Protein AF-0000000086998897 (afdb_homodimer)

Structure (mmCIF, N/CA/C/O backbone):
data_AF-0000000086998897-model_v1
#
loop_
_entity.id
_entity.type
_entity.pdbx_description
1 polymer 'Multiple inositol polyphosphate phosphatase 1'
#
loop_
_atom_site.group_PDB
_atom_site.id
_atom_site.type_symbol
_atom_site.label_atom_id
_atom_site.label_alt_id
_atom_site.label_comp_id
_atom_site.label_asym_id
_atom_site.label_entity_id
_atom_site.label_seq_id
_atom_site.pdbx_PDB_ins_code
_atom_site.Cartn_x
_atom_site.Cartn_y
_atom_site.Cartn_z
_atom_site.occupancy
_atom_site.B_iso_or_equiv
_atom_site.auth_seq_id
_atom_site.auth_comp_id
_atom_site.auth_asym_id
_atom_site.auth_atom_id
_atom_site.pdbx_PDB_model_num
ATOM 1 N N . MET A 1 1 ? -40.375 -80.5 -21.766 1 30.59 1 MET A N 1
ATOM 2 C CA . MET A 1 1 ? -39.188 -79.812 -21.234 1 30.59 1 MET A CA 1
ATOM 3 C C . MET A 1 1 ? -39.281 -78.312 -21.406 1 30.59 1 MET A C 1
ATOM 5 O O . MET A 1 1 ? -39 -77.812 -22.484 1 30.59 1 MET A O 1
ATOM 9 N N . LEU A 1 2 ? -40.375 -77.625 -20.844 1 34.38 2 LEU A N 1
ATOM 10 C CA . LEU A 1 2 ? -40.812 -76.25 -20.797 1 34.38 2 LEU A CA 1
ATOM 11 C C . LEU A 1 2 ? -39.75 -75.375 -20.172 1 34.38 2 LEU A C 1
ATOM 13 O O . LEU A 1 2 ? -39.312 -75.625 -19.047 1 34.38 2 LEU A O 1
ATOM 17 N N . LEU A 1 3 ? -38.875 -74.75 -21 1 34.03 3 LEU A N 1
ATOM 18 C CA . LEU A 1 3 ? -37.812 -73.75 -20.812 1 34.03 3 LEU A CA 1
ATOM 19 C C . LEU A 1 3 ? -38.375 -72.562 -20.047 1 34.03 3 LEU A C 1
ATOM 21 O O . LEU A 1 3 ? -39.25 -71.812 -20.547 1 34.03 3 LEU A O 1
ATOM 25 N N . SER A 1 4 ? -38.688 -72.688 -18.766 1 32.84 4 SER A N 1
ATOM 26 C CA . SER A 1 4 ? -39.062 -71.562 -17.906 1 32.84 4 SER A CA 1
ATOM 27 C C . SER A 1 4 ? -38 -70.438 -17.938 1 32.84 4 SER A C 1
ATOM 29 O O . SER A 1 4 ? -36.844 -70.688 -17.594 1 32.84 4 SER A O 1
ATOM 31 N N . ILE A 1 5 ? -38.125 -69.5 -18.859 1 32.62 5 ILE A N 1
ATOM 32 C CA . ILE A 1 5 ? -37.312 -68.25 -19 1 32.62 5 ILE A CA 1
ATOM 33 C C . ILE A 1 5 ? -37.438 -67.438 -17.719 1 32.62 5 ILE A C 1
ATOM 35 O O . ILE A 1 5 ? -38.5 -67 -17.344 1 32.62 5 ILE A O 1
ATOM 39 N N . PHE A 1 6 ? -36.625 -67.75 -16.703 1 34.12 6 PHE A N 1
ATOM 40 C CA . PHE A 1 6 ? -36.5 -66.938 -15.516 1 34.12 6 PHE A CA 1
ATOM 41 C C . PHE A 1 6 ? -36.094 -65.5 -15.906 1 34.12 6 PHE A C 1
ATOM 43 O O . PHE A 1 6 ? -35.062 -65.312 -16.531 1 34.12 6 PHE A O 1
ATOM 50 N N . TRP A 1 7 ? -37.156 -64.625 -16.094 1 32.88 7 TRP A N 1
ATOM 51 C CA . TRP A 1 7 ? -36.906 -63.219 -16.281 1 32.88 7 TRP A CA 1
ATOM 52 C C . TRP A 1 7 ? -36.156 -62.656 -15.094 1 32.88 7 TRP A C 1
ATOM 54 O O . TRP A 1 7 ? -36.625 -62.688 -13.961 1 32.88 7 TRP A O 1
ATOM 64 N N . ALA A 1 8 ? -34.812 -62.656 -15.07 1 35.97 8 ALA A N 1
ATOM 65 C CA . ALA A 1 8 ? -33.938 -61.906 -14.141 1 35.97 8 ALA A CA 1
ATOM 66 C C . ALA A 1 8 ? -34.25 -60.406 -14.164 1 35.97 8 ALA A C 1
ATOM 68 O O . ALA A 1 8 ? -34.031 -59.75 -15.172 1 35.97 8 ALA A O 1
ATOM 69 N N . THR A 1 9 ? -35.312 -60 -13.438 1 35.03 9 THR A N 1
ATOM 70 C CA . THR A 1 9 ? -35.531 -58.562 -13.211 1 35.03 9 THR A CA 1
ATOM 71 C C . THR A 1 9 ? -34.281 -57.938 -12.562 1 35.03 9 THR A C 1
ATOM 73 O O . THR A 1 9 ? -33.875 -58.344 -11.469 1 35.03 9 THR A O 1
ATOM 76 N N . ILE A 1 10 ? -33.344 -57.438 -13.359 1 35.97 10 ILE A N 1
ATOM 77 C CA . ILE A 1 10 ? -32.281 -56.594 -12.875 1 35.97 10 ILE A CA 1
ATOM 78 C C . ILE A 1 10 ? -32.844 -55.375 -12.172 1 35.97 10 ILE A C 1
ATOM 80 O O . ILE A 1 10 ? -33.531 -54.562 -12.789 1 35.97 10 ILE A O 1
ATOM 84 N N . VAL A 1 11 ? -33.25 -55.469 -10.891 1 39.34 11 VAL A N 1
ATOM 85 C CA . VAL A 1 11 ? -33.531 -54.281 -10.086 1 39.34 11 VAL A CA 1
ATOM 86 C C . VAL A 1 11 ? -32.312 -53.375 -10.078 1 39.34 11 VAL A C 1
ATOM 88 O O . VAL A 1 11 ? -31.25 -53.75 -9.57 1 39.34 11 VAL A O 1
ATOM 91 N N . GLY A 1 12 ? -32.219 -52.531 -11.07 1 33.28 12 GLY A N 1
ATOM 92 C CA . GLY A 1 12 ? -31.266 -51.438 -11.023 1 33.28 12 GLY A CA 1
ATOM 93 C C . GLY A 1 12 ? -31.328 -50.656 -9.742 1 33.28 12 GLY A C 1
ATOM 94 O O . GLY A 1 12 ? -32.375 -50.062 -9.422 1 33.28 12 GLY A O 1
ATOM 95 N N . CYS A 1 13 ? -30.641 -51.062 -8.688 1 34.81 13 CYS A N 1
ATOM 96 C CA . CYS A 1 13 ? -30.406 -50.188 -7.523 1 34.81 13 CYS A CA 1
ATOM 97 C C . CYS A 1 13 ? -29.969 -48.812 -7.949 1 34.81 13 CYS A C 1
ATOM 99 O O . CYS A 1 13 ? -28.875 -48.625 -8.477 1 34.81 13 CYS A O 1
ATOM 101 N N . MET A 1 14 ? -30.953 -47.969 -8.289 1 35.31 14 MET A N 1
ATOM 102 C CA . MET A 1 14 ? -30.609 -46.531 -8.32 1 35.31 14 MET A CA 1
ATOM 103 C C . MET A 1 14 ? -29.938 -46.125 -7.02 1 35.31 14 MET A C 1
ATOM 105 O O . MET A 1 14 ? -30.562 -46.125 -5.961 1 35.31 14 MET A O 1
ATOM 109 N N . VAL A 1 15 ? -28.734 -46.375 -6.777 1 32.41 15 VAL A N 1
ATOM 110 C CA . VAL A 1 15 ? -27.984 -45.656 -5.75 1 32.41 15 VAL A CA 1
ATOM 111 C C . VAL A 1 15 ? -28.281 -44.188 -5.848 1 32.41 15 VAL A C 1
ATOM 113 O O . VAL A 1 15 ? -27.922 -43.531 -6.836 1 32.41 15 VAL A O 1
ATOM 116 N N . ALA A 1 16 ? -29.328 -43.812 -5.203 1 37.34 16 ALA A N 1
ATOM 117 C CA . ALA A 1 16 ? -29.328 -42.375 -4.906 1 37.34 16 ALA A CA 1
ATOM 118 C C . ALA A 1 16 ? -28 -41.938 -4.309 1 37.34 16 ALA A C 1
ATOM 120 O O . ALA A 1 16 ? -27.656 -42.312 -3.188 1 37.34 16 ALA A O 1
ATOM 121 N N . VAL A 1 17 ? -27.047 -41.781 -5.16 1 36.12 17 VAL A N 1
ATOM 122 C CA . VAL A 1 17 ? -25.953 -40.969 -4.648 1 36.12 17 VAL A CA 1
ATOM 123 C C . VAL A 1 17 ? -26.531 -39.812 -3.836 1 36.12 17 VAL A C 1
ATOM 125 O O . VAL A 1 17 ? -27.156 -38.906 -4.387 1 36.12 17 VAL A O 1
ATOM 128 N N . THR A 1 18 ? -26.969 -40 -2.732 1 37.47 18 THR A N 1
ATOM 129 C CA . THR A 1 18 ? -27.156 -38.844 -1.868 1 37.47 18 THR A CA 1
ATOM 130 C C . THR A 1 18 ? -25.984 -37.875 -1.968 1 37.47 18 THR A C 1
ATOM 132 O O . THR A 1 18 ? -24.844 -38.25 -1.627 1 37.47 18 THR A O 1
ATOM 135 N N . ALA A 1 19 ? -25.953 -37.125 -3 1 41.31 19 ALA A N 1
ATOM 136 C CA . ALA A 1 19 ? -25.016 -36 -2.936 1 41.31 19 ALA A CA 1
ATOM 137 C C . ALA A 1 19 ? -24.812 -35.531 -1.494 1 41.31 19 ALA A C 1
ATOM 139 O O . ALA A 1 19 ? -25.75 -35.062 -0.852 1 41.31 19 ALA A O 1
ATOM 140 N N . GLU A 1 20 ? -24.234 -36.156 -0.609 1 45.25 20 GLU A N 1
ATOM 141 C CA . GLU A 1 20 ? -23.859 -35.594 0.692 1 45.25 20 GLU A CA 1
ATOM 142 C C . GLU A 1 20 ? -23.703 -34.094 0.63 1 45.25 20 GLU A C 1
ATOM 144 O O . GLU A 1 20 ? -22.938 -33.562 -0.184 1 45.25 20 GLU A O 1
ATOM 149 N N . ASP A 1 21 ? -24.75 -33.312 0.87 1 54.78 21 ASP A N 1
ATOM 150 C CA . ASP A 1 21 ? -24.922 -31.859 0.941 1 54.78 21 ASP A CA 1
ATOM 151 C C . ASP A 1 21 ? -23.688 -31.188 1.554 1 54.78 21 ASP A C 1
ATOM 153 O O . ASP A 1 21 ? -23.531 -31.188 2.775 1 54.78 21 ASP A O 1
ATOM 157 N N . SER A 1 22 ? -22.484 -31.172 0.906 1 76.31 22 SER A N 1
ATOM 158 C CA . SER A 1 22 ? -21.25 -30.609 1.409 1 76.31 22 SER A CA 1
ATOM 159 C C . SER A 1 22 ? -21.359 -29.094 1.569 1 76.31 22 SER A C 1
ATOM 161 O O . SER A 1 22 ? -21.984 -28.422 0.741 1 76.31 22 SER A O 1
ATOM 163 N N . CYS A 1 23 ? -21.281 -28.625 2.766 1 91.06 23 CYS A N 1
ATOM 164 C CA . CYS A 1 23 ? -21.281 -27.219 3.152 1 91.06 23 CYS A CA 1
ATOM 165 C C . CYS A 1 23 ? -19.875 -26.656 3.166 1 91.06 23 CYS A C 1
ATOM 167 O O . CYS A 1 23 ? -19.062 -27.031 4.004 1 91.06 23 CYS A O 1
ATOM 169 N N . TYR A 1 24 ? -19.672 -25.781 2.162 1 93.25 24 TYR A N 1
ATOM 170 C CA . TYR A 1 24 ? -18.344 -25.188 2.074 1 93.25 24 TYR A CA 1
ATOM 171 C C . TYR A 1 24 ? -18.016 -24.422 3.352 1 93.25 24 TYR A C 1
ATOM 173 O O . TYR A 1 24 ? -16.859 -24.406 3.781 1 93.25 24 TYR A O 1
ATOM 181 N N . ALA A 1 25 ? -18.969 -23.812 3.949 1 92.06 25 ALA A N 1
ATOM 182 C CA . ALA A 1 25 ? -18.797 -23.047 5.176 1 92.06 25 ALA A CA 1
ATOM 183 C C . ALA A 1 25 ? -18.172 -23.891 6.285 1 92.06 25 ALA A C 1
ATOM 185 O O . ALA A 1 25 ? -17.578 -23.359 7.215 1 92.06 25 ALA A O 1
ATOM 186 N N . HIS A 1 26 ? -18.312 -25.172 6.152 1 90.75 26 HIS A N 1
ATOM 187 C CA . HIS A 1 26 ? -17.828 -26.062 7.203 1 90.75 26 HIS A CA 1
ATOM 188 C C . HIS A 1 26 ? -16.609 -26.859 6.738 1 90.75 26 HIS A C 1
ATOM 190 O O . HIS A 1 26 ? -16.156 -27.781 7.422 1 90.75 26 HIS A O 1
ATOM 196 N N . GLU A 1 27 ? -16.219 -26.547 5.551 1 89.38 27 GLU A N 1
ATOM 197 C CA . GLU A 1 27 ? -15.031 -27.234 5.035 1 89.38 27 GLU A CA 1
ATOM 198 C C . GLU A 1 27 ? -13.766 -26.75 5.73 1 89.38 27 GLU A C 1
ATOM 200 O O . GLU A 1 27 ? -13.383 -25.578 5.594 1 89.38 27 GLU A O 1
ATOM 205 N N . HIS A 1 28 ? -13.078 -27.547 6.434 1 86.25 28 HIS A N 1
ATOM 206 C CA . HIS A 1 28 ? -11.922 -27.156 7.238 1 86.25 28 HIS A CA 1
ATOM 207 C C . HIS A 1 28 ? -10.648 -27.188 6.406 1 86.25 28 HIS A C 1
ATOM 209 O O . HIS A 1 28 ? -9.664 -26.531 6.754 1 86.25 28 HIS A O 1
ATOM 215 N N . HIS A 1 29 ? -10.641 -27.969 5.352 1 87.94 29 HIS A N 1
ATOM 216 C CA . HIS A 1 29 ? -9.484 -28.062 4.473 1 87.94 29 HIS A CA 1
ATOM 217 C C . HIS A 1 29 ? -9.883 -27.875 3.014 1 87.94 29 HIS A C 1
ATOM 219 O O . HIS A 1 29 ? -9.758 -28.797 2.203 1 87.94 29 HIS A O 1
ATOM 225 N N . PRO A 1 30 ? -10.25 -26.703 2.732 1 92.75 30 PRO A N 1
ATOM 226 C CA . PRO A 1 30 ? -10.695 -26.453 1.357 1 92.75 30 PRO A CA 1
ATOM 227 C C . PRO A 1 30 ? -9.555 -26.547 0.345 1 92.75 30 PRO A C 1
ATOM 229 O O . PRO A 1 30 ? -8.391 -26.391 0.708 1 92.75 30 PRO A O 1
ATOM 232 N N . TYR A 1 31 ? -9.906 -26.984 -0.875 1 95.06 31 TYR A N 1
ATOM 233 C CA . TYR A 1 31 ? -8.961 -26.938 -1.985 1 95.06 31 TYR A CA 1
ATOM 234 C C . TYR A 1 31 ? -8.531 -25.516 -2.283 1 95.06 31 TYR A C 1
ATOM 236 O O . TYR A 1 31 ? -9.367 -24.641 -2.547 1 95.06 31 TYR A O 1
ATOM 244 N N . VAL A 1 32 ? -7.207 -25.188 -2.258 1 95.5 32 VAL A N 1
ATOM 245 C CA . VAL A 1 32 ? -6.77 -23.797 -2.344 1 95.5 32 VAL A CA 1
ATOM 246 C C . VAL A 1 32 ? -5.762 -23.656 -3.48 1 95.5 32 VAL A C 1
ATOM 248 O O . VAL A 1 32 ? -5.086 -22.625 -3.586 1 95.5 32 VAL A O 1
ATOM 251 N N . LEU A 1 33 ? -5.547 -24.656 -4.289 1 97.5 33 LEU A N 1
ATOM 252 C CA . LEU A 1 33 ? -4.66 -24.531 -5.441 1 97.5 33 LEU A CA 1
ATOM 253 C C . LEU A 1 33 ? -5.344 -23.75 -6.566 1 97.5 33 LEU A C 1
ATOM 255 O O . LEU A 1 33 ? -6.051 -24.344 -7.387 1 97.5 33 LEU A O 1
ATOM 259 N N . PHE A 1 34 ? -5.094 -22.484 -6.566 1 98.44 34 PHE A N 1
ATOM 260 C CA . PHE A 1 34 ? -5.797 -21.516 -7.398 1 98.44 34 PHE A CA 1
ATOM 261 C C . PHE A 1 34 ? -4.875 -20.953 -8.477 1 98.44 34 PHE A C 1
ATOM 263 O O . PHE A 1 34 ? -4.883 -19.75 -8.742 1 98.44 34 PHE A O 1
ATOM 270 N N . SER A 1 35 ? -4.055 -21.859 -9.047 1 98.31 35 SER A N 1
ATOM 271 C CA . SER A 1 35 ? -3.084 -21.422 -10.039 1 98.31 35 SER A CA 1
ATOM 272 C C . SER A 1 35 ? -2.221 -20.281 -9.516 1 98.31 35 SER A C 1
ATOM 274 O O . SER A 1 35 ? -1.715 -20.344 -8.391 1 98.31 35 SER A O 1
ATOM 276 N N . THR A 1 36 ? -1.965 -19.219 -10.328 1 98.62 36 THR A N 1
ATOM 277 C CA . THR A 1 36 ? -1.034 -18.156 -9.938 1 98.62 36 THR A CA 1
ATOM 278 C C . THR A 1 36 ? -1.627 -17.297 -8.82 1 98.62 36 THR A C 1
ATOM 280 O O . THR A 1 36 ? -0.925 -16.484 -8.219 1 98.62 36 THR A O 1
ATOM 283 N N . TYR A 1 37 ? -2.896 -17.469 -8.469 1 98.44 37 TYR A N 1
ATOM 284 C CA . TYR A 1 37 ? -3.527 -16.672 -7.422 1 98.44 37 TYR A CA 1
ATOM 285 C C . TYR A 1 37 ? -3.605 -17.453 -6.113 1 98.44 37 TYR A C 1
ATOM 287 O O . TYR A 1 37 ? -4.344 -17.062 -5.199 1 98.44 37 TYR A O 1
ATOM 295 N N . THR A 1 38 ? -2.904 -18.562 -6.066 1 98.62 38 THR A N 1
ATOM 296 C CA . THR A 1 38 ? -2.801 -19.375 -4.852 1 98.62 38 THR A CA 1
ATOM 297 C C . THR A 1 38 ? -2.131 -18.578 -3.732 1 98.62 38 THR A C 1
ATOM 299 O O . THR A 1 38 ? -1.078 -17.969 -3.939 1 98.62 38 THR A O 1
ATOM 302 N N . PRO A 1 39 ? -2.734 -18.547 -2.551 1 97.88 39 PRO A N 1
ATOM 303 C CA . PRO A 1 39 ? -2.092 -17.859 -1.423 1 97.88 39 PRO A CA 1
ATOM 304 C C . PRO A 1 39 ? -0.802 -18.547 -0.978 1 97.88 39 PRO A C 1
ATOM 306 O O . PRO A 1 39 ? -0.785 -19.766 -0.768 1 97.88 39 PRO A O 1
ATOM 309 N N . TYR A 1 40 ? 0.178 -17.766 -0.778 1 97.81 40 TYR A N 1
ATOM 310 C CA . TYR A 1 40 ? 1.504 -18.281 -0.466 1 97.81 40 TYR A CA 1
ATOM 311 C C . TYR A 1 40 ? 1.489 -19.062 0.845 1 97.81 40 TYR A C 1
ATOM 313 O O . TYR A 1 40 ? 2.211 -20.047 0.996 1 97.81 40 TYR A O 1
ATOM 321 N N . GLU A 1 41 ? 0.663 -18.719 1.802 1 95 41 GLU A N 1
ATOM 322 C CA . GLU A 1 41 ? 0.601 -19.281 3.146 1 95 41 GLU A CA 1
ATOM 323 C C . GLU A 1 41 ? 0.314 -20.781 3.1 1 95 41 GLU A C 1
ATOM 325 O O . GLU A 1 41 ? 0.645 -21.5 4.035 1 95 41 GLU A O 1
ATOM 330 N N . PHE A 1 42 ? -0.214 -21.188 2.012 1 94.81 42 PHE A N 1
ATOM 331 C CA . PHE A 1 42 ? -0.674 -22.578 1.984 1 94.81 42 PHE A CA 1
ATOM 332 C C . PHE A 1 42 ? 0.305 -23.453 1.219 1 94.81 42 PHE A C 1
ATOM 334 O O . PHE A 1 42 ? 0.142 -24.672 1.169 1 94.81 42 PHE A O 1
ATOM 341 N N . VAL A 1 43 ? 1.326 -22.844 0.66 1 95.44 43 VAL A N 1
ATOM 342 C CA . VAL A 1 43 ? 2.139 -23.672 -0.218 1 95.44 43 VAL A CA 1
ATOM 343 C C . VAL A 1 43 ? 3.607 -23.578 0.187 1 95.44 43 VAL A C 1
ATOM 345 O O . VAL A 1 43 ? 4.449 -24.312 -0.325 1 95.44 43 VAL A O 1
ATOM 348 N N . HIS A 1 44 ? 3.98 -22.625 1.087 1 92.31 44 HIS A N 1
ATOM 349 C CA . HIS A 1 44 ? 5.383 -22.484 1.466 1 92.31 44 HIS A CA 1
ATOM 350 C C . HIS A 1 44 ? 5.793 -23.562 2.455 1 92.31 44 HIS A C 1
ATOM 352 O O . HIS A 1 44 ? 4.941 -24.25 3.021 1 92.31 44 HIS A O 1
ATOM 358 N N . GLU A 1 45 ? 7.094 -23.734 2.605 1 86.25 45 GLU A N 1
ATOM 359 C CA . GLU A 1 45 ? 7.648 -24.656 3.59 1 86.25 45 GLU A CA 1
ATOM 360 C C . GLU A 1 45 ? 7.316 -24.219 5.012 1 86.25 45 GLU A C 1
ATOM 362 O O . GLU A 1 45 ? 7.344 -23.016 5.316 1 86.25 45 GLU A O 1
ATOM 367 N N . ASN A 1 46 ? 7.027 -25.094 5.844 1 78.56 46 ASN A N 1
ATOM 368 C CA . ASN A 1 46 ? 6.621 -24.766 7.207 1 78.56 46 ASN A CA 1
ATOM 369 C C . ASN A 1 46 ? 7.828 -24.641 8.133 1 78.56 46 ASN A C 1
ATOM 371 O O . ASN A 1 46 ? 7.789 -23.891 9.117 1 78.56 46 ASN A O 1
ATOM 375 N N . SER A 1 47 ? 8.898 -25.328 7.773 1 81.81 47 SER A N 1
ATOM 376 C CA . SER A 1 47 ? 10.078 -25.25 8.617 1 81.81 47 SER A CA 1
ATOM 377 C C . SER A 1 47 ? 10.953 -24.047 8.227 1 81.81 47 SER A C 1
ATOM 379 O O . SER A 1 47 ? 11.039 -23.703 7.051 1 81.81 47 SER A O 1
ATOM 381 N N . HIS A 1 48 ? 11.453 -23.391 9.266 1 82 48 HIS A N 1
ATOM 382 C CA . HIS A 1 48 ? 12.406 -22.312 9.008 1 82 48 HIS A CA 1
ATOM 383 C C . HIS A 1 48 ? 13.703 -22.531 9.781 1 82 48 HIS A C 1
ATOM 385 O O . HIS A 1 48 ? 14.344 -21.562 10.203 1 82 48 HIS A O 1
ATOM 391 N N . ASP A 1 49 ? 14 -23.797 9.875 1 86.19 49 ASP A N 1
ATOM 392 C CA . ASP A 1 49 ? 15.227 -24.156 10.586 1 86.19 49 ASP A CA 1
ATOM 393 C C . ASP A 1 49 ? 16.469 -23.719 9.805 1 86.19 49 ASP A C 1
ATOM 395 O O . ASP A 1 49 ? 16.469 -23.734 8.57 1 86.19 49 ASP A O 1
ATOM 399 N N . PRO A 1 50 ? 17.406 -23.359 10.57 1 91.56 50 PRO A N 1
ATOM 400 C CA . PRO A 1 50 ? 18.656 -22.953 9.914 1 91.56 50 PRO A CA 1
ATOM 401 C C . PRO A 1 50 ? 19.266 -24.078 9.07 1 91.56 50 PRO A C 1
ATOM 403 O O . PRO A 1 50 ? 19.219 -25.25 9.461 1 91.56 50 PRO A O 1
ATOM 406 N N . VAL A 1 51 ? 19.719 -23.688 7.918 1 90.44 51 VAL A N 1
ATOM 407 C CA . VAL A 1 51 ? 20.438 -24.625 7.051 1 90.44 51 VAL A CA 1
ATOM 408 C C . VAL A 1 51 ? 21.875 -24.797 7.543 1 90.44 51 VAL A C 1
ATOM 410 O O . VAL A 1 51 ? 22.656 -23.844 7.547 1 90.44 51 VAL A O 1
ATOM 413 N N . ASN A 1 52 ? 22.172 -25.922 8.07 1 92.44 52 ASN A N 1
ATOM 414 C CA . ASN A 1 52 ? 23.5 -26.297 8.523 1 92.44 52 ASN A CA 1
ATOM 415 C C . ASN A 1 52 ? 24.016 -27.531 7.797 1 92.44 52 ASN A C 1
ATOM 417 O O . ASN A 1 52 ? 23.812 -28.656 8.258 1 92.44 52 ASN A O 1
ATOM 421 N N . ILE A 1 53 ? 24.719 -27.344 6.781 1 95.12 53 ILE A N 1
ATOM 422 C CA . ILE A 1 53 ? 25.297 -28.422 6 1 95.12 53 ILE A CA 1
ATOM 423 C C . ILE A 1 53 ? 26.734 -28.688 6.453 1 95.12 53 ILE A C 1
ATOM 425 O O . ILE A 1 53 ? 27.609 -27.812 6.316 1 95.12 53 ILE A O 1
ATOM 429 N N . PRO A 1 54 ? 26.938 -29.844 6.953 1 94.69 54 PRO A N 1
ATOM 430 C CA . PRO A 1 54 ? 28.281 -30.125 7.488 1 94.69 54 PRO A CA 1
ATOM 431 C C . PRO A 1 54 ? 29.391 -29.828 6.477 1 94.69 54 PRO A C 1
ATOM 433 O O . PRO A 1 54 ? 29.281 -30.203 5.309 1 94.69 54 PRO A O 1
ATOM 436 N N . HIS A 1 55 ? 30.406 -29.156 6.902 1 95.38 55 HIS A N 1
ATOM 437 C CA . HIS A 1 55 ? 31.641 -28.891 6.172 1 95.38 55 HIS A CA 1
ATOM 438 C C . HIS A 1 55 ? 31.375 -27.953 4.988 1 95.38 55 HIS A C 1
ATOM 440 O O . HIS A 1 55 ? 32.188 -27.906 4.055 1 95.38 55 HIS A O 1
ATOM 446 N N . CYS A 1 56 ? 30.25 -27.359 4.898 1 97.31 56 CYS A N 1
ATOM 447 C CA . CYS A 1 56 ? 29.953 -26.406 3.836 1 97.31 56 CYS A CA 1
ATOM 448 C C . CYS A 1 56 ? 29.547 -25.047 4.414 1 97.31 56 CYS A C 1
ATOM 450 O O . CYS A 1 56 ? 28.859 -25 5.441 1 97.31 56 CYS A O 1
ATOM 452 N N . GLN A 1 57 ? 29.938 -24 3.82 1 97.12 57 GLN A N 1
ATOM 453 C CA . GLN A 1 57 ? 29.562 -22.641 4.191 1 97.12 57 GLN A CA 1
ATOM 454 C C . GLN A 1 57 ? 28.906 -21.922 3.018 1 97.12 57 GLN A C 1
ATOM 456 O O . GLN A 1 57 ? 29.422 -21.953 1.897 1 97.12 57 GLN A O 1
ATOM 461 N N . PRO A 1 58 ? 27.781 -21.297 3.281 1 97.88 58 PRO A N 1
ATOM 462 C CA . PRO A 1 58 ? 27.172 -20.547 2.186 1 97.88 58 PRO A CA 1
ATOM 463 C C . PRO A 1 58 ? 27.969 -19.281 1.818 1 97.88 58 PRO A C 1
ATOM 465 O O . PRO A 1 58 ? 28.453 -18.578 2.703 1 97.88 58 PRO A O 1
ATOM 468 N N . LEU A 1 59 ? 28.094 -19.047 0.526 1 98.06 59 LEU A N 1
ATOM 469 C CA . LEU A 1 59 ? 28.859 -17.906 0.033 1 98.06 59 LEU A CA 1
ATOM 470 C C . LEU A 1 59 ? 27.922 -16.812 -0.51 1 98.06 59 LEU A C 1
ATOM 472 O O . LEU A 1 59 ? 28.234 -15.625 -0.42 1 98.06 59 LEU A O 1
ATOM 476 N N . GLN A 1 60 ? 26.828 -17.203 -1.146 1 98.75 60 GLN A N 1
ATOM 477 C CA . GLN A 1 60 ? 25.891 -16.234 -1.722 1 98.75 60 GLN A CA 1
ATOM 478 C C . GLN A 1 60 ? 24.469 -16.766 -1.69 1 98.75 60 GLN A C 1
ATOM 480 O O . GLN A 1 60 ? 24.234 -17.938 -1.974 1 98.75 60 GLN A O 1
ATOM 485 N N . PHE A 1 61 ? 23.625 -15.945 -1.295 1 98.75 61 PHE A N 1
ATOM 486 C CA . PHE A 1 61 ? 22.188 -16.141 -1.343 1 98.75 61 PHE A CA 1
ATOM 487 C C . PHE A 1 61 ? 21.562 -15.367 -2.5 1 98.75 61 PHE A C 1
ATOM 489 O O . PHE A 1 61 ? 21.484 -14.141 -2.453 1 98.75 61 PHE A O 1
ATOM 496 N N . TRP A 1 62 ? 21.125 -16.047 -3.562 1 98.88 62 TRP A N 1
ATOM 497 C CA . TRP A 1 62 ? 20.5 -15.453 -4.742 1 98.88 62 TRP A CA 1
ATOM 498 C C . TRP A 1 62 ? 19.016 -15.773 -4.785 1 98.88 62 TRP A C 1
ATOM 500 O O . TRP A 1 62 ? 18.625 -16.938 -4.801 1 98.88 62 TRP A O 1
ATOM 510 N N . ILE A 1 63 ? 18.172 -14.68 -4.836 1 98.88 63 ILE A N 1
ATOM 511 C CA . ILE A 1 63 ? 16.734 -14.953 -4.828 1 98.88 63 ILE A CA 1
ATOM 512 C C . ILE A 1 63 ? 16.047 -14.125 -5.918 1 98.88 63 ILE A C 1
ATOM 514 O O . ILE A 1 63 ? 16.391 -12.961 -6.137 1 98.88 63 ILE A O 1
ATOM 518 N N . ILE A 1 64 ? 15.141 -14.703 -6.656 1 98.94 64 ILE A N 1
ATOM 519 C CA . ILE A 1 64 ? 14.117 -14.016 -7.438 1 98.94 64 ILE A CA 1
ATOM 520 C C . ILE A 1 64 ? 12.742 -14.305 -6.84 1 98.94 64 ILE A C 1
ATOM 522 O O . ILE A 1 64 ? 12.375 -15.461 -6.625 1 98.94 64 ILE A O 1
ATOM 526 N N . SER A 1 65 ? 12.047 -13.266 -6.5 1 98.81 65 SER A N 1
ATOM 527 C CA . SER A 1 65 ? 10.727 -13.391 -5.883 1 98.81 65 SER A CA 1
ATOM 528 C C . SER A 1 65 ? 9.664 -12.68 -6.699 1 98.81 65 SER A C 1
ATOM 530 O O . SER A 1 65 ? 9.875 -11.555 -7.172 1 98.81 65 SER A O 1
ATOM 532 N N . ARG A 1 66 ? 8.562 -13.375 -6.898 1 98.81 66 ARG A N 1
ATOM 533 C CA . ARG A 1 66 ? 7.344 -12.727 -7.367 1 98.81 66 ARG A CA 1
ATOM 534 C C . ARG A 1 66 ? 6.797 -11.766 -6.316 1 98.81 66 ARG A C 1
ATOM 536 O O . ARG A 1 66 ? 7.051 -11.93 -5.125 1 98.81 66 ARG A O 1
ATOM 543 N N . HIS A 1 67 ? 6.113 -10.711 -6.773 1 98.88 67 HIS A N 1
ATOM 544 C CA . HIS A 1 67 ? 5.465 -9.82 -5.816 1 98.88 67 HIS A CA 1
ATOM 545 C C . HIS A 1 67 ? 4.465 -10.586 -4.949 1 98.88 67 HIS A C 1
ATOM 547 O O . HIS A 1 67 ? 3.994 -11.656 -5.332 1 98.88 67 HIS A O 1
ATOM 553 N N . GLY A 1 68 ? 4.164 -10.07 -3.777 1 98.81 68 GLY A N 1
ATOM 554 C CA . GLY A 1 68 ? 3.162 -10.625 -2.885 1 98.81 68 GLY A CA 1
ATOM 555 C C . GLY A 1 68 ? 1.749 -10.516 -3.426 1 98.81 68 GLY A C 1
ATOM 556 O O . GLY A 1 68 ? 1.548 -10.086 -4.562 1 98.81 68 GLY A O 1
ATOM 557 N N . THR A 1 69 ? 0.785 -10.891 -2.619 1 98.81 69 THR A N 1
ATOM 558 C CA . THR A 1 69 ? -0.626 -10.875 -2.988 1 98.81 69 THR A CA 1
ATOM 559 C C . THR A 1 69 ? -1.062 -9.477 -3.408 1 98.81 69 THR A C 1
ATOM 561 O O . THR A 1 69 ? -0.802 -8.5 -2.699 1 98.81 69 THR A O 1
ATOM 564 N N . ARG A 1 70 ? -1.638 -9.359 -4.566 1 98.62 70 ARG A N 1
ATOM 565 C CA . ARG A 1 70 ? -2.096 -8.07 -5.082 1 98.62 70 ARG A CA 1
ATOM 566 C C . ARG A 1 70 ? -3.615 -8.039 -5.207 1 98.62 70 ARG A C 1
ATOM 568 O O . ARG A 1 70 ? -4.27 -9.086 -5.141 1 98.62 70 ARG A O 1
ATOM 575 N N . TYR A 1 71 ? -4.176 -6.871 -5.363 1 98.19 71 TYR A N 1
ATOM 576 C CA . TYR A 1 71 ? -5.562 -6.723 -5.785 1 98.19 71 TYR A CA 1
ATOM 577 C C . TYR A 1 71 ? -5.73 -7.09 -7.254 1 98.19 71 TYR A C 1
ATOM 579 O O . TYR A 1 71 ? -4.746 -7.254 -7.977 1 98.19 71 TYR A O 1
ATOM 587 N N . ASN A 1 72 ? -6.988 -7.309 -7.66 1 98.06 72 ASN A N 1
ATOM 588 C CA . ASN A 1 72 ? -7.309 -7.625 -9.047 1 98.06 72 ASN A CA 1
ATOM 589 C C . ASN A 1 72 ? -7.035 -6.441 -9.969 1 98.06 72 ASN A C 1
ATOM 591 O O . ASN A 1 72 ? -6.805 -5.324 -9.5 1 98.06 72 ASN A O 1
ATOM 595 N N . LYS A 1 73 ? -6.867 -6.703 -11.266 1 98 73 LYS A N 1
ATOM 596 C CA . LYS A 1 73 ? -6.777 -5.625 -12.25 1 98 73 LYS A CA 1
ATOM 597 C C . LYS A 1 73 ? -8.086 -4.84 -12.32 1 98 73 LYS A C 1
ATOM 599 O O . LYS A 1 73 ? -9.102 -5.262 -11.773 1 98 73 LYS A O 1
ATOM 604 N N . GLN A 1 74 ? -8.117 -3.783 -12.984 1 97.19 74 GLN A N 1
ATOM 605 C CA . GLN A 1 74 ? -9.258 -2.869 -13.023 1 97.19 74 GLN A CA 1
ATOM 606 C C . GLN A 1 74 ? -10.523 -3.582 -13.5 1 97.19 74 GLN A C 1
ATOM 608 O O . GLN A 1 74 ? -11.562 -3.512 -12.844 1 97.19 74 GLN A O 1
ATOM 613 N N . SER A 1 75 ? -10.484 -4.25 -14.664 1 97.88 75 SER A N 1
ATOM 614 C CA . SER A 1 75 ? -11.648 -4.953 -15.188 1 97.88 75 SER A CA 1
ATOM 615 C C . SER A 1 75 ? -12.109 -6.051 -14.234 1 97.88 75 SER A C 1
ATOM 617 O O . SER A 1 75 ? -13.305 -6.324 -14.125 1 97.88 75 SER A O 1
ATOM 619 N N . GLY A 1 76 ? -11.133 -6.699 -13.555 1 97.81 76 GLY A N 1
ATOM 620 C CA . GLY A 1 76 ? -11.477 -7.707 -12.562 1 97.81 76 GLY A CA 1
ATOM 621 C C . GLY A 1 76 ? -12.25 -7.148 -11.383 1 97.81 76 GLY A C 1
ATOM 622 O O . GLY A 1 76 ? -13.164 -7.797 -10.875 1 97.81 76 GLY A O 1
ATOM 623 N N . ILE A 1 77 ? -11.867 -5.988 -10.945 1 97.19 77 ILE A N 1
ATOM 624 C CA . ILE A 1 77 ? -12.578 -5.324 -9.859 1 97.19 77 ILE A CA 1
ATOM 625 C C . ILE A 1 77 ? -14 -4.988 -10.289 1 97.19 77 ILE A C 1
ATOM 627 O O . ILE A 1 77 ? -14.953 -5.207 -9.539 1 97.19 77 ILE A O 1
ATOM 631 N N . GLU A 1 78 ? -14.164 -4.504 -11.484 1 97.06 78 GLU A N 1
ATOM 632 C CA . GLU A 1 78 ? -15.492 -4.223 -12.023 1 97.06 78 GLU A CA 1
ATOM 633 C C . GLU A 1 78 ? -16.344 -5.484 -12.07 1 97.06 78 GLU A C 1
ATOM 635 O O . GLU A 1 78 ? -17.531 -5.457 -11.719 1 97.06 78 GLU A O 1
ATOM 640 N N . ASP A 1 79 ? -15.727 -6.543 -12.539 1 97.81 79 ASP A N 1
ATOM 641 C CA . ASP A 1 79 ? -16.406 -7.836 -12.578 1 97.81 79 ASP A CA 1
ATOM 642 C C . ASP A 1 79 ? -16.875 -8.258 -11.188 1 97.81 79 ASP A C 1
ATOM 644 O O . ASP A 1 79 ? -17.984 -8.773 -11.023 1 97.81 79 ASP A O 1
ATOM 648 N N . MET A 1 80 ? -16.047 -8.086 -10.227 1 96.88 80 MET A N 1
ATOM 649 C CA . MET A 1 80 ? -16.422 -8.438 -8.859 1 96.88 80 MET A CA 1
ATOM 650 C C . MET A 1 80 ? -17.656 -7.66 -8.406 1 96.88 80 MET A C 1
ATOM 652 O O . MET A 1 80 ? -18.531 -8.219 -7.75 1 96.88 80 MET A O 1
ATOM 656 N N . TRP A 1 81 ? -17.719 -6.395 -8.727 1 96.5 81 TRP A N 1
ATOM 657 C CA . TRP A 1 81 ? -18.859 -5.566 -8.336 1 96.5 81 TRP A CA 1
ATOM 658 C C . TRP A 1 81 ? -20.125 -6.004 -9.062 1 96.5 81 TRP A C 1
ATOM 660 O O . TRP A 1 81 ? -21.219 -5.891 -8.523 1 96.5 81 TRP A O 1
ATOM 670 N N . SER A 1 82 ? -19.984 -6.535 -10.242 1 97.12 82 SER A N 1
ATOM 671 C CA . SER A 1 82 ? -21.141 -7.012 -11 1 97.12 82 SER A CA 1
ATOM 672 C C . SER A 1 82 ? -21.75 -8.25 -10.352 1 97.12 82 SER A C 1
ATOM 674 O O . SER A 1 82 ? -22.906 -8.586 -10.633 1 97.12 82 SER A O 1
ATOM 676 N N . LEU A 1 83 ? -21.047 -8.906 -9.508 1 97.62 83 LEU A N 1
ATOM 677 C CA . LEU A 1 83 ? -21.516 -10.133 -8.875 1 97.62 83 LEU A CA 1
ATOM 678 C C . LEU A 1 83 ? -22.609 -9.836 -7.859 1 97.62 83 LEU A C 1
ATOM 680 O O . LEU A 1 83 ? -23.312 -10.75 -7.41 1 97.62 83 LEU A O 1
ATOM 684 N N . LYS A 1 84 ? -22.766 -8.586 -7.41 1 95.75 84 LYS A N 1
ATOM 685 C CA . LYS A 1 84 ? -23.844 -8.234 -6.484 1 95.75 84 LYS A CA 1
ATOM 686 C C . LYS A 1 84 ? -25.203 -8.641 -7.039 1 95.75 84 LYS A C 1
ATOM 688 O O . LYS A 1 84 ? -26.016 -9.234 -6.332 1 95.75 84 LYS A O 1
ATOM 693 N N . ALA A 1 85 ? -25.391 -8.297 -8.32 1 97.44 85 ALA A N 1
ATOM 694 C CA . ALA A 1 85 ? -26.656 -8.664 -8.961 1 97.44 85 ALA A CA 1
ATOM 695 C C . ALA A 1 85 ? -26.797 -10.18 -9.07 1 97.44 85 ALA A C 1
ATOM 697 O O . ALA A 1 85 ? -27.891 -10.734 -8.914 1 97.44 85 ALA A O 1
ATOM 698 N N . VAL A 1 86 ? -25.688 -10.836 -9.383 1 98.19 86 VAL A N 1
ATOM 699 C CA . VAL A 1 86 ? -25.672 -12.289 -9.5 1 98.19 86 VAL A CA 1
ATOM 700 C C . VAL A 1 86 ? -25.984 -12.922 -8.148 1 98.19 86 VAL A C 1
ATOM 702 O O . VAL A 1 86 ? -26.75 -13.883 -8.07 1 98.19 86 VAL A O 1
ATOM 705 N N . ARG A 1 87 ? -25.328 -12.391 -7.094 1 97.75 87 ARG A N 1
ATOM 706 C CA . ARG A 1 87 ? -25.594 -12.828 -5.727 1 97.75 87 ARG A CA 1
ATOM 707 C C . ARG A 1 87 ? -27.094 -12.789 -5.422 1 97.75 87 ARG A C 1
ATOM 709 O O . ARG A 1 87 ? -27.656 -13.773 -4.938 1 97.75 87 ARG A O 1
ATOM 716 N N . ASP A 1 88 ? -27.781 -11.703 -5.727 1 97.62 88 ASP A N 1
ATOM 717 C CA . ASP A 1 88 ? -29.203 -11.531 -5.445 1 97.62 88 ASP A CA 1
ATOM 718 C C . ASP A 1 88 ? -30.047 -12.531 -6.234 1 97.62 88 ASP A C 1
ATOM 720 O O . ASP A 1 88 ? -31.016 -13.07 -5.715 1 97.62 88 ASP A O 1
ATOM 724 N N . LYS A 1 89 ? -29.672 -12.742 -7.445 1 98 89 LYS A N 1
ATOM 725 C CA . LYS A 1 89 ? -30.375 -13.719 -8.273 1 98 89 LYS A CA 1
ATOM 726 C C . LYS A 1 89 ? -30.234 -15.125 -7.684 1 98 89 LYS A C 1
ATOM 728 O O . LYS A 1 89 ? -31.203 -15.891 -7.672 1 98 89 LYS A O 1
ATOM 733 N N . ILE A 1 90 ? -29.062 -15.508 -7.23 1 98.44 90 ILE A N 1
ATOM 734 C CA . ILE A 1 90 ? -28.828 -16.812 -6.645 1 98.44 90 ILE A CA 1
ATOM 735 C C . ILE A 1 90 ? -29.672 -16.984 -5.383 1 98.44 90 ILE A C 1
ATOM 737 O O . ILE A 1 90 ? -30.281 -18.031 -5.164 1 98.44 90 ILE A O 1
ATOM 741 N N . ILE A 1 91 ? -29.688 -15.953 -4.551 1 97.88 91 ILE A N 1
ATOM 742 C CA . ILE A 1 91 ? -30.484 -15.984 -3.328 1 97.88 9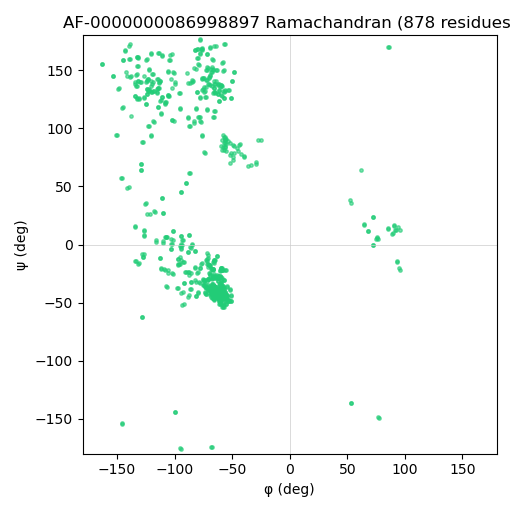1 ILE A CA 1
ATOM 743 C C . ILE A 1 91 ? -31.953 -16.203 -3.674 1 97.88 91 ILE A C 1
ATOM 745 O O . ILE A 1 91 ? -32.625 -17 -3.043 1 97.88 91 ILE A O 1
ATOM 749 N N . ASP A 1 92 ? -32.438 -15.492 -4.676 1 97.75 92 ASP A N 1
ATOM 750 C CA . ASP A 1 92 ? -33.812 -15.664 -5.141 1 97.75 92 ASP A CA 1
ATOM 751 C C . ASP A 1 92 ? -34.062 -17.094 -5.602 1 97.75 92 ASP A C 1
ATOM 753 O O . ASP A 1 92 ? -35.125 -17.672 -5.289 1 97.75 92 ASP A O 1
ATOM 757 N N . ASN A 1 93 ? -33.125 -17.625 -6.406 1 98 93 ASN A N 1
ATO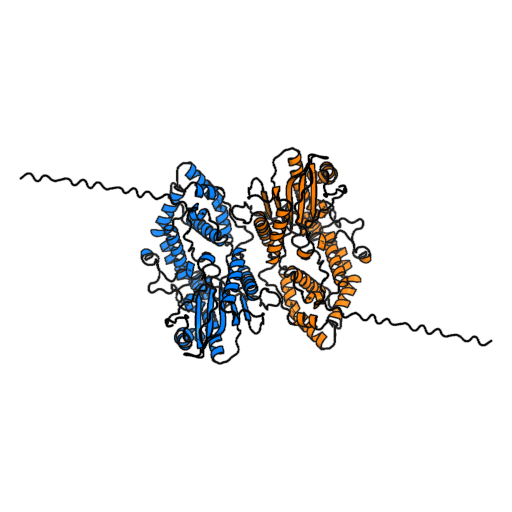M 758 C CA . ASN A 1 93 ? -33.25 -19 -6.859 1 98 93 ASN A CA 1
ATOM 759 C C . ASN A 1 93 ? -33.438 -19.969 -5.688 1 98 93 ASN A C 1
ATOM 761 O O . ASN A 1 93 ? -34.312 -20.828 -5.715 1 98 93 ASN A O 1
ATOM 765 N N . ILE A 1 94 ? -32.594 -19.828 -4.711 1 96.38 94 ILE A N 1
ATOM 766 C CA . ILE A 1 94 ? -32.594 -20.734 -3.564 1 96.38 94 ILE A CA 1
ATOM 767 C C . ILE A 1 94 ? -33.875 -20.594 -2.777 1 96.38 94 ILE A C 1
ATOM 769 O O . ILE A 1 94 ? -34.438 -21.578 -2.316 1 96.38 94 ILE A O 1
ATOM 773 N N . GLU A 1 95 ? -34.312 -19.422 -2.57 1 96 95 GLU A N 1
ATOM 774 C CA . GLU A 1 95 ? -35.562 -19.172 -1.875 1 96 95 GLU A CA 1
ATOM 775 C C . GLU A 1 95 ? -36.75 -19.812 -2.615 1 96 95 GLU A C 1
ATOM 777 O O . GLU A 1 95 ? -37.75 -20.156 -2.002 1 96 95 GLU A O 1
ATOM 782 N N . GLN A 1 96 ? -36.688 -19.984 -3.855 1 96.94 96 GLN A N 1
ATOM 783 C CA . GLN A 1 96 ? -37.719 -20.625 -4.676 1 96.94 96 GLN A CA 1
ATOM 784 C C . GLN A 1 96 ? -37.562 -22.141 -4.691 1 96.94 96 GLN A C 1
ATOM 786 O O . GLN A 1 96 ? -38.25 -22.828 -5.418 1 96.94 96 GLN A O 1
ATOM 791 N N . GLY A 1 97 ? -36.594 -22.609 -3.992 1 95 97 GLY A N 1
ATOM 792 C CA . GLY A 1 97 ? -36.469 -24.047 -3.818 1 95 97 GLY A CA 1
ATOM 793 C C . GLY A 1 97 ? -35.5 -24.672 -4.82 1 95 97 GLY A C 1
ATOM 794 O O . GLY A 1 97 ? -35.5 -25.891 -5.008 1 95 97 GLY A O 1
ATOM 795 N N . ARG A 1 98 ? -34.75 -23.734 -5.473 1 96.25 98 ARG A N 1
ATOM 796 C CA . ARG A 1 98 ? -33.75 -24.25 -6.426 1 96.25 98 ARG A CA 1
ATOM 797 C C . ARG A 1 98 ? -32.344 -24.156 -5.855 1 96.25 98 ARG A C 1
ATOM 799 O O . ARG A 1 98 ? -32.094 -23.375 -4.934 1 96.25 98 ARG A O 1
ATOM 806 N N . GLY A 1 99 ? -31.406 -24.953 -6.371 1 95.25 99 GLY A N 1
ATOM 807 C CA . GLY A 1 99 ? -30.031 -24.953 -5.91 1 95.25 99 GLY A CA 1
ATOM 808 C C . GLY A 1 99 ? -29.797 -25.859 -4.719 1 95.25 99 GLY A C 1
ATOM 809 O O . GLY A 1 99 ? -30.75 -26.391 -4.141 1 95.25 99 GLY A O 1
ATOM 810 N N . ILE A 1 100 ? -28.531 -26.094 -4.352 1 95.12 100 ILE A N 1
ATOM 811 C CA . ILE A 1 100 ? -28.266 -27.078 -3.318 1 95.12 100 ILE A CA 1
ATOM 812 C C . ILE A 1 100 ? -27.266 -26.531 -2.311 1 95.12 100 ILE A C 1
ATOM 814 O O . ILE A 1 100 ? -26.625 -27.281 -1.581 1 95.12 100 ILE A O 1
ATOM 818 N N . LEU A 1 101 ? -27.031 -25.172 -2.301 1 96.62 101 LEU A N 1
ATOM 819 C CA . LEU A 1 101 ? -26.188 -24.578 -1.273 1 96.62 101 LEU A CA 1
ATOM 820 C C . LEU A 1 101 ? -26.797 -24.781 0.114 1 96.62 101 LEU A C 1
ATOM 822 O O . LEU A 1 101 ? -28 -24.688 0.287 1 96.62 101 LEU A O 1
ATOM 826 N N . CYS A 1 102 ? -25.922 -25.125 1.069 1 96.06 102 CYS A N 1
ATOM 827 C CA . CYS A 1 102 ? -26.422 -25.25 2.432 1 96.06 102 CYS A CA 1
ATOM 828 C C . CYS A 1 102 ? -26.812 -23.891 3.004 1 96.06 102 CYS A C 1
ATOM 830 O O . CYS A 1 102 ? -26.469 -22.859 2.439 1 96.06 102 CYS A O 1
ATOM 832 N N . ALA A 1 103 ? -27.469 -23.875 4.137 1 96 103 ALA A N 1
ATOM 833 C CA . ALA A 1 103 ? -28.016 -22.656 4.742 1 96 103 ALA A CA 1
ATOM 834 C C . ALA A 1 103 ? -26.891 -21.703 5.121 1 96 103 ALA A C 1
ATOM 836 O O . ALA A 1 103 ? -27 -20.484 4.906 1 96 103 ALA A O 1
ATOM 837 N N . ASP A 1 104 ? -25.812 -22.25 5.641 1 96.19 104 ASP A N 1
ATOM 838 C CA . ASP A 1 104 ? -24.703 -21.406 6.078 1 96.19 104 ASP A CA 1
ATOM 839 C C . ASP A 1 104 ? -24.016 -20.734 4.891 1 96.19 104 ASP A C 1
ATOM 841 O O . ASP A 1 104 ? -23.594 -19.578 4.977 1 96.19 104 ASP A O 1
ATOM 845 N N . ASP A 1 105 ? -23.859 -21.453 3.799 1 97.06 105 ASP A N 1
ATOM 846 C CA . ASP A 1 105 ? -23.281 -20.859 2.592 1 97.06 105 ASP A CA 1
ATOM 847 C C . ASP A 1 105 ? -24.172 -19.734 2.049 1 97.06 105 ASP A C 1
ATOM 849 O O . ASP A 1 105 ? -23.656 -18.719 1.571 1 97.06 105 ASP A O 1
ATOM 853 N N . VAL A 1 106 ? -25.422 -19.969 2.104 1 97.25 106 VAL A N 1
ATOM 854 C CA . VAL A 1 106 ? -26.375 -18.969 1.636 1 97.25 106 VAL A CA 1
ATOM 855 C C . VAL A 1 106 ? -26.281 -17.719 2.512 1 97.25 106 VAL A C 1
ATOM 857 O O . VAL A 1 106 ? -26.297 -16.594 2.004 1 97.25 106 VAL A O 1
ATOM 860 N N . GLU A 1 107 ? -26.219 -17.906 3.82 1 95.44 107 GLU A N 1
ATOM 861 C CA . GLU A 1 107 ? -26.094 -16.781 4.73 1 95.44 107 GLU A CA 1
ATOM 862 C C . GLU A 1 107 ? -24.812 -15.984 4.453 1 95.44 107 GLU A C 1
ATOM 864 O O . GLU A 1 107 ? -24.812 -14.758 4.477 1 95.44 107 GLU A O 1
ATOM 869 N N . ASN A 1 108 ? -23.734 -16.734 4.191 1 94.75 108 ASN A N 1
ATOM 870 C CA . ASN A 1 108 ? -22.484 -16.078 3.836 1 94.75 108 ASN A CA 1
ATOM 871 C C . ASN A 1 108 ? -22.625 -15.258 2.557 1 94.75 108 ASN A C 1
ATOM 873 O O . ASN A 1 108 ? -22.078 -14.156 2.455 1 94.75 108 ASN A O 1
ATOM 877 N N . LEU A 1 109 ? -23.281 -15.805 1.607 1 96 109 LEU A N 1
ATOM 878 C CA . LEU A 1 109 ? -23.484 -15.125 0.334 1 96 109 LEU A CA 1
ATOM 879 C C . LEU A 1 109 ? -24.328 -13.867 0.522 1 96 109 LEU A C 1
ATOM 881 O O . LEU A 1 109 ? -24.062 -12.844 -0.108 1 96 109 LEU A O 1
ATOM 885 N N . LYS A 1 110 ? -25.328 -13.93 1.359 1 94.56 110 LYS A N 1
ATOM 886 C CA . LYS A 1 110 ? -26.188 -12.789 1.626 1 94.56 110 LYS A CA 1
ATOM 887 C C . LYS A 1 110 ? -25.406 -11.609 2.199 1 94.56 110 LYS A C 1
ATOM 889 O O . LYS A 1 110 ? -25.672 -10.453 1.867 1 94.56 110 LYS A O 1
ATOM 894 N N . LYS A 1 111 ? -24.406 -11.922 2.963 1 90.5 111 LYS A N 1
ATOM 895 C CA . LYS A 1 111 ? -23.641 -10.898 3.668 1 90.5 111 LYS A CA 1
ATOM 896 C C . LYS A 1 111 ? -22.5 -10.375 2.801 1 90.5 111 LYS A C 1
ATOM 898 O O . LYS A 1 111 ? -21.875 -9.375 3.137 1 90.5 111 LYS A O 1
ATOM 903 N N . TRP A 1 112 ? -22.312 -10.984 1.666 1 93.94 112 TRP A N 1
ATOM 904 C CA . TRP A 1 112 ? -21.109 -10.711 0.873 1 93.94 112 TRP A CA 1
ATOM 905 C C . TRP A 1 112 ? -21.219 -9.352 0.194 1 93.94 112 TRP A C 1
ATOM 907 O O . TRP A 1 112 ? -22.25 -9.008 -0.38 1 93.94 112 TRP A O 1
ATOM 917 N N . THR A 1 113 ? -20.109 -8.609 0.277 1 90.81 113 THR A N 1
ATOM 918 C CA . THR A 1 113 ? -19.828 -7.422 -0.522 1 90.81 113 THR A CA 1
ATOM 919 C C . THR A 1 113 ? -18.406 -7.473 -1.083 1 90.81 113 THR A C 1
ATOM 921 O O . THR A 1 113 ? -17.5 -8.008 -0.443 1 90.81 113 THR A O 1
ATOM 924 N N . PRO A 1 114 ? -18.234 -6.914 -2.312 1 92 114 PRO A N 1
ATOM 925 C CA . PRO A 1 114 ? -16.875 -6.965 -2.861 1 92 114 PRO A CA 1
ATOM 926 C C . PRO A 1 114 ? -15.836 -6.312 -1.945 1 92 114 PRO A C 1
ATOM 928 O O . PRO A 1 114 ? -16.078 -5.219 -1.427 1 92 114 PRO A O 1
ATOM 931 N N . GLN A 1 115 ? -14.812 -7 -1.742 1 85.62 115 GLN A N 1
ATOM 932 C CA . GLN A 1 115 ? -13.719 -6.488 -0.924 1 85.62 115 GLN A CA 1
ATOM 933 C C . GLN A 1 115 ? -12.648 -5.82 -1.787 1 85.62 115 GLN A C 1
ATOM 935 O O . GLN A 1 115 ? -11.461 -6.113 -1.65 1 85.62 115 GLN A O 1
ATOM 940 N N . ALA A 1 116 ? -13.016 -5.012 -2.729 1 88.75 116 ALA A N 1
ATOM 941 C CA . ALA A 1 116 ? -12.141 -4.344 -3.691 1 88.75 116 ALA A CA 1
ATOM 942 C C . ALA A 1 116 ? -12.625 -2.928 -3.979 1 88.75 116 ALA A C 1
ATOM 944 O O . ALA A 1 116 ? -13.812 -2.629 -3.828 1 88.75 116 ALA A O 1
ATOM 945 N N . ALA A 1 117 ? -11.688 -2.105 -4.238 1 93.31 117 ALA A N 1
ATOM 946 C CA . ALA A 1 117 ? -11.992 -0.729 -4.621 1 93.31 117 ALA A CA 1
ATOM 947 C C . ALA A 1 117 ? -11.312 -0.357 -5.934 1 93.31 117 ALA A C 1
ATOM 949 O O . ALA A 1 117 ? -10.188 -0.793 -6.199 1 93.31 117 ALA A O 1
ATOM 950 N N . SER A 1 118 ? -11.961 0.464 -6.758 1 94.25 118 SER A N 1
ATOM 951 C CA . SER A 1 118 ? -11.492 0.854 -8.086 1 94.25 118 SER A CA 1
ATOM 952 C C . SER A 1 118 ? -10.18 1.631 -7.992 1 94.25 118 SER A C 1
ATOM 954 O O . SER A 1 118 ? -9.5 1.831 -9 1 94.25 118 SER A O 1
ATOM 956 N N . THR A 1 119 ? -9.781 2.002 -6.836 1 94.94 119 THR A N 1
ATOM 957 C CA . THR A 1 119 ? -8.594 2.82 -6.621 1 94.94 119 THR A CA 1
ATOM 958 C C . THR A 1 119 ? -7.375 1.943 -6.355 1 94.94 119 THR A C 1
ATOM 960 O O . THR A 1 119 ? -6.266 2.451 -6.168 1 94.94 119 THR A O 1
ATOM 963 N N . LEU A 1 120 ? -7.527 0.622 -6.43 1 97.06 120 LEU A N 1
ATOM 964 C CA . LEU A 1 120 ? -6.449 -0.225 -5.93 1 97.06 120 LEU A CA 1
ATOM 965 C C . LEU A 1 120 ? -6.012 -1.229 -6.992 1 97.06 120 LEU A C 1
ATOM 967 O O . LEU A 1 120 ? -5.316 -2.199 -6.688 1 97.06 120 LEU A O 1
ATOM 971 N N . PRO A 1 121 ? -6.387 -1.16 -8.281 1 98 121 PRO A N 1
ATOM 972 C CA . PRO A 1 121 ? -6.059 -2.213 -9.25 1 98 121 PRO A CA 1
ATOM 973 C C . PRO A 1 121 ? -4.574 -2.57 -9.25 1 98 121 PRO A C 1
ATOM 975 O O . PRO A 1 121 ? -3.723 -1.683 -9.344 1 98 121 PRO A O 1
ATOM 978 N N . ASN A 1 122 ? -4.285 -3.84 -9.078 1 98.25 122 ASN A N 1
ATOM 979 C CA . ASN A 1 122 ? -2.975 -4.461 -9.219 1 98.25 122 ASN A CA 1
ATOM 980 C C . ASN A 1 122 ? -2.049 -4.09 -8.062 1 98.25 122 ASN A C 1
ATOM 982 O O . ASN A 1 122 ? -0.908 -4.551 -8.008 1 98.25 122 ASN A O 1
ATOM 986 N N . ASN A 1 123 ? -2.504 -3.268 -7.105 1 98.06 123 ASN A N 1
ATOM 987 C CA . ASN A 1 123 ? -1.658 -2.857 -5.992 1 98.06 123 ASN A CA 1
ATOM 988 C C . ASN A 1 123 ? -1.431 -4.004 -5.008 1 98.06 123 ASN A C 1
ATOM 990 O O . ASN A 1 123 ? -2.242 -4.926 -4.926 1 98.06 123 ASN A O 1
ATOM 994 N N . LEU A 1 124 ? -0.266 -3.939 -4.379 1 98.44 124 LEU A N 1
ATOM 995 C CA . LEU A 1 124 ? 0.018 -4.898 -3.318 1 98.44 124 LEU A CA 1
ATOM 996 C C . LEU A 1 124 ? -0.988 -4.766 -2.18 1 98.44 124 LEU A C 1
ATOM 998 O O . LEU A 1 124 ? -1.319 -3.652 -1.768 1 98.44 124 LEU A O 1
ATOM 1002 N N . THR A 1 125 ? -1.553 -5.848 -1.701 1 97.44 125 THR A N 1
ATOM 1003 C CA . THR A 1 125 ? -2.451 -5.844 -0.552 1 97.44 125 THR A CA 1
ATOM 1004 C C . THR A 1 125 ? -1.658 -5.852 0.753 1 97.44 125 THR A C 1
ATOM 1006 O O . THR A 1 125 ? -0.458 -6.133 0.755 1 97.44 125 THR A O 1
ATOM 1009 N N . PRO A 1 126 ? -2.348 -5.582 1.91 1 95 126 PRO A N 1
ATOM 1010 C CA . PRO A 1 126 ? -1.678 -5.785 3.197 1 95 126 PRO A CA 1
ATOM 1011 C C . PRO A 1 126 ? -1.169 -7.211 3.377 1 95 126 PRO A C 1
ATOM 1013 O O . PRO A 1 126 ? -0.077 -7.422 3.912 1 95 126 PRO A O 1
ATOM 1016 N N . GLN A 1 127 ? -1.939 -8.156 2.914 1 97.06 127 GLN A N 1
ATOM 1017 C CA . GLN A 1 127 ? -1.489 -9.547 2.967 1 97.06 127 GLN A CA 1
ATOM 1018 C C . GLN A 1 127 ? -0.232 -9.75 2.125 1 97.06 127 GLN A C 1
ATOM 1020 O O . GLN A 1 127 ? 0.672 -10.484 2.52 1 97.06 127 GLN A O 1
ATOM 1025 N N . GLY A 1 128 ? -0.222 -9.156 0.953 1 98.38 128 GLY A N 1
ATOM 1026 C CA . GLY A 1 128 ? 0.957 -9.25 0.106 1 98.38 128 GLY A CA 1
ATOM 1027 C C . GLY A 1 128 ? 2.217 -8.734 0.776 1 98.38 128 GLY A C 1
ATOM 1028 O O . GLY A 1 128 ? 3.291 -9.32 0.621 1 98.38 128 GLY A O 1
ATOM 1029 N N . TYR A 1 129 ? 2.111 -7.582 1.494 1 98 129 TYR A N 1
ATOM 1030 C CA . TYR A 1 129 ? 3.232 -7.047 2.262 1 98 129 TYR A CA 1
ATOM 1031 C C . TYR A 1 129 ? 3.709 -8.055 3.301 1 98 129 TYR A C 1
ATOM 1033 O O . TYR A 1 129 ? 4.91 -8.297 3.436 1 98 129 TYR A O 1
ATOM 1041 N N . LYS A 1 130 ? 2.77 -8.664 4 1 97.19 130 LYS A N 1
ATOM 1042 C CA . LYS A 1 130 ? 3.078 -9.656 5.031 1 97.19 130 LYS A CA 1
ATOM 1043 C C . LYS A 1 130 ? 3.748 -10.891 4.43 1 97.19 130 LYS A C 1
ATOM 1045 O O . LYS A 1 130 ? 4.672 -11.453 5.023 1 97.19 130 LYS A O 1
ATOM 1050 N N . ASP A 1 131 ? 3.236 -11.281 3.242 1 98.19 131 ASP A N 1
ATOM 1051 C CA . ASP A 1 131 ? 3.832 -12.422 2.555 1 98.19 131 ASP A CA 1
ATOM 1052 C C . ASP A 1 131 ? 5.34 -12.242 2.395 1 98.19 131 ASP A C 1
ATOM 1054 O O . ASP A 1 131 ? 6.117 -13.133 2.736 1 98.19 131 ASP A O 1
ATOM 1058 N N . ALA A 1 132 ? 5.707 -11.094 1.922 1 98.5 132 ALA A N 1
ATOM 1059 C CA . ALA A 1 132 ? 7.109 -10.812 1.625 1 98.5 132 ALA A CA 1
ATOM 1060 C C . ALA A 1 132 ? 7.914 -10.625 2.908 1 98.5 132 ALA A C 1
ATOM 1062 O O . ALA A 1 132 ? 9.047 -11.117 3.014 1 98.5 132 ALA A O 1
ATOM 1063 N N . TYR A 1 133 ? 7.375 -9.914 3.896 1 98.25 133 TYR A N 1
ATOM 1064 C CA . TYR A 1 133 ? 8.039 -9.633 5.164 1 98.25 133 TYR A CA 1
ATOM 1065 C C . TYR A 1 133 ? 8.383 -10.93 5.898 1 98.25 133 TYR A C 1
ATOM 1067 O O . TYR A 1 133 ? 9.523 -11.117 6.324 1 98.25 133 TYR A O 1
ATOM 1075 N N . TYR A 1 134 ? 7.434 -11.828 5.992 1 97.69 134 TYR A N 1
ATOM 1076 C CA . TYR A 1 134 ? 7.66 -13.055 6.746 1 97.69 134 TYR A CA 1
ATOM 1077 C C . TYR A 1 134 ? 8.484 -14.047 5.938 1 97.69 134 TYR A C 1
ATOM 1079 O O . TYR A 1 134 ? 9.258 -14.828 6.5 1 97.69 134 TYR A O 1
ATOM 1087 N N . LEU A 1 135 ? 8.289 -14.023 4.617 1 98.12 135 LEU A N 1
ATOM 1088 C CA . LEU A 1 135 ? 9.188 -14.797 3.771 1 98.12 135 LEU A CA 1
ATOM 1089 C C . LEU A 1 135 ? 10.641 -14.445 4.066 1 98.12 135 LEU A C 1
ATOM 1091 O O . LEU A 1 135 ? 11.477 -15.336 4.25 1 98.12 135 LEU A O 1
ATOM 1095 N N . ALA A 1 136 ? 10.945 -13.133 4.121 1 98.19 136 ALA A N 1
ATOM 1096 C CA . ALA A 1 136 ? 12.297 -12.648 4.391 1 98.19 136 ALA A CA 1
ATOM 1097 C C . ALA A 1 136 ? 12.789 -13.117 5.758 1 98.19 136 ALA A C 1
ATOM 1099 O O . ALA A 1 136 ? 13.93 -13.57 5.895 1 98.19 136 ALA A O 1
ATOM 1100 N N . LYS A 1 137 ? 11.938 -13.078 6.746 1 97.69 137 LYS A N 1
ATOM 1101 C CA . LYS A 1 137 ? 12.297 -13.5 8.102 1 97.69 137 LYS A CA 1
ATOM 1102 C C . LYS A 1 137 ? 12.641 -14.984 8.141 1 97.69 137 LYS A C 1
ATOM 1104 O O . LYS A 1 137 ? 13.586 -15.391 8.828 1 97.69 137 LYS A O 1
ATOM 1109 N N . ARG A 1 138 ? 11.891 -15.758 7.438 1 97.56 138 ARG A N 1
ATOM 1110 C CA . ARG A 1 138 ? 12.156 -17.188 7.422 1 97.56 138 ARG A CA 1
ATOM 1111 C C . ARG A 1 138 ? 13.477 -17.5 6.727 1 97.56 138 ARG A C 1
ATOM 1113 O O . ARG A 1 138 ? 14.258 -18.328 7.207 1 97.56 138 ARG A O 1
ATOM 1120 N N . TYR A 1 139 ? 13.766 -16.859 5.625 1 97.81 139 TYR A N 1
ATOM 1121 C CA . TYR A 1 139 ? 15.047 -17.078 4.965 1 97.81 139 TYR A CA 1
ATOM 1122 C C . TYR A 1 139 ? 16.203 -16.578 5.824 1 97.81 139 TYR A C 1
ATOM 1124 O O . TYR A 1 139 ? 17.281 -17.156 5.824 1 97.81 139 TYR A O 1
ATOM 1132 N N . LYS A 1 140 ? 16.016 -15.414 6.504 1 97.62 140 LYS A N 1
ATOM 1133 C CA . LYS A 1 140 ? 17.031 -14.922 7.43 1 97.62 140 LYS A CA 1
ATOM 1134 C C . LYS A 1 140 ? 17.344 -15.969 8.5 1 97.62 140 LYS A C 1
ATOM 1136 O O . LYS A 1 140 ? 18.5 -16.156 8.859 1 97.62 140 LYS A O 1
ATOM 1141 N N . SER A 1 141 ? 16.328 -16.594 8.961 1 96.44 141 SER A N 1
ATOM 1142 C CA . SER A 1 141 ? 16.5 -17.656 9.945 1 96.44 141 SER A CA 1
ATOM 1143 C C . SER A 1 141 ? 17.234 -18.844 9.344 1 96.44 141 SER A C 1
ATOM 1145 O O . SER A 1 141 ? 18.047 -19.5 10.016 1 96.44 141 SER A O 1
ATOM 1147 N N . ARG A 1 142 ? 17.031 -19.172 8.102 1 96.19 142 ARG A N 1
ATOM 1148 C CA . ARG A 1 142 ? 17.625 -20.312 7.414 1 96.19 142 ARG A CA 1
ATOM 1149 C C . ARG A 1 142 ? 19.094 -20.062 7.09 1 96.19 142 ARG A C 1
ATOM 1151 O O . ARG A 1 142 ? 19.906 -20.984 7.117 1 96.19 142 ARG A O 1
ATOM 1158 N N . PHE A 1 143 ? 19.344 -18.844 6.797 1 97 143 PHE A N 1
ATOM 1159 C CA . PHE A 1 143 ? 20.703 -18.5 6.395 1 97 143 PHE A CA 1
ATOM 1160 C C . PHE A 1 143 ? 21.219 -17.312 7.203 1 97 143 PHE A C 1
ATOM 1162 O O . PHE A 1 143 ? 21.594 -16.281 6.641 1 97 143 PHE A O 1
ATOM 1169 N N . PRO A 1 144 ? 21.375 -17.453 8.477 1 96.31 144 PRO A N 1
ATOM 1170 C CA . PRO A 1 144 ? 21.75 -16.312 9.328 1 96.31 144 PRO A CA 1
ATOM 1171 C C . PRO A 1 144 ? 23.156 -15.789 9.031 1 96.31 144 PRO A C 1
ATOM 1173 O O . PRO A 1 144 ? 23.406 -14.594 9.148 1 96.31 144 PRO A O 1
ATOM 1176 N N . THR A 1 145 ? 24.062 -16.594 8.578 1 95.88 145 THR A N 1
ATOM 1177 C CA . THR A 1 145 ? 25.438 -16.156 8.32 1 95.88 145 THR A CA 1
ATOM 1178 C C . THR A 1 145 ? 25.484 -15.203 7.133 1 95.88 145 THR A C 1
ATOM 1180 O O . THR A 1 145 ? 26.391 -14.383 7.035 1 95.88 145 THR A O 1
ATOM 1183 N N . LEU A 1 146 ? 24.547 -15.336 6.281 1 97.31 146 LEU A N 1
ATOM 1184 C CA . LEU A 1 146 ? 24.516 -14.484 5.098 1 97.31 146 LEU A CA 1
ATOM 1185 C C . LEU A 1 146 ? 23.578 -13.305 5.305 1 97.31 146 LEU A C 1
ATOM 1187 O O . LEU A 1 146 ? 23.891 -12.18 4.906 1 97.31 146 LEU A O 1
ATOM 1191 N N . LEU A 1 147 ? 22.422 -13.555 6.012 1 97.44 147 LEU A N 1
ATOM 1192 C CA . LEU A 1 147 ? 21.344 -12.578 5.961 1 97.44 147 LEU A CA 1
ATOM 1193 C C . LEU A 1 147 ? 21.203 -11.852 7.297 1 97.44 147 LEU A C 1
ATOM 1195 O O . LEU A 1 147 ? 20.625 -10.766 7.359 1 97.44 147 LEU A O 1
ATOM 1199 N N . ALA A 1 148 ? 21.703 -12.445 8.336 1 94.88 148 ALA A N 1
ATOM 1200 C CA . ALA A 1 148 ? 21.562 -11.812 9.648 1 94.88 148 ALA A CA 1
ATOM 1201 C C . ALA A 1 148 ? 22.703 -10.836 9.914 1 94.88 148 ALA A C 1
ATOM 1203 O O . ALA A 1 148 ? 23.484 -11.023 10.844 1 94.88 148 ALA A O 1
ATOM 1204 N N . GLN A 1 149 ? 22.812 -9.82 9.102 1 94.44 149 GLN A N 1
ATOM 1205 C CA . GLN A 1 149 ? 23.812 -8.75 9.211 1 94.44 149 GLN A CA 1
ATOM 1206 C C . GLN A 1 149 ? 23.219 -7.406 8.812 1 94.44 149 GLN A C 1
ATOM 1208 O O . GLN A 1 149 ? 22.109 -7.34 8.297 1 94.44 149 GLN A O 1
ATOM 1213 N N . GLN A 1 150 ? 23.953 -6.379 9.133 1 92.44 150 GLN A N 1
ATOM 1214 C CA . GLN A 1 150 ? 23.5 -5.051 8.734 1 92.44 150 GLN A CA 1
ATOM 1215 C C . GLN A 1 150 ? 23.641 -4.855 7.227 1 92.44 150 GLN A C 1
ATOM 1217 O O . GLN A 1 150 ? 24.531 -5.449 6.598 1 92.44 150 GLN A O 1
ATOM 1222 N N . TYR A 1 151 ? 22.828 -4.043 6.777 1 94.44 151 TYR A N 1
ATOM 1223 C CA . TYR A 1 151 ? 22.875 -3.783 5.344 1 94.44 151 TYR A CA 1
ATOM 1224 C C . TYR A 1 151 ? 24.188 -3.109 4.965 1 94.44 151 TYR A C 1
ATOM 1226 O O . TYR A 1 151 ? 24.672 -2.221 5.672 1 94.44 151 TYR A O 1
ATOM 1234 N N . ASP A 1 152 ? 24.75 -3.494 3.922 1 94.19 152 ASP A N 1
ATOM 1235 C CA . ASP A 1 152 ? 25.922 -2.949 3.238 1 94.19 152 ASP A CA 1
ATOM 1236 C C . ASP A 1 152 ? 25.781 -3.098 1.724 1 94.19 152 ASP A C 1
ATOM 1238 O O . ASP A 1 152 ? 25.656 -4.211 1.213 1 94.19 152 ASP A O 1
ATOM 1242 N N . PRO A 1 153 ? 25.75 -1.973 1.031 1 92.5 153 PRO A N 1
ATOM 1243 C CA . PRO A 1 153 ? 25.562 -2.061 -0.42 1 92.5 153 PRO A CA 1
ATOM 1244 C C . PRO A 1 153 ? 26.656 -2.881 -1.102 1 92.5 153 PRO A C 1
ATOM 1246 O O . PRO A 1 153 ? 26.484 -3.334 -2.236 1 92.5 153 PRO A O 1
ATOM 1249 N N . LYS A 1 154 ? 27.781 -3.055 -0.493 1 94.44 154 LYS A N 1
ATOM 1250 C CA . LYS A 1 154 ? 28.844 -3.9 -1.031 1 94.44 154 LYS A CA 1
ATOM 1251 C C . LYS A 1 154 ? 28.516 -5.379 -0.838 1 94.44 154 LYS A C 1
ATOM 1253 O O . LYS A 1 154 ? 29.094 -6.238 -1.511 1 94.44 154 LYS A O 1
ATOM 1258 N N . ARG A 1 155 ? 27.562 -5.672 0.032 1 96.81 155 ARG A N 1
ATOM 1259 C CA . ARG A 1 155 ? 27.266 -7.059 0.378 1 96.81 155 ARG A CA 1
ATOM 1260 C C . ARG A 1 155 ? 25.906 -7.473 -0.14 1 96.81 155 ARG A C 1
ATOM 1262 O O . ARG A 1 155 ? 25.594 -8.664 -0.239 1 96.81 155 ARG A O 1
ATOM 1269 N N . PHE A 1 156 ? 25.078 -6.484 -0.417 1 97.44 156 PHE A N 1
ATOM 1270 C CA . PHE A 1 156 ? 23.719 -6.812 -0.839 1 97.44 156 PHE A CA 1
ATOM 1271 C C . PHE A 1 156 ? 23.312 -5.98 -2.051 1 97.44 156 PHE A C 1
ATOM 1273 O O . PHE A 1 156 ? 23.641 -4.793 -2.129 1 97.44 156 PHE A O 1
ATOM 1280 N N . GLU A 1 157 ? 22.641 -6.609 -2.965 1 96.81 157 GLU A N 1
ATOM 1281 C CA . GLU A 1 157 ? 22.047 -5.98 -4.137 1 96.81 157 GLU A CA 1
ATOM 1282 C C . GLU A 1 157 ? 20.531 -6.203 -4.16 1 96.81 157 GLU A C 1
ATOM 1284 O O . GLU A 1 157 ? 20.062 -7.312 -3.91 1 96.81 157 GLU A O 1
ATOM 1289 N N . VAL A 1 158 ? 19.797 -5.129 -4.371 1 96.75 158 VAL A N 1
ATOM 1290 C CA . VAL A 1 158 ? 18.344 -5.195 -4.422 1 96.75 158 VAL A CA 1
ATOM 1291 C C . VAL A 1 158 ? 17.844 -4.57 -5.723 1 96.75 158 VAL A C 1
ATOM 1293 O O . VAL A 1 158 ? 18.188 -3.426 -6.039 1 96.75 158 VAL A O 1
ATOM 1296 N N . GLN A 1 159 ? 17.062 -5.27 -6.477 1 97.56 159 GLN A N 1
ATOM 1297 C CA . GLN A 1 159 ? 16.438 -4.738 -7.688 1 97.56 159 GLN A CA 1
ATOM 1298 C C . GLN A 1 159 ? 14.984 -5.184 -7.797 1 97.56 159 GLN A C 1
ATOM 1300 O O . GLN A 1 159 ? 14.633 -6.293 -7.387 1 97.56 159 GLN A O 1
ATOM 1305 N N . PHE A 1 160 ? 14.117 -4.352 -8.312 1 98.06 160 PHE A N 1
ATOM 1306 C CA . PHE A 1 160 ? 12.711 -4.652 -8.531 1 98.06 160 PHE A CA 1
ATOM 1307 C C . PHE A 1 160 ? 12.203 -3.982 -9.805 1 98.06 160 PHE A C 1
ATOM 1309 O O . PHE A 1 160 ? 12.82 -3.035 -10.305 1 98.06 160 PHE A O 1
ATOM 1316 N N . THR A 1 161 ? 11.117 -4.508 -10.352 1 98.25 161 THR A N 1
ATOM 1317 C CA . THR A 1 161 ? 10.578 -3.971 -11.594 1 98.25 161 THR A CA 1
ATOM 1318 C C . THR A 1 161 ? 9.805 -2.68 -11.336 1 98.25 161 THR A C 1
ATOM 1320 O O . THR A 1 161 ? 9.664 -2.256 -10.188 1 98.25 161 THR A O 1
ATOM 1323 N N . ASP A 1 162 ? 9.32 -2.051 -12.453 1 97.19 162 ASP A N 1
ATOM 1324 C CA . ASP A 1 162 ? 8.766 -0.703 -12.391 1 97.19 162 ASP A CA 1
ATOM 1325 C C . ASP A 1 162 ? 7.266 -0.741 -12.109 1 97.19 162 ASP A C 1
ATOM 1327 O O . ASP A 1 162 ? 6.477 -0.115 -12.82 1 97.19 162 ASP A O 1
ATOM 1331 N N . THR A 1 163 ? 6.875 -1.439 -11.039 1 97.81 163 THR A N 1
ATOM 1332 C CA . THR A 1 163 ? 5.488 -1.459 -10.586 1 97.81 163 THR A CA 1
ATOM 1333 C C . THR A 1 163 ? 5.414 -1.229 -9.078 1 97.81 163 THR A C 1
ATOM 1335 O O . THR A 1 163 ? 6.355 -1.553 -8.344 1 97.81 163 THR A O 1
ATOM 1338 N N . GLN A 1 164 ? 4.262 -0.678 -8.602 1 97.5 164 GLN A N 1
ATOM 1339 C CA . GLN A 1 164 ? 4.016 -0.422 -7.188 1 97.5 164 GLN A CA 1
ATOM 1340 C C . GLN A 1 164 ? 4.145 -1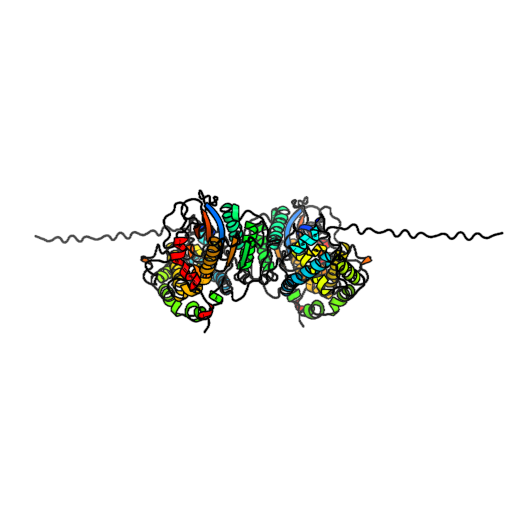.701 -6.363 1 97.5 164 GLN A C 1
ATOM 1342 O O . GLN A 1 164 ? 4.762 -1.699 -5.297 1 97.5 164 GLN A O 1
ATOM 1347 N N . ARG A 1 165 ? 3.562 -2.777 -6.855 1 98.44 165 ARG A N 1
ATOM 1348 C CA . ARG A 1 165 ? 3.473 -4.012 -6.082 1 98.44 165 ARG A CA 1
ATOM 1349 C C . ARG A 1 165 ? 4.844 -4.664 -5.934 1 98.44 165 ARG A C 1
ATOM 1351 O O . ARG A 1 165 ? 5.152 -5.238 -4.887 1 98.44 165 ARG A O 1
ATOM 1358 N N . THR A 1 166 ? 5.73 -4.637 -6.934 1 98.56 166 THR A N 1
ATOM 1359 C CA . THR A 1 166 ? 7.062 -5.207 -6.785 1 98.56 166 THR A CA 1
ATOM 1360 C C . THR A 1 166 ? 7.934 -4.332 -5.891 1 98.56 166 THR A C 1
ATOM 1362 O O . THR A 1 166 ? 8.742 -4.84 -5.109 1 98.56 166 THR A O 1
ATOM 1365 N N . THR A 1 167 ? 7.77 -3.053 -6.004 1 97.94 167 THR A N 1
ATOM 1366 C CA . THR A 1 167 ? 8.516 -2.121 -5.16 1 97.94 167 THR A CA 1
ATOM 1367 C C . THR A 1 167 ? 8.188 -2.352 -3.688 1 97.94 167 THR A C 1
ATOM 1369 O O . THR A 1 167 ? 9.094 -2.514 -2.867 1 97.94 167 THR A O 1
ATOM 1372 N N . LEU A 1 168 ? 6.938 -2.385 -3.361 1 98 168 LEU A N 1
ATOM 1373 C CA . LEU A 1 168 ? 6.551 -2.543 -1.963 1 98 168 LEU A CA 1
ATOM 1374 C C . LEU A 1 168 ? 6.859 -3.953 -1.47 1 98 168 LEU A C 1
ATOM 1376 O O . LEU A 1 168 ? 7.141 -4.156 -0.286 1 98 168 LEU A O 1
ATOM 1380 N N . THR A 1 169 ? 6.816 -4.941 -2.355 1 98.69 169 THR A N 1
ATOM 1381 C CA . THR A 1 169 ? 7.277 -6.277 -1.992 1 98.69 169 THR A CA 1
ATOM 1382 C C . THR A 1 169 ? 8.75 -6.258 -1.609 1 98.69 169 THR A C 1
ATOM 1384 O O . THR A 1 169 ? 9.148 -6.84 -0.596 1 98.69 169 THR A O 1
ATOM 1387 N N . ALA A 1 170 ? 9.555 -5.586 -2.424 1 98.44 170 ALA A N 1
ATOM 1388 C CA . ALA A 1 170 ? 10.977 -5.449 -2.123 1 98.44 170 ALA A CA 1
ATOM 1389 C C . ALA A 1 170 ? 11.188 -4.762 -0.776 1 98.44 170 ALA A C 1
ATOM 1391 O O . ALA A 1 170 ? 12 -5.215 0.039 1 98.44 170 ALA A O 1
ATOM 1392 N N . PHE A 1 171 ? 10.445 -3.66 -0.544 1 97.25 171 PHE A N 1
ATOM 1393 C CA . PHE A 1 171 ? 10.562 -2.928 0.711 1 97.25 171 PHE A CA 1
ATOM 1394 C C . PHE A 1 171 ? 10.211 -3.822 1.895 1 97.25 171 PHE A C 1
ATOM 1396 O O . PHE A 1 171 ? 10.914 -3.824 2.908 1 97.25 171 PHE A O 1
ATOM 1403 N N . ALA A 1 172 ? 9.141 -4.586 1.752 1 98.19 172 ALA A N 1
ATOM 1404 C CA . ALA A 1 172 ? 8.711 -5.488 2.816 1 98.19 172 ALA A CA 1
ATOM 1405 C C . ALA A 1 172 ? 9.773 -6.551 3.1 1 98.19 172 ALA A C 1
ATOM 1407 O O . ALA A 1 172 ? 10.062 -6.855 4.258 1 98.19 172 ALA A O 1
ATOM 1408 N N . PHE A 1 173 ? 10.305 -7.117 2.008 1 98.56 173 PHE A N 1
ATOM 1409 C CA . PHE A 1 173 ? 11.344 -8.133 2.146 1 98.56 173 PHE A CA 1
ATOM 1410 C C . PHE A 1 173 ? 12.562 -7.562 2.852 1 98.56 173 PHE A C 1
ATOM 1412 O O . PHE A 1 173 ? 13.109 -8.188 3.768 1 98.56 173 PHE A O 1
ATOM 1419 N N . ILE A 1 174 ? 13.008 -6.371 2.512 1 97.81 174 ILE A N 1
ATOM 1420 C CA . ILE A 1 174 ? 14.164 -5.699 3.1 1 97.81 174 ILE A CA 1
ATOM 1421 C C . ILE A 1 174 ? 13.898 -5.418 4.578 1 97.81 174 ILE A C 1
ATOM 1423 O O . ILE A 1 174 ? 14.773 -5.609 5.418 1 97.81 174 ILE A O 1
ATOM 1427 N N . ASP A 1 175 ? 12.711 -4.957 4.844 1 96.56 175 ASP A N 1
ATOM 1428 C CA . ASP A 1 175 ? 12.328 -4.742 6.238 1 96.56 175 ASP A CA 1
ATOM 1429 C C . ASP A 1 175 ? 12.43 -6.039 7.039 1 96.56 175 ASP A C 1
ATOM 1431 O O . ASP A 1 175 ? 12.867 -6.031 8.188 1 96.56 175 ASP A O 1
ATOM 1435 N N . GLY A 1 176 ? 12.008 -7.137 6.441 1 97.75 176 GLY A N 1
ATOM 1436 C CA . GLY A 1 176 ? 12.086 -8.43 7.102 1 97.75 176 GLY A CA 1
ATOM 1437 C C . GLY A 1 176 ? 13.508 -8.883 7.359 1 97.75 176 GLY A C 1
ATOM 1438 O O . GLY A 1 176 ? 13.789 -9.5 8.391 1 97.75 176 GLY A O 1
ATOM 1439 N N . VAL A 1 177 ? 14.391 -8.57 6.426 1 97.94 177 VAL A N 1
ATOM 1440 C CA . VAL A 1 177 ? 15.766 -9.031 6.539 1 97.94 177 VAL A CA 1
ATOM 1441 C C . VAL A 1 177 ? 16.547 -8.109 7.477 1 97.94 177 VAL A C 1
ATOM 1443 O O . VAL A 1 177 ? 17.234 -8.578 8.391 1 97.94 177 VAL A O 1
ATOM 1446 N N . PHE A 1 178 ? 16.391 -6.785 7.34 1 96.44 178 PHE A N 1
ATOM 1447 C CA . PHE A 1 178 ? 17.297 -5.859 8 1 96.44 178 PHE A CA 1
ATOM 1448 C C . PHE A 1 178 ? 16.578 -5.066 9.086 1 96.44 178 PHE A C 1
ATOM 1450 O O . PHE A 1 178 ? 17.203 -4.328 9.844 1 96.44 178 PHE A O 1
ATOM 1457 N N . GLY A 1 179 ? 15.258 -5.145 9.102 1 93.12 179 GLY A N 1
ATOM 1458 C CA . GLY A 1 179 ? 14.469 -4.449 10.102 1 93.12 179 GLY A CA 1
ATOM 1459 C C . GLY A 1 179 ? 14.008 -3.072 9.648 1 93.12 179 GLY A C 1
ATOM 1460 O O . GLY A 1 179 ? 13.117 -2.48 10.258 1 93.12 179 GLY A O 1
ATOM 1461 N N . SER A 1 180 ? 14.625 -2.535 8.539 1 90.25 180 SER A N 1
ATOM 1462 C CA . SER A 1 180 ? 14.273 -1.213 8.039 1 90.25 180 SER A CA 1
ATOM 1463 C C . SER A 1 180 ? 14.773 -1.017 6.609 1 90.25 180 SER A C 1
ATOM 1465 O O . SER A 1 180 ? 15.711 -1.688 6.176 1 90.25 180 SER A O 1
ATOM 1467 N N . THR A 1 181 ? 14.094 -0.131 5.934 1 90.62 181 THR A N 1
ATOM 1468 C CA . THR A 1 181 ? 14.562 0.226 4.598 1 90.62 181 THR A CA 1
ATOM 1469 C C . THR A 1 181 ? 15.453 1.46 4.648 1 90.62 181 THR A C 1
ATOM 1471 O O . THR A 1 181 ? 16 1.876 3.629 1 90.62 181 THR A O 1
ATOM 1474 N N . VAL A 1 182 ? 15.586 1.9 5.953 1 87.94 182 VAL A N 1
ATOM 1475 C CA . VAL A 1 182 ? 16.375 3.121 6.113 1 87.94 182 VAL A CA 1
ATOM 1476 C C . VAL A 1 182 ? 17.828 2.865 5.707 1 87.94 182 VAL A C 1
ATOM 1478 O O . VAL A 1 182 ? 18.422 1.864 6.109 1 87.94 182 VAL A O 1
ATOM 1481 N N . ASP A 1 183 ? 18.469 3.635 4.902 1 84.69 183 ASP A N 1
ATOM 1482 C CA . ASP A 1 183 ? 19.875 3.602 4.488 1 84.69 183 ASP A CA 1
ATOM 1483 C C . ASP A 1 183 ? 20.125 2.475 3.486 1 84.69 183 ASP A C 1
ATOM 1485 O O . ASP A 1 183 ? 21.266 2.033 3.316 1 84.69 183 ASP A O 1
ATOM 1489 N N . VAL A 1 184 ? 19.062 1.814 3.057 1 91.31 184 VAL A N 1
ATOM 1490 C CA . VAL A 1 184 ? 19.219 0.795 2.025 1 91.31 184 VAL A CA 1
ATOM 1491 C C . VAL A 1 184 ? 19.297 1.456 0.651 1 91.31 184 VAL A C 1
ATOM 1493 O O . VAL A 1 184 ? 18.469 2.326 0.333 1 91.31 184 VAL A O 1
ATOM 1496 N N . ASN A 1 185 ? 20.234 1.092 -0.101 1 90.12 185 ASN A N 1
ATOM 1497 C CA . ASN A 1 185 ? 20.438 1.655 -1.432 1 90.12 185 ASN A CA 1
ATOM 1498 C C . ASN A 1 185 ? 19.547 0.978 -2.471 1 90.12 185 ASN A C 1
ATOM 1500 O O . ASN A 1 185 ? 19.844 -0.13 -2.92 1 90.12 185 ASN A O 1
ATOM 1504 N N . PHE A 1 186 ? 18.547 1.725 -2.816 1 87.69 186 PHE A N 1
ATOM 1505 C CA . PHE A 1 186 ? 17.672 1.275 -3.895 1 87.69 186 PHE A CA 1
ATOM 1506 C C . PHE A 1 186 ? 18.016 1.976 -5.203 1 87.69 186 PHE A C 1
ATOM 1508 O O . PHE A 1 186 ? 18.516 3.104 -5.195 1 87.69 186 PHE A O 1
ATOM 1515 N N . SER A 1 187 ? 17.844 1.315 -6.277 1 88.56 187 SER A N 1
ATOM 1516 C CA . SER A 1 187 ? 17.922 1.958 -7.586 1 88.56 187 SER A CA 1
ATOM 1517 C C . SER A 1 187 ? 16.531 2.135 -8.195 1 88.56 187 SER A C 1
ATOM 1519 O O . SER A 1 187 ? 15.609 1.38 -7.883 1 88.56 187 SER A O 1
ATOM 1521 N N . GLN A 1 188 ? 16.391 3.223 -8.977 1 92.19 188 GLN A N 1
ATOM 1522 C CA . GLN A 1 188 ? 15.156 3.336 -9.742 1 92.19 188 GLN A CA 1
ATOM 1523 C C . GLN A 1 188 ? 14.992 2.154 -10.688 1 92.19 188 GLN A C 1
ATOM 1525 O O . GLN A 1 188 ? 15.961 1.697 -11.305 1 92.19 188 GLN A O 1
ATOM 1530 N N . PRO A 1 189 ? 13.828 1.656 -10.742 1 94.69 189 PRO A N 1
ATOM 1531 C CA . PRO A 1 189 ? 13.617 0.541 -11.664 1 94.69 189 PRO A CA 1
ATOM 1532 C C . PRO A 1 189 ? 13.742 0.959 -13.125 1 94.69 189 PRO A C 1
ATOM 1534 O O . PRO A 1 189 ? 13.484 2.117 -13.469 1 94.69 189 PRO A O 1
ATOM 1537 N N . VAL A 1 190 ? 14.102 0.07 -13.914 1 93.12 190 VAL A N 1
ATOM 1538 C CA . VAL A 1 190 ? 14.25 0.342 -15.344 1 93.12 190 VAL A CA 1
ATOM 1539 C C . VAL A 1 190 ? 13.062 -0.231 -16.109 1 93.12 190 VAL A C 1
ATOM 1541 O O . VAL A 1 190 ? 12.547 -1.293 -15.758 1 93.12 190 VAL A O 1
ATOM 1544 N N . SER A 1 191 ? 12.562 0.44 -17.141 1 90.19 191 SER A N 1
ATOM 1545 C CA . SER A 1 191 ? 11.484 0.012 -18.031 1 90.19 191 SER A CA 1
ATOM 1546 C C . SER A 1 191 ? 11.805 0.331 -19.484 1 90.19 191 SER A C 1
ATOM 1548 O O . SER A 1 191 ? 11.977 1.497 -19.844 1 90.19 191 SER A O 1
ATOM 1550 N N . ALA A 1 192 ? 12.07 -0.783 -20.344 1 91.69 192 ALA A N 1
ATOM 1551 C CA . ALA A 1 192 ? 11.836 -2.201 -20.094 1 91.69 192 ALA A CA 1
ATOM 1552 C C . ALA A 1 192 ? 13.055 -2.84 -19.422 1 91.69 192 ALA A C 1
ATOM 1554 O O . ALA A 1 192 ? 14.195 -2.457 -19.688 1 91.69 192 ALA A O 1
ATOM 1555 N N . ASP A 1 193 ? 12.891 -3.826 -18.578 1 96.62 193 ASP A N 1
ATOM 1556 C CA . ASP A 1 193 ? 13.922 -4.492 -17.781 1 96.62 193 ASP A CA 1
ATOM 1557 C C . ASP A 1 193 ? 14.328 -5.82 -18.422 1 96.62 193 ASP A C 1
ATOM 1559 O O . ASP A 1 193 ? 13.562 -6.785 -18.391 1 96.62 193 ASP A O 1
ATOM 1563 N N . PRO A 1 194 ? 15.43 -5.949 -19.016 1 96.94 194 PRO A N 1
ATOM 1564 C CA . PRO A 1 194 ? 15.805 -7.195 -19.688 1 96.94 194 PRO A CA 1
ATOM 1565 C C . PRO A 1 194 ? 16.109 -8.328 -18.703 1 96.94 194 PRO A C 1
ATOM 1567 O O . PRO A 1 194 ? 16.094 -9.5 -19.078 1 96.94 194 PRO A O 1
ATOM 1570 N N . LEU A 1 195 ? 16.375 -8.023 -17.484 1 98.06 195 LEU A N 1
ATOM 1571 C CA . LEU A 1 195 ? 16.75 -9.039 -16.5 1 98.06 195 LEU A CA 1
ATOM 1572 C C . LEU A 1 195 ? 15.516 -9.523 -15.742 1 98.06 195 LEU A C 1
ATOM 1574 O O . LEU A 1 195 ? 15.219 -10.719 -15.727 1 98.06 195 LEU A O 1
ATOM 1578 N N . LEU A 1 196 ? 14.703 -8.547 -15.164 1 98.44 196 LEU A N 1
ATOM 1579 C CA . LEU A 1 196 ? 13.656 -8.922 -14.227 1 98.44 196 LEU A CA 1
ATOM 1580 C C . LEU A 1 196 ? 12.312 -9.055 -14.938 1 98.44 196 LEU A C 1
ATOM 1582 O O . LEU A 1 196 ? 11.367 -9.617 -14.391 1 98.44 196 LEU A O 1
ATOM 1586 N N . LYS A 1 197 ? 12.234 -8.5 -16.125 1 98.19 197 LYS A N 1
ATOM 1587 C CA . LYS A 1 197 ? 10.961 -8.516 -16.859 1 98.19 197 LYS A CA 1
ATOM 1588 C C . LYS A 1 197 ? 11.188 -8.648 -18.359 1 98.19 197 LYS A C 1
ATOM 1590 O O . LYS A 1 197 ? 10.711 -7.82 -19.141 1 98.19 197 LYS A O 1
ATOM 1595 N N . PRO A 1 198 ? 11.859 -9.688 -18.75 1 98.12 198 PRO A N 1
ATOM 1596 C CA . PRO A 1 198 ? 12.102 -9.875 -20.188 1 98.12 198 PRO A CA 1
ATOM 1597 C C . PRO A 1 198 ? 10.812 -9.961 -21 1 98.12 198 PRO A C 1
ATOM 1599 O O . PRO A 1 198 ? 10.82 -9.695 -22.203 1 98.12 198 PRO A O 1
ATOM 1602 N N . SER A 1 199 ? 9.719 -10.312 -20.359 1 97.62 199 SER A N 1
ATOM 1603 C CA . SER A 1 199 ? 8.422 -10.414 -21.016 1 97.62 199 SER A CA 1
ATOM 1604 C C . SER A 1 199 ? 7.977 -9.07 -21.562 1 97.62 199 SER A C 1
ATOM 1606 O O . SER A 1 199 ? 7.176 -9.008 -22.516 1 97.62 199 SER A O 1
ATOM 1608 N N . ASP A 1 200 ? 8.406 -8.023 -20.969 1 96.5 200 ASP A N 1
ATOM 1609 C CA . ASP A 1 200 ? 8.086 -6.676 -21.438 1 96.5 200 ASP A CA 1
ATOM 1610 C C . ASP A 1 200 ? 9.188 -6.133 -22.344 1 96.5 200 ASP A C 1
ATOM 1612 O O . ASP A 1 200 ? 9.023 -5.086 -22.969 1 96.5 200 ASP A O 1
ATOM 1616 N N . TYR A 1 201 ? 10.297 -6.793 -22.344 1 96.94 201 TYR A N 1
ATOM 1617 C CA . TYR A 1 201 ? 11.477 -6.312 -23.047 1 96.94 201 TYR A CA 1
ATOM 1618 C C . TYR A 1 201 ? 11.539 -6.883 -24.469 1 96.94 201 TYR A C 1
ATOM 1620 O O . TYR A 1 201 ? 11.867 -6.172 -25.422 1 96.94 201 TYR A O 1
ATOM 1628 N N . CYS A 1 202 ? 11.211 -8.133 -24.625 1 97.19 202 CYS A N 1
ATOM 1629 C CA . CYS A 1 202 ? 11.375 -8.852 -25.875 1 97.19 202 CYS A CA 1
ATOM 1630 C C . CYS A 1 202 ? 10.148 -8.672 -26.766 1 97.19 202 CYS A C 1
ATOM 1632 O O . CYS A 1 202 ? 9.188 -9.445 -26.672 1 97.19 202 CYS A O 1
ATOM 1634 N N . THR A 1 203 ? 10.211 -7.855 -27.719 1 96.12 203 THR A N 1
ATOM 1635 C CA . THR A 1 203 ? 9.078 -7.516 -28.594 1 96.12 203 THR A CA 1
ATOM 1636 C C . THR A 1 203 ? 8.68 -8.711 -29.453 1 96.12 203 THR A C 1
ATOM 1638 O O . THR A 1 203 ? 7.5 -8.898 -29.75 1 96.12 203 THR A O 1
ATOM 1641 N N . LYS A 1 204 ? 9.648 -9.484 -29.859 1 96.38 204 LYS A N 1
ATOM 1642 C CA . LYS A 1 204 ? 9.359 -10.664 -30.656 1 96.38 204 LYS A CA 1
ATOM 1643 C C . LYS A 1 204 ? 8.492 -11.656 -29.891 1 96.38 204 LYS A C 1
ATOM 1645 O O . LYS A 1 204 ? 7.531 -12.203 -30.422 1 96.38 204 LYS A O 1
ATOM 1650 N N . TRP A 1 205 ? 8.805 -11.883 -28.719 1 97.5 205 TRP A N 1
ATOM 1651 C CA . TRP A 1 205 ? 8.039 -12.789 -27.875 1 97.5 205 TRP A CA 1
ATOM 1652 C C . TRP A 1 205 ? 6.621 -12.266 -27.672 1 97.5 205 TRP A C 1
ATOM 1654 O O . TRP A 1 205 ? 5.656 -13.031 -27.719 1 97.5 205 TRP A O 1
ATOM 1664 N N . ILE A 1 206 ? 6.492 -10.953 -27.438 1 97.69 206 ILE A N 1
ATOM 1665 C CA . ILE A 1 206 ? 5.191 -10.328 -27.234 1 97.69 206 ILE A CA 1
ATOM 1666 C C . ILE A 1 206 ? 4.309 -10.578 -28.453 1 97.69 206 ILE A C 1
ATOM 1668 O O . ILE A 1 206 ? 3.162 -11.008 -28.328 1 97.69 206 ILE A O 1
ATOM 1672 N N . GLN A 1 207 ? 4.898 -10.469 -29.578 1 96.69 207 GLN A N 1
ATOM 1673 C CA . GLN A 1 207 ? 4.137 -10.578 -30.812 1 96.69 207 GLN A CA 1
ATOM 1674 C C . GLN A 1 207 ? 3.857 -12.039 -31.156 1 96.69 207 GLN A C 1
ATOM 1676 O O . GLN A 1 207 ? 2.742 -12.391 -31.547 1 96.69 207 GLN A O 1
ATOM 1681 N N . GLU A 1 208 ? 4.848 -12.906 -30.969 1 96.88 208 GLU A N 1
ATOM 1682 C CA . GLU A 1 208 ? 4.773 -14.258 -31.516 1 96.88 208 GLU A CA 1
ATOM 1683 C C . GLU A 1 208 ? 4.168 -15.234 -30.5 1 96.88 208 GLU A C 1
ATOM 1685 O O . GLU A 1 208 ? 3.744 -16.328 -30.859 1 96.88 208 GLU A O 1
ATOM 1690 N N . VAL A 1 209 ? 4.121 -14.805 -29.266 1 98.06 209 VAL A N 1
ATOM 1691 C CA . VAL A 1 209 ? 3.631 -15.75 -28.266 1 98.06 209 VAL A CA 1
ATOM 1692 C C . VAL A 1 209 ? 2.527 -15.102 -27.438 1 98.06 209 VAL A C 1
ATOM 1694 O O . VAL A 1 209 ? 1.354 -15.461 -27.562 1 98.06 209 VAL A O 1
ATOM 1697 N N . ASP A 1 210 ? 2.855 -14.023 -26.703 1 97.62 210 ASP A N 1
ATOM 1698 C CA . ASP A 1 210 ? 1.932 -13.422 -25.734 1 97.62 210 ASP A CA 1
ATOM 1699 C C . ASP A 1 210 ? 0.669 -12.922 -26.438 1 97.62 210 ASP A C 1
ATOM 1701 O O . ASP A 1 210 ? -0.443 -13.141 -25.953 1 97.62 210 ASP A O 1
ATOM 1705 N N . ASP A 1 211 ? 0.859 -12.25 -27.547 1 97.12 211 ASP A N 1
ATOM 1706 C CA . ASP A 1 211 ? -0.276 -11.664 -28.266 1 97.12 211 ASP A CA 1
ATOM 1707 C C . ASP A 1 211 ? -0.784 -12.594 -29.359 1 97.12 211 ASP A C 1
ATOM 1709 O O . ASP A 1 211 ? -1.717 -12.258 -30.094 1 97.12 211 ASP A O 1
ATOM 1713 N N . ASN A 1 212 ? -0.134 -13.727 -29.516 1 97.25 212 ASN A N 1
ATOM 1714 C CA . ASN A 1 212 ? -0.54 -14.68 -30.547 1 97.25 212 ASN A CA 1
ATOM 1715 C C . ASN A 1 212 ? -1.72 -15.531 -30.078 1 97.25 212 ASN A C 1
ATOM 1717 O O . ASN A 1 212 ? -1.589 -16.328 -29.156 1 97.25 212 ASN A O 1
ATOM 1721 N N . PRO A 1 213 ? -2.836 -15.445 -30.734 1 97 213 PRO A N 1
ATOM 1722 C CA . PRO A 1 213 ? -4.008 -16.234 -30.328 1 97 213 PRO A CA 1
ATOM 1723 C C . PRO A 1 213 ? -3.756 -17.734 -30.375 1 97 213 PRO A C 1
ATOM 1725 O O . PRO A 1 213 ? -4.406 -18.484 -29.641 1 97 213 PRO A O 1
ATOM 1728 N N . ASP A 1 214 ? -2.82 -18.156 -31.141 1 96.81 214 ASP A N 1
ATOM 1729 C CA . ASP A 1 214 ? -2.514 -19.578 -31.25 1 96.81 214 ASP A CA 1
ATOM 1730 C C . ASP A 1 214 ? -1.966 -20.125 -29.938 1 96.81 214 ASP A C 1
ATOM 1732 O O . ASP A 1 214 ? -2.07 -21.328 -29.672 1 96.81 214 ASP A O 1
ATOM 1736 N N . SER A 1 215 ? -1.354 -19.25 -29.188 1 97.81 215 SER A N 1
ATOM 1737 C CA . SER A 1 215 ? -0.83 -19.672 -27.891 1 97.81 215 SER A CA 1
ATOM 1738 C C . SER A 1 215 ? -1.955 -20.062 -26.938 1 97.81 215 SER A C 1
ATOM 1740 O O . SER A 1 215 ? -1.721 -20.75 -25.938 1 97.81 215 SER A O 1
ATOM 1742 N N . MET A 1 216 ? -3.195 -19.734 -27.25 1 98.12 216 MET A N 1
ATOM 1743 C CA . MET A 1 216 ? -4.34 -19.984 -26.375 1 98.12 216 MET A CA 1
ATOM 1744 C C . MET A 1 216 ? -5.145 -21.188 -26.875 1 98.12 216 MET A C 1
ATOM 1746 O O . MET A 1 216 ? -6.121 -21.578 -26.234 1 98.12 216 MET A O 1
ATOM 1750 N N . LYS A 1 217 ? -4.738 -21.828 -27.953 1 98.19 217 LYS A N 1
ATOM 1751 C CA . LYS A 1 217 ? -5.531 -22.859 -28.625 1 98.19 217 LYS A CA 1
ATOM 1752 C C . LYS A 1 217 ? -5.887 -23.984 -27.672 1 98.19 217 LYS A C 1
ATOM 1754 O O . LYS A 1 217 ? -7.051 -24.391 -27.578 1 98.19 217 LYS A O 1
ATOM 1759 N N . GLU A 1 218 ? -4.863 -24.547 -26.953 1 98.44 218 GLU A N 1
ATOM 1760 C CA . GLU A 1 218 ? -5.105 -25.656 -26.031 1 98.44 218 GLU A CA 1
ATOM 1761 C C . GLU A 1 218 ? -6.008 -25.234 -24.875 1 98.44 218 GLU A C 1
ATOM 1763 O O . GLU A 1 218 ? -6.93 -25.953 -24.5 1 98.44 218 GLU A O 1
ATOM 1768 N N . ALA A 1 219 ? -5.758 -24.047 -24.328 1 98.69 219 ALA A N 1
ATOM 1769 C CA . ALA A 1 219 ? -6.559 -23.547 -23.219 1 98.69 219 ALA A CA 1
ATOM 1770 C C . ALA A 1 219 ? -8 -23.312 -23.641 1 98.69 219 ALA A C 1
ATOM 1772 O O . ALA A 1 219 ? -8.938 -23.625 -22.906 1 98.69 219 ALA A O 1
ATOM 1773 N N . ASN A 1 220 ? -8.188 -22.734 -24.844 1 98.69 220 ASN A N 1
ATOM 1774 C CA . ASN A 1 220 ? -9.523 -22.469 -25.359 1 98.69 220 ASN A CA 1
ATOM 1775 C C . ASN A 1 220 ? -10.266 -23.766 -25.688 1 98.69 220 ASN A C 1
ATOM 1777 O O . ASN A 1 220 ? -11.461 -23.891 -25.406 1 98.69 220 ASN A O 1
ATOM 1781 N N . ALA A 1 221 ? -9.547 -24.688 -26.297 1 98.81 221 ALA A N 1
ATOM 1782 C CA . ALA A 1 221 ? -10.164 -25.984 -26.578 1 98.81 221 ALA A CA 1
ATOM 1783 C C . ALA A 1 221 ? -10.633 -26.672 -25.297 1 98.81 221 ALA A C 1
ATOM 1785 O O . ALA A 1 221 ? -11.695 -27.297 -25.281 1 98.81 221 ALA A O 1
ATOM 1786 N N . PHE A 1 222 ? -9.852 -26.578 -24.281 1 98.88 222 PHE A N 1
ATOM 1787 C CA . PHE A 1 222 ? -10.234 -27.156 -22.984 1 98.88 222 PHE A CA 1
ATOM 1788 C C . PHE A 1 222 ? -11.438 -26.422 -22.406 1 98.88 222 PHE A C 1
ATOM 1790 O O . PHE A 1 222 ? -12.375 -27.047 -21.922 1 98.88 222 PHE A O 1
ATOM 1797 N N . ARG A 1 223 ? -11.422 -25.078 -22.422 1 98.81 223 ARG A N 1
ATOM 1798 C CA . ARG A 1 223 ? -12.531 -24.25 -21.969 1 98.81 223 ARG A CA 1
ATOM 1799 C C . ARG A 1 223 ? -13.836 -24.672 -22.641 1 98.81 223 ARG A C 1
ATOM 1801 O O . ARG A 1 223 ? -14.891 -24.703 -22 1 98.81 223 ARG A O 1
ATOM 1808 N N . ASP A 1 224 ? -13.758 -25.016 -23.906 1 98.5 224 ASP A N 1
ATOM 1809 C CA . ASP A 1 224 ? -14.938 -25.344 -24.703 1 98.5 224 ASP A CA 1
ATOM 1810 C C . ASP A 1 224 ? -15.195 -26.844 -24.703 1 98.5 224 ASP A C 1
ATOM 1812 O O . ASP A 1 224 ? -16.078 -27.344 -25.406 1 98.5 224 ASP A O 1
ATOM 1816 N N . GLY A 1 225 ? -14.477 -27.641 -23.922 1 98.62 225 GLY A N 1
ATOM 1817 C CA . GLY A 1 225 ? -14.539 -29.094 -23.906 1 98.62 225 GLY A CA 1
ATOM 1818 C C . GLY A 1 225 ? -15.469 -29.625 -22.844 1 98.62 225 GLY A C 1
ATOM 1819 O O . GLY A 1 225 ? -16.141 -28.859 -22.141 1 98.62 225 GLY A O 1
ATOM 1820 N N . PRO A 1 226 ? -15.492 -30.953 -22.703 1 98.5 226 PRO A N 1
ATOM 1821 C CA . PRO A 1 226 ? -16.5 -31.594 -21.844 1 98.5 226 PRO A CA 1
ATOM 1822 C C . PRO A 1 226 ? -16.25 -31.344 -20.359 1 98.5 226 PRO A C 1
ATOM 1824 O O . PRO A 1 226 ? -17.188 -31.25 -19.578 1 98.5 226 PRO A O 1
ATOM 1827 N N . GLU A 1 227 ? -14.969 -31.281 -19.938 1 98.62 227 GLU A N 1
ATOM 1828 C CA . GLU A 1 227 ? -14.664 -31.094 -18.516 1 98.62 227 GLU A CA 1
ATOM 1829 C C . GLU A 1 227 ? -15.227 -29.781 -18.016 1 98.62 227 GLU A C 1
ATOM 1831 O O . GLU A 1 227 ? -15.883 -29.734 -16.969 1 98.62 227 GLU A O 1
ATOM 1836 N N . VAL A 1 228 ? -14.992 -28.688 -18.797 1 98.88 228 VAL A N 1
ATOM 1837 C CA . VAL A 1 228 ? -15.453 -27.359 -18.375 1 98.88 228 VAL A CA 1
ATOM 1838 C C . VAL A 1 228 ? -16.969 -27.281 -18.531 1 98.88 228 VAL A C 1
ATOM 1840 O O . VAL A 1 228 ? -17.641 -26.641 -17.719 1 98.88 228 VAL A O 1
ATOM 1843 N N . ALA A 1 229 ? -17.5 -27.906 -19.562 1 98.75 229 ALA A N 1
ATOM 1844 C CA . ALA A 1 229 ? -18.953 -27.953 -19.719 1 98.75 229 ALA A CA 1
ATOM 1845 C C . ALA A 1 229 ? -19.594 -28.578 -18.484 1 98.75 229 ALA A C 1
ATOM 1847 O O . ALA A 1 229 ? -20.656 -28.109 -18.031 1 98.75 229 ALA A O 1
ATOM 1848 N N . GLU A 1 230 ? -18.984 -29.625 -18 1 98.62 230 GLU A N 1
ATOM 1849 C CA . GLU A 1 230 ? -19.5 -30.266 -16.797 1 98.62 230 GLU A CA 1
ATOM 1850 C C . GLU A 1 230 ? -19.438 -29.328 -15.602 1 98.62 230 GLU A C 1
ATOM 1852 O O . GLU A 1 230 ? -20.344 -29.328 -14.758 1 98.62 230 GLU A O 1
ATOM 1857 N N . VAL A 1 231 ? -18.359 -28.516 -15.492 1 98.88 231 VAL A N 1
ATOM 1858 C CA . VAL A 1 231 ? -18.25 -27.531 -14.422 1 98.88 231 VAL A CA 1
ATOM 1859 C C . VAL A 1 231 ? -19.391 -26.516 -14.523 1 98.88 231 VAL A C 1
ATOM 1861 O O . VAL A 1 231 ? -20.031 -26.203 -13.523 1 98.88 231 VAL A O 1
ATOM 1864 N N . ILE A 1 232 ? -19.594 -25.984 -15.766 1 98.88 232 ILE A N 1
ATOM 1865 C CA . ILE A 1 232 ? -20.656 -25 -15.992 1 98.88 232 ILE A CA 1
ATOM 1866 C C . ILE A 1 232 ? -22 -25.562 -15.539 1 98.88 232 ILE A C 1
ATOM 1868 O O . ILE A 1 232 ? -22.75 -24.906 -14.805 1 98.88 232 ILE A O 1
ATOM 1872 N N . THR A 1 233 ? -22.281 -26.812 -15.898 1 98.56 233 THR A N 1
ATOM 1873 C CA . THR A 1 233 ? -23.547 -27.469 -15.562 1 98.56 233 THR A CA 1
ATOM 1874 C C . THR A 1 233 ? -23.672 -27.656 -14.047 1 98.56 233 THR A C 1
ATOM 1876 O O . THR A 1 233 ? -24.719 -27.359 -13.461 1 98.56 233 THR A O 1
ATOM 1879 N N . SER A 1 234 ? -22.625 -28.156 -13.438 1 98 234 SER A N 1
ATOM 1880 C CA . SER A 1 234 ? -22.625 -28.422 -12 1 98 234 SER A CA 1
ATOM 1881 C C . SER A 1 234 ? -22.812 -27.141 -11.195 1 98 234 SER A C 1
ATOM 1883 O O . SER A 1 234 ? -23.594 -27.109 -10.25 1 98 234 SER A O 1
ATOM 1885 N N . VAL A 1 235 ? -22.094 -26.078 -11.594 1 98.69 235 VAL A N 1
ATOM 1886 C CA . VAL A 1 235 ? -22.172 -24.797 -10.898 1 98.69 235 VAL A CA 1
ATOM 1887 C C . VAL A 1 235 ? -23.562 -24.203 -11.078 1 98.69 235 VAL A C 1
ATOM 1889 O O . VAL A 1 235 ? -24.156 -23.688 -10.125 1 98.69 235 VAL A O 1
ATOM 1892 N N . SER A 1 236 ? -24.047 -24.281 -12.32 1 98.69 236 SER A N 1
ATOM 1893 C CA . SER A 1 236 ? -25.391 -23.766 -12.602 1 98.69 236 SER A CA 1
ATOM 1894 C C . SER A 1 236 ? -26.438 -24.438 -11.711 1 98.69 236 SER A C 1
ATOM 1896 O O . SER A 1 236 ? -27.266 -23.766 -11.109 1 98.69 236 SER A O 1
ATOM 1898 N N . LYS A 1 237 ? -26.375 -25.719 -11.602 1 97.62 237 LYS A N 1
ATOM 1899 C CA . LYS A 1 237 ? -27.328 -26.484 -10.789 1 97.62 237 LYS A CA 1
ATOM 1900 C C . LYS A 1 237 ? -27.172 -26.141 -9.305 1 97.62 237 LYS A C 1
ATOM 1902 O O . LYS A 1 237 ? -28.172 -25.938 -8.602 1 97.62 237 LYS A O 1
ATOM 1907 N N . ARG A 1 238 ? -25.953 -26.109 -8.852 1 97.56 238 ARG A N 1
ATOM 1908 C CA . ARG A 1 238 ? -25.656 -25.844 -7.449 1 97.56 238 ARG A CA 1
ATOM 1909 C C . ARG A 1 238 ? -26.234 -24.484 -7.027 1 97.56 238 ARG A C 1
ATOM 1911 O O . ARG A 1 238 ? -26.719 -24.328 -5.91 1 97.56 238 ARG A O 1
ATOM 1918 N N . LEU A 1 239 ? -26.203 -23.5 -7.965 1 98.31 239 LEU A N 1
ATOM 1919 C CA . LEU A 1 239 ? -26.609 -22.125 -7.656 1 98.31 239 LEU A CA 1
ATOM 1920 C C . LEU A 1 239 ? -28.062 -21.891 -8.008 1 98.31 239 LEU A C 1
ATOM 1922 O O . LEU A 1 239 ? -28.594 -20.797 -7.828 1 98.31 239 LEU A O 1
ATOM 1926 N N . GLY A 1 240 ? -28.703 -22.922 -8.602 1 98 240 GLY A N 1
ATOM 1927 C CA . GLY A 1 240 ? -30.156 -22.906 -8.797 1 98 240 GLY A CA 1
ATOM 1928 C C . GLY A 1 240 ? -30.562 -22.297 -10.117 1 98 240 GLY A C 1
ATOM 1929 O O . GLY A 1 240 ? -31.719 -21.875 -10.281 1 98 240 GLY A O 1
ATOM 1930 N N . PHE A 1 241 ? -29.672 -22.172 -11.008 1 98.06 241 PHE A N 1
ATOM 1931 C CA . PHE A 1 241 ? -30.047 -21.672 -12.328 1 98.06 241 PHE A CA 1
ATOM 1932 C C . PHE A 1 241 ? -30.781 -22.734 -13.125 1 98.06 241 PHE A C 1
ATOM 1934 O O . PHE A 1 241 ? -30.453 -23.922 -13.047 1 98.06 241 PHE A O 1
ATOM 1941 N N . SER A 1 242 ? -31.75 -22.312 -13.883 1 95.69 242 SER A N 1
ATOM 1942 C CA . SER A 1 242 ? -32.594 -23.234 -14.641 1 95.69 242 SER A CA 1
ATOM 1943 C C . SER A 1 242 ? -31.906 -23.688 -15.922 1 95.69 242 SER A C 1
ATOM 1945 O O . SER A 1 242 ? -32.281 -24.688 -16.531 1 95.69 242 SER A O 1
ATOM 1947 N N . SER A 1 243 ? -30.984 -22.859 -16.375 1 96.56 243 SER A N 1
ATOM 1948 C CA . SER A 1 243 ? -30.141 -23.188 -17.516 1 96.56 243 SER A CA 1
ATOM 1949 C C . SER A 1 243 ? -28.672 -22.891 -17.234 1 96.56 243 SER A C 1
ATOM 1951 O O . SER A 1 243 ? -28.344 -22.203 -16.281 1 96.56 243 SER A O 1
ATOM 1953 N N . ASP A 1 244 ? -27.906 -23.5 -18.031 1 96.81 244 ASP A N 1
ATOM 1954 C CA . ASP A 1 244 ? -26.469 -23.297 -17.875 1 96.81 244 ASP A CA 1
ATOM 1955 C C . ASP A 1 244 ? -26.094 -21.812 -18.016 1 96.81 244 ASP A C 1
ATOM 1957 O O . ASP A 1 244 ? -26.531 -21.156 -18.969 1 96.81 244 ASP A O 1
ATOM 1961 N N . ILE A 1 245 ? -25.375 -21.312 -17.047 1 98.19 245 ILE A N 1
ATOM 1962 C CA . ILE A 1 245 ? -24.828 -19.969 -17.156 1 98.19 245 ILE A CA 1
ATOM 1963 C C . ILE A 1 245 ? -23.625 -19.969 -18.094 1 98.19 245 ILE A C 1
ATOM 1965 O O . ILE A 1 245 ? -23.141 -21.031 -18.484 1 98.19 245 ILE A O 1
ATOM 1969 N N . ASP A 1 246 ? -23.188 -18.766 -18.484 1 97.56 246 ASP A N 1
ATOM 1970 C CA . ASP A 1 246 ? -22.047 -18.672 -19.391 1 97.56 246 ASP A CA 1
ATOM 1971 C C . ASP A 1 246 ? -20.734 -18.875 -18.656 1 97.56 246 ASP A C 1
ATOM 1973 O O . ASP A 1 246 ? -20.656 -18.625 -17.438 1 97.56 246 ASP A O 1
ATOM 1977 N N . TYR A 1 247 ? -19.703 -19.328 -19.406 1 98.44 247 TYR A N 1
ATOM 1978 C CA . TYR A 1 247 ? -18.391 -19.562 -18.828 1 98.44 247 TYR A CA 1
ATOM 1979 C C . TYR A 1 247 ? -17.844 -18.281 -18.203 1 98.44 247 TYR A C 1
ATOM 1981 O O . TYR A 1 247 ? -17.141 -18.344 -17.188 1 98.44 247 TYR A O 1
ATOM 1989 N N . ALA A 1 248 ? -18.078 -17.172 -18.828 1 98.31 248 ALA A N 1
ATOM 1990 C CA . ALA A 1 248 ? -17.578 -15.898 -18.328 1 98.31 248 ALA A CA 1
ATOM 1991 C C . ALA A 1 248 ? -18.016 -15.664 -16.891 1 98.31 248 ALA A C 1
ATOM 1993 O O . ALA A 1 248 ? -17.219 -15.203 -16.062 1 98.31 248 ALA A O 1
ATOM 1994 N N . LEU A 1 249 ? -19.266 -15.938 -16.625 1 98.69 249 LEU A N 1
ATOM 1995 C CA . LEU A 1 249 ? -19.766 -15.75 -15.266 1 98.69 249 LEU A CA 1
ATOM 1996 C C . LEU A 1 249 ? -19.109 -16.734 -14.305 1 98.69 249 LEU A C 1
ATOM 1998 O O . LEU A 1 249 ? -18.781 -16.375 -13.172 1 98.69 249 LEU A O 1
ATOM 2002 N N . VAL A 1 250 ? -18.938 -18.031 -14.695 1 98.81 250 VAL A N 1
ATOM 2003 C CA . VAL A 1 250 ? -18.219 -19.016 -13.898 1 98.81 250 VAL A CA 1
ATOM 2004 C C . VAL A 1 250 ? -16.812 -18.516 -13.578 1 98.81 250 VAL A C 1
ATOM 2006 O O . VAL A 1 250 ? -16.359 -18.609 -12.438 1 98.81 250 VAL A O 1
ATOM 2009 N N . ASP A 1 251 ? -16.203 -17.953 -14.578 1 98.69 251 ASP A N 1
ATOM 2010 C CA . ASP A 1 251 ? -14.828 -17.469 -14.43 1 98.69 251 ASP A CA 1
ATOM 2011 C C . ASP A 1 251 ? -14.773 -16.297 -13.453 1 98.69 251 ASP A C 1
ATOM 2013 O O . ASP A 1 251 ? -13.82 -16.172 -12.68 1 98.69 251 ASP A O 1
ATOM 2017 N N . ILE A 1 252 ? -15.719 -15.375 -13.508 1 98.69 252 ILE A N 1
ATOM 2018 C CA . ILE A 1 252 ? -15.766 -14.25 -12.586 1 98.69 252 ILE A CA 1
ATOM 2019 C C . ILE A 1 252 ? -15.914 -14.758 -11.156 1 98.69 252 ILE A C 1
ATOM 2021 O O . ILE A 1 252 ? -15.234 -14.281 -10.242 1 98.69 252 ILE A O 1
ATOM 2025 N N . MET A 1 253 ? -16.797 -15.75 -10.898 1 98.69 253 MET A N 1
ATOM 2026 C CA . MET A 1 253 ? -16.969 -16.328 -9.57 1 98.69 253 MET A CA 1
ATOM 2027 C C . MET A 1 253 ? -15.688 -17 -9.094 1 98.69 253 MET A C 1
ATOM 2029 O O . MET A 1 253 ? -15.281 -16.828 -7.941 1 98.69 253 MET A O 1
ATOM 2033 N N . TYR A 1 254 ? -15.078 -17.75 -10 1 98.69 254 TYR A N 1
ATOM 2034 C CA . TYR A 1 254 ? -13.828 -18.438 -9.695 1 98.69 254 TYR A CA 1
ATOM 2035 C C . TYR A 1 254 ? -12.734 -17.438 -9.344 1 98.69 254 TYR A C 1
ATOM 2037 O O . TYR A 1 254 ? -12.031 -17.594 -8.344 1 98.69 254 TYR A O 1
ATOM 2045 N N . THR A 1 255 ? -12.594 -16.391 -10.141 1 98.56 255 THR A N 1
ATOM 2046 C CA . THR A 1 255 ? -11.594 -15.352 -9.922 1 98.56 255 THR A CA 1
ATOM 2047 C C . THR A 1 255 ? -11.828 -14.641 -8.594 1 98.56 255 THR A C 1
ATOM 2049 O O . THR A 1 255 ? -10.891 -14.406 -7.832 1 98.56 255 THR A O 1
ATOM 2052 N N . THR A 1 256 ? -13.055 -14.32 -8.297 1 98.19 256 THR A N 1
ATOM 2053 C CA . THR A 1 256 ? -13.398 -13.664 -7.039 1 98.19 256 THR A CA 1
ATOM 2054 C C . THR A 1 256 ? -13.07 -14.57 -5.852 1 98.19 256 THR A C 1
ATOM 2056 O O . THR A 1 256 ? -12.484 -14.125 -4.867 1 98.19 256 THR A O 1
ATOM 2059 N N . CYS A 1 257 ? -13.422 -15.852 -5.988 1 97.94 257 CYS A N 1
ATOM 2060 C CA . CYS A 1 257 ? -13.109 -16.844 -4.957 1 97.94 257 CYS A CA 1
ATOM 2061 C C . CYS A 1 257 ? -11.617 -16.859 -4.656 1 97.94 257 CYS A C 1
ATOM 2063 O O . CYS A 1 257 ? -11.211 -16.719 -3.502 1 97.94 257 CYS A O 1
ATOM 2065 N N . ARG A 1 258 ? -10.812 -16.969 -5.645 1 97.88 258 ARG A N 1
ATOM 2066 C CA . ARG A 1 258 ? -9.375 -17.172 -5.461 1 97.88 258 ARG A CA 1
ATOM 2067 C C . ARG A 1 258 ? -8.719 -15.898 -4.926 1 97.88 258 ARG A C 1
ATOM 2069 O O . ARG A 1 258 ? -7.867 -15.969 -4.035 1 97.88 258 ARG A O 1
ATOM 2076 N N . PHE A 1 259 ? -9.109 -14.703 -5.387 1 98.12 259 PHE A N 1
ATOM 2077 C CA . PHE A 1 259 ? -8.547 -13.453 -4.898 1 98.12 259 PHE A CA 1
ATOM 2078 C C . PHE A 1 259 ? -8.93 -13.219 -3.443 1 98.12 259 PHE A C 1
ATOM 2080 O O . PHE A 1 259 ? -8.078 -12.891 -2.615 1 98.12 259 PHE A O 1
ATOM 2087 N N . GLU A 1 260 ? -10.172 -13.422 -3.156 1 96.94 260 GLU A N 1
ATOM 2088 C CA . GLU A 1 260 ? -10.617 -13.156 -1.79 1 96.94 260 GLU A CA 1
ATOM 2089 C C . GLU A 1 260 ? -9.969 -14.125 -0.803 1 96.94 260 GLU A C 1
ATOM 2091 O O . GLU A 1 260 ? -9.648 -13.742 0.327 1 96.94 260 GLU A O 1
ATOM 2096 N N . LYS A 1 261 ? -9.781 -15.375 -1.243 1 96.75 261 LYS A N 1
ATOM 2097 C CA . LYS A 1 261 ? -9.062 -16.328 -0.401 1 96.75 261 LYS A CA 1
ATOM 2098 C C . LYS A 1 261 ? -7.617 -15.891 -0.182 1 96.75 261 LYS A C 1
ATOM 2100 O O . LYS A 1 261 ? -7.066 -16.062 0.907 1 96.75 261 LYS A O 1
ATOM 2105 N N . ALA A 1 262 ? -7.02 -15.32 -1.2 1 97.69 262 ALA A N 1
ATOM 2106 C CA . ALA A 1 262 ? -5.629 -14.875 -1.107 1 97.69 262 ALA A CA 1
ATOM 2107 C C . ALA A 1 262 ? -5.516 -13.609 -0.26 1 97.69 262 ALA A C 1
ATOM 2109 O O . ALA A 1 262 ? -4.516 -13.406 0.429 1 97.69 262 ALA A O 1
ATOM 2110 N N . TRP A 1 263 ? -6.527 -12.711 -0.307 1 96.88 263 TRP A N 1
ATOM 2111 C CA . TRP A 1 263 ? -6.52 -11.453 0.441 1 96.88 263 TRP A CA 1
ATOM 2112 C C . TRP A 1 263 ? -6.664 -11.719 1.938 1 96.88 263 TRP A C 1
ATOM 2114 O O . TRP A 1 263 ? -6.047 -11.023 2.754 1 96.88 263 TRP A O 1
ATOM 2124 N N . HIS A 1 264 ? -7.523 -12.688 2.256 1 94.31 264 HIS A N 1
ATOM 2125 C CA . HIS A 1 264 ? -7.836 -13.062 3.631 1 94.31 264 HIS A CA 1
ATOM 2126 C C . HIS A 1 264 ? -7.648 -14.555 3.852 1 94.31 264 HIS A C 1
ATOM 2128 O O . HIS A 1 264 ? -8.617 -15.32 3.803 1 94.31 264 HIS A O 1
ATOM 2134 N N . VAL A 1 265 ? -6.484 -14.961 4.199 1 93.62 265 VAL A N 1
ATOM 2135 C CA . VAL A 1 265 ? -6.051 -16.344 4.137 1 93.62 265 VAL A CA 1
ATOM 2136 C C . VAL A 1 265 ? -6.844 -17.188 5.141 1 93.62 265 VAL A C 1
ATOM 2138 O O . VAL A 1 265 ? -7.062 -18.375 4.93 1 93.62 265 VAL A O 1
ATOM 2141 N N . TYR A 1 266 ? -7.426 -16.625 6.137 1 89.56 266 TYR A N 1
ATOM 2142 C CA . TYR A 1 266 ? -8.102 -17.406 7.168 1 89.56 266 TYR A CA 1
ATOM 2143 C C . TYR A 1 266 ? -9.617 -17.266 7.051 1 89.56 266 TYR A C 1
ATOM 2145 O O . TYR A 1 266 ? -10.359 -17.719 7.918 1 89.56 266 TYR A O 1
ATOM 2153 N N . SER A 1 267 ? -10.055 -16.609 6.016 1 89.06 267 SER A N 1
ATOM 2154 C CA . SER A 1 267 ? -11.484 -16.469 5.77 1 89.06 267 SER A CA 1
ATOM 2155 C C . SER A 1 267 ? -11.922 -17.25 4.543 1 89.06 267 SER A C 1
ATOM 2157 O O . SER A 1 267 ? -11.086 -17.719 3.766 1 89.06 267 SER A O 1
ATOM 2159 N N . ILE A 1 268 ? -13.211 -17.422 4.508 1 87.12 268 ILE A N 1
ATOM 2160 C CA . ILE A 1 268 ? -13.805 -18.141 3.391 1 87.12 268 ILE A CA 1
ATOM 2161 C C . ILE A 1 268 ? -14.5 -17.172 2.447 1 87.12 268 ILE A C 1
ATOM 2163 O O . ILE A 1 268 ? -15.242 -16.297 2.893 1 87.12 268 ILE A O 1
ATOM 2167 N N . SER A 1 269 ? -14.172 -17.25 1.207 1 93.75 269 SER A N 1
ATOM 2168 C CA . SER A 1 269 ? -14.969 -16.516 0.235 1 93.75 269 SER A CA 1
ATOM 2169 C C . SER A 1 269 ? -16.281 -17.234 -0.069 1 93.75 269 SER A C 1
ATOM 2171 O O . SER A 1 269 ? -16.281 -18.422 -0.42 1 93.75 269 SER A O 1
ATOM 2173 N N . PRO A 1 270 ? -17.406 -16.578 0.043 1 95.56 270 PRO A N 1
ATOM 2174 C CA . PRO A 1 270 ? -18.672 -17.234 -0.264 1 95.56 270 PRO A CA 1
ATOM 2175 C C . PRO A 1 270 ? -18.75 -17.75 -1.701 1 95.56 270 PRO A C 1
ATOM 2177 O O . PRO A 1 270 ? -19.5 -18.688 -1.99 1 95.56 270 PRO A O 1
ATOM 2180 N N . TRP A 1 271 ? -17.953 -17.188 -2.541 1 97.75 271 TRP A N 1
ATOM 2181 C CA . TRP A 1 271 ? -18.016 -17.562 -3.951 1 97.75 271 TRP A CA 1
ATOM 2182 C C . TRP A 1 271 ? -17.312 -18.891 -4.199 1 97.75 271 TRP A C 1
ATOM 2184 O O . TRP A 1 271 ? -17.531 -19.531 -5.238 1 97.75 271 TRP A O 1
ATOM 2194 N N . CYS A 1 272 ? -16.453 -19.281 -3.307 1 97.69 272 CYS A N 1
ATOM 2195 C CA . CYS A 1 272 ? -15.828 -20.594 -3.451 1 97.69 272 CYS A CA 1
ATOM 2196 C C . CYS A 1 272 ? -16.859 -21.703 -3.252 1 97.69 272 CYS A C 1
ATOM 2198 O O . CYS A 1 272 ? -16.641 -22.828 -3.699 1 97.69 272 CYS A O 1
ATOM 2200 N N . ALA A 1 273 ? -17.984 -21.406 -2.584 1 97.44 273 ALA A N 1
ATOM 2201 C CA . ALA A 1 273 ? -19.031 -22.391 -2.332 1 97.44 273 ALA A CA 1
ATOM 2202 C C . ALA A 1 273 ? -19.703 -22.812 -3.635 1 97.44 273 ALA A C 1
ATOM 2204 O O . ALA A 1 273 ? -20.391 -23.844 -3.676 1 97.44 273 ALA A O 1
ATOM 2205 N N . ALA A 1 274 ? -19.484 -22.062 -4.68 1 98.06 274 ALA A N 1
ATOM 2206 C CA . ALA A 1 274 ? -20.078 -22.375 -5.98 1 98.06 274 ALA A CA 1
ATOM 2207 C C . ALA A 1 274 ? -19.406 -23.609 -6.594 1 98.06 274 ALA A C 1
ATOM 2209 O O . ALA A 1 274 ? -19.938 -24.203 -7.535 1 98.06 274 ALA A O 1
ATOM 2210 N N . PHE A 1 275 ? -18.312 -24 -6.02 1 98.25 275 PHE A N 1
ATOM 2211 C CA . PHE A 1 275 ? -17.5 -25 -6.707 1 98.25 275 PHE A CA 1
ATOM 2212 C C . PHE A 1 275 ? -17.266 -26.219 -5.809 1 98.25 275 PHE A C 1
ATOM 2214 O O . PHE A 1 275 ? -17.047 -26.062 -4.605 1 98.25 275 PHE A O 1
ATOM 2221 N N . SER A 1 276 ? -17.297 -27.391 -6.371 1 96.5 276 SER A N 1
ATOM 2222 C CA . SER A 1 276 ? -16.734 -28.578 -5.727 1 96.5 276 SER A CA 1
ATOM 2223 C C . SER A 1 276 ? -15.219 -28.625 -5.914 1 96.5 276 SER A C 1
ATOM 2225 O O . SER A 1 276 ? -14.664 -27.891 -6.73 1 96.5 276 SER A O 1
ATOM 2227 N N . LYS A 1 277 ? -14.609 -29.484 -5.191 1 96.44 277 LYS A N 1
ATOM 2228 C CA . LYS A 1 277 ? -13.172 -29.688 -5.344 1 96.44 277 LYS A CA 1
ATOM 2229 C C . LYS A 1 277 ? -12.82 -30.078 -6.777 1 96.44 277 LYS A C 1
ATOM 2231 O O . LYS A 1 277 ? -11.836 -29.594 -7.34 1 96.44 277 LYS A O 1
ATOM 2236 N N . ASP A 1 278 ? -13.586 -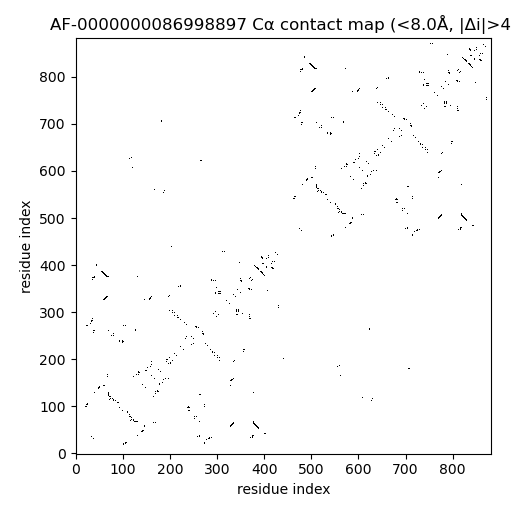30.938 -7.348 1 97.38 278 ASP A N 1
ATOM 2237 C CA . ASP A 1 278 ? -13.328 -31.406 -8.703 1 97.38 278 ASP A CA 1
ATOM 2238 C C . ASP A 1 278 ? -13.508 -30.266 -9.719 1 97.38 278 ASP A C 1
ATOM 2240 O O . ASP A 1 278 ? -12.758 -30.172 -10.695 1 97.38 278 ASP A O 1
ATOM 2244 N N . ASP A 1 279 ? -14.523 -29.391 -9.516 1 98.44 279 ASP A N 1
ATOM 2245 C CA . ASP A 1 279 ? -14.68 -28.219 -10.359 1 98.44 279 ASP A CA 1
ATOM 2246 C C . ASP A 1 279 ? -13.414 -27.375 -10.359 1 98.44 279 ASP A C 1
ATOM 2248 O O . ASP A 1 279 ? -12.945 -26.953 -11.414 1 98.44 279 ASP A O 1
ATOM 2252 N N . LEU A 1 280 ? -12.891 -27.156 -9.188 1 98.56 280 LEU A N 1
ATOM 2253 C CA . LEU A 1 280 ? -11.727 -26.297 -9.016 1 98.56 280 LEU A CA 1
ATOM 2254 C C . LEU A 1 280 ? -10.5 -26.891 -9.688 1 98.56 280 LEU A C 1
ATOM 2256 O O . LEU A 1 280 ? -9.68 -26.172 -10.258 1 98.56 280 LEU A O 1
ATOM 2260 N N . LYS A 1 281 ? -10.367 -28.188 -9.625 1 98.69 281 LYS A N 1
ATOM 2261 C CA . LYS A 1 281 ? -9.25 -28.844 -10.281 1 98.69 281 LYS A CA 1
ATOM 2262 C C . LYS A 1 281 ? -9.297 -28.641 -11.797 1 98.69 281 LYS A C 1
ATOM 2264 O O . LYS A 1 281 ? -8.266 -28.438 -12.438 1 98.69 281 LYS A O 1
ATOM 2269 N N . VAL A 1 282 ? -10.5 -28.719 -12.305 1 98.88 282 VAL A N 1
ATOM 2270 C CA . VAL A 1 282 ? -10.688 -28.516 -13.742 1 98.88 282 VAL A CA 1
ATOM 2271 C C . VAL A 1 282 ? -10.305 -27.078 -14.109 1 98.88 282 VAL A C 1
ATOM 2273 O O . VAL A 1 282 ? -9.586 -26.859 -15.094 1 98.88 282 VAL A O 1
ATOM 2276 N N . LEU A 1 283 ? -10.75 -26.125 -13.344 1 98.88 283 LEU A N 1
ATOM 2277 C CA . LEU A 1 283 ? -10.461 -24.719 -13.617 1 98.88 283 LEU A CA 1
ATOM 2278 C C . LEU A 1 283 ? -8.969 -24.422 -13.453 1 98.88 283 LEU A C 1
ATOM 2280 O O . LEU A 1 283 ? -8.398 -23.641 -14.203 1 98.88 283 LEU A O 1
ATOM 2284 N N . GLU A 1 284 ? -8.359 -25.016 -12.484 1 98.81 284 GLU A N 1
ATOM 2285 C CA . GLU A 1 284 ? -6.918 -24.906 -12.312 1 98.81 284 GLU A CA 1
ATOM 2286 C C . GLU A 1 284 ? -6.176 -25.391 -13.562 1 98.81 284 GLU A C 1
ATOM 2288 O O . GLU A 1 284 ? -5.234 -24.734 -14.016 1 98.81 284 GLU A O 1
ATOM 2293 N N . TYR A 1 285 ? -6.637 -26.531 -14.07 1 98.88 285 TYR A N 1
ATOM 2294 C CA . TYR A 1 285 ? -6 -27.109 -15.25 1 98.88 285 TYR A CA 1
ATOM 2295 C C . TYR A 1 285 ? -6.102 -26.172 -16.438 1 98.88 285 TYR A C 1
ATOM 2297 O O . TYR A 1 285 ? -5.145 -26.016 -17.203 1 98.88 285 TYR A O 1
ATOM 2305 N N . ARG A 1 286 ? -7.23 -25.516 -16.609 1 98.88 286 ARG A N 1
ATOM 2306 C CA . ARG A 1 286 ? -7.402 -24.547 -17.688 1 98.88 286 ARG A CA 1
ATOM 2307 C C . ARG A 1 286 ? -6.375 -23.438 -17.594 1 98.88 286 ARG A C 1
ATOM 2309 O O . ARG A 1 286 ? -5.801 -23.016 -18.609 1 98.88 286 ARG A O 1
ATOM 2316 N N . GLU A 1 287 ? -6.145 -22.953 -16.391 1 98.69 287 GLU A N 1
ATOM 2317 C CA . GLU A 1 287 ? -5.148 -21.922 -16.172 1 98.69 287 GLU A CA 1
ATOM 2318 C C . GLU A 1 287 ? -3.74 -22.422 -16.469 1 98.69 287 GLU A C 1
ATOM 2320 O O . GLU A 1 287 ? -2.92 -21.703 -17.031 1 98.69 287 GLU A O 1
ATOM 2325 N N . ASP A 1 288 ? -3.498 -23.625 -16.094 1 98.81 288 ASP A N 1
ATOM 2326 C CA . ASP A 1 288 ? -2.186 -24.219 -16.328 1 98.81 288 ASP A CA 1
ATOM 2327 C C . ASP A 1 288 ? -1.926 -24.375 -17.828 1 98.81 288 ASP A C 1
ATOM 2329 O O . ASP A 1 288 ? -0.795 -24.203 -18.281 1 98.81 288 ASP A O 1
ATOM 2333 N N . LEU A 1 289 ? -2.994 -24.734 -18.594 1 98.81 289 LEU A N 1
ATOM 2334 C CA . LEU A 1 289 ? -2.857 -24.828 -20.047 1 98.81 289 LEU A CA 1
ATOM 2335 C C . LEU A 1 289 ? -2.451 -23.5 -20.641 1 98.81 289 LEU A C 1
ATOM 2337 O O . LEU A 1 289 ? -1.551 -23.438 -21.484 1 98.81 289 LEU A O 1
ATOM 2341 N N . GLU A 1 290 ? -3.094 -22.469 -20.203 1 98.69 290 GLU A N 1
ATOM 2342 C CA . GLU A 1 290 ? -2.74 -21.141 -20.688 1 98.69 290 GLU A CA 1
ATOM 2343 C C . GLU A 1 290 ? -1.291 -20.797 -20.359 1 98.69 290 GLU A C 1
ATOM 2345 O O . GLU A 1 290 ? -0.536 -20.359 -21.219 1 98.69 290 GLU A O 1
ATOM 2350 N N . SER A 1 291 ? -0.952 -20.984 -19.125 1 98.62 291 SER A N 1
ATOM 2351 C CA . SER A 1 291 ? 0.402 -20.688 -18.656 1 98.62 291 SER A CA 1
ATOM 2352 C C . SER A 1 291 ? 1.435 -21.516 -19.422 1 98.62 291 SER A C 1
ATOM 2354 O O . SER A 1 291 ? 2.465 -20.984 -19.859 1 98.62 291 SER A O 1
ATOM 2356 N N . PHE A 1 292 ? 1.192 -22.828 -19.641 1 98.62 292 PHE A N 1
ATOM 2357 C CA . PHE A 1 292 ? 2.117 -23.766 -20.266 1 98.62 292 PHE A CA 1
ATOM 2358 C C . PHE A 1 292 ? 2.457 -23.328 -21.672 1 98.62 292 PHE A C 1
ATOM 2360 O O . PHE A 1 292 ? 3.621 -23.344 -22.078 1 98.62 292 PHE A O 1
ATOM 2367 N N . TYR A 1 293 ? 1.51 -22.891 -22.375 1 98.69 293 TYR A N 1
ATOM 2368 C CA . TYR A 1 293 ? 1.711 -22.594 -23.797 1 98.69 293 TYR A CA 1
ATOM 2369 C C . TYR A 1 293 ? 2.15 -21.156 -24 1 98.69 293 TYR A C 1
ATOM 2371 O O . TYR A 1 293 ? 2.816 -20.844 -24.984 1 98.69 293 TYR A O 1
ATOM 2379 N N . ILE A 1 294 ? 1.848 -20.281 -23.078 1 98.75 294 ILE A N 1
ATOM 2380 C CA . ILE A 1 294 ? 2.26 -18.891 -23.234 1 98.75 294 ILE A CA 1
ATOM 2381 C C . ILE A 1 294 ? 3.611 -18.688 -22.562 1 98.75 294 ILE A C 1
ATOM 2383 O O . ILE A 1 294 ? 4.441 -17.906 -23.047 1 98.75 294 ILE A O 1
ATOM 2387 N N . ARG A 1 295 ? 3.934 -19.375 -21.469 1 98.69 295 ARG A N 1
ATOM 2388 C CA . ARG A 1 295 ? 5.109 -19.062 -20.672 1 98.69 295 ARG A CA 1
ATOM 2389 C C . ARG A 1 295 ? 5.934 -20.312 -20.375 1 98.69 295 ARG A C 1
ATOM 2391 O O . ARG A 1 295 ? 7.07 -20.219 -19.906 1 98.69 295 ARG A O 1
ATOM 2398 N N . GLY A 1 296 ? 5.355 -21.453 -20.562 1 98.5 296 GLY A N 1
ATOM 2399 C CA . GLY A 1 296 ? 6.008 -22.719 -20.234 1 98.5 296 GLY A CA 1
ATOM 2400 C C . GLY A 1 296 ? 6.609 -23.406 -21.438 1 98.5 296 GLY A C 1
ATOM 2401 O O . GLY A 1 296 ? 7.168 -22.75 -22.328 1 98.5 296 GLY A O 1
ATOM 2402 N N . PHE A 1 297 ? 6.57 -24.734 -21.484 1 98.25 297 PHE A N 1
ATOM 2403 C CA . PHE A 1 297 ? 7.297 -25.562 -22.453 1 98.25 297 PHE A CA 1
ATOM 2404 C C . PHE A 1 297 ? 6.488 -25.734 -23.734 1 98.25 297 PHE A C 1
ATOM 2406 O O . PHE A 1 297 ? 6.965 -26.344 -24.688 1 98.25 297 PHE A O 1
ATOM 2413 N N . GLY A 1 298 ? 5.293 -25.188 -23.766 1 97.56 298 GLY A N 1
ATOM 2414 C CA . GLY A 1 298 ? 4.438 -25.297 -24.938 1 97.56 298 GLY A CA 1
ATOM 2415 C C . GLY A 1 298 ? 4.914 -24.453 -26.109 1 97.56 298 GLY A C 1
ATOM 2416 O O . GLY A 1 298 ? 4.434 -24.625 -27.234 1 97.56 298 GLY A O 1
ATOM 2417 N N . ASN A 1 299 ? 5.789 -23.562 -25.891 1 96.5 299 ASN A N 1
ATOM 2418 C CA . ASN A 1 299 ? 6.43 -22.734 -26.906 1 96.5 299 ASN A CA 1
ATOM 2419 C C . ASN A 1 299 ? 7.941 -22.656 -26.703 1 96.5 299 ASN A C 1
ATOM 2421 O O . ASN A 1 299 ? 8.406 -22.25 -25.625 1 96.5 299 ASN A O 1
ATOM 2425 N N . SER A 1 300 ? 8.695 -22.938 -27.688 1 94.06 300 SER A N 1
ATOM 2426 C CA . SER A 1 300 ? 10.141 -23.062 -27.562 1 94.06 300 SER A CA 1
ATOM 2427 C C . SER A 1 300 ? 10.797 -21.719 -27.297 1 94.06 300 SER A C 1
ATOM 2429 O O . SER A 1 300 ? 11.867 -21.656 -26.688 1 94.06 300 SER A O 1
ATOM 2431 N N . MET A 1 301 ? 10.18 -20.625 -27.688 1 95.81 301 MET A N 1
ATOM 2432 C CA . MET A 1 301 ? 10.734 -19.281 -27.484 1 95.81 301 MET A CA 1
ATOM 2433 C C . MET A 1 301 ? 10.836 -18.953 -26 1 95.81 301 MET A C 1
ATOM 2435 O O . MET A 1 301 ? 11.633 -18.094 -25.609 1 95.81 301 MET A O 1
ATOM 2439 N N . ASN A 1 302 ? 9.945 -19.562 -25.219 1 97.88 302 ASN A N 1
ATOM 2440 C CA . ASN A 1 302 ? 9.852 -19.234 -23.797 1 97.88 302 ASN A CA 1
ATOM 2441 C C . ASN A 1 302 ? 11.156 -19.516 -23.062 1 97.88 302 ASN A C 1
ATOM 2443 O O . ASN A 1 302 ? 11.555 -18.766 -22.172 1 97.88 302 ASN A O 1
ATOM 2447 N N . LYS A 1 303 ? 11.836 -20.594 -23.438 1 95.88 303 LYS A N 1
ATOM 2448 C CA . LYS A 1 303 ? 13.117 -20.938 -22.828 1 95.88 303 LYS A CA 1
ATOM 2449 C C . LYS A 1 303 ? 14.156 -19.844 -23.094 1 95.88 303 LYS A C 1
ATOM 2451 O O . LYS A 1 303 ? 14.953 -19.516 -22.219 1 95.88 303 LYS A O 1
ATOM 2456 N N . ASP A 1 304 ? 14.125 -19.312 -24.281 1 94.75 304 ASP A N 1
ATOM 2457 C CA . ASP A 1 304 ? 15.109 -18.328 -24.703 1 94.75 304 ASP A CA 1
ATOM 2458 C C . ASP A 1 304 ? 14.852 -16.984 -24.031 1 94.75 304 ASP A C 1
ATOM 2460 O O . ASP A 1 304 ? 15.789 -16.297 -23.625 1 94.75 304 ASP A O 1
ATOM 2464 N N . VAL A 1 305 ? 13.602 -16.625 -23.938 1 97.06 305 VAL A N 1
ATOM 2465 C CA . VAL A 1 305 ? 13.242 -15.328 -23.359 1 97.06 305 VAL A CA 1
ATOM 2466 C C . VAL A 1 305 ? 13.492 -15.352 -21.844 1 97.06 305 VAL A C 1
ATOM 2468 O O . VAL A 1 305 ? 13.82 -14.328 -21.25 1 97.06 305 VAL A O 1
ATOM 2471 N N . GLY A 1 306 ? 13.375 -16.5 -21.234 1 97.81 306 GLY A N 1
ATOM 2472 C CA . GLY A 1 306 ? 13.461 -16.641 -19.797 1 97.81 306 GLY A CA 1
ATOM 2473 C C . GLY A 1 306 ? 14.883 -16.828 -19.297 1 97.81 306 GLY A C 1
ATOM 2474 O O . GLY A 1 306 ? 15.109 -17.047 -18.109 1 97.81 306 GLY A O 1
ATOM 2475 N N . CYS A 1 307 ? 15.922 -16.688 -20.141 1 97.94 307 CYS A N 1
ATOM 2476 C CA . CYS A 1 307 ? 17.266 -17.156 -19.844 1 97.94 307 CYS A CA 1
ATOM 2477 C C . CYS A 1 307 ? 18.016 -16.156 -18.984 1 97.94 307 CYS A C 1
ATOM 2479 O O . CYS A 1 307 ? 19 -16.5 -18.328 1 97.94 307 CYS A O 1
ATOM 2481 N N . PRO A 1 308 ? 17.609 -14.789 -18.906 1 98.38 308 PRO A N 1
ATOM 2482 C CA . PRO A 1 308 ? 18.484 -13.805 -18.266 1 98.38 308 PRO A CA 1
ATOM 2483 C C . PRO A 1 308 ? 18.734 -14.094 -16.781 1 98.38 308 PRO A C 1
ATOM 2485 O O . PRO A 1 308 ? 19.859 -13.961 -16.297 1 98.38 308 PRO A O 1
ATOM 2488 N N . LEU A 1 309 ? 17.734 -14.453 -16.047 1 98.56 309 LEU A N 1
ATOM 2489 C CA . LEU A 1 309 ? 17.891 -14.711 -14.617 1 98.56 309 LEU A CA 1
ATOM 2490 C C . LEU A 1 309 ? 18.797 -15.922 -14.383 1 98.56 309 LEU A C 1
ATOM 2492 O O . LEU A 1 309 ? 19.609 -15.914 -13.469 1 98.56 309 LEU A O 1
ATOM 2496 N N . ALA A 1 310 ? 18.625 -16.969 -15.195 1 98.5 310 ALA A N 1
ATOM 2497 C CA . ALA A 1 310 ? 19.5 -18.125 -15.102 1 98.5 310 ALA A CA 1
ATOM 2498 C C . ALA A 1 310 ? 20.953 -17.734 -15.383 1 98.5 310 ALA A C 1
ATOM 2500 O O . ALA A 1 310 ? 21.859 -18.109 -14.625 1 98.5 310 ALA A O 1
ATOM 2501 N N . LYS A 1 311 ? 21.109 -17 -16.469 1 98.44 311 LYS A N 1
ATOM 2502 C CA . LYS A 1 311 ? 22.438 -16.5 -16.766 1 98.44 311 LYS A CA 1
ATOM 2503 C C . LYS A 1 311 ? 23.016 -15.719 -15.594 1 98.44 311 LYS A C 1
ATOM 2505 O O . LYS A 1 311 ? 24.203 -15.844 -15.281 1 98.44 311 LYS A O 1
ATOM 2510 N N . ASN A 1 312 ? 22.234 -14.898 -14.992 1 98.5 312 ASN A N 1
ATOM 2511 C CA . ASN A 1 312 ? 22.672 -14 -13.93 1 98.5 312 ASN A CA 1
ATOM 2512 C C . ASN A 1 312 ? 23.281 -14.773 -12.758 1 98.5 312 ASN A C 1
ATOM 2514 O O . ASN A 1 312 ? 24.406 -14.5 -12.352 1 98.5 312 ASN A O 1
ATOM 2518 N N . PHE A 1 313 ? 22.562 -15.805 -12.164 1 98.19 313 PHE A N 1
ATOM 2519 C CA . PHE A 1 313 ? 23.141 -16.484 -11.008 1 98.19 313 PHE A CA 1
ATOM 2520 C C . PHE A 1 313 ? 24.266 -17.406 -11.43 1 98.19 313 PHE A C 1
ATOM 2522 O O . PHE A 1 313 ? 25.219 -17.609 -10.68 1 98.19 313 PHE A O 1
ATOM 2529 N N . LEU A 1 314 ? 24.234 -18.031 -12.664 1 98.62 314 LEU A N 1
ATOM 2530 C CA . LEU A 1 314 ? 25.328 -18.875 -13.156 1 98.62 314 LEU A CA 1
ATOM 2531 C C . LEU A 1 314 ? 26.609 -18.062 -13.273 1 98.62 314 LEU A C 1
ATOM 2533 O O . LEU A 1 314 ? 27.672 -18.531 -12.867 1 98.62 314 LEU A O 1
ATOM 2537 N N . ASP A 1 315 ? 26.469 -16.875 -13.859 1 98.5 315 ASP A N 1
ATOM 2538 C CA . ASP A 1 315 ? 27.641 -16.016 -14.023 1 98.5 315 ASP A CA 1
ATOM 2539 C C . ASP A 1 315 ? 28.203 -15.609 -12.664 1 98.5 315 ASP A C 1
ATOM 2541 O O . ASP A 1 315 ? 29.422 -15.602 -12.477 1 98.5 315 ASP A O 1
ATOM 2545 N N . ARG A 1 316 ? 27.375 -15.234 -11.758 1 98.56 316 ARG A N 1
ATOM 2546 C CA . ARG A 1 316 ? 27.828 -14.812 -10.438 1 98.56 316 ARG A CA 1
ATOM 2547 C C . ARG A 1 316 ? 28.531 -15.953 -9.711 1 98.56 316 ARG A C 1
ATOM 2549 O O . ARG A 1 316 ? 29.562 -15.742 -9.07 1 98.56 316 ARG A O 1
ATOM 2556 N N . PHE A 1 317 ? 28 -17.156 -9.766 1 98.62 317 PHE A N 1
ATOM 2557 C CA . PHE A 1 317 ? 28.594 -18.312 -9.125 1 98.62 317 PHE A CA 1
ATOM 2558 C C . PHE A 1 317 ? 29.922 -18.672 -9.781 1 98.62 317 PHE A C 1
ATOM 2560 O O . PHE A 1 317 ? 30.875 -19.078 -9.094 1 98.62 317 PHE A O 1
ATOM 2567 N N . SER A 1 318 ? 29.953 -18.516 -11.102 1 98.25 318 SER A N 1
ATOM 2568 C CA . SER A 1 318 ? 31.219 -18.734 -11.797 1 98.25 318 SER A CA 1
ATOM 2569 C C . SER A 1 318 ? 32.281 -17.75 -11.305 1 98.25 318 SER A C 1
ATOM 2571 O O . SER A 1 318 ? 33.438 -18.125 -11.141 1 98.25 318 SER A O 1
ATOM 2573 N N . GLU A 1 319 ? 31.906 -16.531 -11.125 1 98.19 319 GLU A N 1
ATOM 2574 C CA . GLU A 1 319 ? 32.844 -15.531 -10.602 1 98.19 319 GLU A CA 1
ATOM 2575 C C . GLU A 1 319 ? 33.312 -15.898 -9.195 1 98.19 319 GLU A C 1
ATOM 2577 O O . GLU A 1 319 ? 34.5 -15.734 -8.867 1 98.19 319 GLU A O 1
ATOM 2582 N N . LEU A 1 320 ? 32.438 -16.375 -8.375 1 98.25 320 LEU A N 1
ATOM 2583 C CA . LEU A 1 320 ? 32.781 -16.812 -7.027 1 98.25 320 LEU A CA 1
ATOM 2584 C C . LEU A 1 320 ? 33.75 -17.984 -7.074 1 98.25 320 LEU A C 1
ATOM 2586 O O . LEU A 1 320 ? 34.688 -18.047 -6.281 1 98.25 320 LEU A O 1
ATOM 2590 N N . GLU A 1 321 ? 33.469 -18.906 -7.949 1 98.06 321 GLU A N 1
ATOM 2591 C CA . GLU A 1 321 ? 34.375 -20.031 -8.141 1 98.06 321 GLU A CA 1
ATOM 2592 C C . GLU A 1 321 ? 35.781 -19.562 -8.445 1 98.06 321 GLU A C 1
ATOM 2594 O O . GLU A 1 321 ? 36.75 -20.172 -8 1 98.06 321 GLU A O 1
ATOM 2599 N N . GLU A 1 322 ? 35.906 -18.516 -9.156 1 97.69 322 GLU A N 1
ATOM 2600 C CA . GLU A 1 322 ? 37.188 -17.969 -9.578 1 97.69 322 GLU A CA 1
ATOM 2601 C C . GLU A 1 322 ? 37.812 -17.109 -8.477 1 97.69 322 GLU A C 1
ATOM 2603 O O . GLU A 1 322 ? 38.906 -16.562 -8.648 1 97.69 322 GLU A O 1
ATOM 2608 N N . GLY A 1 323 ? 37.125 -16.922 -7.469 1 96.62 323 GLY A N 1
ATOM 2609 C CA . GLY A 1 323 ? 37.656 -16.172 -6.34 1 96.62 323 GLY A CA 1
ATOM 2610 C C . GLY A 1 323 ? 37.344 -14.68 -6.414 1 96.62 323 GLY A C 1
ATOM 2611 O O . GLY A 1 323 ? 37.906 -13.891 -5.652 1 96.62 323 GLY A O 1
ATOM 2612 N N . LYS A 1 324 ? 36.469 -14.336 -7.293 1 97.19 324 LYS A N 1
ATOM 2613 C CA . LYS A 1 324 ? 36.125 -12.922 -7.414 1 97.19 324 LYS A CA 1
ATOM 2614 C C . LYS A 1 324 ? 35.062 -12.539 -6.363 1 97.19 324 LYS A C 1
ATOM 2616 O O . LYS A 1 324 ? 34.25 -13.367 -5.957 1 97.19 324 LYS A O 1
ATOM 2621 N N . GLU A 1 325 ? 35.125 -11.297 -6.02 1 95.31 325 GLU A N 1
ATOM 2622 C CA . GLU A 1 325 ? 34.188 -10.812 -4.996 1 95.31 325 GLU A CA 1
ATOM 2623 C C . GLU A 1 325 ? 32.781 -10.672 -5.547 1 95.31 325 GLU A C 1
ATOM 2625 O O . GLU A 1 325 ? 32.594 -10.234 -6.684 1 95.31 325 GLU A O 1
ATOM 2630 N N . GLN A 1 326 ? 31.859 -11.188 -4.828 1 95.94 326 GLN A N 1
ATOM 2631 C CA . GLN A 1 326 ? 30.438 -11.055 -5.102 1 95.94 326 GLN A CA 1
ATOM 2632 C C . GLN A 1 326 ? 29.672 -10.648 -3.846 1 95.94 326 GLN A C 1
ATOM 2634 O O . GLN A 1 326 ? 30.172 -10.781 -2.73 1 95.94 326 GLN A O 1
ATOM 2639 N N . ARG A 1 327 ? 28.484 -10.117 -4.027 1 96.62 327 ARG A N 1
ATOM 2640 C CA . ARG A 1 327 ? 27.594 -9.789 -2.924 1 96.62 327 ARG A CA 1
ATOM 2641 C C . ARG A 1 327 ? 27.188 -11.047 -2.154 1 96.62 327 ARG A C 1
ATOM 2643 O O . ARG A 1 327 ? 27.109 -12.133 -2.729 1 96.62 327 ARG A O 1
ATOM 2650 N N . ASP A 1 328 ? 26.922 -10.906 -0.848 1 97.94 328 ASP A N 1
ATOM 2651 C CA . ASP A 1 328 ? 26.406 -12 -0.031 1 97.94 328 ASP A CA 1
ATOM 2652 C C . ASP A 1 328 ? 24.969 -12.352 -0.408 1 97.94 328 ASP A C 1
ATOM 2654 O O . ASP A 1 328 ? 24.578 -13.516 -0.369 1 97.94 328 ASP A O 1
ATOM 2658 N N . GLY A 1 329 ? 24.219 -11.297 -0.708 1 98.38 329 GLY A N 1
ATOM 2659 C CA . GLY A 1 329 ? 22.828 -11.461 -1.055 1 98.38 329 GLY A CA 1
ATOM 2660 C C . GLY A 1 329 ? 22.422 -10.688 -2.299 1 98.38 329 GLY A C 1
ATOM 2661 O O . GLY A 1 329 ? 22.719 -9.5 -2.418 1 98.38 329 GLY A O 1
ATOM 2662 N N . VAL A 1 330 ? 21.844 -11.383 -3.252 1 98.62 330 VAL A N 1
ATOM 2663 C CA . VAL A 1 330 ? 21.25 -10.805 -4.449 1 98.62 330 VAL A CA 1
ATOM 2664 C C . VAL A 1 330 ? 19.734 -10.977 -4.414 1 98.62 330 VAL A C 1
ATOM 2666 O O . VAL A 1 330 ? 19.234 -12.102 -4.504 1 98.62 330 VAL A O 1
ATOM 2669 N N . LEU A 1 331 ? 19.016 -9.875 -4.289 1 98.62 331 LEU A N 1
ATOM 2670 C CA . LEU A 1 331 ? 17.594 -9.898 -3.994 1 98.62 331 LEU A CA 1
ATOM 2671 C C . LEU A 1 331 ? 16.797 -9.25 -5.125 1 98.62 331 LEU A C 1
ATOM 2673 O O . LEU A 1 331 ? 16.781 -8.023 -5.254 1 98.62 331 LEU A O 1
ATOM 2677 N N . TYR A 1 332 ? 16.109 -10.047 -5.938 1 98.75 332 TYR A N 1
ATOM 2678 C CA . TYR A 1 332 ? 15.375 -9.578 -7.109 1 98.75 332 TYR A CA 1
ATOM 2679 C C . TYR A 1 332 ? 13.875 -9.797 -6.941 1 98.75 332 TYR A C 1
ATOM 2681 O O . TYR A 1 332 ? 13.445 -10.812 -6.395 1 98.75 332 TYR A O 1
ATOM 2689 N N . PHE A 1 333 ? 13.055 -8.859 -7.418 1 98.81 333 PHE A N 1
ATOM 2690 C CA . PHE A 1 333 ? 11.602 -8.922 -7.297 1 98.81 333 PHE A CA 1
ATOM 2691 C C . PHE A 1 333 ? 10.938 -8.648 -8.641 1 98.81 333 PHE A C 1
ATOM 2693 O O . PHE A 1 333 ? 11.195 -7.621 -9.273 1 98.81 333 PHE A O 1
ATOM 2700 N N . SER A 1 334 ? 10.109 -9.562 -9.031 1 98.69 334 SER A N 1
ATOM 2701 C CA . SER A 1 334 ? 9.547 -9.555 -10.375 1 98.69 334 SER A CA 1
ATOM 2702 C C . SER A 1 334 ? 8.117 -10.086 -10.367 1 98.69 334 SER A C 1
ATOM 2704 O O . SER A 1 334 ? 7.383 -9.906 -9.398 1 98.69 334 SER A O 1
ATOM 2706 N N . HIS A 1 335 ? 7.66 -10.633 -11.492 1 98.69 335 HIS A N 1
ATOM 2707 C CA . HIS A 1 335 ? 6.277 -11.039 -11.719 1 98.69 335 HIS A CA 1
ATOM 2708 C C . HIS A 1 335 ? 6.188 -12.523 -12.031 1 98.69 335 HIS A C 1
ATOM 2710 O O . HIS A 1 335 ? 7.199 -13.164 -12.328 1 98.69 335 HIS A O 1
ATOM 2716 N N . ASP A 1 336 ? 4.973 -13.039 -11.93 1 98.56 336 ASP A N 1
ATOM 2717 C CA . ASP A 1 336 ? 4.75 -14.461 -12.172 1 98.56 336 ASP A CA 1
ATOM 2718 C C . ASP A 1 336 ? 5.133 -14.844 -13.594 1 98.56 336 ASP A C 1
ATOM 2720 O O . ASP A 1 336 ? 5.77 -15.875 -13.82 1 98.56 336 ASP A O 1
ATOM 2724 N N . THR A 1 337 ? 4.812 -13.984 -14.586 1 98.56 337 THR A N 1
ATOM 2725 C CA . THR A 1 337 ? 5.129 -14.258 -15.984 1 98.56 337 THR A CA 1
ATOM 2726 C C . THR A 1 337 ? 6.625 -14.5 -16.156 1 98.56 337 THR A C 1
ATOM 2728 O O . THR A 1 337 ? 7.027 -15.477 -16.797 1 98.56 337 THR A O 1
ATOM 2731 N N . ASP A 1 338 ? 7.418 -13.672 -15.609 1 98.75 338 ASP A N 1
ATOM 2732 C CA . ASP A 1 338 ? 8.859 -13.727 -15.805 1 98.75 338 ASP A CA 1
ATOM 2733 C C . ASP A 1 338 ? 9.484 -14.867 -15.008 1 98.75 338 ASP A 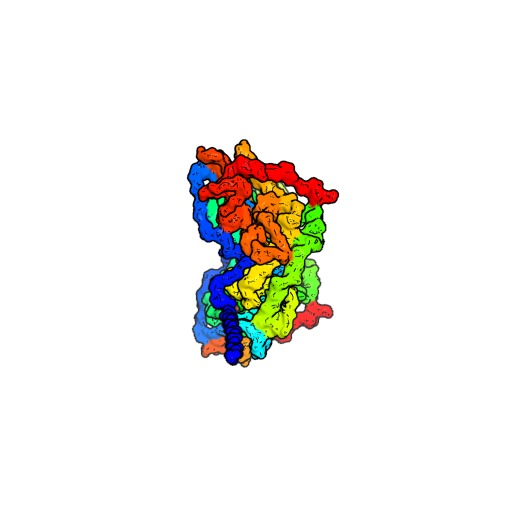C 1
ATOM 2735 O O . ASP A 1 338 ? 10.477 -15.461 -15.438 1 98.75 338 ASP A O 1
ATOM 2739 N N . LEU A 1 339 ? 8.891 -15.211 -13.914 1 98.88 339 LEU A N 1
ATOM 2740 C CA . LEU A 1 339 ? 9.336 -16.391 -13.172 1 98.88 339 LEU A CA 1
ATOM 2741 C C . LEU A 1 339 ? 9.047 -17.672 -13.961 1 98.88 339 LEU A C 1
ATOM 2743 O O . LEU A 1 339 ? 9.875 -18.578 -13.992 1 98.88 339 LEU A O 1
ATOM 2747 N N . GLN A 1 340 ? 7.871 -17.719 -14.555 1 98.88 340 GLN A N 1
ATOM 2748 C CA . GLN A 1 340 ? 7.523 -18.906 -15.352 1 98.88 340 GLN A CA 1
ATOM 2749 C C . GLN A 1 340 ? 8.477 -19.062 -16.531 1 98.88 340 GLN A C 1
ATOM 2751 O O . GLN A 1 340 ? 8.93 -20.172 -16.812 1 98.88 340 GLN A O 1
ATOM 2756 N N . LEU A 1 341 ? 8.781 -17.969 -17.219 1 98.81 341 LEU A N 1
ATOM 2757 C CA . LEU A 1 341 ? 9.75 -18 -18.312 1 98.81 341 LEU A CA 1
ATOM 2758 C C . LEU A 1 341 ? 11.117 -18.453 -17.812 1 98.81 341 LEU A C 1
ATOM 2760 O O . LEU A 1 341 ? 11.781 -19.266 -18.469 1 98.81 341 LEU A O 1
ATOM 2764 N N . PHE A 1 342 ? 11.516 -17.984 -16.688 1 98.81 342 PHE A N 1
ATOM 2765 C CA . PHE A 1 342 ? 12.758 -18.359 -16.031 1 98.81 342 PHE A CA 1
ATOM 2766 C C . PHE A 1 342 ? 12.766 -19.859 -15.727 1 98.81 342 PHE A C 1
ATOM 2768 O O . PHE A 1 342 ? 13.75 -20.547 -16.016 1 98.81 342 PHE A O 1
ATOM 2775 N N . PHE A 1 343 ? 11.656 -20.375 -15.148 1 98.81 343 PHE A N 1
ATOM 2776 C CA . PHE A 1 343 ? 11.531 -21.797 -14.852 1 98.81 343 PHE A CA 1
ATOM 2777 C C . PHE A 1 343 ? 11.672 -22.625 -16.125 1 98.81 343 PHE A C 1
ATOM 2779 O O . PHE A 1 343 ? 12.328 -23.672 -16.125 1 98.81 343 PHE A O 1
ATOM 2786 N N . THR A 1 344 ? 11.039 -22.125 -17.156 1 98.38 344 THR A N 1
ATOM 2787 C CA . THR A 1 344 ? 11.109 -22.828 -18.438 1 98.38 344 THR A CA 1
ATOM 2788 C C . THR A 1 344 ? 12.547 -22.891 -18.953 1 98.38 344 THR A C 1
ATOM 2790 O O . THR A 1 344 ? 12.969 -23.906 -19.5 1 98.38 344 THR A O 1
ATOM 2793 N N . SER A 1 345 ? 13.273 -21.828 -18.75 1 97.75 345 SER A N 1
ATOM 2794 C CA . SER A 1 345 ? 14.672 -21.781 -19.172 1 97.75 345 SER A CA 1
ATOM 2795 C C . SER A 1 345 ? 15.508 -22.812 -18.406 1 97.75 345 SER A C 1
ATOM 2797 O O . SER A 1 345 ? 16.5 -23.328 -18.922 1 97.75 345 SER A O 1
ATOM 2799 N N . LEU A 1 346 ? 15.125 -23.172 -17.172 1 97.62 346 LEU A N 1
ATOM 2800 C CA . LEU A 1 346 ? 15.875 -24.094 -16.312 1 97.62 346 LEU A CA 1
ATOM 2801 C C . LEU A 1 346 ? 15.312 -25.5 -16.406 1 97.62 346 LEU A C 1
ATOM 2803 O O . LEU A 1 346 ? 15.914 -26.453 -15.898 1 97.62 346 LEU A O 1
ATOM 2807 N N . GLY A 1 347 ? 14.148 -25.578 -17 1 96.88 347 GLY A N 1
ATOM 2808 C CA . GLY A 1 347 ? 13.508 -26.875 -17.094 1 96.88 347 GLY A CA 1
ATOM 2809 C C . GLY A 1 347 ? 12.703 -27.234 -15.867 1 96.88 347 GLY A C 1
ATOM 2810 O O . GLY A 1 347 ? 12.328 -28.406 -15.68 1 96.88 347 GLY A O 1
ATOM 2811 N N . VAL A 1 348 ? 12.445 -26.266 -15.016 1 97.94 348 VAL A N 1
ATOM 2812 C CA . VAL A 1 348 ? 11.664 -26.5 -13.805 1 97.94 348 VAL A CA 1
ATOM 2813 C C . VAL A 1 348 ? 10.195 -26.703 -14.164 1 97.94 348 VAL A C 1
ATOM 2815 O O . VAL A 1 348 ? 9.602 -25.875 -14.859 1 97.94 348 VAL A O 1
ATOM 2818 N N . GLY A 1 349 ? 9.609 -27.781 -13.711 1 97.19 349 GLY A N 1
ATOM 2819 C CA . GLY A 1 349 ? 8.195 -28.047 -13.945 1 97.19 349 GLY A CA 1
ATOM 2820 C C . GLY A 1 349 ? 7.941 -28.812 -15.234 1 97.19 349 GLY A C 1
ATOM 2821 O O . GLY A 1 349 ? 6.793 -28.984 -15.648 1 97.19 349 GLY A O 1
ATOM 2822 N N . LYS A 1 350 ? 8.969 -29.281 -15.844 1 96.5 350 LYS A N 1
ATOM 2823 C CA . LYS A 1 350 ? 8.82 -30.016 -17.094 1 96.5 350 LYS A CA 1
ATOM 2824 C C . LYS A 1 350 ? 8.297 -31.422 -16.859 1 96.5 350 LYS A C 1
ATOM 2826 O O . LYS A 1 350 ? 8.766 -32.125 -15.953 1 96.5 350 LYS A O 1
ATOM 2831 N N . ASP A 1 351 ? 7.352 -31.781 -17.625 1 95.06 351 ASP A N 1
ATOM 2832 C CA . ASP A 1 351 ? 6.785 -33.125 -17.594 1 95.06 351 ASP A CA 1
ATOM 2833 C C . ASP A 1 351 ? 7.285 -33.938 -18.781 1 95.06 351 ASP A C 1
ATOM 2835 O O . ASP A 1 351 ? 7.859 -33.406 -19.734 1 95.06 351 ASP A O 1
ATOM 2839 N N . GLU A 1 352 ? 7.102 -35.281 -18.641 1 94.56 352 GLU A N 1
ATOM 2840 C CA . GLU A 1 352 ? 7.418 -36.156 -19.766 1 94.56 352 GLU A CA 1
ATOM 2841 C C . GLU A 1 352 ? 6.453 -35.938 -20.922 1 94.56 352 GLU A C 1
ATOM 2843 O O . GLU A 1 352 ? 6.855 -36 -22.094 1 94.56 352 GLU A O 1
ATOM 2848 N N . VAL A 1 353 ? 5.242 -35.75 -20.516 1 96.38 353 VAL A N 1
ATOM 2849 C CA . VAL A 1 353 ? 4.188 -35.5 -21.5 1 96.38 353 VAL A CA 1
ATOM 2850 C C . VAL A 1 353 ? 3.637 -34.094 -21.297 1 96.38 353 VAL A C 1
ATOM 2852 O O . VAL A 1 353 ? 3.363 -33.656 -20.156 1 96.38 353 VAL A O 1
ATOM 2855 N N . ASN A 1 354 ? 3.496 -33.375 -22.438 1 97.12 354 ASN A N 1
ATOM 2856 C CA . ASN A 1 354 ? 2.936 -32.031 -22.344 1 97.12 354 ASN A CA 1
ATOM 2857 C C . ASN A 1 354 ? 1.449 -32.062 -22 1 97.12 354 ASN A C 1
ATOM 2859 O O . ASN A 1 354 ? 0.723 -32.969 -22.438 1 97.12 354 ASN A O 1
ATOM 2863 N N . ILE A 1 355 ? 1.06 -31.141 -21.234 1 98.44 355 ILE A N 1
ATOM 2864 C CA . ILE A 1 355 ? -0.37 -31.031 -20.969 1 98.44 355 ILE A CA 1
ATOM 2865 C C . ILE A 1 355 ? -1.092 -30.516 -22.203 1 98.44 355 ILE A C 1
ATOM 2867 O O . ILE A 1 355 ? -0.563 -29.688 -22.938 1 98.44 355 ILE A O 1
ATOM 2871 N N . THR A 1 356 ? -2.271 -31 -22.516 1 98.56 356 THR A N 1
ATOM 2872 C CA . THR A 1 356 ? -3.139 -30.609 -23.609 1 98.56 356 THR A CA 1
ATOM 2873 C C . THR A 1 356 ? -4.594 -30.547 -23.172 1 98.56 356 THR A C 1
ATOM 2875 O O . THR A 1 356 ? -4.918 -30.938 -22.031 1 98.56 356 THR A O 1
ATOM 2878 N N . HIS A 1 357 ? -5.414 -30.031 -24.109 1 98.62 357 HIS A N 1
ATOM 2879 C CA . HIS A 1 357 ? -6.832 -29.938 -23.797 1 98.62 357 HIS A CA 1
ATOM 2880 C C . HIS A 1 357 ? -7.465 -31.312 -23.641 1 98.62 357 HIS A C 1
ATOM 2882 O O . HIS A 1 357 ? -8.539 -31.453 -23.062 1 98.62 357 HIS A O 1
ATOM 2888 N N . SER A 1 358 ? -6.801 -32.438 -24.062 1 98.25 358 SER A N 1
ATOM 2889 C CA . SER A 1 358 ? -7.473 -33.719 -24.172 1 98.25 358 SER A CA 1
ATOM 2890 C C . SER A 1 358 ? -6.875 -34.75 -23.203 1 98.25 358 SER A C 1
ATOM 2892 O O . SER A 1 358 ? -7.258 -35.906 -23.219 1 98.25 358 SER A O 1
ATOM 2894 N N . ASN A 1 359 ? -5.914 -34.375 -22.359 1 98.19 359 ASN A N 1
ATOM 2895 C CA . ASN A 1 359 ? -5.312 -35.406 -21.516 1 98.19 359 ASN A CA 1
ATOM 2896 C C . ASN A 1 359 ? -5.434 -35.031 -20.031 1 98.19 359 ASN A C 1
ATOM 2898 O O . ASN A 1 359 ? -4.617 -35.469 -19.219 1 98.19 359 ASN A O 1
ATOM 2902 N N . TYR A 1 360 ? -6.43 -34.25 -19.672 1 98.38 360 TYR A N 1
ATOM 2903 C CA . TYR A 1 360 ? -6.691 -33.844 -18.297 1 98.38 360 TYR A CA 1
ATOM 2904 C C . TYR A 1 360 ? -6.715 -35.062 -17.375 1 98.38 360 TYR A C 1
ATOM 2906 O O . TYR A 1 360 ? -6.129 -35.031 -16.297 1 98.38 360 TYR A O 1
ATOM 2914 N N . ALA A 1 361 ? -7.328 -36.094 -17.75 1 97.69 361 ALA A N 1
ATOM 2915 C CA . ALA A 1 361 ? -7.566 -37.25 -16.922 1 97.69 361 ALA A CA 1
ATOM 2916 C C . ALA A 1 361 ? -6.254 -37.906 -16.5 1 97.69 361 ALA A C 1
ATOM 2918 O O . ALA A 1 361 ? -6.168 -38.5 -15.414 1 97.69 361 ALA A O 1
ATOM 2919 N N . SER A 1 362 ? -5.246 -37.75 -17.297 1 97.31 362 SER A N 1
ATOM 2920 C CA . SER A 1 362 ? -3.98 -38.438 -17.016 1 97.31 362 SER A CA 1
ATOM 2921 C C . SER A 1 362 ? -2.959 -37.469 -16.422 1 97.31 362 SER A C 1
ATOM 2923 O O . SER A 1 362 ? -1.807 -37.812 -16.188 1 97.31 362 SER A O 1
ATOM 2925 N N . MET A 1 363 ? -3.346 -36.219 -16.156 1 97.69 363 MET A N 1
ATOM 2926 C CA . MET A 1 363 ? -2.367 -35.188 -15.781 1 97.69 363 MET A CA 1
ATOM 2927 C C . MET A 1 363 ? -2.643 -34.656 -14.375 1 97.69 363 MET A C 1
ATOM 2929 O O . MET A 1 363 ? -2.355 -33.5 -14.07 1 97.69 363 MET A O 1
ATOM 2933 N N . ALA A 1 364 ? -3.211 -35.469 -13.531 1 95.44 364 ALA A N 1
ATOM 2934 C CA . ALA A 1 364 ? -3.512 -35.062 -12.164 1 95.44 364 ALA A CA 1
ATOM 2935 C C . ALA A 1 364 ? -2.234 -34.719 -11.398 1 95.44 364 ALA A C 1
ATOM 2937 O O . ALA A 1 364 ? -2.232 -33.844 -10.531 1 95.44 364 ALA A O 1
ATOM 2938 N N . ASP A 1 365 ? -1.111 -35.344 -11.758 1 95.81 365 ASP A N 1
ATOM 2939 C CA . ASP A 1 365 ? 0.146 -35.188 -11.039 1 95.81 365 ASP A CA 1
ATOM 2940 C C . ASP A 1 365 ? 1.155 -34.406 -11.875 1 95.81 365 ASP A C 1
ATOM 2942 O O . ASP A 1 365 ? 2.365 -34.562 -11.703 1 95.81 365 ASP A O 1
ATOM 2946 N N . ARG A 1 366 ? 0.618 -33.594 -12.719 1 97.69 366 ARG A N 1
ATOM 2947 C CA . ARG A 1 366 ? 1.484 -32.812 -13.586 1 97.69 366 ARG A CA 1
ATOM 2948 C C . ARG A 1 366 ? 2.449 -31.953 -12.766 1 97.69 366 ARG A C 1
ATOM 2950 O O . ARG A 1 366 ? 2.088 -31.453 -11.703 1 97.69 366 ARG A O 1
ATOM 2957 N N . HIS A 1 367 ? 3.633 -31.719 -13.328 1 97.25 367 HIS A N 1
ATOM 2958 C CA . HIS A 1 367 ? 4.637 -30.891 -12.672 1 97.25 367 HIS A CA 1
ATOM 2959 C C . HIS A 1 367 ? 4.414 -29.406 -12.977 1 97.25 367 HIS A C 1
ATOM 2961 O O . HIS A 1 367 ? 4.652 -28.547 -12.125 1 97.25 367 HIS A O 1
ATOM 2967 N N . TRP A 1 368 ? 4.008 -29.156 -14.266 1 98.38 368 TRP A N 1
ATOM 2968 C CA . TRP A 1 368 ? 3.668 -27.766 -14.578 1 98.38 368 TRP A CA 1
ATOM 2969 C C . TRP A 1 368 ? 2.332 -27.375 -13.953 1 98.38 368 TRP A C 1
ATOM 2971 O O . TRP A 1 368 ? 1.306 -27.344 -14.633 1 98.38 368 TRP A O 1
ATOM 2981 N N . ARG A 1 369 ? 2.348 -27.094 -12.727 1 98.44 369 ARG A N 1
ATOM 2982 C CA . ARG A 1 369 ? 1.204 -26.688 -11.922 1 98.44 369 ARG A CA 1
ATOM 2983 C C . ARG A 1 369 ? 1.452 -25.328 -11.266 1 98.44 369 ARG A C 1
ATOM 2985 O O . ARG A 1 369 ? 2.125 -25.25 -10.234 1 98.44 369 ARG A O 1
ATOM 2992 N N . THR A 1 370 ? 0.861 -24.266 -11.828 1 98.56 370 THR A N 1
ATOM 2993 C CA . THR A 1 370 ? 1.228 -22.906 -11.484 1 98.56 370 THR A CA 1
ATOM 2994 C C . THR A 1 370 ? 0.852 -22.594 -10.039 1 98.56 370 THR A C 1
ATOM 2996 O O . THR A 1 370 ? 1.437 -21.688 -9.414 1 98.56 370 THR A O 1
ATOM 2999 N N . SER A 1 371 ? -0.112 -23.344 -9.414 1 98.5 371 SER A N 1
ATOM 3000 C CA . SER A 1 371 ? -0.43 -23.188 -7.996 1 98.5 371 SER A CA 1
ATOM 3001 C C . SER A 1 371 ? 0.791 -23.453 -7.125 1 98.5 371 SER A C 1
ATOM 3003 O O . SER A 1 371 ? 0.912 -22.906 -6.031 1 98.5 371 SER A O 1
ATOM 3005 N N . LEU A 1 372 ? 1.649 -24.312 -7.609 1 97.94 372 LEU A N 1
ATOM 3006 C CA . LEU A 1 372 ? 2.814 -24.719 -6.836 1 97.94 372 LEU A CA 1
ATOM 3007 C C . LEU A 1 372 ? 4.086 -24.078 -7.379 1 97.94 372 LEU A C 1
ATOM 3009 O O . LEU A 1 372 ? 5.059 -23.891 -6.645 1 97.94 372 LEU A O 1
ATOM 3013 N N . LEU A 1 373 ? 4.062 -23.672 -8.633 1 98.5 373 LEU A N 1
ATOM 3014 C CA . LEU A 1 373 ? 5.242 -23.094 -9.266 1 98.5 373 LEU A CA 1
ATOM 3015 C C . LEU A 1 373 ? 5.297 -21.594 -9.031 1 98.5 373 LEU A C 1
ATOM 3017 O O . LEU A 1 373 ? 6.352 -21.047 -8.703 1 98.5 373 LEU A O 1
ATOM 3021 N N . THR A 1 374 ? 4.133 -20.953 -9.227 1 98.69 374 THR A N 1
ATOM 3022 C CA . THR A 1 374 ? 4.176 -19.5 -9.203 1 98.69 374 THR A CA 1
ATOM 3023 C C . THR A 1 374 ? 2.961 -18.922 -8.477 1 98.69 374 THR A C 1
ATOM 3025 O O . THR A 1 374 ? 2.277 -18.047 -9 1 98.69 374 THR A O 1
ATOM 3028 N N . PRO A 1 375 ? 2.641 -19.438 -7.246 1 98.75 375 PRO A N 1
ATOM 3029 C CA . PRO A 1 375 ? 1.657 -18.734 -6.418 1 98.75 375 PRO A CA 1
ATOM 3030 C C . PRO A 1 375 ? 2.053 -17.297 -6.141 1 98.75 375 PRO A C 1
ATOM 3032 O O . PRO A 1 375 ? 3.131 -16.844 -6.547 1 98.75 375 PRO A O 1
ATOM 3035 N N . PHE A 1 376 ? 1.177 -16.516 -5.523 1 98.75 376 PHE A N 1
ATOM 3036 C CA . PHE A 1 376 ? 1.626 -15.227 -4.992 1 98.75 376 PHE A CA 1
ATOM 3037 C C . PHE A 1 376 ? 2.879 -15.406 -4.145 1 98.75 376 PHE A C 1
ATOM 3039 O O . PHE A 1 376 ? 3.016 -16.391 -3.428 1 98.75 376 PHE A O 1
ATOM 3046 N N . ALA A 1 377 ? 3.816 -14.422 -4.285 1 98.69 377 ALA A N 1
ATOM 3047 C CA . ALA A 1 377 ? 5.047 -14.383 -3.502 1 98.69 377 ALA A CA 1
ATOM 3048 C C . ALA A 1 377 ? 5.938 -15.578 -3.814 1 98.69 377 ALA A C 1
ATOM 3050 O O . ALA A 1 377 ? 6.797 -15.945 -3.012 1 98.69 377 ALA A O 1
ATOM 3051 N N . SER A 1 378 ? 5.672 -16.234 -4.926 1 98.75 378 SER A N 1
ATOM 3052 C CA . SER A 1 378 ? 6.566 -17.297 -5.363 1 98.75 378 SER A CA 1
ATOM 3053 C C . SER A 1 378 ? 8.023 -16.844 -5.332 1 98.75 378 SER A C 1
ATOM 3055 O O . SER A 1 378 ? 8.312 -15.664 -5.527 1 98.75 378 SER A O 1
ATOM 3057 N N . ASN A 1 379 ? 8.898 -17.781 -5.074 1 98.75 379 ASN A N 1
ATOM 3058 C CA . ASN A 1 379 ? 10.32 -17.438 -5.02 1 98.75 379 ASN A CA 1
ATOM 3059 C C . ASN A 1 379 ? 11.195 -18.641 -5.367 1 98.75 379 ASN A C 1
ATOM 3061 O O . ASN A 1 379 ? 10.836 -19.781 -5.078 1 98.75 379 ASN A O 1
ATOM 3065 N N . PHE A 1 380 ? 12.211 -18.359 -5.977 1 98.81 380 PHE A N 1
ATOM 3066 C CA . PHE A 1 380 ? 13.273 -19.312 -6.316 1 98.81 380 PHE A CA 1
ATOM 3067 C C . PHE A 1 380 ? 14.617 -18.828 -5.766 1 98.81 380 PHE A C 1
ATOM 3069 O O . PHE A 1 380 ? 14.992 -17.672 -5.957 1 98.81 380 PHE A O 1
ATOM 3076 N N . VAL A 1 381 ? 15.328 -19.703 -5.059 1 98.69 381 VAL A N 1
ATOM 3077 C CA . VAL A 1 381 ? 16.594 -19.328 -4.445 1 98.69 381 VAL A CA 1
ATOM 3078 C C . VAL A 1 381 ? 17.688 -20.281 -4.922 1 98.69 381 VAL A C 1
ATOM 3080 O O . VAL A 1 381 ? 17.484 -21.5 -4.992 1 98.69 381 VAL A O 1
ATOM 3083 N N . ALA A 1 382 ? 18.766 -19.75 -5.289 1 98.81 382 ALA A N 1
ATOM 3084 C CA . ALA A 1 382 ? 20.016 -20.484 -5.492 1 98.81 382 ALA A CA 1
ATOM 3085 C C . ALA A 1 382 ? 21.078 -20.047 -4.48 1 98.81 382 ALA A C 1
ATOM 3087 O O . ALA A 1 382 ? 21.438 -18.859 -4.422 1 98.81 382 ALA A O 1
ATOM 3088 N N . THR A 1 383 ? 21.516 -20.969 -3.68 1 98.62 383 THR A N 1
ATOM 3089 C CA . THR A 1 383 ? 22.578 -20.656 -2.711 1 98.62 383 THR A CA 1
ATOM 3090 C C . THR A 1 383 ? 23.875 -21.375 -3.082 1 98.62 383 THR A C 1
ATOM 3092 O O . THR A 1 383 ? 23.875 -22.578 -3.297 1 98.62 383 THR A O 1
ATOM 3095 N N . PHE A 1 384 ? 24.891 -20.609 -3.162 1 98.75 384 PHE A N 1
ATOM 3096 C CA . PHE A 1 384 ? 26.203 -21.141 -3.516 1 98.75 384 PHE A CA 1
ATOM 3097 C C . PHE A 1 384 ? 27.031 -21.438 -2.264 1 98.75 384 PHE A C 1
ATOM 3099 O O . PHE A 1 384 ? 27.141 -20.594 -1.375 1 98.75 384 PHE A O 1
ATOM 3106 N N . PHE A 1 385 ? 27.609 -22.672 -2.188 1 98.38 385 PHE A N 1
ATOM 3107 C CA . PHE A 1 385 ? 28.344 -23.109 -1.01 1 98.38 385 PHE A CA 1
ATOM 3108 C C . PHE A 1 385 ? 29.797 -23.406 -1.364 1 98.38 385 PHE A C 1
ATOM 3110 O O . PHE A 1 385 ? 30.109 -23.797 -2.492 1 98.38 385 PHE A O 1
ATOM 3117 N N . LYS A 1 386 ? 30.625 -23.141 -0.415 1 98.31 386 LYS A N 1
ATOM 3118 C CA . LYS A 1 386 ? 31.984 -23.656 -0.409 1 98.31 386 LYS A CA 1
ATOM 3119 C C . LYS A 1 386 ? 32.125 -24.781 0.625 1 98.31 386 LYS A C 1
ATOM 3121 O O . LYS A 1 386 ? 31.781 -24.594 1.793 1 98.31 386 LYS A O 1
ATOM 3126 N N . CYS A 1 387 ? 32.656 -25.922 0.179 1 97.38 387 CYS A N 1
ATOM 3127 C CA . CYS A 1 387 ? 32.75 -27.094 1.046 1 97.38 387 CYS A CA 1
ATOM 3128 C C . CYS A 1 387 ? 34.188 -27.578 1.183 1 97.38 387 CYS A C 1
ATOM 3130 O O . CYS A 1 387 ? 35 -27.391 0.27 1 97.38 387 CYS A O 1
ATOM 3132 N N . ASP A 1 388 ? 34.406 -28.141 2.301 1 95.88 388 ASP A N 1
ATOM 3133 C CA . ASP A 1 388 ? 35.75 -28.656 2.572 1 95.88 388 ASP A CA 1
ATOM 3134 C C . ASP A 1 388 ? 35.844 -30.141 2.275 1 95.88 388 ASP A C 1
ATOM 3136 O O . ASP A 1 388 ? 36.938 -30.703 2.182 1 95.88 388 ASP A O 1
ATOM 3140 N N . GLU A 1 389 ? 34.719 -30.781 2.166 1 93 389 GLU A N 1
ATOM 3141 C CA . GLU A 1 389 ? 34.656 -32.188 1.789 1 93 389 GLU A CA 1
ATOM 3142 C C . GLU A 1 389 ? 33.844 -32.375 0.507 1 93 389 GLU A C 1
ATOM 3144 O O . GLU A 1 389 ? 32.844 -31.703 0.296 1 93 389 GLU A O 1
ATOM 3149 N N . GLY A 1 390 ? 34.344 -33.281 -0.302 1 91.06 390 GLY A N 1
ATOM 3150 C CA . GLY A 1 390 ? 33.688 -33.469 -1.589 1 91.06 390 GLY A CA 1
ATOM 3151 C C . GLY A 1 390 ? 34.031 -32.375 -2.592 1 91.06 390 GLY A C 1
ATOM 3152 O O . GLY A 1 390 ? 35.156 -31.891 -2.617 1 91.06 390 GLY A O 1
ATOM 3153 N N . GLU A 1 391 ? 33.031 -32.125 -3.436 1 95.25 391 GLU A N 1
ATOM 3154 C CA . GLU A 1 391 ? 33.281 -31.031 -4.375 1 95.25 391 GLU A CA 1
ATOM 3155 C C . GLU A 1 391 ? 33.312 -29.672 -3.652 1 95.25 391 GLU A C 1
ATOM 3157 O O . GLU A 1 391 ? 32.5 -29.406 -2.783 1 95.25 391 GLU A O 1
ATOM 3162 N N . LYS A 1 392 ? 34.219 -28.906 -4.012 1 97.94 392 LYS A N 1
ATOM 3163 C CA . LYS A 1 392 ? 34.531 -27.672 -3.301 1 97.94 392 LYS A CA 1
ATOM 3164 C C . LYS A 1 392 ? 33.344 -26.703 -3.361 1 97.94 392 LYS A C 1
ATOM 3166 O O . LYS A 1 392 ? 33.062 -26.016 -2.381 1 97.94 392 LYS A O 1
ATOM 3171 N N . PHE A 1 393 ? 32.812 -26.656 -4.52 1 98.5 393 PHE A N 1
ATOM 3172 C CA . PHE A 1 393 ? 31.688 -25.75 -4.699 1 98.5 393 PHE A CA 1
ATOM 3173 C C . PHE A 1 393 ? 30.406 -26.516 -5.02 1 98.5 393 PHE A C 1
ATOM 3175 O O . PHE A 1 393 ? 30.422 -27.438 -5.84 1 98.5 393 PHE A O 1
ATOM 3182 N N . ARG A 1 394 ? 29.375 -26.172 -4.316 1 98.25 394 ARG A N 1
ATOM 3183 C CA . ARG A 1 394 ? 28.078 -26.828 -4.473 1 98.25 394 ARG A CA 1
ATOM 3184 C C . ARG A 1 394 ? 26.938 -25.812 -4.41 1 98.25 394 ARG A C 1
ATOM 3186 O O . ARG A 1 394 ? 27.125 -24.688 -3.971 1 98.25 394 ARG A O 1
ATOM 3193 N N . VAL A 1 395 ? 25.797 -26.234 -4.957 1 98.5 395 VAL A N 1
ATOM 3194 C CA . VAL A 1 395 ? 24.656 -25.328 -5.012 1 98.5 395 VAL A CA 1
ATOM 3195 C C . VAL A 1 395 ? 23.406 -26.016 -4.445 1 98.5 395 VAL A C 1
ATOM 3197 O O . VAL A 1 395 ? 23.234 -27.234 -4.621 1 98.5 395 VAL A O 1
ATOM 3200 N N . GLN A 1 396 ? 22.641 -25.297 -3.711 1 98.19 396 GLN A N 1
ATOM 3201 C CA . GLN A 1 396 ? 21.312 -25.719 -3.289 1 98.19 396 GLN A CA 1
ATOM 3202 C C . GLN A 1 396 ? 20.234 -24.844 -3.906 1 98.19 396 GLN A C 1
ATOM 3204 O O . GLN A 1 396 ? 20.375 -23.625 -3.975 1 98.19 396 GLN A O 1
ATOM 3209 N N . PHE A 1 397 ? 19.203 -25.469 -4.406 1 98.06 397 PHE A N 1
ATOM 3210 C CA . PHE A 1 397 ? 18.078 -24.75 -4.988 1 98.06 397 PHE A CA 1
ATOM 3211 C C . PHE A 1 397 ? 16.812 -24.922 -4.145 1 98.06 397 PHE A C 1
ATOM 3213 O O . PHE A 1 397 ? 16.562 -26.031 -3.643 1 98.06 397 PHE A O 1
ATOM 3220 N N . ARG A 1 398 ? 16.062 -23.844 -4.016 1 97.44 398 ARG A N 1
ATOM 3221 C CA . ARG A 1 398 ? 14.789 -23.891 -3.303 1 97.44 398 ARG A CA 1
ATOM 3222 C C . ARG A 1 398 ? 13.68 -23.234 -4.109 1 97.44 398 ARG A C 1
ATOM 3224 O O . ARG A 1 398 ? 13.914 -22.219 -4.781 1 97.44 398 ARG A O 1
ATOM 3231 N N . LEU A 1 399 ? 12.555 -23.797 -4.07 1 98.06 399 LEU A N 1
ATOM 3232 C CA . LEU A 1 399 ? 11.305 -23.266 -4.602 1 98.06 399 LEU A CA 1
ATOM 3233 C C . LEU A 1 399 ? 10.227 -23.234 -3.523 1 98.06 399 LEU A C 1
ATOM 3235 O O . LEU A 1 399 ? 9.883 -24.266 -2.949 1 98.06 399 LEU A O 1
ATOM 3239 N N . GLN A 1 400 ? 9.672 -22 -3.227 1 97.88 400 GLN A N 1
ATOM 3240 C CA . GLN A 1 400 ? 8.766 -21.797 -2.104 1 97.88 400 GLN A CA 1
ATOM 3241 C C . GLN A 1 400 ? 9.375 -22.328 -0.804 1 97.88 400 GLN A C 1
ATOM 3243 O O . GLN A 1 400 ? 8.695 -23 -0.025 1 97.88 400 GLN A O 1
ATOM 3248 N N . GLU A 1 401 ? 10.68 -22.109 -0.716 1 97.31 401 GLU A N 1
ATOM 3249 C CA . GLU A 1 401 ? 11.438 -22.406 0.497 1 97.31 401 GLU A CA 1
ATOM 3250 C C . GLU A 1 401 ? 11.664 -23.906 0.655 1 97.31 401 GLU A C 1
ATOM 3252 O O . GLU A 1 401 ? 12.234 -24.344 1.657 1 97.31 401 GLU A O 1
ATOM 3257 N N . LYS A 1 402 ? 11.266 -24.672 -0.304 1 96.25 402 LYS A N 1
ATOM 3258 C CA . LYS A 1 402 ? 11.516 -26.109 -0.304 1 96.25 402 LYS A CA 1
ATOM 3259 C C . LYS A 1 402 ? 12.703 -26.469 -1.189 1 96.25 402 LYS A C 1
ATOM 3261 O O . LYS A 1 402 ? 12.852 -25.922 -2.287 1 96.25 402 LYS A O 1
ATOM 3266 N N . VAL A 1 403 ? 13.539 -27.375 -0.701 1 96 403 VAL A N 1
ATOM 3267 C CA . VAL A 1 403 ? 14.672 -27.812 -1.5 1 96 403 VAL A CA 1
ATOM 3268 C C . VAL A 1 403 ? 14.18 -28.562 -2.734 1 96 403 VAL A C 1
ATOM 3270 O O . VAL A 1 403 ? 13.281 -29.406 -2.641 1 96 403 VAL A O 1
ATOM 3273 N N . ILE A 1 404 ? 14.695 -28.203 -3.885 1 96.25 404 ILE A N 1
ATOM 3274 C CA . ILE A 1 404 ? 14.344 -28.906 -5.105 1 96.25 404 ILE A CA 1
ATOM 3275 C C . ILE A 1 404 ? 15.609 -29.406 -5.801 1 96.25 404 ILE A C 1
ATOM 3277 O O . ILE A 1 404 ? 16.703 -28.906 -5.543 1 96.25 404 ILE A O 1
ATOM 3281 N N . LYS A 1 405 ? 15.406 -30.375 -6.609 1 95.75 405 LYS A N 1
ATOM 3282 C CA . LYS A 1 405 ? 16.5 -30.938 -7.414 1 95.75 405 LYS A CA 1
ATOM 3283 C C . LYS A 1 405 ? 16.344 -30.562 -8.883 1 95.75 405 LYS A C 1
ATOM 3285 O O . LYS A 1 405 ? 15.312 -30.844 -9.5 1 95.75 405 LYS A O 1
ATOM 3290 N N . LEU A 1 406 ? 17.281 -29.906 -9.445 1 96.69 406 LEU A N 1
ATOM 3291 C CA . LEU A 1 406 ? 17.281 -29.641 -10.883 1 96.69 406 LEU A CA 1
ATOM 3292 C C . LEU A 1 406 ? 17.766 -30.859 -11.664 1 96.69 406 LEU A C 1
ATOM 3294 O O . LEU A 1 406 ? 18.422 -31.734 -11.094 1 96.69 406 LEU A O 1
ATOM 3298 N N . SER A 1 407 ? 17.391 -30.797 -12.914 1 93.19 407 SER A N 1
ATOM 3299 C CA . SER A 1 407 ? 17.75 -31.938 -13.758 1 93.19 407 SER A CA 1
ATOM 3300 C C . SER A 1 407 ? 19.266 -32.188 -13.75 1 93.19 407 SER A C 1
ATOM 3302 O O . SER A 1 407 ? 20.047 -31.234 -13.844 1 93.19 407 SER A O 1
ATOM 3304 N N . GLY A 1 408 ? 19.672 -33.438 -13.562 1 94.19 408 GLY A N 1
ATOM 3305 C CA . GLY A 1 408 ? 21.078 -33.812 -13.586 1 94.19 408 GLY A CA 1
ATOM 3306 C C . GLY A 1 408 ? 21.703 -33.875 -12.211 1 94.19 408 GLY A C 1
ATOM 3307 O O . GLY A 1 408 ? 22.766 -34.5 -12.023 1 94.19 408 GLY A O 1
ATOM 3308 N N . CYS A 1 409 ? 21.141 -33.219 -11.242 1 95.88 409 CYS A N 1
ATOM 3309 C CA . CYS A 1 409 ? 21.672 -33.219 -9.883 1 95.88 409 CYS A CA 1
ATOM 3310 C C . CYS A 1 409 ? 21.359 -34.531 -9.172 1 95.88 409 CYS A C 1
ATOM 3312 O O . CYS A 1 409 ? 20.297 -35.125 -9.375 1 95.88 409 CYS A O 1
ATOM 3314 N N . PRO A 1 410 ? 22.219 -35 -8.414 1 93 410 PRO A N 1
ATOM 3315 C CA . PRO A 1 410 ? 21.984 -36.25 -7.68 1 93 410 PRO A CA 1
ATOM 3316 C C . PRO A 1 410 ? 21.062 -36.062 -6.48 1 93 410 PRO A C 1
ATOM 3318 O O . PRO A 1 410 ? 20.766 -34.906 -6.094 1 93 410 PRO A O 1
ATOM 3321 N N . ASP A 1 411 ? 20.641 -37.219 -5.938 1 91.38 411 ASP A N 1
ATOM 3322 C CA . ASP A 1 411 ? 19.938 -37.156 -4.66 1 91.38 411 ASP A CA 1
ATOM 3323 C C . ASP A 1 411 ? 20.906 -36.969 -3.504 1 91.38 411 ASP A C 1
ATOM 3325 O O . ASP A 1 411 ? 21.734 -37.844 -3.213 1 91.38 411 ASP A O 1
ATOM 3329 N N . ASP A 1 412 ? 20.938 -35.875 -2.996 1 90.75 412 ASP A N 1
ATOM 3330 C CA . ASP A 1 412 ? 21.797 -35.5 -1.874 1 90.75 412 ASP A CA 1
ATOM 3331 C C . ASP A 1 412 ? 20.969 -35.188 -0.625 1 90.75 412 ASP A C 1
ATOM 3333 O O . ASP A 1 412 ? 19.891 -34.594 -0.709 1 90.75 412 ASP A O 1
ATOM 3337 N N . ALA A 1 413 ? 21.453 -35.625 0.525 1 91.06 413 ALA A N 1
ATOM 3338 C CA . ALA A 1 413 ? 20.719 -35.5 1.779 1 91.06 413 ALA A CA 1
ATOM 3339 C C . ALA A 1 413 ? 20.406 -34.031 2.102 1 91.06 413 ALA A C 1
ATOM 3341 O O . ALA A 1 413 ? 19.422 -33.75 2.768 1 91.06 413 ALA A O 1
ATOM 3342 N N . TRP A 1 414 ? 21.234 -33.219 1.652 1 93.31 414 TRP A N 1
ATOM 3343 C CA . TRP A 1 414 ? 21.047 -31.797 1.944 1 93.31 414 TRP A CA 1
ATOM 3344 C C . TRP A 1 414 ? 20.578 -31.047 0.707 1 93.31 414 TRP A C 1
ATOM 3346 O O . TRP A 1 414 ? 20.531 -29.812 0.701 1 93.31 414 TRP A O 1
ATOM 3356 N N . GLY A 1 415 ? 20.297 -31.781 -0.343 1 95.19 415 GLY A N 1
ATOM 3357 C CA . GLY A 1 415 ? 19.828 -31.172 -1.575 1 95.19 415 GLY A CA 1
ATOM 3358 C C . GLY A 1 415 ? 20.906 -30.422 -2.336 1 95.19 415 GLY A C 1
ATOM 3359 O O . GLY A 1 415 ? 20.625 -29.516 -3.107 1 95.19 415 GLY A O 1
ATOM 3360 N N . LEU A 1 416 ? 22.141 -30.797 -2.086 1 97 416 LEU A N 1
ATOM 3361 C CA . LEU A 1 416 ? 23.266 -30.141 -2.748 1 97 416 LEU A CA 1
ATOM 3362 C C . LEU A 1 416 ? 23.516 -30.75 -4.121 1 97 416 LEU A C 1
ATOM 3364 O O . LEU A 1 416 ? 23.375 -31.969 -4.297 1 97 416 LEU A O 1
ATOM 3368 N N . CYS A 1 417 ? 23.828 -29.922 -5.02 1 98 417 CYS A N 1
ATOM 3369 C CA . CYS A 1 417 ? 24.297 -30.312 -6.348 1 98 417 CYS A CA 1
ATOM 3370 C C . CYS A 1 417 ? 25.703 -29.812 -6.594 1 98 417 CYS A C 1
ATOM 3372 O O . CYS A 1 417 ? 26 -28.625 -6.363 1 98 417 CYS A O 1
ATOM 3374 N N . ASP A 1 418 ? 26.562 -30.688 -7.07 1 98 418 ASP A N 1
ATOM 3375 C CA . ASP A 1 418 ? 27.906 -30.266 -7.395 1 98 418 ASP A CA 1
ATOM 3376 C C . ASP A 1 418 ? 27.906 -29.156 -8.438 1 98 418 ASP A C 1
ATOM 3378 O O . ASP A 1 418 ? 27.156 -29.219 -9.422 1 98 418 ASP A O 1
ATOM 3382 N N . TRP A 1 419 ? 28.703 -28.172 -8.227 1 98.25 419 TRP A N 1
ATOM 3383 C CA . TRP A 1 419 ? 28.781 -27.047 -9.156 1 98.25 419 TRP A CA 1
ATOM 3384 C C . TRP A 1 419 ? 29.188 -27.516 -10.547 1 98.25 419 TRP A C 1
ATOM 3386 O O . TRP A 1 419 ? 28.703 -27 -11.555 1 98.25 419 TRP A O 1
ATOM 3396 N N . SER A 1 420 ? 30.078 -28.5 -10.609 1 97.75 420 SER A N 1
ATOM 3397 C CA . SER A 1 420 ? 30.516 -29.047 -11.891 1 97.75 420 SER A CA 1
ATOM 3398 C C . SER A 1 420 ? 29.344 -29.609 -12.68 1 97.75 420 SER A C 1
ATOM 3400 O O . SER A 1 420 ? 29.281 -29.484 -13.906 1 97.75 420 SER A O 1
ATOM 3402 N N . VAL A 1 421 ? 28.406 -30.219 -11.977 1 97.75 421 VAL A N 1
ATOM 3403 C CA . VAL A 1 421 ? 27.203 -30.766 -12.602 1 97.75 421 VAL A CA 1
ATOM 3404 C C . VAL A 1 421 ? 26.312 -29.641 -13.109 1 97.75 421 VAL A C 1
ATOM 3406 O O . VAL A 1 421 ? 25.812 -29.703 -14.227 1 97.75 421 VAL A O 1
ATOM 3409 N N . VAL A 1 422 ? 26.125 -28.609 -12.344 1 98.25 422 VAL A N 1
ATOM 3410 C CA . VAL A 1 422 ? 25.312 -27.469 -12.719 1 98.25 422 VAL A CA 1
ATOM 3411 C C . VAL A 1 422 ? 25.906 -26.797 -13.953 1 98.25 422 VAL A C 1
ATOM 3413 O O . VAL A 1 422 ? 25.172 -26.469 -14.898 1 98.25 422 VAL A O 1
ATOM 3416 N N . LYS A 1 423 ? 27.203 -26.625 -13.945 1 97.31 423 LYS A N 1
ATOM 3417 C CA . LYS A 1 423 ? 27.875 -26.016 -15.086 1 97.31 423 LYS A CA 1
ATOM 3418 C C . LYS A 1 423 ? 27.672 -26.844 -16.359 1 97.31 423 LYS A C 1
ATOM 3420 O O . LYS A 1 423 ? 27.438 -26.297 -17.438 1 97.31 423 LYS A O 1
ATOM 3425 N N . LYS A 1 424 ? 27.844 -28.094 -16.172 1 96.88 424 LYS A N 1
ATOM 3426 C CA . LYS A 1 424 ? 27.688 -28.984 -17.312 1 96.88 424 LYS A CA 1
ATOM 3427 C C . LYS A 1 424 ? 26.281 -28.906 -17.891 1 96.88 424 LYS A C 1
ATOM 3429 O O . LYS A 1 424 ? 26.109 -28.844 -19.109 1 96.88 424 LYS A O 1
ATOM 3434 N N . ASN A 1 425 ? 25.297 -28.922 -17.078 1 96.5 425 ASN A N 1
ATOM 3435 C CA . ASN A 1 425 ? 23.906 -29.016 -17.5 1 96.5 425 ASN A CA 1
ATOM 3436 C C . ASN A 1 425 ? 23.359 -27.656 -17.922 1 96.5 425 ASN A C 1
ATOM 3438 O O . ASN A 1 425 ? 22.484 -27.578 -18.781 1 96.5 425 ASN A O 1
ATOM 3442 N N . TYR A 1 426 ? 23.797 -26.562 -17.328 1 97.25 426 TYR A N 1
ATOM 3443 C CA . TYR A 1 426 ? 23.141 -25.266 -17.5 1 97.25 426 TYR A CA 1
ATOM 3444 C C . TYR A 1 426 ? 24.125 -24.203 -17.938 1 97.25 426 TYR A C 1
ATOM 3446 O O . TYR A 1 426 ? 23.734 -23.078 -18.266 1 97.25 426 TYR A O 1
ATOM 3454 N N . GLY A 1 427 ? 25.422 -24.484 -17.953 1 96.19 427 GLY A N 1
ATOM 3455 C CA . GLY A 1 427 ? 26.453 -23.516 -18.281 1 96.19 427 GLY A CA 1
ATOM 3456 C C . GLY A 1 427 ? 26.266 -22.891 -19.656 1 96.19 427 GLY A C 1
ATOM 3457 O O . GLY A 1 427 ? 26.641 -21.734 -19.875 1 96.19 427 GLY A O 1
ATOM 3458 N N . SER A 1 428 ? 25.688 -23.625 -20.578 1 95.56 428 SER A N 1
ATOM 3459 C CA . SER A 1 428 ? 25.484 -23.125 -21.938 1 95.56 428 SER A CA 1
ATOM 3460 C C . SER A 1 428 ? 24.562 -21.906 -21.953 1 95.56 428 SER A C 1
ATOM 3462 O O . SER A 1 428 ? 24.609 -21.109 -22.875 1 95.56 428 SER A O 1
ATOM 3464 N N . ILE A 1 429 ? 23.672 -21.781 -20.969 1 96.5 429 ILE A N 1
ATOM 3465 C CA . ILE A 1 429 ? 22.781 -20.641 -20.891 1 96.5 429 ILE A CA 1
ATOM 3466 C C . ILE A 1 429 ? 23.594 -19.344 -20.797 1 96.5 429 ILE A C 1
ATOM 3468 O O . ILE A 1 429 ? 23.266 -18.344 -21.438 1 96.5 429 ILE A O 1
ATOM 3472 N N . SER A 1 430 ? 24.641 -19.359 -20.016 1 95.25 430 SER A N 1
ATOM 3473 C CA . SER A 1 430 ? 25.5 -18.203 -19.859 1 95.25 430 SER A CA 1
ATOM 3474 C C . SER A 1 430 ? 26.109 -17.766 -21.188 1 95.25 430 SER A C 1
ATOM 3476 O O . SER A 1 430 ? 26.312 -16.562 -21.422 1 95.25 430 SER A O 1
ATOM 3478 N N . GLU A 1 431 ? 26.359 -18.672 -22 1 93.81 431 GLU A N 1
ATOM 3479 C CA . GLU A 1 431 ? 27.031 -18.391 -23.266 1 93.81 431 GLU A CA 1
ATOM 3480 C C . GLU A 1 431 ? 26.016 -17.969 -24.344 1 93.81 431 GLU A C 1
ATOM 3482 O O . GLU A 1 431 ? 26.312 -17.109 -25.172 1 93.81 431 GLU A O 1
ATOM 3487 N N . SER A 1 432 ? 24.922 -18.484 -24.25 1 93.88 432 SER A N 1
ATOM 3488 C CA . SER A 1 432 ? 24 -18.344 -25.375 1 93.88 432 SER A CA 1
ATOM 3489 C C . SER A 1 432 ? 22.938 -17.281 -25.094 1 93.88 432 SER A C 1
ATOM 3491 O O . SER A 1 432 ? 22.328 -16.75 -26.031 1 93.88 432 SER A O 1
ATOM 3493 N N . CYS A 1 433 ? 22.641 -17 -23.875 1 96.06 433 CYS A N 1
ATOM 3494 C CA . CYS A 1 433 ? 21.562 -16.078 -23.531 1 96.06 433 CYS A CA 1
ATOM 3495 C C . CYS A 1 433 ? 21.891 -14.664 -23.969 1 96.06 433 CYS A C 1
ATOM 3497 O O . CYS A 1 433 ? 22.781 -14.023 -23.422 1 96.06 433 CYS A O 1
ATOM 3499 N N . ASN A 1 434 ? 21.219 -14.188 -24.938 1 92.62 434 ASN A N 1
ATOM 3500 C CA . ASN A 1 434 ? 21.359 -12.836 -25.469 1 92.62 434 ASN A CA 1
ATOM 3501 C C . ASN A 1 434 ? 20.047 -12.328 -26.062 1 92.62 434 ASN A C 1
ATOM 3503 O O . ASN A 1 434 ? 19.797 -12.5 -27.25 1 92.62 434 ASN A O 1
ATOM 3507 N N . LEU A 1 435 ? 19.25 -11.625 -25.328 1 94 435 LEU A N 1
ATOM 3508 C CA . LEU A 1 435 ? 17.938 -11.172 -25.75 1 94 435 LEU A CA 1
ATOM 3509 C C . LEU A 1 435 ? 18.062 -10.141 -26.875 1 94 435 LEU A C 1
ATOM 3511 O O . LEU A 1 435 ? 17.188 -10.055 -27.75 1 94 435 LEU A O 1
ATOM 3515 N N . ASP A 1 436 ? 19.078 -9.344 -26.859 1 91.19 436 ASP A N 1
ATOM 3516 C CA . ASP A 1 436 ? 19.25 -8.266 -27.828 1 91.19 436 ASP A CA 1
ATOM 3517 C C . ASP A 1 436 ? 19.469 -8.82 -29.25 1 91.19 436 ASP A C 1
ATOM 3519 O O . ASP A 1 436 ? 19.156 -8.148 -30.234 1 91.19 436 ASP A O 1
ATOM 3523 N N . LYS A 1 437 ? 19.938 -9.961 -29.266 1 87.81 437 LYS A N 1
ATOM 3524 C CA . LYS A 1 437 ? 20.297 -10.531 -30.562 1 87.81 437 LYS A CA 1
ATOM 3525 C C . LYS A 1 437 ? 19.047 -10.922 -31.344 1 87.81 437 LYS A C 1
ATOM 3527 O O . LYS A 1 437 ? 19.016 -10.797 -32.562 1 87.81 437 LYS A O 1
ATOM 3532 N N . TRP A 1 438 ? 18.031 -11.289 -30.672 1 86.62 438 TRP A N 1
ATOM 3533 C CA . TRP A 1 438 ? 16.938 -11.859 -31.453 1 86.62 438 TRP A CA 1
ATOM 3534 C C . TRP A 1 438 ? 15.594 -11.281 -31.016 1 86.62 438 TRP A C 1
ATOM 3536 O O . TRP A 1 438 ? 14.57 -11.484 -31.672 1 86.62 438 TRP A O 1
ATOM 3546 N N . CYS A 1 439 ? 15.555 -10.617 -29.859 1 91.75 439 CYS A N 1
ATOM 3547 C CA . CYS A 1 439 ? 14.289 -10.125 -29.312 1 91.75 439 CYS A CA 1
ATOM 3548 C C . CYS A 1 439 ? 13.75 -8.969 -30.141 1 91.75 439 CYS A C 1
ATOM 3550 O O . CYS A 1 439 ? 12.57 -8.641 -30.047 1 91.75 439 CYS A O 1
ATOM 3552 N N . PHE A 1 440 ? 14.734 -8.422 -30.938 1 86 440 PHE A N 1
ATOM 3553 C CA . PHE A 1 440 ? 14.344 -7.254 -31.719 1 86 440 PHE A CA 1
ATOM 3554 C C . PHE A 1 440 ? 14.516 -7.52 -33.219 1 86 440 PHE A C 1
ATOM 3556 O O . PHE A 1 440 ? 15.328 -8.359 -33.594 1 86 440 PHE A O 1
ATOM 3563 N N . TRP A 1 441 ? 13.617 -7.117 -34.031 1 67.94 441 TRP A N 1
ATOM 3564 C CA . TRP A 1 441 ? 13.648 -7.328 -35.469 1 67.94 441 TRP A CA 1
ATOM 3565 C C . TRP A 1 441 ? 14.953 -6.797 -36.062 1 67.94 441 TRP A C 1
ATOM 3567 O O . TRP A 1 441 ? 15.555 -5.871 -35.531 1 67.94 441 TRP A O 1
ATOM 3577 N N . MET B 1 1 ? 45.938 72.938 35.719 1 31.16 1 MET B N 1
ATOM 3578 C CA . MET B 1 1 ? 44.781 72.062 35.906 1 31.16 1 MET B CA 1
ATOM 3579 C C . MET B 1 1 ? 44.594 71.125 34.688 1 31.16 1 MET B C 1
ATOM 3581 O O . MET B 1 1 ? 44.125 71.625 33.656 1 31.16 1 MET B O 1
ATOM 3585 N N . LEU B 1 2 ? 45.594 70.188 34.438 1 34.56 2 LEU B N 1
ATOM 3586 C CA . LEU B 1 2 ? 45.812 69.188 33.406 1 34.56 2 LEU B CA 1
ATOM 3587 C C . LEU B 1 2 ? 44.688 68.188 33.375 1 34.56 2 LEU B C 1
ATOM 3589 O O . LEU B 1 2 ? 44.438 67.5 34.375 1 34.56 2 LEU B O 1
ATOM 3593 N N . LEU B 1 3 ? 43.562 68.438 32.688 1 36.16 3 LEU B N 1
ATOM 3594 C CA . LEU B 1 3 ? 42.375 67.625 32.344 1 36.16 3 LEU B CA 1
ATOM 3595 C C . LEU B 1 3 ? 42.812 66.312 31.766 1 36.16 3 LEU B C 1
ATOM 3597 O O . LEU B 1 3 ? 43.406 66.25 30.672 1 36.16 3 LEU B O 1
ATOM 3601 N N . SER B 1 4 ? 43.344 65.375 32.562 1 34.25 4 SER B N 1
ATOM 3602 C CA . SER B 1 4 ? 43.656 64 32.156 1 34.25 4 SER B CA 1
ATOM 3603 C C . SER B 1 4 ? 42.406 63.344 31.594 1 34.25 4 SER B C 1
ATOM 3605 O O . SER B 1 4 ? 41.375 63.219 32.25 1 34.25 4 SER B O 1
ATOM 3607 N N . ILE B 1 5 ? 42.188 63.438 30.297 1 37.38 5 ILE B N 1
ATOM 3608 C CA . ILE B 1 5 ? 41.188 62.719 29.5 1 37.38 5 ILE B CA 1
ATOM 3609 C C . ILE B 1 5 ? 41.344 61.219 29.672 1 37.38 5 ILE B C 1
ATOM 3611 O O . ILE B 1 5 ? 42.375 60.656 29.344 1 37.38 5 ILE B O 1
ATOM 3615 N N . PHE B 1 6 ? 40.75 60.656 30.734 1 35.31 6 PHE B N 1
ATOM 3616 C CA . PHE B 1 6 ? 40.688 59.219 30.906 1 35.31 6 PHE B CA 1
ATOM 3617 C C . PHE B 1 6 ? 40 58.562 29.703 1 35.31 6 PHE B C 1
ATOM 3619 O O . PHE B 1 6 ? 38.844 58.906 29.375 1 35.31 6 PHE B O 1
ATOM 3626 N N . TRP B 1 7 ? 40.812 58.156 28.719 1 34.88 7 TRP B N 1
ATOM 3627 C CA . TRP B 1 7 ? 40.344 57.312 27.594 1 34.88 7 TRP B CA 1
ATOM 3628 C C . TRP B 1 7 ? 39.719 56 28.109 1 34.88 7 TRP B C 1
ATOM 3630 O O . TRP B 1 7 ? 40.406 55.188 28.734 1 34.88 7 TRP B O 1
ATOM 3640 N N . ALA B 1 8 ? 38.406 55.938 28.438 1 37.19 8 ALA B N 1
ATOM 3641 C CA . ALA B 1 8 ? 37.656 54.719 28.688 1 37.19 8 ALA B CA 1
ATOM 3642 C C . ALA B 1 8 ? 37.75 53.781 27.484 1 37.19 8 ALA B C 1
ATOM 3644 O O . ALA B 1 8 ? 37.219 54.094 26.406 1 37.19 8 ALA B O 1
ATOM 3645 N N . THR B 1 9 ? 38.812 52.969 27.359 1 36.31 9 THR B N 1
ATOM 3646 C CA . THR B 1 9 ? 38.844 51.875 26.406 1 36.31 9 THR B CA 1
ATOM 3647 C C . THR B 1 9 ? 37.656 50.906 26.625 1 36.31 9 THR B C 1
ATOM 3649 O O . THR B 1 9 ? 37.531 50.344 27.703 1 36.31 9 THR B O 1
ATOM 3652 N N . ILE B 1 10 ? 36.562 51.156 25.984 1 38.25 10 ILE B N 1
ATOM 3653 C CA . ILE B 1 10 ? 35.469 50.188 25.906 1 38.25 10 ILE B CA 1
ATOM 3654 C C . ILE B 1 10 ? 36 48.906 25.25 1 38.25 10 ILE B C 1
ATOM 3656 O O . ILE B 1 10 ? 36.375 48.906 24.078 1 38.25 10 ILE B O 1
ATOM 3660 N N . VAL B 1 11 ? 36.688 48 25.984 1 40.38 11 VAL B N 1
ATOM 3661 C CA . VAL B 1 11 ? 36.938 46.656 25.5 1 40.38 11 VAL B CA 1
ATOM 3662 C C . VAL B 1 11 ? 35.594 45.969 25.141 1 40.38 11 VAL B C 1
ATOM 3664 O O . VAL B 1 11 ? 34.781 45.75 26.016 1 40.38 11 VAL B O 1
ATOM 3667 N N . GLY B 1 12 ? 35.188 46.188 23.953 1 33.78 12 GLY B N 1
ATOM 3668 C CA . GLY B 1 12 ? 34.094 45.375 23.422 1 33.78 12 GLY B CA 1
ATOM 3669 C C . GLY B 1 12 ? 34.344 43.875 23.578 1 33.78 12 GLY B C 1
ATOM 3670 O O . GLY B 1 12 ? 35.312 43.344 23.062 1 33.78 12 GLY B O 1
ATOM 3671 N N . CYS B 1 13 ? 33.969 43.281 24.719 1 36.03 13 CYS B N 1
ATOM 3672 C CA . CYS B 1 13 ? 33.906 41.844 24.844 1 36.03 13 CYS B CA 1
ATOM 3673 C C . CYS B 1 13 ? 33.156 41.219 23.656 1 36.03 13 CYS B C 1
ATOM 3675 O O . CYS B 1 13 ? 31.953 41.406 23.516 1 36.03 13 CYS B O 1
ATOM 3677 N N . MET B 1 14 ? 33.906 41 22.594 1 38.03 14 MET B N 1
ATOM 3678 C CA . MET B 1 14 ? 33.375 40.062 21.609 1 38.03 14 MET B CA 1
ATOM 3679 C C . MET B 1 14 ? 32.969 38.75 22.266 1 38.03 14 MET B C 1
ATOM 3681 O O . MET B 1 14 ? 33.844 38 22.766 1 38.03 14 MET B O 1
ATOM 3685 N N . VAL B 1 15 ? 31.922 38.625 22.922 1 33.44 15 VAL B N 1
ATOM 3686 C CA . VAL B 1 15 ? 31.359 37.312 23.219 1 33.44 15 VAL B CA 1
ATOM 3687 C C . VAL B 1 15 ? 31.422 36.438 21.969 1 33.44 15 VAL B C 1
ATOM 3689 O O . VAL B 1 15 ? 30.766 36.719 20.969 1 33.44 15 VAL B O 1
ATOM 3692 N N . ALA B 1 16 ? 32.531 35.844 21.859 1 43.03 16 ALA B N 1
ATOM 3693 C CA . ALA B 1 16 ? 32.469 34.688 20.969 1 43.03 16 ALA B CA 1
ATOM 3694 C C . ALA B 1 16 ? 31.297 33.781 21.312 1 43.03 16 ALA B C 1
ATOM 3696 O O . ALA B 1 16 ? 31.312 33.094 22.328 1 43.03 16 ALA B O 1
ATOM 3697 N N . VAL B 1 17 ? 30.125 34.219 20.938 1 37 17 VAL B N 1
ATOM 3698 C CA . VAL B 1 17 ? 29.109 33.188 20.891 1 37 17 VAL B CA 1
ATOM 3699 C C . VAL B 1 17 ? 29.703 31.906 20.328 1 37 17 VAL B C 1
ATOM 3701 O O . VAL B 1 17 ? 30.031 31.828 19.141 1 37 17 VAL B O 1
ATOM 3704 N N . THR B 1 18 ? 30.406 31.188 20.953 1 38.28 18 THR B N 1
ATOM 3705 C CA . THR B 1 18 ? 30.703 29.828 20.516 1 38.28 18 THR B CA 1
ATOM 3706 C C . THR B 1 18 ? 29.438 29.125 20.047 1 38.28 18 THR B C 1
ATOM 3708 O O . THR B 1 18 ? 28.5 28.938 20.812 1 38.28 18 THR B O 1
ATOM 3711 N N . ALA B 1 19 ? 29.047 29.406 18.844 1 41.56 19 ALA B N 1
ATOM 3712 C CA . ALA B 1 19 ? 28.047 28.516 18.266 1 41.56 19 ALA B CA 1
ATOM 3713 C C . ALA B 1 19 ? 28.172 27.109 18.828 1 41.56 19 ALA B C 1
ATOM 3715 O O . ALA B 1 19 ? 29.172 26.422 18.609 1 41.56 19 ALA B O 1
ATOM 3716 N N . GLU B 1 20 ? 27.891 26.766 19.953 1 45.53 20 GLU B N 1
ATOM 3717 C CA . GLU B 1 20 ? 27.828 25.375 20.406 1 45.53 20 GLU B CA 1
ATOM 3718 C C . GLU B 1 20 ? 27.484 24.438 19.266 1 45.53 20 GLU B C 1
ATOM 3720 O O . GLU B 1 20 ? 26.453 24.609 18.594 1 45.53 20 GLU B O 1
ATOM 3725 N N . ASP B 1 21 ? 28.422 23.891 18.516 1 54.81 21 ASP B N 1
ATOM 3726 C CA . ASP B 1 21 ? 28.422 22.906 17.438 1 54.81 21 ASP B CA 1
ATOM 3727 C C . ASP B 1 21 ? 27.328 21.859 17.656 1 54.81 21 ASP B C 1
ATOM 3729 O O . ASP B 1 21 ? 27.516 20.922 18.438 1 54.81 21 ASP B O 1
ATOM 3733 N N . SER B 1 22 ? 26 22.203 17.547 1 76.5 22 SER B N 1
ATOM 3734 C CA . SER B 1 22 ? 24.875 21.281 17.766 1 76.5 22 SER B CA 1
ATOM 3735 C C . SER B 1 22 ? 24.844 20.172 16.719 1 76.5 22 SER B C 1
ATOM 3737 O O . SER B 1 22 ? 25.125 20.422 15.539 1 76.5 22 SER B O 1
ATOM 3739 N N . CYS B 1 23 ? 25.047 18.969 17.125 1 91.19 23 CYS B N 1
ATOM 3740 C CA . CYS B 1 23 ? 24.984 17.766 16.312 1 91.19 23 CYS B CA 1
ATOM 3741 C C . CYS B 1 23 ? 23.578 17.203 16.266 1 91.19 23 CYS B C 1
ATOM 3743 O O . CYS B 1 23 ? 23.062 16.719 17.281 1 91.19 23 CYS B O 1
ATOM 3745 N N . TYR B 1 24 ? 23 17.359 15.062 1 93.44 24 TYR B N 1
ATOM 3746 C CA . TYR B 1 24 ? 21.641 16.859 14.914 1 93.44 24 TYR B CA 1
ATOM 3747 C C . TYR B 1 24 ? 21.562 15.367 15.219 1 93.44 24 TYR B C 1
ATOM 3749 O O . TYR B 1 24 ? 20.578 14.891 15.773 1 93.44 24 TYR B O 1
ATOM 3757 N N . ALA B 1 25 ? 22.562 14.641 14.875 1 92 25 ALA B N 1
ATOM 3758 C CA . ALA B 1 25 ? 22.641 13.203 15.094 1 92 25 ALA B CA 1
ATOM 3759 C C . ALA B 1 25 ? 22.453 12.852 16.562 1 92 25 ALA B C 1
ATOM 3761 O O . ALA B 1 25 ? 22.062 11.734 16.906 1 92 25 ALA B O 1
ATOM 3762 N N . HIS B 1 26 ? 22.703 13.812 17.406 1 90.81 26 HIS B N 1
ATOM 3763 C CA . HIS B 1 26 ? 22.625 13.555 18.844 1 90.81 26 HIS B CA 1
ATOM 3764 C C . HIS B 1 26 ? 21.422 14.258 19.469 1 90.81 26 HIS B C 1
ATOM 3766 O O . HIS B 1 26 ? 21.297 14.305 20.688 1 90.81 26 HIS B O 1
ATOM 3772 N N . GLU B 1 27 ? 20.703 14.898 18.625 1 89.56 27 GLU B N 1
ATOM 3773 C CA . GLU B 1 27 ? 19.516 15.578 19.141 1 89.56 27 GLU B CA 1
ATOM 3774 C C . GLU B 1 27 ? 18.438 14.578 19.531 1 89.56 27 GLU B C 1
ATOM 3776 O O . GLU B 1 27 ? 17.906 13.867 18.688 1 89.56 27 GLU B O 1
ATOM 3781 N N . HIS B 1 28 ? 18.094 14.484 20.734 1 86.31 28 HIS B N 1
ATOM 3782 C CA . HIS B 1 28 ? 17.156 13.484 21.25 1 86.31 28 HIS B CA 1
ATOM 3783 C C . HIS B 1 28 ? 15.711 13.961 21.109 1 86.31 28 HIS B C 1
ATOM 3785 O O . HIS B 1 28 ? 14.789 13.141 21.078 1 86.31 28 HIS B O 1
ATOM 3791 N N . HIS B 1 29 ? 15.508 15.266 21.047 1 88.06 29 HIS B N 1
ATOM 3792 C CA . HIS B 1 29 ? 14.18 15.828 20.891 1 88.06 29 HIS B CA 1
ATOM 3793 C C . HIS B 1 29 ? 14.141 16.844 19.75 1 88.06 29 HIS B C 1
ATOM 3795 O O . HIS B 1 29 ? 13.922 18.031 19.984 1 88.06 29 HIS B O 1
ATOM 3801 N N . PRO B 1 30 ? 14.281 16.328 18.594 1 92.75 30 PRO B N 1
ATOM 3802 C CA . PRO B 1 30 ? 14.305 17.25 17.453 1 92.75 30 PRO B CA 1
ATOM 3803 C C . PRO B 1 30 ? 12.953 17.922 17.219 1 92.75 30 PRO B C 1
ATOM 3805 O O . PRO B 1 30 ? 11.914 17.406 17.641 1 92.75 30 PRO B O 1
ATOM 3808 N N . TYR B 1 31 ? 13.008 19.172 16.703 1 95.12 31 TYR B N 1
ATOM 3809 C CA . TYR B 1 31 ? 11.797 19.844 16.25 1 95.12 31 TYR B CA 1
ATOM 3810 C C . TYR B 1 31 ? 11.133 19.078 15.109 1 95.12 31 TYR B C 1
ATOM 3812 O O . TYR B 1 31 ? 11.758 18.812 14.078 1 95.12 31 TYR B O 1
ATOM 3820 N N . VAL B 1 32 ? 9.844 18.688 15.242 1 95.56 32 VAL B N 1
ATOM 3821 C CA . VAL B 1 32 ? 9.227 17.781 14.273 1 95.56 32 VAL B CA 1
ATOM 3822 C C . VAL B 1 32 ? 7.941 18.406 13.742 1 95.56 32 VAL B C 1
ATOM 3824 O O . VAL B 1 32 ? 7.145 17.734 13.078 1 95.56 32 VAL B O 1
ATOM 3827 N N . LEU B 1 33 ? 7.637 19.641 14.062 1 97.5 33 LEU B N 1
ATOM 3828 C CA . LEU B 1 33 ? 6.461 20.297 13.5 1 97.5 33 LEU B CA 1
ATOM 3829 C C . LEU B 1 33 ? 6.711 20.719 12.062 1 97.5 33 LEU B C 1
ATOM 3831 O O . LEU B 1 33 ? 7.23 21.812 11.812 1 97.5 33 LEU B O 1
ATOM 3835 N N . PHE B 1 34 ? 6.32 19.859 11.172 1 98.44 34 PHE B N 1
ATOM 3836 C CA . PHE B 1 34 ? 6.648 19.938 9.758 1 98.44 34 PHE B CA 1
ATOM 3837 C C . PHE B 1 34 ? 5.41 20.266 8.93 1 98.44 34 PHE B C 1
ATOM 3839 O O . PHE B 1 34 ? 5.199 19.688 7.863 1 98.44 34 PHE B O 1
ATOM 3846 N N . SER B 1 35 ? 4.586 21.172 9.484 1 98.31 35 SER B N 1
ATOM 3847 C CA . SER B 1 35 ? 3.332 21.5 8.82 1 98.31 35 SER B CA 1
ATOM 3848 C C . SER B 1 35 ? 2.514 20.25 8.516 1 98.31 35 SER B C 1
ATOM 3850 O O . SER B 1 35 ? 2.344 19.391 9.375 1 98.31 35 SER B O 1
ATOM 3852 N N . THR B 1 36 ? 1.915 20.125 7.285 1 98.62 36 THR B N 1
ATOM 3853 C CA . THR B 1 36 ? 1.001 19.031 6.984 1 98.62 36 THR B CA 1
ATOM 3854 C C . THR B 1 36 ? 1.761 17.719 6.855 1 98.62 36 THR B C 1
ATOM 3856 O O . THR B 1 36 ? 1.152 16.641 6.801 1 98.62 36 THR B O 1
ATOM 3859 N N . TYR B 1 37 ? 3.094 17.719 6.871 1 98.44 37 TYR B N 1
ATOM 3860 C CA . TYR B 1 37 ? 3.877 16.5 6.738 1 98.44 37 TYR B CA 1
ATOM 3861 C C . TYR B 1 37 ? 4.402 16.031 8.094 1 98.44 37 TYR B C 1
ATOM 3863 O O . TYR B 1 37 ? 5.312 15.211 8.164 1 98.44 37 TYR B O 1
ATOM 3871 N N . THR B 1 38 ? 3.883 16.641 9.148 1 98.62 38 THR B N 1
ATOM 3872 C CA . THR B 1 38 ? 4.207 16.25 10.516 1 98.62 38 THR B CA 1
ATOM 3873 C C . THR B 1 38 ? 3.77 14.812 10.781 1 98.62 38 THR B C 1
ATOM 3875 O O . THR B 1 38 ? 2.635 14.438 10.477 1 98.62 38 THR B O 1
ATOM 3878 N N . PRO B 1 39 ? 4.652 13.984 11.312 1 97.88 39 PRO B N 1
ATOM 3879 C CA . PRO B 1 39 ? 4.258 12.617 11.664 1 97.88 39 PRO B CA 1
ATOM 3880 C C . PRO B 1 39 ? 3.23 12.57 12.789 1 97.88 39 PRO B C 1
ATOM 3882 O O . PRO B 1 39 ? 3.424 13.203 13.836 1 97.88 39 PRO B O 1
ATOM 3885 N N . TYR B 1 40 ? 2.252 11.781 12.594 1 97.75 40 TYR B N 1
ATOM 3886 C CA . TYR B 1 40 ? 1.136 11.719 13.531 1 97.75 40 TYR B CA 1
ATOM 3887 C C . TYR B 1 40 ? 1.599 11.25 14.898 1 97.75 40 TYR B C 1
ATOM 3889 O O . TYR B 1 40 ? 1.07 11.688 15.922 1 97.75 40 TYR B O 1
ATOM 3897 N N . GLU B 1 41 ? 2.602 10.422 15 1 95 41 GLU B N 1
ATOM 3898 C CA . GLU B 1 41 ? 3.094 9.797 16.219 1 95 41 GLU B CA 1
ATOM 3899 C C . GLU B 1 41 ? 3.539 10.844 17.234 1 95 41 GLU B C 1
ATOM 3901 O O . GLU B 1 41 ? 3.561 10.578 18.438 1 95 41 GLU B O 1
ATOM 3906 N N . PHE B 1 42 ? 3.805 12 16.75 1 94.75 42 PHE B N 1
ATOM 3907 C CA . PHE B 1 42 ? 4.406 12.977 17.641 1 94.75 42 PHE B CA 1
ATOM 3908 C C . PHE B 1 42 ? 3.371 14 18.094 1 94.75 42 PHE B C 1
ATOM 3910 O O . PHE B 1 42 ? 3.664 14.852 18.938 1 94.75 42 PHE B O 1
ATOM 3917 N N . VAL B 1 43 ? 2.172 13.883 17.562 1 95.5 43 VAL B N 1
ATOM 3918 C CA . VAL B 1 43 ? 1.261 14.977 17.875 1 95.5 43 VAL B CA 1
ATOM 3919 C C . VAL B 1 43 ? -0.043 14.422 18.438 1 95.5 43 VAL B C 1
ATOM 3921 O O . VAL B 1 43 ? -0.891 15.18 18.922 1 95.5 43 VAL B O 1
ATOM 3924 N N . HIS B 1 44 ? -0.279 13.086 18.375 1 92.31 44 HIS B N 1
ATOM 3925 C CA . HIS B 1 44 ? -1.533 12.539 18.875 1 92.31 44 HIS B CA 1
ATOM 3926 C C . HIS B 1 44 ? -1.524 12.453 20.406 1 92.31 44 HIS B C 1
ATOM 3928 O O . HIS B 1 44 ? -0.47 12.586 21.031 1 92.31 44 HIS B O 1
ATOM 3934 N N . GLU B 1 45 ? -2.697 12.273 20.969 1 86.38 45 GLU B N 1
ATOM 3935 C CA . GLU B 1 45 ? -2.848 12.07 22.406 1 86.38 45 GLU B CA 1
ATOM 3936 C C . GLU B 1 45 ? -2.205 10.758 22.844 1 86.38 45 GLU B C 1
ATOM 3938 O O . GLU B 1 45 ? -2.297 9.75 22.141 1 86.38 45 GLU B O 1
ATOM 3943 N N . ASN B 1 46 ? -1.603 10.75 23.922 1 78.69 46 ASN B N 1
ATOM 3944 C CA . ASN B 1 46 ? -0.887 9.578 24.391 1 78.69 46 ASN B CA 1
ATOM 3945 C C . ASN B 1 46 ? -1.8 8.648 25.203 1 78.69 46 ASN B C 1
ATOM 3947 O O . ASN B 1 46 ? -1.576 7.441 25.25 1 78.69 46 ASN B O 1
ATOM 3951 N N . SER B 1 47 ? -2.848 9.234 25.75 1 82.44 47 SER B N 1
ATOM 3952 C CA . SER B 1 47 ? -3.764 8.398 26.516 1 82.44 47 SER B CA 1
ATOM 3953 C C . SER B 1 47 ? -4.84 7.793 25.625 1 82.44 47 SER B C 1
ATOM 3955 O O . SER B 1 47 ? -5.293 8.43 24.672 1 82.44 47 SER B O 1
ATOM 3957 N N . HIS B 1 48 ? -5.125 6.527 25.891 1 82.38 48 HIS B N 1
ATOM 3958 C CA . HIS B 1 48 ? -6.234 5.891 25.203 1 82.38 48 HIS B CA 1
ATOM 3959 C C . HIS B 1 48 ? -7.234 5.289 26.188 1 82.38 48 HIS B C 1
ATOM 3961 O O . HIS B 1 48 ? -7.852 4.262 25.906 1 82.38 48 HIS B O 1
ATOM 3967 N N . ASP B 1 49 ? -7.348 6.023 27.266 1 86.94 49 ASP B N 1
ATOM 3968 C CA . ASP B 1 49 ? -8.281 5.574 28.297 1 86.94 49 ASP B CA 1
ATOM 3969 C C . ASP B 1 49 ? -9.727 5.711 27.828 1 86.94 49 ASP B C 1
ATOM 3971 O O . ASP B 1 49 ? -10.062 6.648 27.109 1 86.94 49 ASP B O 1
ATOM 3975 N N . PRO B 1 50 ? -10.469 4.801 28.281 1 91.88 50 PRO B N 1
ATOM 3976 C CA . PRO B 1 50 ? -11.891 4.875 27.906 1 91.88 50 PRO B CA 1
ATOM 3977 C C . PRO B 1 50 ? -12.555 6.16 28.406 1 91.88 50 PRO B C 1
ATOM 3979 O O . PRO B 1 50 ? -12.266 6.633 29.5 1 91.88 50 PRO B O 1
ATOM 3982 N N . VAL B 1 51 ? -13.352 6.707 27.547 1 90.75 51 VAL B N 1
ATOM 3983 C CA . VAL B 1 51 ? -14.141 7.879 27.906 1 90.75 51 VAL B CA 1
ATOM 3984 C C . VAL B 1 51 ? -15.359 7.453 28.719 1 90.75 51 VAL B C 1
ATOM 3986 O O . VAL B 1 51 ? -16.234 6.734 28.219 1 90.75 51 VAL B O 1
ATOM 3989 N N . ASN B 1 52 ? -15.359 7.766 29.969 1 92.56 52 ASN B N 1
ATOM 3990 C CA . ASN B 1 52 ? -16.469 7.504 30.891 1 92.56 52 ASN B CA 1
ATOM 3991 C C . ASN B 1 52 ? -17 8.797 31.516 1 92.56 52 ASN B C 1
ATOM 3993 O O . ASN B 1 52 ? -16.531 9.211 32.562 1 92.56 52 ASN B O 1
ATOM 3997 N N . ILE B 1 53 ? -17.969 9.328 30.938 1 95.19 53 ILE B N 1
ATOM 3998 C CA . ILE B 1 53 ? -18.594 10.547 31.422 1 95.19 53 ILE B CA 1
ATOM 3999 C C . ILE B 1 53 ? -19.812 10.195 32.281 1 95.19 53 ILE B C 1
ATOM 4001 O O . ILE B 1 53 ? -20.781 9.617 31.781 1 95.19 53 ILE B O 1
ATOM 4005 N N . PRO B 1 54 ? -19.719 10.57 33.5 1 94.75 54 PRO B N 1
ATOM 4006 C CA . PRO B 1 54 ? -20.812 10.18 34.406 1 94.75 54 PRO B CA 1
ATOM 4007 C C . PRO B 1 54 ? -22.188 10.602 33.875 1 94.75 54 PRO B C 1
ATOM 4009 O O . PRO B 1 54 ? -22.359 11.734 33.406 1 94.75 54 PRO B O 1
ATOM 4012 N N . HIS B 1 55 ? -23.125 9.727 33.906 1 95.44 55 HIS B N 1
ATOM 4013 C CA . HIS B 1 55 ? -24.531 9.938 33.594 1 95.44 55 HIS B CA 1
ATOM 4014 C C . HIS B 1 55 ? -24.734 10.242 32.094 1 95.44 55 HIS B C 1
ATOM 4016 O O . HIS B 1 55 ? -25.75 10.797 31.703 1 95.44 55 HIS B O 1
ATOM 4022 N N . CYS B 1 56 ? -23.766 10.062 31.297 1 97.38 56 CYS B N 1
ATOM 4023 C CA . CYS B 1 56 ? -23.875 10.266 29.859 1 97.38 56 CYS B CA 1
ATOM 4024 C C . CYS B 1 56 ? -23.5 9.008 29.094 1 97.38 56 CYS B C 1
ATOM 4026 O O . CYS B 1 56 ? -22.578 8.289 29.484 1 97.38 56 CYS B O 1
ATOM 4028 N N . GLN B 1 57 ? -24.172 8.727 28.047 1 97.19 57 GLN B N 1
ATOM 4029 C CA . GLN B 1 57 ? -23.891 7.609 27.156 1 97.19 57 GLN B CA 1
ATOM 4030 C C . GLN B 1 57 ? -23.656 8.094 25.719 1 97.19 57 GLN B C 1
ATOM 4032 O O . GLN B 1 57 ? -24.453 8.891 25.203 1 97.19 57 GLN B O 1
ATOM 4037 N N . PRO B 1 58 ? -22.609 7.629 25.109 1 97.94 58 PRO B N 1
ATOM 4038 C CA . PRO B 1 58 ? -22.406 8.031 23.719 1 97.94 58 PRO B CA 1
ATOM 4039 C C . PRO B 1 58 ? -23.422 7.387 22.766 1 97.94 58 PRO B C 1
ATOM 4041 O O . PRO B 1 58 ? -23.734 6.203 22.906 1 97.94 58 PRO B O 1
ATOM 4044 N N . LEU B 1 59 ? -23.906 8.172 21.844 1 98.06 59 LEU B N 1
ATOM 4045 C CA . LEU B 1 59 ? -24.906 7.699 20.891 1 98.06 59 LEU B CA 1
ATOM 4046 C C . LEU B 1 59 ? -24.312 7.516 19.5 1 98.06 59 LEU B C 1
ATOM 4048 O O . LEU B 1 59 ? -24.719 6.633 18.75 1 98.06 59 LEU B O 1
ATOM 4052 N N . GLN B 1 60 ? -23.375 8.367 19.094 1 98.75 60 GLN B N 1
ATOM 4053 C CA . GLN B 1 60 ? -22.766 8.281 17.781 1 98.75 60 GLN B CA 1
ATOM 4054 C C . GLN B 1 60 ? -21.328 8.789 17.812 1 98.75 60 GLN B C 1
ATOM 4056 O O . GLN B 1 60 ? -21.031 9.797 18.453 1 98.75 60 GLN B O 1
ATOM 4061 N N . PHE B 1 61 ? -20.516 8.055 17.219 1 98.81 61 PHE B N 1
ATOM 4062 C CA . PHE B 1 61 ? -19.125 8.398 16.953 1 98.81 61 PHE B CA 1
ATOM 4063 C C . PHE B 1 61 ? -18.953 8.828 15.5 1 98.81 61 PHE B C 1
ATOM 4065 O O . PHE B 1 61 ? -19.016 8.008 14.586 1 98.81 61 PHE B O 1
ATOM 4072 N N . TRP B 1 62 ? -18.75 10.141 15.25 1 98.88 62 TRP B N 1
ATOM 4073 C CA . TRP B 1 62 ? -18.547 10.711 13.922 1 98.88 62 TRP B CA 1
ATOM 4074 C C . TRP B 1 62 ? -17.094 11.141 13.727 1 98.88 62 TRP B C 1
ATOM 4076 O O . TRP B 1 62 ? -16.578 11.969 14.484 1 98.88 62 TRP B O 1
ATOM 4086 N N . ILE B 1 63 ? -16.422 10.562 12.656 1 98.88 63 ILE B N 1
ATOM 4087 C CA . ILE B 1 63 ? -15.016 10.914 12.477 1 98.88 63 ILE B CA 1
ATOM 4088 C C . ILE B 1 63 ? -14.758 11.273 11.016 1 98.88 63 ILE B C 1
ATOM 4090 O O . ILE B 1 63 ? -15.297 10.633 10.109 1 98.88 63 ILE B O 1
ATOM 4094 N N . ILE B 1 64 ? -14.023 12.312 10.75 1 98.94 64 ILE B N 1
ATOM 4095 C CA . ILE B 1 64 ? -13.336 12.57 9.492 1 98.94 64 ILE B CA 1
ATOM 4096 C C . ILE B 1 64 ? -11.828 12.484 9.703 1 98.94 64 ILE B C 1
ATOM 4098 O O . ILE B 1 64 ? -11.273 13.125 10.594 1 98.94 64 ILE B O 1
ATOM 4102 N N . SER B 1 65 ? -11.195 11.641 8.938 1 98.81 65 SER B N 1
ATOM 4103 C CA . SER B 1 65 ? -9.758 11.422 9.055 1 98.81 65 SER B CA 1
ATOM 4104 C C . SER B 1 65 ? -9.039 11.703 7.734 1 98.81 65 SER B C 1
ATOM 4106 O O . SER B 1 65 ? -9.516 11.297 6.672 1 98.81 65 SER B O 1
ATOM 4108 N N . ARG B 1 66 ? -7.961 12.438 7.844 1 98.81 66 ARG B N 1
ATOM 4109 C CA . ARG B 1 66 ? -7 12.516 6.75 1 98.81 66 ARG B CA 1
ATOM 4110 C C . ARG B 1 66 ? -6.312 11.172 6.523 1 98.81 66 ARG B C 1
ATOM 4112 O O . ARG B 1 66 ? -6.211 10.359 7.445 1 98.81 66 ARG B O 1
ATOM 4119 N N . HIS B 1 67 ? -5.914 10.914 5.27 1 98.88 67 HIS B N 1
ATOM 4120 C CA . HIS B 1 67 ? -5.145 9.703 5.012 1 98.88 67 HIS B CA 1
ATOM 4121 C C . HIS B 1 67 ? -3.865 9.672 5.844 1 98.88 67 HIS B C 1
ATOM 4123 O O . HIS B 1 67 ? -3.387 10.719 6.285 1 98.88 67 HIS B O 1
ATOM 4129 N N . GLY B 1 68 ? -3.318 8.5 6.09 1 98.81 68 GLY B N 1
ATOM 4130 C CA . GLY B 1 68 ? -2.053 8.328 6.785 1 98.81 68 GLY B CA 1
ATOM 4131 C C . GLY B 1 68 ? -0.863 8.828 5.988 1 98.81 68 GLY B C 1
ATOM 4132 O O . GLY B 1 68 ? -1.029 9.43 4.926 1 98.81 68 GLY B O 1
ATOM 4133 N N . THR B 1 69 ? 0.323 8.594 6.5 1 98.81 69 THR B N 1
ATOM 4134 C CA . THR B 1 69 ? 1.569 9.039 5.887 1 98.81 69 THR B CA 1
ATOM 4135 C C . THR B 1 69 ? 1.697 8.492 4.465 1 98.81 69 THR B C 1
ATOM 4137 O O . THR B 1 69 ? 1.525 7.297 4.238 1 98.81 69 THR B O 1
ATOM 4140 N N . ARG B 1 70 ? 1.912 9.352 3.518 1 98.62 70 ARG B N 1
ATOM 4141 C CA . ARG B 1 70 ? 2.053 8.961 2.119 1 98.62 70 ARG B CA 1
ATOM 4142 C C . ARG B 1 70 ? 3.469 9.219 1.616 1 98.62 70 ARG B C 1
ATOM 4144 O O . ARG B 1 70 ? 4.242 9.93 2.258 1 98.62 70 ARG B O 1
ATOM 4151 N N . TYR B 1 71 ? 3.818 8.641 0.491 1 98.19 71 TYR B N 1
ATOM 4152 C CA . TYR B 1 71 ? 5.016 9.023 -0.246 1 98.19 71 TYR B CA 1
ATOM 4153 C C . TYR B 1 71 ? 4.832 10.383 -0.914 1 98.19 71 TYR B C 1
ATOM 4155 O O . TYR B 1 71 ? 3.721 10.914 -0.962 1 98.19 71 TYR B O 1
ATOM 4163 N N . ASN B 1 72 ? 5.949 10.977 -1.334 1 98.06 72 ASN B N 1
ATOM 4164 C CA . ASN B 1 72 ? 5.926 12.258 -2.025 1 98.06 72 ASN B CA 1
ATOM 4165 C C . ASN B 1 72 ? 5.273 12.141 -3.4 1 98.06 72 ASN B C 1
ATOM 4167 O O . ASN B 1 72 ? 5.039 11.039 -3.889 1 98.06 72 ASN B O 1
ATOM 4171 N N . LYS B 1 73 ? 4.812 13.258 -3.955 1 98.06 73 LYS B N 1
ATOM 4172 C CA . LYS B 1 73 ? 4.328 13.273 -5.332 1 98.06 73 LYS B CA 1
ATOM 4173 C C . LYS B 1 73 ? 5.461 12.992 -6.316 1 98.06 73 LYS B C 1
ATOM 4175 O O . LYS B 1 73 ? 6.633 12.984 -5.938 1 98.06 73 LYS B O 1
ATOM 4180 N N . GLN B 1 74 ? 5.184 12.805 -7.523 1 97.31 74 GLN B N 1
ATOM 4181 C CA . GLN B 1 74 ? 6.145 12.383 -8.539 1 97.31 74 GLN B CA 1
ATOM 4182 C C . GLN B 1 74 ? 7.312 13.359 -8.625 1 97.31 74 GLN B C 1
ATOM 4184 O O . GLN B 1 74 ? 8.477 12.953 -8.562 1 97.31 74 GLN B O 1
ATOM 4189 N N . SER B 1 75 ? 7.047 14.672 -8.812 1 97.94 75 SER B N 1
ATOM 4190 C CA . SER B 1 75 ? 8.102 15.672 -8.914 1 97.94 75 SER B CA 1
ATOM 4191 C C . SER B 1 75 ? 8.938 15.734 -7.637 1 97.94 75 SER B C 1
ATOM 4193 O O . SER B 1 75 ? 10.141 15.984 -7.691 1 97.94 75 SER B O 1
ATOM 4195 N N . GLY B 1 76 ? 8.266 15.516 -6.473 1 97.88 76 GLY B N 1
ATOM 4196 C CA . GLY B 1 76 ? 8.984 15.477 -5.211 1 97.88 76 GLY B CA 1
ATOM 4197 C C . GLY B 1 76 ? 9.977 14.328 -5.125 1 97.88 76 GLY B C 1
ATOM 4198 O O . GLY B 1 76 ? 11.07 14.484 -4.57 1 97.88 76 GLY B O 1
ATOM 4199 N N . ILE B 1 77 ? 9.586 13.203 -5.633 1 97.31 77 ILE B N 1
ATOM 4200 C CA . ILE B 1 77 ? 10.469 12.047 -5.664 1 97.31 77 ILE B CA 1
ATOM 4201 C C . ILE B 1 77 ? 11.672 12.336 -6.559 1 97.31 77 ILE B C 1
ATOM 4203 O O . ILE B 1 77 ? 12.812 12.031 -6.191 1 97.31 77 ILE B O 1
ATOM 4207 N N . GLU B 1 78 ? 11.453 12.93 -7.684 1 97.19 78 GLU B N 1
ATOM 4208 C CA . GLU B 1 78 ? 12.539 13.32 -8.578 1 97.19 78 GLU B CA 1
ATOM 4209 C C . GLU B 1 78 ? 13.5 14.289 -7.883 1 97.19 78 GLU B C 1
ATOM 4211 O O . GLU B 1 78 ? 14.719 14.156 -8.008 1 97.19 78 GLU B O 1
ATOM 4216 N N . ASP B 1 79 ? 12.914 15.25 -7.207 1 97.88 79 ASP B N 1
ATOM 4217 C CA . ASP B 1 79 ? 13.703 16.203 -6.445 1 97.88 79 ASP B CA 1
ATOM 4218 C C . ASP B 1 79 ? 14.578 15.5 -5.414 1 97.88 79 ASP B C 1
ATOM 4220 O O . ASP B 1 79 ? 15.742 15.852 -5.227 1 97.88 79 ASP B O 1
ATOM 4224 N N . MET B 1 80 ? 14.047 14.562 -4.742 1 97 80 MET B N 1
ATOM 4225 C CA . MET B 1 80 ? 14.805 13.812 -3.746 1 97 80 MET B CA 1
ATOM 4226 C C . MET B 1 80 ? 16.016 13.125 -4.383 1 97 80 MET B C 1
ATOM 4228 O O . MET B 1 80 ? 17.094 13.109 -3.807 1 97 80 MET B O 1
ATOM 4232 N N . TRP B 1 81 ? 15.828 12.555 -5.539 1 96.62 81 TRP B N 1
ATOM 4233 C CA . TRP B 1 81 ? 16.922 11.867 -6.23 1 96.62 81 TRP B CA 1
ATOM 4234 C C . TRP B 1 81 ? 17.984 12.859 -6.688 1 96.62 81 TRP B C 1
ATOM 4236 O O . TRP B 1 81 ? 19.172 12.523 -6.738 1 96.62 81 TRP B O 1
ATOM 4246 N N . SER B 1 82 ? 17.609 14.07 -6.965 1 97.19 82 SER B N 1
ATOM 4247 C CA . SER B 1 82 ? 18.547 15.094 -7.379 1 97.19 82 SER B CA 1
ATOM 4248 C C . SER B 1 82 ? 19.469 15.492 -6.227 1 97.19 82 SER B C 1
ATOM 4250 O O . SER B 1 82 ? 20.531 16.078 -6.445 1 97.19 82 SER B O 1
ATOM 4252 N N . LEU B 1 83 ? 19.094 15.195 -5.027 1 97.62 83 LEU B N 1
ATOM 4253 C CA . LEU B 1 83 ? 19.859 15.586 -3.848 1 97.62 83 LEU B CA 1
ATOM 4254 C C . LEU B 1 83 ? 21.156 14.773 -3.746 1 97.62 83 LEU B C 1
ATOM 4256 O O . LEU B 1 83 ? 22.047 15.125 -2.975 1 97.62 83 LEU B O 1
ATOM 4260 N N . LYS B 1 84 ? 21.281 13.648 -4.457 1 95.81 84 LYS B N 1
ATOM 4261 C CA . LYS B 1 84 ? 22.516 12.867 -4.441 1 95.81 84 LYS B CA 1
ATOM 4262 C C . LYS B 1 84 ? 23.719 13.727 -4.836 1 95.81 84 LYS B C 1
ATOM 4264 O O . LYS B 1 84 ? 24.75 13.688 -4.176 1 95.81 84 LYS B O 1
ATOM 4269 N N . ALA B 1 85 ? 23.516 14.484 -5.926 1 97.5 85 ALA B N 1
ATOM 4270 C CA . ALA B 1 85 ? 24.594 15.367 -6.371 1 97.5 85 ALA B CA 1
ATOM 4271 C C . ALA B 1 85 ? 24.859 16.453 -5.34 1 97.5 85 ALA B C 1
ATOM 4273 O O . ALA B 1 85 ? 26.016 16.828 -5.129 1 97.5 85 ALA B O 1
ATOM 4274 N N . VAL B 1 86 ? 23.812 16.953 -4.742 1 98.25 86 VAL B N 1
ATOM 4275 C CA . VAL B 1 86 ? 23.938 18 -3.721 1 98.25 86 VAL B CA 1
ATOM 4276 C C . VAL B 1 86 ? 24.688 17.438 -2.508 1 98.25 86 VAL B C 1
ATOM 4278 O O . VAL B 1 86 ? 25.547 18.109 -1.942 1 98.25 86 VAL B O 1
ATOM 4281 N N . ARG B 1 87 ? 24.281 16.219 -2.1 1 97.75 87 ARG B N 1
ATOM 4282 C CA . ARG B 1 87 ? 24.953 15.516 -1.015 1 97.75 87 ARG B CA 1
ATOM 4283 C C . ARG B 1 87 ? 26.469 15.461 -1.256 1 97.75 87 ARG B C 1
ATOM 4285 O O . ARG B 1 87 ? 27.25 15.812 -0.377 1 97.75 87 ARG B O 1
ATOM 4292 N N . ASP B 1 88 ? 26.906 15.078 -2.428 1 97.69 88 ASP B N 1
ATOM 4293 C CA . ASP B 1 88 ? 28.312 14.938 -2.766 1 97.69 88 ASP B CA 1
ATOM 4294 C C . ASP B 1 88 ? 29.031 16.281 -2.723 1 97.69 88 ASP B C 1
ATOM 4296 O O . ASP B 1 88 ? 30.172 16.375 -2.262 1 97.69 88 ASP B O 1
ATOM 4300 N N . LYS B 1 89 ? 28.375 17.281 -3.197 1 98.06 89 LYS B N 1
ATOM 4301 C CA . LYS B 1 89 ? 28.938 18.625 -3.152 1 98.06 89 LYS B CA 1
ATOM 4302 C C . LYS B 1 89 ? 29.141 19.094 -1.713 1 98.06 89 LYS B C 1
ATOM 4304 O O . LYS B 1 89 ? 30.156 19.703 -1.395 1 98.06 89 LYS B O 1
ATOM 4309 N N . ILE B 1 90 ? 28.188 18.844 -0.847 1 98.44 90 ILE B N 1
ATOM 4310 C CA . ILE B 1 90 ? 28.281 19.219 0.557 1 98.44 90 ILE B CA 1
ATOM 4311 C C . ILE B 1 90 ? 29.453 18.5 1.218 1 98.44 90 ILE B C 1
ATOM 4313 O O . ILE B 1 90 ? 30.219 19.109 1.978 1 98.44 90 ILE B O 1
ATOM 4317 N N . ILE B 1 91 ? 29.562 17.219 0.955 1 97.88 91 ILE B N 1
ATOM 4318 C CA . ILE B 1 91 ? 30.656 16.422 1.508 1 97.88 91 ILE B CA 1
ATOM 4319 C C . ILE B 1 91 ? 32 17.016 1.061 1 97.88 91 ILE B C 1
ATOM 4321 O O . ILE B 1 91 ? 32.938 17.156 1.867 1 97.88 91 ILE B O 1
ATOM 4325 N N . ASP B 1 92 ? 32.094 17.359 -0.196 1 97.81 92 ASP B N 1
ATOM 4326 C CA . ASP B 1 92 ? 33.312 18 -0.724 1 97.81 92 ASP B CA 1
ATOM 4327 C C . ASP B 1 92 ? 33.594 19.312 0 1 97.81 92 ASP B C 1
ATOM 4329 O O . ASP B 1 92 ? 34.75 19.594 0.342 1 97.81 92 ASP B O 1
ATOM 4333 N N . ASN B 1 93 ? 32.562 20.125 0.153 1 98 93 ASN B N 1
ATOM 4334 C CA . ASN B 1 93 ? 32.719 21.391 0.877 1 98 93 ASN B CA 1
ATOM 4335 C C . ASN B 1 93 ? 33.312 21.156 2.262 1 98 93 ASN B C 1
ATOM 4337 O O . ASN B 1 93 ? 34.25 21.859 2.656 1 98 93 ASN B O 1
ATOM 4341 N N . ILE B 1 94 ? 32.781 20.234 2.969 1 96.38 94 ILE B N 1
ATOM 4342 C CA . ILE B 1 94 ? 33.188 19.969 4.344 1 96.38 94 ILE B CA 1
ATOM 4343 C C . ILE B 1 94 ? 34.625 19.453 4.371 1 96.38 94 ILE B C 1
ATOM 4345 O O . ILE B 1 94 ? 35.406 19.828 5.242 1 96.38 94 ILE B O 1
ATOM 4349 N N . GLU B 1 95 ? 34.938 18.609 3.51 1 96 95 GLU B N 1
ATOM 4350 C CA . GLU B 1 95 ? 36.312 18.094 3.408 1 96 95 GLU B CA 1
ATOM 4351 C C . GLU B 1 95 ? 37.312 19.203 3.117 1 96 95 GLU B C 1
ATOM 4353 O O . GLU B 1 95 ? 38.469 19.109 3.486 1 96 95 GLU B O 1
ATOM 4358 N N . GLN B 1 96 ? 36.938 20.234 2.518 1 96.94 96 GLN B N 1
ATOM 4359 C CA . GLN B 1 96 ? 37.75 21.391 2.211 1 96.94 96 GLN B CA 1
ATOM 4360 C C . GLN B 1 96 ? 37.812 22.375 3.377 1 96.94 96 GLN B C 1
ATOM 4362 O O . GLN B 1 96 ? 38.375 23.469 3.266 1 96.94 96 GLN B O 1
ATOM 4367 N N . GLY B 1 97 ? 37.156 22.047 4.414 1 94.94 97 GLY B N 1
ATOM 4368 C CA . GLY B 1 97 ? 37.219 22.828 5.637 1 94.94 97 GLY B CA 1
ATOM 4369 C C . GLY B 1 97 ? 36.125 23.859 5.754 1 94.94 97 GLY B C 1
ATOM 4370 O O . GLY B 1 97 ? 36.219 24.781 6.559 1 94.94 97 GLY B O 1
ATOM 4371 N N . ARG B 1 98 ? 35.094 23.641 4.852 1 96.38 98 ARG B N 1
ATOM 4372 C CA . ARG B 1 98 ? 33.969 24.547 4.918 1 96.38 98 ARG B CA 1
ATOM 4373 C C . ARG B 1 98 ? 32.781 23.891 5.578 1 96.38 98 ARG B C 1
ATOM 4375 O O . ARG B 1 98 ? 32.688 22.656 5.633 1 96.38 98 ARG B O 1
ATOM 4382 N N . GLY B 1 99 ? 31.828 24.672 6.109 1 95.12 99 GLY B N 1
ATOM 4383 C CA . GLY B 1 99 ? 30.641 24.156 6.762 1 95.12 99 GLY B CA 1
ATOM 4384 C C . GLY B 1 99 ? 30.844 23.828 8.227 1 95.12 99 GLY B C 1
ATOM 4385 O O . GLY B 1 99 ? 31.984 23.859 8.719 1 95.12 99 GLY B O 1
ATOM 4386 N N . ILE B 1 100 ? 29.766 23.547 8.961 1 95.12 100 ILE B N 1
ATOM 4387 C CA . ILE B 1 100 ? 29.906 23.406 10.406 1 95.12 100 ILE B CA 1
ATOM 4388 C C . ILE B 1 100 ? 29.156 22.156 10.867 1 95.12 100 ILE B C 1
ATOM 4390 O O . ILE B 1 100 ? 28.828 22.031 12.055 1 95.12 100 ILE B O 1
ATOM 4394 N N . LEU B 1 101 ? 28.766 21.234 9.922 1 96.62 101 LEU B N 1
ATOM 4395 C CA . LEU B 1 101 ? 28.156 19.969 10.328 1 96.62 101 LEU B CA 1
ATOM 4396 C C . LEU B 1 101 ? 29.125 19.141 11.172 1 96.62 101 LEU B C 1
ATOM 4398 O O . LEU B 1 101 ? 30.328 19.109 10.883 1 96.62 101 LEU B O 1
ATOM 4402 N N . CYS B 1 102 ? 28.594 18.531 12.234 1 96.06 102 CYS B N 1
ATOM 4403 C CA . CYS B 1 102 ? 29.453 17.672 13.031 1 96.06 102 CYS B CA 1
ATOM 4404 C C . CYS B 1 102 ? 29.828 16.406 12.258 1 96.06 102 CYS B C 1
ATOM 4406 O O . CYS B 1 102 ? 29.219 16.109 11.227 1 96.06 102 CYS B O 1
ATOM 4408 N N . ALA B 1 103 ? 30.766 15.641 12.766 1 95.94 103 ALA B N 1
ATOM 4409 C CA . ALA B 1 103 ? 31.297 14.469 12.086 1 95.94 103 ALA B CA 1
ATOM 4410 C C . ALA B 1 103 ? 30.203 13.406 11.898 1 95.94 103 ALA B C 1
ATOM 4412 O O . ALA B 1 103 ? 30.109 12.789 10.836 1 95.94 103 ALA B O 1
ATOM 4413 N N . ASP B 1 104 ? 29.375 13.234 12.906 1 96.12 104 ASP B N 1
ATOM 4414 C CA . ASP B 1 104 ? 28.328 12.219 12.844 1 96.12 104 ASP B CA 1
ATOM 4415 C C . ASP B 1 104 ? 27.281 12.578 11.797 1 96.12 104 ASP B C 1
ATOM 4417 O O . ASP B 1 104 ? 26.766 11.703 11.094 1 96.12 104 ASP B O 1
ATOM 4421 N N . ASP B 1 105 ? 26.922 13.844 11.711 1 97.06 105 ASP B N 1
ATOM 4422 C CA . ASP B 1 105 ? 25.984 14.289 10.688 1 97.06 105 ASP B CA 1
ATOM 4423 C C . ASP B 1 105 ? 26.547 14.07 9.289 1 97.06 105 ASP B C 1
ATOM 4425 O O . ASP B 1 105 ? 25.812 13.695 8.375 1 97.06 105 ASP B O 1
ATOM 4429 N N . VAL B 1 106 ? 27.781 14.336 9.148 1 97.25 106 VAL B N 1
ATOM 4430 C CA . VAL B 1 106 ? 28.438 14.156 7.863 1 97.25 106 VAL B CA 1
ATOM 4431 C C . VAL B 1 106 ? 28.438 12.672 7.492 1 97.25 106 VAL B C 1
ATOM 4433 O O . VAL B 1 106 ? 28.188 12.312 6.34 1 97.25 106 VAL B O 1
ATOM 4436 N N . GLU B 1 107 ? 28.75 11.812 8.453 1 95.44 107 GLU B N 1
ATOM 4437 C CA . GLU B 1 107 ? 28.734 10.375 8.195 1 95.44 107 GLU B CA 1
ATOM 4438 C C . GLU B 1 107 ? 27.344 9.898 7.781 1 95.44 107 GLU B C 1
ATOM 4440 O O . GLU B 1 107 ? 27.219 9.078 6.871 1 95.44 107 GLU B O 1
ATOM 4445 N N . ASN B 1 108 ? 26.344 10.453 8.461 1 94.75 108 ASN B N 1
ATOM 4446 C CA . ASN B 1 108 ? 24.969 10.125 8.086 1 94.75 108 ASN B CA 1
ATOM 4447 C C . ASN B 1 108 ? 24.656 10.562 6.656 1 94.75 108 ASN B C 1
ATOM 4449 O O . ASN B 1 108 ? 23.984 9.844 5.918 1 94.75 108 ASN B O 1
ATOM 4453 N N . LEU B 1 109 ? 25.094 11.711 6.32 1 96.06 109 LEU B N 1
ATOM 4454 C CA . LEU B 1 109 ? 24.859 12.242 4.98 1 96.06 109 LEU B CA 1
ATOM 4455 C C . LEU B 1 109 ? 25.562 11.391 3.932 1 96.06 109 LEU B C 1
ATOM 4457 O O . LEU B 1 109 ? 25.031 11.156 2.852 1 96.06 109 LEU B O 1
ATOM 4461 N N . LYS B 1 110 ? 26.75 10.93 4.223 1 94.62 110 LYS B N 1
ATOM 4462 C CA . LYS B 1 110 ? 27.531 10.102 3.299 1 94.62 110 LYS B CA 1
ATOM 4463 C C . LYS B 1 110 ? 26.781 8.805 2.98 1 94.62 110 LYS B C 1
ATOM 4465 O O . LYS B 1 110 ? 26.812 8.328 1.844 1 94.62 110 LYS B O 1
ATOM 4470 N N . LYS B 1 111 ? 26.078 8.312 3.932 1 90.5 111 LYS B N 1
ATOM 4471 C CA . LYS B 1 111 ? 25.422 7.023 3.803 1 90.5 111 LYS B CA 1
ATOM 4472 C C . LYS B 1 111 ? 24.031 7.18 3.189 1 90.5 111 LYS B C 1
ATOM 4474 O O . LYS B 1 111 ? 23.406 6.191 2.811 1 90.5 111 LYS B O 1
ATOM 4479 N N . TRP B 1 112 ? 23.609 8.398 3.014 1 94.06 112 TRP B N 1
ATOM 4480 C CA . TRP B 1 112 ? 22.234 8.656 2.641 1 94.06 112 TRP B CA 1
ATOM 4481 C C . TRP B 1 112 ? 21.984 8.273 1.185 1 94.06 112 TRP B C 1
ATOM 4483 O O . TRP B 1 112 ? 22.781 8.609 0.304 1 94.06 112 TRP B O 1
ATOM 4493 N N . THR B 1 113 ? 20.859 7.594 0.972 1 91 113 THR B N 1
ATOM 4494 C CA . THR B 1 113 ? 20.234 7.371 -0.327 1 91 113 THR B CA 1
ATOM 4495 C C . THR B 1 113 ? 18.734 7.66 -0.265 1 91 113 THR B C 1
ATOM 4497 O O . THR B 1 113 ? 18.109 7.453 0.77 1 91 113 THR B O 1
ATOM 4500 N N . PRO B 1 114 ? 18.172 8.172 -1.396 1 92.19 114 PRO B N 1
ATOM 4501 C CA . PRO B 1 114 ? 16.75 8.469 -1.341 1 92.19 114 PRO B CA 1
ATOM 4502 C C . PRO B 1 114 ? 15.906 7.25 -0.981 1 92.19 114 PRO B C 1
ATOM 4504 O O . PRO B 1 114 ? 16.109 6.164 -1.531 1 92.19 114 PRO B O 1
ATOM 4507 N N . GLN B 1 115 ? 15.062 7.434 -0.084 1 86 115 GLN B N 1
ATOM 4508 C CA . GLN B 1 115 ? 14.148 6.375 0.334 1 86 115 GLN B CA 1
ATOM 4509 C C . GLN B 1 115 ? 12.82 6.465 -0.412 1 86 115 GLN B C 1
ATOM 4511 O O . GLN B 1 115 ? 11.758 6.441 0.204 1 86 115 GLN B O 1
ATOM 4516 N N . ALA B 1 116 ? 12.844 6.664 -1.694 1 89.19 116 ALA B N 1
ATOM 4517 C CA . ALA B 1 116 ? 11.672 6.867 -2.545 1 89.19 116 ALA B CA 1
ATOM 4518 C C . ALA B 1 116 ? 11.844 6.156 -3.885 1 89.19 116 ALA B C 1
ATOM 4520 O O . ALA B 1 116 ? 12.961 5.969 -4.363 1 89.19 116 ALA B O 1
ATOM 4521 N N . ALA B 1 117 ? 10.742 5.68 -4.348 1 93.62 117 ALA B N 1
ATOM 4522 C CA . ALA B 1 117 ? 10.719 5.039 -5.66 1 93.62 117 ALA B CA 1
ATOM 4523 C C . ALA B 1 117 ? 9.688 5.691 -6.574 1 93.62 117 ALA B C 1
ATOM 4525 O O . ALA B 1 117 ? 8.594 6.043 -6.125 1 93.62 117 ALA B O 1
ATOM 4526 N N . SER B 1 118 ? 10 5.836 -7.855 1 94.69 118 SER B N 1
ATOM 4527 C CA . SER B 1 118 ? 9.156 6.508 -8.844 1 94.69 118 SER B CA 1
ATOM 4528 C C . SER B 1 118 ? 7.836 5.766 -9.031 1 94.69 118 SER B C 1
ATOM 4530 O O . SER B 1 118 ? 6.902 6.297 -9.633 1 94.69 118 SER B O 1
ATOM 4532 N N . THR B 1 119 ? 7.723 4.609 -8.492 1 95.44 119 THR B N 1
ATOM 4533 C CA . THR B 1 119 ? 6.543 3.764 -8.656 1 95.44 119 THR B CA 1
ATOM 4534 C C . THR B 1 119 ? 5.547 3.996 -7.531 1 95.44 119 THR B C 1
ATOM 4536 O O . THR B 1 119 ? 4.477 3.381 -7.504 1 95.44 119 THR B O 1
ATOM 4539 N N . LEU B 1 120 ? 5.828 4.945 -6.633 1 97.25 120 LEU B N 1
ATOM 4540 C CA . LEU B 1 120 ? 5.02 4.996 -5.418 1 97.25 120 LEU B CA 1
ATOM 4541 C C . LEU B 1 120 ? 4.441 6.391 -5.207 1 97.25 120 LEU B C 1
ATOM 4543 O O . LEU B 1 120 ? 3.971 6.711 -4.113 1 97.25 120 LEU B O 1
ATOM 4547 N N . PRO B 1 121 ? 4.449 7.348 -6.148 1 98.06 121 PRO B N 1
ATOM 4548 C CA . PRO B 1 121 ? 4 8.719 -5.871 1 98.06 121 PRO B CA 1
ATOM 4549 C C . PRO B 1 121 ? 2.623 8.758 -5.211 1 98.06 121 PRO B C 1
ATOM 4551 O O . PRO B 1 121 ? 1.677 8.141 -5.707 1 98.06 121 PRO B O 1
ATOM 4554 N N . ASN B 1 122 ? 2.549 9.43 -4.078 1 98.25 122 ASN B N 1
ATOM 4555 C CA . ASN B 1 122 ? 1.332 9.773 -3.35 1 98.25 122 ASN B CA 1
ATOM 4556 C C . ASN B 1 122 ? 0.71 8.555 -2.682 1 98.25 122 ASN B C 1
ATOM 4558 O O . ASN B 1 122 ? -0.318 8.664 -2.012 1 98.25 122 ASN B O 1
ATOM 4562 N N . ASN B 1 123 ? 1.309 7.363 -2.824 1 98.12 123 ASN B N 1
ATOM 4563 C CA . ASN B 1 123 ? 0.752 6.156 -2.223 1 98.12 123 ASN B CA 1
ATOM 4564 C C . ASN B 1 123 ? 0.942 6.145 -0.708 1 98.12 123 ASN B C 1
ATOM 4566 O O . ASN B 1 123 ? 1.853 6.793 -0.189 1 98.12 123 ASN B O 1
ATOM 4570 N N . LEU B 1 124 ? -0.003 5.488 -0.056 1 98.44 124 LEU B N 1
ATOM 4571 C CA . LEU B 1 124 ? 0.128 5.289 1.383 1 98.44 124 LEU B CA 1
ATOM 4572 C C . LEU B 1 124 ? 1.376 4.477 1.708 1 98.44 124 LEU B C 1
ATOM 4574 O O . LEU B 1 124 ? 1.663 3.48 1.041 1 98.44 124 LEU B O 1
ATOM 4578 N N . THR B 1 125 ? 2.178 4.898 2.662 1 97.5 125 THR B N 1
ATOM 4579 C CA . THR B 1 125 ? 3.34 4.148 3.119 1 97.5 125 THR B CA 1
ATOM 4580 C C . THR B 1 125 ? 2.932 3.08 4.129 1 97.5 125 THR B C 1
ATOM 4582 O O . THR B 1 125 ? 1.819 3.115 4.664 1 97.5 125 THR B O 1
ATOM 4585 N N . PRO B 1 126 ? 3.869 2.121 4.445 1 95.06 126 PRO B N 1
ATOM 4586 C CA . PRO B 1 126 ? 3.596 1.212 5.562 1 95.06 126 PRO B CA 1
ATOM 4587 C C . PRO B 1 126 ? 3.336 1.948 6.875 1 95.06 126 PRO B C 1
ATOM 4589 O O . PRO B 1 126 ? 2.459 1.552 7.645 1 95.06 126 PRO B O 1
ATOM 4592 N N . GLN B 1 127 ? 4.066 3.012 7.094 1 97.06 127 GLN B N 1
ATOM 4593 C CA . GLN B 1 127 ? 3.82 3.824 8.281 1 97.06 127 GLN B CA 1
ATOM 4594 C C . GLN B 1 127 ? 2.42 4.43 8.25 1 97.06 127 GLN B C 1
ATOM 4596 O O . GLN B 1 127 ? 1.752 4.504 9.289 1 97.06 127 GLN B O 1
ATOM 4601 N N . GLY B 1 128 ? 2.021 4.91 7.102 1 98.38 128 GLY B N 1
ATOM 4602 C CA . GLY B 1 128 ? 0.682 5.461 6.973 1 98.38 128 GLY B CA 1
ATOM 4603 C C . GLY B 1 128 ? -0.407 4.469 7.332 1 98.38 128 GLY B C 1
ATOM 4604 O O . GLY B 1 128 ? -1.404 4.832 7.957 1 98.38 128 GLY B O 1
ATOM 4605 N N . TYR B 1 129 ? -0.263 3.189 6.871 1 97.94 129 TYR B N 1
ATOM 4606 C CA . TYR B 1 129 ? -1.196 2.131 7.242 1 97.94 129 TYR B CA 1
ATOM 4607 C C . TYR B 1 129 ? -1.246 1.953 8.758 1 97.94 129 TYR B C 1
ATOM 4609 O O . TYR B 1 129 ? -2.328 1.858 9.336 1 97.94 129 TYR B O 1
ATOM 4617 N N . LYS B 1 130 ? -0.079 1.949 9.391 1 97.25 130 LYS B N 1
ATOM 4618 C CA . LYS B 1 130 ? 0.026 1.786 10.836 1 97.25 130 LYS B CA 1
ATOM 4619 C C . LYS B 1 130 ? -0.621 2.957 11.57 1 97.25 130 LYS B C 1
ATOM 4621 O O . LYS B 1 130 ? -1.272 2.768 12.602 1 97.25 130 LYS B O 1
ATOM 4626 N N . ASP B 1 131 ? -0.403 4.172 11.008 1 98.19 131 ASP B N 1
ATOM 4627 C CA . ASP B 1 131 ? -1.015 5.355 11.602 1 98.19 131 ASP B CA 1
ATOM 4628 C C . ASP B 1 131 ? -2.52 5.168 11.773 1 98.19 131 ASP B C 1
ATOM 4630 O O . ASP B 1 131 ? -3.059 5.398 12.859 1 98.19 131 ASP B O 1
ATOM 4634 N N . ALA B 1 132 ? -3.139 4.723 10.734 1 98.5 132 ALA B N 1
ATOM 4635 C CA . ALA B 1 132 ? -4.594 4.586 10.719 1 98.5 132 ALA B CA 1
ATOM 4636 C C . ALA B 1 132 ? -5.043 3.408 11.578 1 98.5 132 ALA B C 1
ATOM 4638 O O . ALA B 1 132 ? -6.031 3.508 12.312 1 98.5 132 ALA B O 1
ATOM 4639 N N . TYR B 1 133 ? -4.359 2.266 11.5 1 98.25 133 TYR B N 1
ATOM 4640 C CA . TYR B 1 133 ? -4.688 1.053 12.234 1 98.25 133 TYR B CA 1
ATOM 4641 C C . TYR B 1 133 ? -4.656 1.305 13.742 1 98.25 133 TYR B C 1
ATOM 4643 O O . TYR B 1 133 ? -5.605 0.969 14.453 1 98.25 133 TYR B O 1
ATOM 4651 N N . TYR B 1 134 ? -3.611 1.943 14.211 1 97.69 134 TYR B N 1
ATOM 4652 C CA . TYR B 1 134 ? -3.475 2.15 15.648 1 97.69 134 TYR B CA 1
ATOM 4653 C C . TYR B 1 134 ? -4.352 3.305 16.125 1 97.69 134 TYR B C 1
ATOM 4655 O O . TYR B 1 134 ? -4.836 3.301 17.25 1 97.69 134 TYR B O 1
ATOM 4663 N N . LEU B 1 135 ? -4.523 4.301 15.242 1 98.12 135 LEU B N 1
ATOM 4664 C CA . LEU B 1 135 ? -5.52 5.324 15.555 1 98.12 135 LEU B CA 1
ATOM 4665 C C . LEU B 1 135 ? -6.871 4.695 15.859 1 98.12 135 LEU B C 1
ATOM 4667 O O . LEU B 1 135 ? -7.508 5.039 16.859 1 98.12 135 LEU B O 1
ATOM 4671 N N . ALA B 1 136 ? -7.312 3.762 14.992 1 98.25 136 ALA B N 1
ATOM 46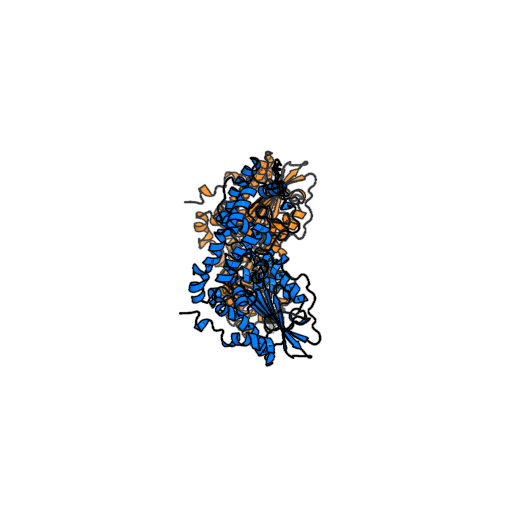72 C CA . ALA B 1 136 ? -8.586 3.072 15.156 1 98.25 136 ALA B CA 1
ATOM 4673 C C . ALA B 1 136 ? -8.625 2.299 16.469 1 98.25 136 ALA B C 1
ATOM 4675 O O . ALA B 1 136 ? -9.625 2.346 17.203 1 98.25 136 ALA B O 1
ATOM 4676 N N . LYS B 1 137 ? -7.555 1.641 16.812 1 97.69 137 LYS B N 1
ATOM 4677 C CA . LYS B 1 137 ? -7.484 0.86 18.047 1 97.69 137 LYS B CA 1
ATOM 4678 C C . LYS B 1 137 ? -7.617 1.756 19.281 1 97.69 137 LYS B C 1
ATOM 4680 O O . LYS B 1 137 ? -8.281 1.391 20.25 1 97.69 137 LYS B O 1
ATOM 4685 N N . ARG B 1 138 ? -6.992 2.881 19.234 1 97.62 138 ARG B N 1
ATOM 4686 C CA . ARG B 1 138 ? -7.066 3.795 20.359 1 97.62 138 ARG B CA 1
ATOM 4687 C C . ARG B 1 138 ? -8.477 4.355 20.531 1 97.62 138 ARG B C 1
ATOM 4689 O O . ARG B 1 138 ? -8.992 4.434 21.641 1 97.62 138 ARG B O 1
ATOM 4696 N N . TYR B 1 139 ? -9.125 4.707 19.453 1 97.88 139 TYR B N 1
ATOM 4697 C CA . TYR B 1 139 ? -10.492 5.188 19.562 1 97.88 139 TYR B CA 1
ATOM 4698 C C . TYR B 1 139 ? -11.43 4.074 20.016 1 97.88 139 TYR B C 1
ATOM 4700 O O . TYR B 1 139 ? -12.391 4.324 20.75 1 97.88 139 TYR B O 1
ATOM 4708 N N . LYS B 1 140 ? -11.227 2.84 19.516 1 97.69 140 LYS B N 1
ATOM 4709 C CA . LYS B 1 140 ? -12.008 1.702 19.984 1 97.69 140 LYS B CA 1
ATOM 4710 C C . LYS B 1 140 ? -11.891 1.543 21.5 1 97.69 140 LYS B C 1
ATOM 4712 O O . LYS B 1 140 ? -12.883 1.26 22.172 1 97.69 140 LYS B O 1
ATOM 4717 N N . SER B 1 141 ? -10.719 1.729 21.969 1 96.44 141 SER B N 1
ATOM 4718 C CA . SER B 1 141 ? -10.492 1.665 23.406 1 96.44 141 SER B CA 1
ATOM 4719 C C . SER B 1 141 ? -11.195 2.805 24.141 1 96.44 141 SER B C 1
ATOM 4721 O O . SER B 1 141 ? -11.703 2.621 25.25 1 96.44 141 SER B O 1
ATOM 4723 N N . ARG B 1 142 ? -11.305 3.967 23.562 1 96.19 142 ARG B N 1
ATOM 4724 C CA . ARG B 1 142 ? -11.914 5.152 24.156 1 96.19 142 ARG B CA 1
ATOM 4725 C C . ARG B 1 142 ? -13.43 5.047 24.172 1 96.19 142 ARG B C 1
ATOM 4727 O O . ARG B 1 142 ? -14.086 5.527 25.094 1 96.19 142 ARG B O 1
ATOM 4734 N N . PHE B 1 143 ? -13.898 4.438 23.156 1 97.06 143 PHE B N 1
ATOM 4735 C CA . PHE B 1 143 ? -15.344 4.34 23 1 97.06 143 PHE B CA 1
ATOM 4736 C C . PHE B 1 143 ? -15.766 2.898 22.75 1 97.06 143 PHE B C 1
ATOM 4738 O O . PHE B 1 143 ? -16.406 2.602 21.75 1 97.06 143 PHE B O 1
ATOM 4745 N N . PRO B 1 144 ? -15.562 2.012 23.688 1 96.44 144 PRO B N 1
ATOM 4746 C CA . PRO B 1 144 ? -15.836 0.592 23.453 1 96.44 144 PRO B CA 1
ATOM 4747 C C . PRO B 1 144 ? -17.328 0.302 23.266 1 96.44 144 PRO B C 1
ATOM 4749 O O . PRO B 1 144 ? -17.688 -0.605 22.5 1 96.44 144 PRO B O 1
ATOM 4752 N N . THR B 1 145 ? -18.203 1.055 23.828 1 96.06 145 THR B N 1
ATOM 4753 C CA . THR B 1 145 ? -19.641 0.801 23.719 1 96.06 145 THR B CA 1
ATOM 4754 C C . THR B 1 145 ? -20.125 1.059 22.297 1 96.06 145 THR B C 1
ATOM 4756 O O . THR B 1 145 ? -21.125 0.484 21.859 1 96.06 145 THR B O 1
ATOM 4759 N N . LEU B 1 146 ? -19.438 1.89 21.625 1 97.44 146 LEU B N 1
ATOM 4760 C CA . LEU B 1 146 ? -19.844 2.219 20.25 1 97.44 146 LEU B CA 1
ATOM 4761 C C . LEU B 1 146 ? -19.031 1.41 19.25 1 97.44 146 LEU B C 1
ATOM 4763 O O . LEU B 1 146 ? -19.578 0.927 18.25 1 97.44 146 LEU B O 1
ATOM 4767 N N . LEU B 1 147 ? -17.719 1.194 19.547 1 97.5 147 LEU B N 1
ATOM 4768 C CA . LEU B 1 147 ? -16.812 0.724 18.5 1 97.5 147 LEU B CA 1
ATOM 4769 C C . LEU B 1 147 ? -16.422 -0.732 18.719 1 97.5 147 LEU B C 1
ATOM 4771 O O . LEU B 1 147 ? -15.992 -1.418 17.797 1 97.5 147 LEU B O 1
ATOM 4775 N N . ALA B 1 148 ? -16.547 -1.182 19.938 1 94.94 148 ALA B N 1
ATOM 4776 C CA . ALA B 1 148 ? -16.141 -2.555 20.234 1 94.94 148 ALA B CA 1
ATOM 4777 C C . ALA B 1 148 ? -17.281 -3.531 19.969 1 94.94 148 ALA B C 1
ATOM 4779 O O . ALA B 1 148 ? -17.781 -4.191 20.875 1 94.94 148 ALA B O 1
ATOM 4780 N N . GLN B 1 149 ? -17.719 -3.605 18.75 1 94.44 149 GLN B N 1
ATOM 4781 C CA . GLN B 1 149 ? -18.781 -4.5 18.281 1 94.44 149 GLN B CA 1
ATOM 4782 C C . GLN B 1 149 ? -18.484 -5.012 16.875 1 94.44 149 GLN B C 1
ATOM 4784 O O . GLN B 1 149 ? -17.578 -4.523 16.203 1 94.44 149 GLN B O 1
ATOM 4789 N N . GLN B 1 150 ? -19.234 -6.012 16.5 1 92.5 150 GLN B N 1
ATOM 4790 C CA . GLN B 1 150 ? -19.094 -6.523 15.141 1 92.5 150 GLN B CA 1
ATOM 4791 C C . GLN B 1 150 ? -19.656 -5.543 14.117 1 92.5 150 GLN B C 1
ATOM 4793 O O . GLN B 1 150 ? -20.578 -4.797 14.414 1 92.5 150 GLN B O 1
ATOM 4798 N N . TYR B 1 151 ? -19.094 -5.629 13.008 1 94.38 151 TYR B N 1
ATOM 4799 C CA . TYR B 1 151 ? -19.562 -4.734 11.961 1 94.38 151 TYR B CA 1
ATOM 4800 C C . TYR B 1 151 ? -21 -5.051 11.578 1 94.38 151 TYR B C 1
ATOM 4802 O O . TYR B 1 151 ? -21.375 -6.223 11.477 1 94.38 151 TYR B O 1
ATOM 4810 N N . ASP B 1 152 ? -21.766 -4.094 11.391 1 94.25 152 ASP B N 1
ATOM 4811 C CA . ASP B 1 152 ? -23.141 -4.082 10.883 1 94.25 152 ASP B CA 1
ATOM 4812 C C . ASP B 1 152 ? -23.391 -2.838 10.039 1 94.25 152 ASP B C 1
ATOM 4814 O O . ASP B 1 152 ? -23.266 -1.713 10.531 1 94.25 152 ASP B O 1
ATOM 4818 N N . PRO B 1 153 ? -23.703 -3.053 8.773 1 92.5 153 PRO B N 1
ATOM 4819 C CA . PRO B 1 153 ? -23.906 -1.888 7.906 1 92.5 153 PRO B CA 1
ATOM 4820 C C . PRO B 1 153 ? -25.031 -0.975 8.398 1 92.5 153 PRO B C 1
ATOM 4822 O O . PRO B 1 153 ? -25.094 0.191 8.008 1 92.5 153 PRO B O 1
ATOM 4825 N N . LYS B 1 154 ? -25.906 -1.448 9.211 1 94.5 154 LYS B N 1
ATOM 4826 C CA . LYS B 1 154 ? -26.953 -0.625 9.805 1 94.5 154 LYS B CA 1
ATOM 4827 C C . LYS B 1 154 ? -26.406 0.234 10.938 1 94.5 154 LYS B C 1
ATOM 4829 O O . LYS B 1 154 ? -27.016 1.228 11.328 1 94.5 154 LYS B O 1
ATOM 4834 N N . ARG B 1 155 ? -25.234 -0.116 11.422 1 96.88 155 ARG B N 1
ATOM 4835 C CA . ARG B 1 155 ? -24.672 0.566 12.594 1 96.88 155 ARG B CA 1
ATOM 4836 C C . ARG B 1 155 ? -23.453 1.39 12.211 1 96.88 155 ARG B C 1
ATOM 4838 O O . ARG B 1 155 ? -23.031 2.279 12.961 1 96.88 155 ARG B O 1
ATOM 4845 N N . PHE B 1 156 ? -22.859 1.052 11.086 1 97.44 156 PHE B N 1
ATOM 4846 C CA . PHE B 1 156 ? -21.641 1.744 10.703 1 97.44 156 PHE B CA 1
ATOM 4847 C C . PHE B 1 156 ? -21.672 2.154 9.242 1 97.44 156 PHE B C 1
ATOM 4849 O O . PHE B 1 156 ? -22.156 1.395 8.391 1 97.44 156 PHE B O 1
ATOM 4856 N N . GLU B 1 157 ? -21.219 3.328 8.969 1 96.81 157 GLU B N 1
ATOM 4857 C CA . GLU B 1 157 ? -21.031 3.869 7.625 1 96.81 157 GLU B CA 1
ATOM 4858 C C . GLU B 1 157 ? -19.562 4.219 7.367 1 96.81 157 GLU B C 1
ATOM 4860 O O . GLU B 1 157 ? -18.906 4.816 8.219 1 96.81 157 GLU B O 1
ATOM 4865 N N . VAL B 1 158 ? -19.062 3.773 6.242 1 96.62 158 VAL B N 1
ATOM 4866 C CA . VAL B 1 158 ? -17.672 4.039 5.867 1 96.62 158 VAL B CA 1
ATOM 4867 C C . VAL B 1 158 ? -17.625 4.668 4.477 1 96.62 158 VAL B C 1
ATOM 4869 O O . VAL B 1 158 ? -18.188 4.121 3.523 1 96.62 158 VAL B O 1
ATOM 4872 N N . GLN B 1 159 ? -16.984 5.781 4.34 1 97.38 159 GLN B N 1
ATOM 4873 C CA . GLN B 1 159 ? -16.781 6.414 3.041 1 97.38 159 GLN B CA 1
ATOM 4874 C C . GLN B 1 159 ? -15.367 6.969 2.912 1 97.38 159 GLN B C 1
ATOM 4876 O O . GLN B 1 159 ? -14.781 7.434 3.896 1 97.38 159 GLN B O 1
ATOM 4881 N N . PHE B 1 160 ? -14.781 6.914 1.746 1 97.94 160 PHE B N 1
ATOM 4882 C CA . PHE B 1 160 ? -13.461 7.445 1.453 1 97.94 160 PHE B CA 1
ATOM 4883 C C . PHE B 1 160 ? -13.406 8.016 0.041 1 97.94 160 PHE B C 1
ATOM 4885 O O . PHE B 1 160 ? -14.242 7.691 -0.799 1 97.94 160 PHE B O 1
ATOM 4892 N N . THR B 1 161 ? -12.438 8.898 -0.195 1 98.12 161 THR B N 1
ATOM 4893 C CA . THR B 1 161 ? -12.32 9.547 -1.5 1 98.12 161 THR B CA 1
ATOM 4894 C C . THR B 1 161 ? -11.68 8.602 -2.512 1 98.12 161 THR B C 1
ATOM 4896 O O . THR B 1 161 ? -11.289 7.48 -2.166 1 98.12 161 THR B O 1
ATOM 4899 N N . ASP B 1 162 ? -11.594 9.086 -3.799 1 97 162 ASP B N 1
ATOM 4900 C CA . ASP B 1 162 ? -11.211 8.227 -4.914 1 97 162 ASP B CA 1
ATOM 4901 C C . ASP B 1 162 ? -9.695 8.227 -5.121 1 97 162 ASP B C 1
ATOM 4903 O O . ASP B 1 162 ? -9.219 8.445 -6.234 1 97 162 ASP B O 1
ATOM 4907 N N . THR B 1 163 ? -8.945 7.949 -4.059 1 97.56 163 THR B N 1
ATOM 4908 C CA . THR B 1 163 ? -7.496 7.793 -4.141 1 97.56 163 THR B CA 1
ATOM 4909 C C . THR B 1 163 ? -7.047 6.523 -3.418 1 97.56 163 THR B C 1
ATOM 4911 O O . THR B 1 163 ? -7.707 6.07 -2.48 1 97.56 163 THR B O 1
ATOM 4914 N N . GLN B 1 164 ? -5.887 5.973 -3.854 1 97.38 164 GLN B N 1
ATOM 4915 C CA . GLN B 1 164 ? -5.301 4.777 -3.254 1 97.38 164 GLN B CA 1
ATOM 4916 C C . GLN B 1 164 ? -5.047 4.98 -1.764 1 97.38 164 GLN B C 1
ATOM 4918 O O . GLN B 1 164 ? -5.352 4.105 -0.951 1 97.38 164 GLN B O 1
ATOM 4923 N N . ARG B 1 165 ? -4.488 6.125 -1.404 1 98.38 165 ARG B N 1
ATOM 4924 C CA . ARG B 1 165 ? -4.043 6.359 -0.035 1 98.38 165 ARG B CA 1
ATOM 4925 C C . ARG B 1 165 ? -5.23 6.5 0.912 1 98.38 165 ARG B C 1
ATOM 4927 O O . ARG B 1 165 ? -5.172 6.051 2.059 1 98.38 165 ARG B O 1
ATOM 4934 N N . THR B 1 166 ? -6.344 7.117 0.521 1 98.44 166 THR B N 1
ATOM 4935 C CA . THR B 1 166 ? -7.508 7.215 1.396 1 98.44 166 THR B CA 1
ATOM 4936 C C . THR B 1 166 ? -8.211 5.863 1.519 1 98.44 166 THR B C 1
ATOM 4938 O O . THR B 1 166 ? -8.711 5.512 2.588 1 98.44 166 THR B O 1
ATOM 4941 N N . THR B 1 167 ? -8.25 5.133 0.448 1 97.81 167 THR B N 1
ATOM 4942 C CA . THR B 1 167 ? -8.844 3.803 0.464 1 97.81 167 THR B CA 1
ATOM 4943 C C . THR B 1 167 ? -8.117 2.893 1.448 1 97.81 167 THR B C 1
ATOM 4945 O O . THR B 1 167 ? -8.742 2.273 2.311 1 97.81 167 THR B O 1
ATOM 4948 N N . LEU B 1 168 ? -6.828 2.83 1.334 1 97.94 168 LEU B N 1
ATOM 4949 C CA . LEU B 1 168 ? -6.066 1.937 2.197 1 97.94 168 LEU B CA 1
ATOM 4950 C C . LEU B 1 168 ? -6.051 2.449 3.635 1 97.94 168 LEU B C 1
ATOM 4952 O O . LEU B 1 168 ? -5.98 1.661 4.578 1 97.94 168 LEU B O 1
ATOM 4956 N N . THR B 1 169 ? -6.129 3.762 3.828 1 98.69 169 THR B N 1
ATOM 4957 C CA . THR B 1 169 ? -6.305 4.305 5.172 1 98.69 169 THR B CA 1
ATOM 4958 C C . THR B 1 169 ? -7.613 3.822 5.785 1 98.69 169 THR B C 1
ATOM 4960 O O . THR B 1 169 ? -7.645 3.395 6.941 1 98.69 169 THR B O 1
ATOM 4963 N N . ALA B 1 170 ? -8.68 3.889 5 1 98.44 170 ALA B N 1
ATOM 4964 C CA . ALA B 1 170 ? -9.977 3.4 5.465 1 98.44 170 ALA B CA 1
ATOM 4965 C C . ALA B 1 170 ? -9.906 1.919 5.828 1 98.44 170 ALA B C 1
ATOM 4967 O O . ALA B 1 170 ? -10.398 1.507 6.879 1 98.44 170 ALA B O 1
ATOM 4968 N N . PHE B 1 171 ? -9.273 1.113 4.941 1 97.12 171 PHE B N 1
ATOM 4969 C CA . PHE B 1 171 ? -9.148 -0.318 5.191 1 97.12 171 PHE B CA 1
ATOM 4970 C C . PHE B 1 171 ? -8.375 -0.578 6.48 1 97.12 171 PHE B C 1
ATOM 4972 O O . PHE B 1 171 ? -8.773 -1.422 7.285 1 97.12 171 PHE B O 1
ATOM 4979 N N . ALA B 1 172 ? -7.297 0.165 6.68 1 98.12 172 ALA B N 1
ATOM 4980 C CA . ALA B 1 172 ? -6.488 0.011 7.887 1 98.12 172 ALA B CA 1
ATOM 4981 C C . ALA B 1 172 ? -7.293 0.362 9.133 1 98.12 172 ALA B C 1
ATOM 4983 O O . ALA B 1 172 ? -7.219 -0.339 10.148 1 98.12 172 ALA B O 1
ATOM 4984 N N . PHE B 1 173 ? -8.023 1.486 9.039 1 98.56 173 PHE B N 1
ATOM 4985 C CA . PHE B 1 173 ? -8.852 1.917 10.164 1 98.56 173 PHE B CA 1
ATOM 4986 C C . PHE B 1 173 ? -9.898 0.867 10.492 1 98.56 173 PHE B C 1
ATOM 4988 O O . PHE B 1 173 ? -10.094 0.522 11.664 1 98.56 173 PHE B O 1
ATOM 4995 N N . ILE B 1 174 ? -10.562 0.285 9.523 1 97.75 174 ILE B N 1
ATOM 4996 C CA . ILE B 1 174 ? -11.594 -0.735 9.688 1 97.75 174 ILE B CA 1
ATOM 4997 C C . ILE B 1 174 ? -10.977 -1.99 10.305 1 97.75 174 ILE B C 1
ATOM 4999 O O . ILE B 1 174 ? -11.57 -2.602 11.195 1 97.75 174 ILE B O 1
ATOM 5003 N N . ASP B 1 175 ? -9.828 -2.344 9.805 1 96.5 175 ASP B N 1
ATOM 5004 C CA . ASP B 1 175 ? -9.117 -3.477 10.391 1 96.5 175 ASP B CA 1
ATOM 5005 C C . ASP B 1 175 ? -8.836 -3.24 11.875 1 96.5 175 ASP B C 1
ATOM 5007 O O . ASP B 1 175 ? -8.945 -4.16 12.688 1 96.5 175 ASP B O 1
ATOM 5011 N N . GLY B 1 176 ? -8.461 -2.023 12.219 1 97.75 176 GLY B N 1
ATOM 5012 C CA . GLY B 1 176 ? -8.195 -1.682 13.609 1 97.75 176 GLY B CA 1
ATOM 5013 C C . GLY B 1 176 ? -9.43 -1.751 14.484 1 97.75 176 GLY B C 1
ATOM 5014 O O . GLY B 1 176 ? -9.344 -2.158 15.648 1 97.75 176 GLY B O 1
ATOM 5015 N N . VAL B 1 177 ? -10.555 -1.372 13.914 1 97.94 177 VAL B N 1
ATOM 5016 C CA . VAL B 1 177 ? -11.789 -1.324 14.695 1 97.94 177 VAL B CA 1
ATOM 5017 C C . VAL B 1 177 ? -12.398 -2.723 14.789 1 97.94 177 VAL B C 1
ATOM 5019 O O . VAL B 1 177 ? -12.75 -3.18 15.883 1 97.94 177 VAL B O 1
ATOM 5022 N N . PHE B 1 178 ? -12.445 -3.461 13.672 1 96.38 178 PHE B N 1
ATOM 5023 C CA . PHE B 1 178 ? -13.258 -4.676 13.633 1 96.38 178 PHE B CA 1
ATOM 5024 C C . PHE B 1 178 ? -12.375 -5.91 13.508 1 96.38 178 PHE B C 1
ATOM 5026 O O . PHE B 1 178 ? -12.859 -7.039 13.594 1 96.38 178 PHE B O 1
ATOM 5033 N N . GLY B 1 179 ? -11.094 -5.711 13.219 1 93.12 179 GLY B N 1
ATOM 5034 C CA . GLY B 1 179 ? -10.156 -6.82 13.094 1 93.12 179 GLY B CA 1
ATOM 5035 C C . GLY B 1 179 ? -10.016 -7.324 11.672 1 93.12 179 GLY B C 1
ATOM 5036 O O . GLY B 1 179 ? -9.07 -8.055 11.359 1 93.12 179 GLY B O 1
ATOM 5037 N N . SER B 1 180 ? -10.969 -6.922 10.766 1 90.38 180 SER B N 1
ATOM 5038 C CA . SER B 1 180 ? -10.938 -7.363 9.375 1 90.38 180 SER B CA 1
ATOM 5039 C C . SER B 1 180 ? -11.82 -6.488 8.492 1 90.38 180 SER B C 1
ATOM 5041 O O . SER B 1 180 ? -12.75 -5.844 8.992 1 90.38 180 SER B O 1
ATOM 5043 N N . THR B 1 181 ? -11.469 -6.473 7.242 1 90.62 181 THR B N 1
ATOM 5044 C CA . THR B 1 181 ? -12.32 -5.766 6.293 1 90.62 181 THR B CA 1
ATOM 5045 C C . THR B 1 181 ? -13.32 -6.719 5.652 1 90.62 181 THR B C 1
ATOM 5047 O O . THR B 1 181 ? -14.188 -6.293 4.879 1 90.62 181 THR B O 1
ATOM 5050 N N . VAL B 1 182 ? -13.148 -7.996 6.133 1 88.25 182 VAL B N 1
ATOM 5051 C CA . VAL B 1 182 ? -14.016 -9.008 5.531 1 88.25 182 VAL B CA 1
ATOM 5052 C C . VAL B 1 182 ? -15.469 -8.719 5.871 1 88.25 182 VAL B C 1
ATOM 5054 O O . VAL B 1 182 ? -15.805 -8.438 7.027 1 88.25 182 VAL B O 1
ATOM 5057 N N . ASP B 1 183 ? -16.422 -8.703 4.977 1 84.94 183 ASP B N 1
ATOM 5058 C CA . ASP B 1 183 ? -17.859 -8.555 5.129 1 84.94 183 ASP B CA 1
ATOM 5059 C C . ASP B 1 183 ? -18.234 -7.102 5.426 1 84.94 183 ASP B C 1
ATOM 5061 O O . ASP B 1 183 ? -19.312 -6.824 5.941 1 84.94 183 ASP B O 1
ATOM 5065 N N . VAL B 1 184 ? -17.234 -6.211 5.379 1 91.44 184 VAL B N 1
ATOM 5066 C CA . VAL B 1 184 ? -17.531 -4.793 5.551 1 91.44 184 VAL B CA 1
ATOM 5067 C C . VAL B 1 184 ? -18.047 -4.211 4.238 1 91.44 184 VAL B C 1
ATOM 5069 O O . VAL B 1 184 ? -17.469 -4.449 3.176 1 91.44 184 VAL B O 1
ATOM 5072 N N . ASN B 1 185 ? -19.109 -3.518 4.316 1 90.19 185 ASN B N 1
ATOM 5073 C CA . ASN B 1 185 ? -19.734 -2.924 3.137 1 90.19 185 ASN B CA 1
ATOM 5074 C C . ASN B 1 185 ? -19.078 -1.602 2.76 1 90.19 185 ASN B C 1
ATOM 5076 O O . ASN B 1 185 ? -19.328 -0.576 3.398 1 90.19 185 ASN B O 1
ATOM 5080 N N . PHE B 1 186 ? -18.328 -1.712 1.703 1 87.31 186 PHE B N 1
ATOM 5081 C CA . PHE B 1 186 ? -17.734 -0.51 1.141 1 87.31 186 PHE B CA 1
ATOM 5082 C C . PHE B 1 186 ? -18.5 -0.043 -0.089 1 87.31 186 PHE B C 1
ATOM 5084 O O . PHE B 1 186 ? -19.125 -0.85 -0.782 1 87.31 186 PHE B O 1
ATOM 5091 N N . SER B 1 187 ? -18.531 1.205 -0.307 1 88.12 187 SER B N 1
ATOM 5092 C CA . SER B 1 187 ? -19.016 1.746 -1.567 1 88.12 187 SER B CA 1
ATOM 5093 C C . SER B 1 187 ? -17.875 2.254 -2.439 1 88.12 187 SER B C 1
ATOM 5095 O O . SER B 1 187 ? -16.812 2.615 -1.932 1 88.12 187 SER B O 1
ATOM 5097 N N . GLN B 1 188 ? -18.094 2.152 -3.752 1 91.56 188 GLN B N 1
ATOM 5098 C CA . GLN B 1 188 ? -17.109 2.793 -4.629 1 91.56 188 GLN B CA 1
ATOM 5099 C C . GLN B 1 188 ? -17.047 4.297 -4.367 1 91.56 188 GLN B C 1
ATOM 5101 O O . GLN B 1 188 ? -18.078 4.941 -4.156 1 91.56 188 GLN B O 1
ATOM 5106 N N . PRO B 1 189 ? -15.867 4.785 -4.301 1 93.94 189 PRO B N 1
ATOM 5107 C CA . PRO B 1 189 ? -15.758 6.227 -4.078 1 93.94 189 PRO B CA 1
ATOM 5108 C C . PRO B 1 189 ? -16.25 7.047 -5.27 1 93.94 189 PRO B C 1
ATOM 5110 O O . PRO B 1 189 ? -16.219 6.57 -6.406 1 93.94 189 PRO B O 1
ATOM 5113 N N . VAL B 1 190 ? -16.703 8.156 -5 1 92.38 190 VAL B N 1
ATOM 5114 C CA . VAL B 1 190 ? -17.172 9.055 -6.047 1 92.38 190 VAL B CA 1
ATOM 5115 C C . VAL B 1 190 ? -16.125 10.125 -6.312 1 92.38 190 VAL B C 1
ATOM 5117 O O . VAL B 1 190 ? -15.484 10.625 -5.379 1 92.38 190 VAL B O 1
ATOM 5120 N N . SER B 1 191 ? -15.914 10.32 -7.598 1 90.19 191 SER B N 1
ATOM 5121 C CA . SER B 1 191 ? -14.992 11.391 -7.969 1 90.19 191 SER B CA 1
ATOM 5122 C C . SER B 1 191 ? -15.703 12.734 -8.031 1 90.19 191 SER B C 1
ATOM 5124 O O . SER B 1 191 ? -16.812 12.828 -8.555 1 90.19 191 SER B O 1
ATOM 5126 N N . ALA B 1 192 ? -15.023 13.727 -7.547 1 90.44 192 ALA B N 1
ATOM 5127 C CA . ALA B 1 192 ? -15.648 15 -7.227 1 90.44 192 ALA B CA 1
ATOM 5128 C C . ALA B 1 192 ? -16.719 14.836 -6.148 1 90.44 192 ALA B C 1
ATOM 5130 O O . ALA B 1 192 ? -17.906 15.016 -6.41 1 90.44 192 ALA B O 1
ATOM 5131 N N . ASP B 1 193 ? -16.25 14.453 -5.047 1 95.94 193 ASP B N 1
ATOM 5132 C CA . ASP B 1 193 ? -17.078 14.156 -3.881 1 95.94 193 ASP B CA 1
ATOM 5133 C C . ASP B 1 193 ? -17.5 15.438 -3.16 1 95.94 193 ASP B C 1
ATOM 5135 O O . ASP B 1 193 ? -16.656 16.109 -2.549 1 95.94 193 ASP B O 1
ATOM 5139 N N . PRO B 1 194 ? -18.688 15.82 -3.191 1 96.69 194 PRO B N 1
ATOM 5140 C CA . PRO B 1 194 ? -19.094 17.078 -2.566 1 96.69 194 PRO B CA 1
ATOM 5141 C C . PRO B 1 194 ? -18.984 17.047 -1.043 1 96.69 194 PRO B C 1
ATOM 5143 O O . PRO B 1 194 ? -18.922 18.094 -0.398 1 96.69 194 PRO B O 1
ATOM 5146 N N . LEU B 1 195 ? -18.969 15.891 -0.471 1 97.94 195 LEU B N 1
ATOM 5147 C CA . LEU B 1 195 ? -18.906 15.766 0.981 1 97.94 195 LEU B CA 1
ATOM 5148 C C . LEU B 1 195 ? -17.469 15.664 1.469 1 97.94 195 LEU B C 1
ATOM 5150 O O . LEU B 1 195 ? -17.031 16.453 2.301 1 97.94 195 LEU B O 1
ATOM 5154 N N . LEU B 1 196 ? -16.656 14.711 0.859 1 98.38 196 LEU B N 1
ATOM 5155 C CA . LEU B 1 196 ? -15.352 14.375 1.421 1 98.38 196 LEU B CA 1
ATOM 5156 C C . LEU B 1 196 ? -14.242 15.156 0.723 1 98.38 196 LEU B C 1
ATOM 5158 O O . LEU B 1 196 ? -13.117 15.234 1.225 1 98.38 196 LEU B O 1
ATOM 5162 N N . LYS B 1 197 ? -14.555 15.703 -0.424 1 98.06 197 LYS B N 1
ATOM 5163 C CA . LYS B 1 197 ? -13.531 16.422 -1.188 1 98.06 197 LYS B CA 1
ATOM 5164 C C . LYS B 1 197 ? -14.133 17.594 -1.946 1 98.06 197 LYS B C 1
ATOM 5166 O O . LYS B 1 197 ? -13.992 17.688 -3.168 1 98.06 197 LYS B O 1
ATOM 5171 N N . PRO B 1 198 ? -14.766 18.484 -1.239 1 98 198 PRO B N 1
ATOM 5172 C CA . PRO B 1 198 ? -15.352 19.641 -1.908 1 98 198 PRO B CA 1
ATOM 5173 C C . PRO B 1 198 ? -14.32 20.469 -2.684 1 98 198 PRO B C 1
ATOM 5175 O O . PRO B 1 198 ? -14.68 21.188 -3.615 1 98 198 PRO B O 1
ATOM 5178 N N . SER B 1 199 ? -13.062 20.359 -2.326 1 97.44 199 SER B N 1
ATOM 5179 C CA . SER B 1 199 ? -11.992 21.078 -2.998 1 97.44 199 SER B CA 1
ATOM 5180 C C . SER B 1 199 ? -11.875 20.656 -4.461 1 97.44 199 SER B C 1
ATOM 5182 O O . SER B 1 199 ? -11.375 21.422 -5.289 1 97.44 199 SER B O 1
ATOM 5184 N N . ASP B 1 200 ? -12.25 19.469 -4.766 1 96.38 200 ASP B N 1
ATOM 5185 C CA . ASP B 1 200 ? -12.234 18.969 -6.141 1 96.38 200 ASP B CA 1
ATOM 5186 C C . ASP B 1 200 ? -13.602 19.141 -6.801 1 96.38 200 ASP B C 1
ATOM 5188 O O . ASP B 1 200 ? -13.742 18.938 -8.008 1 96.38 200 ASP B O 1
ATOM 5192 N N . TYR B 1 201 ? -14.57 19.469 -6.016 1 96.81 201 TYR B N 1
ATOM 5193 C CA . TYR B 1 201 ? -15.953 19.531 -6.488 1 96.81 201 TYR B CA 1
ATOM 5194 C C . TYR B 1 201 ? -16.312 20.953 -6.906 1 96.81 201 TYR B C 1
ATOM 5196 O O . TYR B 1 201 ? -16.984 21.156 -7.926 1 96.81 201 TYR B O 1
ATOM 5204 N N . CYS B 1 202 ? -15.906 21.922 -6.16 1 97.06 202 CYS B N 1
ATOM 5205 C CA . CYS B 1 202 ? -16.312 23.312 -6.348 1 97.06 202 CYS B CA 1
ATOM 5206 C C . CYS B 1 202 ? -15.398 24.016 -7.352 1 97.06 202 CYS B C 1
ATOM 5208 O O . CYS B 1 202 ? -14.367 24.578 -6.98 1 97.06 202 CYS B O 1
ATOM 5210 N N . THR B 1 203 ? -15.82 24.188 -8.523 1 96 203 THR B N 1
ATOM 5211 C CA . THR B 1 203 ? -15.023 24.75 -9.602 1 96 203 THR B CA 1
ATOM 5212 C C . THR B 1 203 ? -14.719 26.219 -9.344 1 96 203 THR B C 1
ATOM 5214 O O . THR B 1 203 ? -13.648 26.719 -9.703 1 96 203 THR B O 1
ATOM 5217 N N . LYS B 1 204 ? -15.648 26.922 -8.766 1 96.38 204 LYS B N 1
ATOM 5218 C CA . LYS B 1 204 ? -15.438 28.328 -8.445 1 96.38 204 LYS B CA 1
ATOM 5219 C C . LYS B 1 204 ? -14.281 28.5 -7.465 1 96.38 204 LYS B C 1
ATOM 5221 O O . LYS B 1 204 ? -13.438 29.391 -7.648 1 96.38 204 LYS B O 1
ATOM 5226 N N . TRP B 1 205 ? -14.242 27.734 -6.504 1 97.38 205 TRP B N 1
ATOM 5227 C CA . TRP B 1 205 ? -13.164 27.797 -5.52 1 97.38 205 TRP B CA 1
ATOM 5228 C C . TRP B 1 205 ? -11.82 27.469 -6.164 1 97.38 205 TRP B C 1
ATOM 5230 O O . TRP B 1 205 ? -10.812 28.125 -5.883 1 97.38 205 TRP B O 1
ATOM 5240 N N . ILE B 1 206 ? -11.805 26.438 -7.016 1 97.62 206 ILE B N 1
ATOM 5241 C CA . ILE B 1 206 ? -10.586 26.047 -7.711 1 97.62 206 ILE B CA 1
ATOM 5242 C C . ILE B 1 206 ? -10.039 27.234 -8.508 1 97.62 206 ILE B C 1
ATOM 5244 O O . ILE B 1 206 ? -8.852 27.562 -8.414 1 97.62 206 ILE B O 1
ATOM 5248 N N . GLN B 1 207 ? -10.898 27.922 -9.109 1 96.75 207 GLN B N 1
ATOM 5249 C CA . GLN B 1 207 ? -10.492 29.016 -9.992 1 96.75 207 GLN B CA 1
ATOM 5250 C C . GLN B 1 207 ? -10.133 30.266 -9.195 1 96.75 207 GLN B C 1
ATOM 5252 O O . GLN B 1 207 ? -9.133 30.922 -9.469 1 96.75 207 GLN B O 1
ATOM 5257 N N . GLU B 1 208 ? -10.922 30.562 -8.164 1 96.88 208 GLU B N 1
ATOM 5258 C CA . GLU B 1 208 ? -10.828 31.875 -7.512 1 96.88 208 GLU B CA 1
ATOM 5259 C C . GLU B 1 208 ? -9.859 31.828 -6.328 1 96.88 208 GLU B C 1
ATOM 5261 O O . GLU B 1 208 ? -9.414 32.875 -5.848 1 96.88 208 GLU B O 1
ATOM 5266 N N . VAL B 1 209 ? -9.539 30.625 -5.902 1 98.06 209 VAL B N 1
ATOM 5267 C CA . VAL B 1 209 ? -8.695 30.562 -4.719 1 98.06 209 VAL B CA 1
ATOM 5268 C C . VAL B 1 209 ? -7.496 29.656 -4.992 1 98.06 209 VAL B C 1
ATOM 5270 O O . VAL B 1 209 ? -6.363 30.125 -5.105 1 98.06 209 VAL B O 1
ATOM 5273 N N . ASP B 1 210 ? -7.746 28.359 -5.266 1 97.62 210 ASP B N 1
ATOM 5274 C CA . ASP B 1 210 ? -6.684 27.359 -5.375 1 97.62 210 ASP B CA 1
ATOM 5275 C C . ASP B 1 210 ? -5.727 27.703 -6.512 1 97.62 210 ASP B C 1
ATOM 5277 O O . ASP B 1 210 ? -4.504 27.625 -6.348 1 97.62 210 ASP B O 1
ATOM 5281 N N . ASP B 1 211 ? -6.285 28.078 -7.637 1 97.12 211 ASP B N 1
ATOM 5282 C CA . ASP B 1 211 ? -5.461 28.359 -8.812 1 97.12 211 ASP B CA 1
ATOM 5283 C C . ASP B 1 211 ? -5.156 29.859 -8.922 1 97.12 211 ASP B C 1
ATOM 5285 O O . ASP B 1 211 ? -4.504 30.281 -9.875 1 97.12 211 ASP B O 1
ATOM 5289 N N . ASN B 1 212 ? -5.672 30.625 -8.008 1 97.25 212 ASN B N 1
ATOM 5290 C CA . ASN B 1 212 ? -5.441 32.062 -8.031 1 97.25 212 ASN B CA 1
ATOM 5291 C C . ASN B 1 212 ? -4.086 32.438 -7.426 1 97.25 212 ASN B C 1
ATOM 5293 O O . ASN B 1 212 ? -3.869 32.25 -6.227 1 97.25 212 ASN B O 1
ATOM 5297 N N . PRO B 1 213 ? -3.201 33 -8.188 1 97 213 PRO B N 1
ATOM 5298 C CA . PRO B 1 213 ? -1.879 33.344 -7.668 1 97 213 PRO B CA 1
ATOM 5299 C C . PRO B 1 213 ? -1.944 34.344 -6.508 1 97 213 PRO B C 1
ATOM 5301 O O . PRO B 1 213 ? -1.038 34.375 -5.672 1 97 213 PRO B O 1
ATOM 5304 N N . ASP B 1 214 ? -2.996 35.062 -6.418 1 96.81 214 ASP B N 1
ATOM 5305 C CA . ASP B 1 214 ? -3.146 36.062 -5.348 1 96.81 214 ASP B CA 1
ATOM 5306 C C . ASP B 1 214 ? -3.25 35.375 -3.986 1 96.81 214 ASP B C 1
ATOM 5308 O O . ASP B 1 214 ? -2.924 35.969 -2.957 1 96.81 214 ASP B O 1
ATOM 5312 N N . SER B 1 215 ? -3.744 34.156 -4.012 1 97.81 215 SER B N 1
ATOM 5313 C CA . SER B 1 215 ? -3.844 33.406 -2.766 1 97.81 215 SER B CA 1
ATOM 5314 C C . SER B 1 215 ? -2.465 33.094 -2.193 1 97.81 215 SER B C 1
ATOM 5316 O O . SER B 1 215 ? -2.336 32.781 -1.011 1 97.81 215 SER B O 1
ATOM 5318 N N . MET B 1 216 ? -1.406 33.25 -2.967 1 98.12 216 MET B N 1
ATOM 5319 C CA . MET B 1 216 ? -0.048 32.906 -2.553 1 98.12 216 MET B CA 1
ATOM 5320 C C . MET B 1 216 ? 0.735 34.156 -2.174 1 98.12 216 MET B C 1
ATOM 5322 O O . MET B 1 216 ? 1.889 34.062 -1.749 1 98.12 216 MET B O 1
ATOM 5326 N N . LYS B 1 217 ? 0.147 35.344 -2.234 1 98.19 217 LYS B N 1
ATOM 5327 C CA . LYS B 1 217 ? 0.85 36.594 -2.096 1 98.19 217 LYS B CA 1
ATOM 5328 C C . LYS B 1 217 ? 1.586 36.688 -0.761 1 98.19 217 LYS B C 1
ATOM 5330 O O . LYS B 1 217 ? 2.771 37.031 -0.719 1 98.19 217 LYS B O 1
ATOM 5335 N N . GLU B 1 218 ? 0.869 36.406 0.374 1 98.44 218 GLU B N 1
ATOM 5336 C CA . GLU B 1 218 ? 1.484 36.469 1.695 1 98.44 218 GLU B CA 1
ATOM 5337 C C . GLU B 1 218 ? 2.602 35.438 1.838 1 98.44 218 GLU B C 1
ATOM 5339 O O . GLU B 1 218 ? 3.674 35.75 2.365 1 98.44 218 GLU B O 1
ATOM 5344 N N . ALA B 1 219 ? 2.371 34.219 1.349 1 98.69 219 ALA B N 1
ATOM 5345 C CA . ALA B 1 219 ? 3.375 33.156 1.437 1 98.69 219 ALA B CA 1
ATOM 5346 C C . ALA B 1 219 ? 4.609 33.5 0.607 1 98.69 219 ALA B C 1
ATOM 5348 O O . ALA B 1 219 ? 5.738 33.281 1.043 1 98.69 219 ALA B O 1
ATOM 5349 N N . ASN B 1 220 ? 4.391 34.062 -0.59 1 98.69 220 ASN B N 1
ATOM 5350 C CA . ASN B 1 220 ? 5.5 34.438 -1.459 1 98.69 220 ASN B CA 1
ATOM 5351 C C . ASN B 1 220 ? 6.281 35.625 -0.883 1 98.69 220 ASN B C 1
ATOM 5353 O O . ASN B 1 220 ? 7.512 35.656 -0.947 1 98.69 220 ASN B O 1
ATOM 5357 N N . ALA B 1 221 ? 5.539 36.562 -0.373 1 98.81 221 ALA B N 1
ATOM 5358 C CA . ALA B 1 221 ? 6.211 37.719 0.247 1 98.81 221 ALA B CA 1
ATOM 5359 C C . ALA B 1 221 ? 7.09 37.281 1.411 1 98.81 221 ALA B C 1
ATOM 5361 O O . ALA B 1 221 ? 8.188 37.812 1.609 1 98.81 221 ALA B O 1
ATOM 5362 N N . PHE B 1 222 ? 6.602 36.344 2.186 1 98.88 222 PHE B N 1
ATOM 5363 C CA . PHE B 1 222 ? 7.391 35.812 3.291 1 98.88 222 PHE B CA 1
ATOM 5364 C C . PHE B 1 222 ? 8.609 35.062 2.775 1 98.88 222 PHE B C 1
ATOM 5366 O O . PHE B 1 222 ? 9.711 35.219 3.295 1 98.88 222 PHE B O 1
ATOM 5373 N N . ARG B 1 223 ? 8.414 34.188 1.775 1 98.81 223 ARG B N 1
ATOM 5374 C CA . ARG B 1 223 ? 9.5 33.438 1.14 1 98.81 223 ARG B CA 1
ATOM 5375 C C . ARG B 1 223 ? 10.617 34.375 0.692 1 98.81 223 ARG B C 1
ATOM 5377 O O . ARG B 1 223 ? 11.797 34.062 0.822 1 98.81 223 ARG B O 1
ATOM 5384 N N . ASP B 1 224 ? 10.25 35.562 0.191 1 98.5 224 ASP B N 1
ATOM 5385 C CA . ASP B 1 224 ? 11.203 36.5 -0.352 1 98.5 224 ASP B CA 1
ATOM 5386 C C . ASP B 1 224 ? 11.633 37.531 0.709 1 98.5 224 ASP B C 1
ATOM 5388 O O . ASP B 1 224 ? 12.344 38.469 0.407 1 98.5 224 ASP B O 1
ATOM 5392 N N . GLY B 1 225 ? 11.242 37.375 1.955 1 98.62 225 GLY B N 1
ATOM 5393 C CA . GLY B 1 225 ? 11.484 38.312 3.037 1 98.62 225 GLY B CA 1
ATOM 5394 C C . GLY B 1 225 ? 12.727 37.969 3.846 1 98.62 225 GLY B C 1
ATOM 5395 O O . GLY B 1 225 ? 13.461 37.031 3.516 1 98.62 225 GLY B O 1
ATOM 5396 N N . PRO B 1 226 ? 12.945 38.75 4.906 1 98.5 226 PRO B N 1
ATOM 5397 C CA . PRO B 1 226 ? 14.211 38.656 5.645 1 98.5 226 PRO B CA 1
ATOM 5398 C C . PRO B 1 226 ? 14.336 37.344 6.438 1 98.5 226 PRO B C 1
ATOM 5400 O O . PRO B 1 226 ? 15.445 36.812 6.582 1 98.5 226 PRO B O 1
ATOM 5403 N N . GLU B 1 227 ? 13.227 36.844 6.977 1 98.62 227 GLU B N 1
ATOM 5404 C CA . GLU B 1 227 ? 13.297 35.625 7.781 1 98.62 227 GLU B CA 1
ATOM 5405 C C . GLU B 1 227 ? 13.805 34.438 6.953 1 98.62 227 GLU B C 1
ATOM 5407 O O . GLU B 1 227 ? 14.703 33.719 7.383 1 98.62 227 GLU B O 1
ATOM 5412 N N . VAL B 1 228 ? 13.25 34.281 5.723 1 98.88 228 VAL B N 1
ATOM 5413 C CA . VAL B 1 228 ? 13.641 33.156 4.867 1 98.88 228 VAL B CA 1
ATOM 5414 C C . VAL B 1 228 ? 15.039 33.406 4.305 1 98.88 228 VAL B C 1
ATOM 5416 O O . VAL B 1 228 ? 15.82 32.469 4.137 1 98.88 228 VAL B O 1
ATOM 5419 N N . ALA B 1 229 ? 15.328 34.656 4.004 1 98.75 229 ALA B N 1
ATOM 5420 C CA . ALA B 1 229 ? 16.688 35 3.568 1 98.75 229 ALA B CA 1
ATOM 5421 C C . ALA B 1 229 ? 17.719 34.562 4.605 1 98.75 229 ALA B C 1
ATOM 5423 O O . ALA B 1 229 ? 18.781 34.062 4.254 1 98.75 229 ALA B O 1
ATOM 5424 N N . GLU B 1 230 ? 17.391 34.812 5.844 1 98.62 230 GLU B N 1
ATOM 5425 C CA . GLU B 1 230 ? 18.281 34.406 6.918 1 98.62 230 GLU B CA 1
ATOM 5426 C C . GLU B 1 230 ? 18.438 32.875 6.957 1 98.62 230 GLU B C 1
ATOM 5428 O O . GLU B 1 230 ? 19.516 32.375 7.23 1 98.62 230 GLU B O 1
ATOM 5433 N N . VAL B 1 231 ? 17.328 32.125 6.707 1 98.88 231 VAL B N 1
ATOM 5434 C CA . VAL B 1 231 ? 17.391 30.672 6.648 1 98.88 231 VAL B CA 1
ATOM 5435 C C . VAL B 1 231 ? 18.328 30.234 5.527 1 98.88 231 VAL B C 1
ATOM 5437 O O . VAL B 1 231 ? 19.172 29.359 5.727 1 98.88 231 VAL B O 1
ATOM 5440 N N . ILE B 1 232 ? 18.125 30.844 4.316 1 98.88 232 ILE B N 1
ATOM 5441 C CA . ILE B 1 232 ? 18.953 30.5 3.162 1 98.88 232 ILE B CA 1
ATOM 5442 C C . ILE B 1 232 ? 20.422 30.703 3.504 1 98.88 232 ILE B C 1
ATOM 5444 O O . ILE B 1 232 ? 21.25 29.828 3.256 1 98.88 232 ILE B O 1
ATOM 5448 N N . THR B 1 233 ? 20.766 31.828 4.145 1 98.56 233 THR B N 1
ATOM 5449 C CA . THR B 1 233 ? 22.141 32.156 4.5 1 98.56 233 THR B CA 1
ATOM 5450 C C . THR B 1 233 ? 22.688 31.172 5.527 1 98.56 233 THR B C 1
ATOM 5452 O O . THR B 1 233 ? 23.797 30.672 5.379 1 98.56 233 THR B O 1
ATOM 5455 N N . SER B 1 234 ? 21.906 30.906 6.551 1 98 234 SER B N 1
ATOM 5456 C CA . SER B 1 234 ? 22.328 30.016 7.625 1 98 234 SER B CA 1
ATOM 5457 C C . SER B 1 234 ? 22.562 28.609 7.105 1 98 234 SER B C 1
ATOM 5459 O O . SER B 1 234 ? 23.562 27.969 7.449 1 98 234 SER B O 1
ATOM 5461 N N . VAL B 1 235 ? 21.656 28.109 6.262 1 98.69 235 VAL B N 1
ATOM 5462 C CA . VAL B 1 235 ? 21.766 26.766 5.707 1 98.69 235 VAL B CA 1
ATOM 5463 C C . VAL B 1 235 ? 22.969 26.688 4.773 1 98.69 235 VAL B C 1
ATOM 5465 O O . VAL B 1 235 ? 23.719 25.703 4.805 1 98.69 235 VAL B O 1
ATOM 5468 N N . SER B 1 236 ? 23.109 27.734 3.949 1 98.69 236 SER B N 1
ATOM 5469 C CA . SER B 1 236 ? 24.25 27.766 3.039 1 98.69 236 SER B CA 1
ATOM 5470 C C . SER B 1 236 ? 25.562 27.688 3.797 1 98.69 236 SER B C 1
ATOM 5472 O O . SER B 1 236 ? 26.438 26.891 3.439 1 98.69 236 SER B O 1
ATOM 5474 N N . LYS B 1 237 ? 25.703 28.422 4.852 1 97.62 237 LYS B N 1
ATOM 5475 C CA . LYS B 1 237 ? 26.906 28.438 5.664 1 97.62 237 LYS B CA 1
ATOM 5476 C C . LYS B 1 237 ? 27.125 27.094 6.352 1 97.62 237 LYS B C 1
ATOM 5478 O O . LYS B 1 237 ? 28.234 26.562 6.367 1 97.62 237 LYS B O 1
ATOM 5483 N N . ARG B 1 238 ? 26.078 26.578 6.93 1 97.56 238 ARG B N 1
ATOM 5484 C CA . ARG B 1 238 ? 26.141 25.312 7.656 1 97.56 238 ARG B CA 1
ATOM 5485 C C . ARG B 1 238 ? 26.641 24.188 6.75 1 97.56 238 ARG B C 1
ATOM 5487 O O . ARG B 1 238 ? 27.391 23.312 7.184 1 97.56 238 ARG B O 1
ATOM 5494 N N . LEU B 1 239 ? 26.234 24.234 5.438 1 98.38 239 LEU B N 1
ATOM 5495 C CA . LEU B 1 239 ? 26.547 23.156 4.5 1 98.38 239 LEU B CA 1
ATOM 5496 C C . LEU B 1 239 ? 27.812 23.469 3.719 1 98.38 239 LEU B C 1
ATOM 5498 O O . LEU B 1 239 ? 28.219 22.672 2.863 1 98.38 239 LEU B O 1
ATOM 5502 N N . GLY B 1 240 ? 28.391 24.656 3.951 1 98 240 GLY B N 1
ATOM 5503 C CA . GLY B 1 240 ? 29.719 24.969 3.436 1 98 240 GLY B CA 1
ATOM 5504 C C . GLY B 1 240 ? 29.688 25.609 2.062 1 98 240 GLY B C 1
ATOM 5505 O O . GLY B 1 240 ? 30.688 25.625 1.351 1 98 240 GLY B O 1
ATOM 5506 N N . PHE B 1 241 ? 28.578 26.094 1.676 1 98.06 241 PHE B N 1
ATOM 5507 C CA . PHE B 1 241 ? 28.516 26.797 0.399 1 98.06 241 PHE B CA 1
ATOM 5508 C C . PHE B 1 241 ? 29.141 28.188 0.515 1 98.06 241 PHE B C 1
ATOM 5510 O O . PHE B 1 241 ? 28.984 28.859 1.534 1 98.06 241 PHE B O 1
ATOM 5517 N N . SER B 1 242 ? 29.812 28.594 -0.519 1 95.69 242 SER B N 1
ATOM 5518 C CA . SER B 1 242 ? 30.516 29.875 -0.514 1 95.69 242 SER B CA 1
ATOM 5519 C C . SER B 1 242 ? 29.562 31.031 -0.779 1 95.69 242 SER B C 1
ATOM 5521 O O . SER B 1 242 ? 29.891 32.188 -0.504 1 95.69 242 SER B O 1
ATOM 5523 N N . SER B 1 243 ? 28.453 30.703 -1.426 1 96.62 243 SER B N 1
ATOM 5524 C CA . SER B 1 243 ? 27.391 31.672 -1.666 1 96.62 243 SER B CA 1
ATOM 5525 C C . SER B 1 243 ? 26.031 31.078 -1.312 1 96.62 243 SER B C 1
ATOM 5527 O O . SER B 1 243 ? 25.891 29.859 -1.168 1 96.62 243 SER B O 1
ATOM 5529 N N . ASP B 1 244 ? 25.141 31.969 -1.14 1 96.88 244 ASP B N 1
ATOM 5530 C CA . ASP B 1 244 ? 23.781 31.531 -0.804 1 96.88 244 ASP B CA 1
ATOM 5531 C C . ASP B 1 244 ? 23.219 30.625 -1.9 1 96.88 244 ASP B C 1
ATOM 5533 O O . ASP B 1 244 ? 23.281 30.969 -3.084 1 96.88 244 ASP B O 1
ATOM 5537 N N . ILE B 1 245 ? 22.734 29.484 -1.49 1 98.19 245 ILE B N 1
ATOM 5538 C CA . ILE B 1 245 ? 22.016 28.625 -2.418 1 98.19 245 ILE B CA 1
ATOM 5539 C C . ILE B 1 245 ? 20.609 29.172 -2.662 1 98.19 245 ILE B C 1
ATOM 5541 O O . ILE B 1 245 ? 20.172 30.094 -1.967 1 98.19 245 ILE B O 1
ATOM 5545 N N . ASP B 1 246 ? 19.938 28.609 -3.688 1 97.56 246 ASP B N 1
ATOM 5546 C CA . ASP B 1 246 ? 18.594 29.094 -4 1 97.56 246 ASP B CA 1
ATOM 5547 C C . ASP B 1 246 ? 17.562 28.5 -3.049 1 97.56 246 ASP B C 1
ATOM 5549 O O . ASP B 1 246 ? 17.781 27.422 -2.477 1 97.56 246 ASP B O 1
ATOM 5553 N N . TYR B 1 247 ? 16.422 29.234 -2.896 1 98.44 247 TYR B N 1
ATOM 5554 C CA . TYR B 1 247 ? 15.344 28.781 -2.023 1 98.44 247 TYR B CA 1
ATOM 5555 C C . TYR B 1 247 ? 14.836 27.406 -2.441 1 98.44 247 TYR B C 1
ATOM 5557 O O . TYR B 1 247 ? 14.461 26.594 -1.594 1 98.44 247 TYR B O 1
ATOM 5565 N N . ALA B 1 248 ? 14.758 27.188 -3.727 1 98.31 248 ALA B N 1
ATOM 5566 C CA . ALA B 1 248 ? 14.258 25.906 -4.238 1 98.31 248 ALA B CA 1
ATOM 5567 C C . ALA B 1 248 ? 15.039 24.734 -3.646 1 98.31 248 ALA B C 1
ATOM 5569 O O . ALA B 1 248 ? 14.453 23.719 -3.275 1 98.31 248 ALA B O 1
ATOM 5570 N N . LEU B 1 249 ? 16.328 24.875 -3.615 1 98.69 249 LEU B N 1
ATOM 5571 C CA . LEU B 1 249 ? 17.156 23.812 -3.061 1 98.69 249 LEU B CA 1
ATOM 5572 C C . LEU B 1 249 ? 16.922 23.656 -1.564 1 98.69 249 LEU B C 1
ATOM 5574 O O . LEU B 1 249 ? 16.859 22.531 -1.053 1 98.69 249 LEU B O 1
ATOM 5578 N N . VAL B 1 250 ? 16.797 24.766 -0.796 1 98.81 250 VAL B N 1
ATOM 5579 C CA . VAL B 1 250 ? 16.453 24.719 0.622 1 98.81 250 VAL B CA 1
ATOM 5580 C C . VAL B 1 250 ? 15.141 23.984 0.816 1 98.81 250 VAL B C 1
ATOM 5582 O O . VAL B 1 250 ? 15.031 23.141 1.709 1 98.81 250 VAL B O 1
ATOM 5585 N N . ASP B 1 251 ? 14.211 24.281 -0.036 1 98.62 251 ASP B N 1
ATOM 5586 C CA . ASP B 1 251 ? 12.891 23.672 0.05 1 98.62 251 ASP B CA 1
ATOM 5587 C C . ASP B 1 251 ? 12.953 22.172 -0.217 1 98.62 251 ASP B C 1
ATOM 5589 O O . ASP B 1 251 ? 12.227 21.391 0.409 1 98.62 251 ASP B O 1
ATOM 5593 N N . ILE B 1 252 ? 13.734 21.734 -1.189 1 98.69 252 ILE B N 1
ATOM 5594 C CA . ILE B 1 252 ? 13.883 20.312 -1.481 1 98.69 252 ILE B CA 1
ATOM 5595 C C . ILE B 1 252 ? 14.477 19.594 -0.271 1 98.69 252 ILE B C 1
ATOM 5597 O O . ILE B 1 252 ? 14.023 18.516 0.107 1 98.69 252 ILE B O 1
ATOM 5601 N N . MET B 1 253 ? 15.5 20.172 0.388 1 98.75 253 MET B N 1
ATOM 5602 C CA . MET B 1 253 ? 16.094 19.578 1.581 1 98.75 253 MET B CA 1
ATOM 5603 C C . MET B 1 253 ? 15.086 19.5 2.717 1 98.75 253 MET B C 1
ATOM 5605 O O . MET B 1 253 ? 14.984 18.469 3.398 1 98.75 253 MET B O 1
ATOM 5609 N N . TYR B 1 254 ? 14.352 20.578 2.883 1 98.69 254 TYR B N 1
ATOM 5610 C CA . TYR B 1 254 ? 13.328 20.641 3.918 1 98.69 254 TYR B CA 1
ATOM 5611 C C . TYR B 1 254 ? 12.25 19.594 3.678 1 98.69 254 TYR B C 1
ATOM 5613 O O . TYR B 1 254 ? 11.875 18.859 4.598 1 98.69 254 TYR B O 1
ATOM 5621 N N . THR B 1 255 ? 11.781 19.484 2.447 1 98.56 255 THR B N 1
ATOM 5622 C CA . THR B 1 255 ? 10.758 18.516 2.066 1 98.56 255 THR B CA 1
ATOM 5623 C C . THR B 1 255 ? 11.258 17.078 2.285 1 98.56 255 THR B C 1
ATOM 5625 O O . THR B 1 255 ? 10.531 16.25 2.82 1 98.56 255 THR B O 1
ATOM 5628 N N . THR B 1 256 ? 12.469 16.812 1.898 1 98.25 256 THR B N 1
ATOM 5629 C CA . THR B 1 256 ? 13.047 15.5 2.086 1 98.25 256 THR B CA 1
ATOM 5630 C C . THR B 1 256 ? 13.164 15.164 3.57 1 98.25 256 THR B C 1
ATOM 5632 O O . THR B 1 256 ? 12.82 14.055 3.992 1 98.25 256 THR B O 1
ATOM 5635 N N . CYS B 1 257 ? 13.617 16.141 4.352 1 98 257 CYS B N 1
ATOM 5636 C CA . CYS B 1 257 ? 13.719 15.977 5.797 1 98 257 CYS B CA 1
ATOM 5637 C C . CYS B 1 257 ? 12.375 15.578 6.398 1 98 257 CYS B C 1
ATOM 5639 O O . CYS B 1 257 ? 12.281 14.578 7.105 1 98 257 CYS B O 1
ATOM 5641 N N . ARG B 1 258 ? 11.359 16.281 6.094 1 97.94 258 ARG B N 1
ATOM 5642 C CA . ARG B 1 258 ? 10.062 16.094 6.738 1 97.94 258 ARG B CA 1
ATOM 5643 C C . ARG B 1 258 ? 9.414 14.789 6.293 1 97.94 258 ARG B C 1
ATOM 5645 O O . ARG B 1 258 ? 8.844 14.062 7.109 1 97.94 258 ARG B O 1
ATOM 5652 N N . PHE B 1 259 ? 9.516 14.391 5.012 1 98.12 259 PHE B N 1
ATOM 5653 C CA . PHE B 1 259 ? 8.953 13.133 4.523 1 98.12 259 PHE B CA 1
ATOM 5654 C C . PHE B 1 259 ? 9.688 11.945 5.129 1 98.12 259 PHE B C 1
ATOM 5656 O O . PHE B 1 259 ? 9.055 11.008 5.617 1 98.12 259 PHE B O 1
ATOM 5663 N N . GLU B 1 260 ? 10.984 12.023 5.117 1 96.94 260 GLU B N 1
ATOM 5664 C CA . GLU B 1 260 ? 11.742 10.891 5.637 1 96.94 260 GLU B CA 1
ATOM 5665 C C . GLU B 1 260 ? 11.508 10.703 7.133 1 96.94 260 GLU B C 1
ATOM 5667 O O . GLU B 1 260 ? 11.461 9.57 7.621 1 96.94 260 GLU B O 1
ATOM 5672 N N . LYS B 1 261 ? 11.359 11.828 7.855 1 96.75 261 LYS B N 1
ATOM 5673 C CA . LYS B 1 261 ? 11.016 11.734 9.273 1 96.75 261 LYS B CA 1
ATOM 5674 C C . LYS B 1 261 ? 9.641 11.094 9.461 1 96.75 261 LYS B C 1
ATOM 5676 O O . LYS B 1 261 ? 9.43 10.328 10.398 1 96.75 261 LYS B O 1
ATOM 5681 N N . ALA B 1 262 ? 8.727 11.398 8.57 1 97.69 262 ALA B N 1
ATOM 5682 C CA . ALA B 1 262 ? 7.367 10.867 8.664 1 97.69 262 ALA B CA 1
ATOM 5683 C C . ALA B 1 262 ? 7.332 9.391 8.266 1 97.69 262 ALA B C 1
ATOM 5685 O O . ALA B 1 262 ? 6.535 8.617 8.805 1 97.69 262 ALA B O 1
ATOM 5686 N N . TRP B 1 263 ? 8.172 8.977 7.293 1 96.88 263 TRP B N 1
ATOM 5687 C CA . TRP B 1 263 ? 8.203 7.594 6.816 1 96.88 263 TRP B CA 1
ATOM 5688 C C . TRP B 1 263 ? 8.773 6.664 7.879 1 96.88 263 TRP B C 1
ATOM 5690 O O . TRP B 1 263 ? 8.328 5.527 8.023 1 96.88 263 TRP B O 1
ATOM 5700 N N . HIS B 1 264 ? 9.797 7.176 8.578 1 94.38 264 HIS B N 1
ATOM 5701 C CA . HIS B 1 264 ? 10.508 6.43 9.609 1 94.38 264 HIS B CA 1
ATOM 5702 C C . HIS B 1 264 ? 10.578 7.227 10.914 1 94.38 264 HIS B C 1
ATOM 5704 O O . HIS B 1 264 ? 11.586 7.883 11.195 1 94.38 264 HIS B O 1
ATOM 5710 N N . VAL B 1 265 ? 9.609 7.086 11.742 1 93.69 265 VAL B N 1
ATOM 5711 C CA . VAL B 1 265 ? 9.352 7.988 12.852 1 93.69 265 VAL B CA 1
ATOM 5712 C C . VAL B 1 265 ? 10.484 7.891 13.875 1 93.69 265 VAL B C 1
ATOM 5714 O O . VAL B 1 265 ? 10.789 8.867 14.57 1 93.69 265 VAL B O 1
ATOM 5717 N N . TYR B 1 266 ? 11.242 6.852 13.906 1 89.56 266 TYR B N 1
ATOM 5718 C CA . TYR B 1 266 ? 12.266 6.688 14.938 1 89.56 266 TYR B CA 1
ATOM 5719 C C . TYR B 1 266 ? 13.664 6.871 14.352 1 89.56 266 TYR B C 1
ATOM 5721 O O . TYR B 1 266 ? 14.664 6.641 15.031 1 89.56 266 TYR B O 1
ATOM 5729 N N . SER B 1 267 ? 13.719 7.258 13.117 1 89 267 SER B N 1
ATOM 5730 C CA . SER B 1 267 ? 15 7.523 12.469 1 89 267 SER B CA 1
ATOM 5731 C C . SER B 1 267 ? 15.188 9.008 12.195 1 89 267 SER B C 1
ATOM 5733 O O . SER B 1 267 ? 14.234 9.789 12.289 1 89 267 SER B O 1
ATOM 5735 N N . ILE B 1 268 ? 16.438 9.312 11.961 1 87.19 268 ILE B N 1
ATOM 5736 C CA . ILE B 1 268 ? 16.781 10.695 11.672 1 87.19 268 ILE B CA 1
ATOM 5737 C C . ILE B 1 268 ? 17.078 10.852 10.18 1 87.19 268 ILE B C 1
ATOM 5739 O O . ILE B 1 268 ? 17.828 10.055 9.609 1 87.19 268 ILE B O 1
ATOM 5743 N N . SER B 1 269 ? 16.453 11.781 9.57 1 93.75 269 SER B N 1
ATOM 5744 C CA . SER B 1 269 ? 16.859 12.125 8.211 1 93.75 269 SER B CA 1
ATOM 5745 C C . SER B 1 269 ? 18.125 12.992 8.219 1 93.75 269 SER B C 1
ATOM 5747 O O . SER B 1 269 ? 18.172 14.031 8.891 1 93.75 269 SER B O 1
ATOM 5749 N N . PRO B 1 270 ? 19.156 12.625 7.516 1 95.62 270 PRO B N 1
ATOM 5750 C CA . PRO B 1 270 ? 20.359 13.445 7.484 1 95.62 270 PRO B CA 1
ATOM 5751 C C . PRO B 1 270 ? 20.109 14.859 6.969 1 95.62 270 PRO B C 1
ATOM 5753 O O . PRO B 1 270 ? 20.844 15.789 7.301 1 95.62 270 PRO B O 1
ATOM 5756 N N . TRP B 1 271 ? 19.047 15.016 6.242 1 97.75 271 TRP B N 1
ATOM 5757 C CA . TRP B 1 271 ? 18.781 16.312 5.641 1 97.75 271 TRP B CA 1
ATOM 5758 C C . TRP B 1 271 ? 18.203 17.297 6.668 1 97.75 271 TRP B C 1
ATOM 5760 O O . TRP B 1 271 ? 18.203 18.5 6.453 1 97.75 271 TRP B O 1
ATOM 5770 N N . CYS B 1 272 ? 17.672 16.766 7.727 1 97.69 272 CYS B N 1
ATOM 5771 C CA . CYS B 1 272 ? 17.188 17.656 8.789 1 97.69 272 CYS B CA 1
ATOM 5772 C C . CYS B 1 272 ? 18.359 18.359 9.469 1 97.69 272 CYS B C 1
ATOM 5774 O O . CYS B 1 272 ? 18.172 19.406 10.102 1 97.69 272 CYS B O 1
ATOM 5776 N N . ALA B 1 273 ? 19.578 17.812 9.359 1 97.44 273 ALA B N 1
ATOM 5777 C CA . ALA B 1 273 ? 20.766 18.406 9.961 1 97.44 273 ALA B CA 1
ATOM 5778 C C . ALA B 1 273 ? 21.109 19.75 9.312 1 97.44 273 ALA B C 1
ATOM 5780 O O . ALA B 1 273 ? 21.891 20.531 9.867 1 97.44 273 ALA B O 1
ATOM 5781 N N . ALA B 1 274 ? 20.531 20 8.156 1 98.12 274 ALA B N 1
ATOM 5782 C CA . ALA B 1 274 ? 20.781 21.25 7.449 1 98.12 274 ALA B CA 1
ATOM 5783 C C . ALA B 1 274 ? 20.125 22.422 8.172 1 98.12 274 ALA B C 1
ATOM 5785 O O . ALA B 1 274 ? 20.453 23.578 7.902 1 98.12 274 ALA B O 1
ATOM 5786 N N . PHE B 1 275 ? 19.281 22.109 9.117 1 98.25 275 PHE B N 1
ATOM 5787 C CA . PHE B 1 275 ? 18.453 23.172 9.664 1 98.25 275 PHE B CA 1
ATOM 5788 C C . PHE B 1 275 ? 18.594 23.266 11.172 1 98.25 275 PHE B C 1
ATOM 5790 O O . PHE B 1 275 ? 18.703 22.25 11.859 1 98.25 275 PHE B O 1
ATOM 5797 N N . SER B 1 276 ? 18.641 24.453 11.703 1 96.56 276 SER B N 1
ATOM 5798 C CA . SER B 1 276 ? 18.406 24.672 13.125 1 96.56 276 SER B CA 1
ATOM 5799 C C . SER B 1 276 ? 16.922 24.672 13.461 1 96.56 276 SER B C 1
ATOM 5801 O O . SER B 1 276 ? 16.078 24.719 12.562 1 96.56 276 SER B O 1
ATOM 5803 N N . LYS B 1 277 ? 16.641 24.625 14.703 1 96.44 277 LYS B N 1
ATOM 5804 C CA . LYS B 1 277 ? 15.25 24.688 15.148 1 96.44 277 LYS B CA 1
ATOM 5805 C C . LYS B 1 277 ? 14.578 25.969 14.664 1 96.44 277 LYS B C 1
ATOM 5807 O O . LYS B 1 277 ? 13.422 25.938 14.219 1 96.44 277 LYS B O 1
ATOM 5812 N N . ASP B 1 278 ? 15.266 27.047 14.742 1 97.38 278 ASP B N 1
ATOM 5813 C CA . ASP B 1 278 ? 14.711 28.328 14.328 1 97.38 278 ASP B CA 1
ATOM 5814 C C . ASP B 1 278 ? 14.461 28.359 12.82 1 97.38 278 ASP B C 1
ATOM 5816 O O . ASP B 1 278 ? 13.477 28.938 12.359 1 97.38 278 ASP B O 1
ATOM 5820 N N . ASP B 1 279 ? 15.383 27.766 12.023 1 98.44 279 ASP B N 1
ATOM 5821 C CA . ASP B 1 279 ? 15.156 27.656 10.586 1 98.44 279 ASP B CA 1
ATOM 5822 C C . ASP B 1 279 ? 13.844 26.938 10.289 1 98.44 279 ASP B C 1
ATOM 5824 O O . ASP B 1 279 ? 13.055 27.391 9.453 1 98.44 279 ASP B O 1
ATOM 5828 N N . LEU B 1 280 ? 13.641 25.844 10.984 1 98.5 280 LEU B N 1
ATOM 5829 C CA . LEU B 1 280 ? 12.469 25.016 10.758 1 98.5 280 LEU B CA 1
ATOM 5830 C C . LEU B 1 280 ? 11.188 25.75 11.125 1 98.5 280 LEU B C 1
ATOM 5832 O O . LEU B 1 280 ? 10.164 25.609 10.453 1 98.5 280 LEU B O 1
ATOM 5836 N N . LYS B 1 281 ? 11.234 26.531 12.164 1 98.69 281 LYS B N 1
ATOM 5837 C CA . LYS B 1 281 ? 10.07 27.328 12.555 1 98.69 281 LYS B CA 1
ATOM 5838 C C . LYS B 1 281 ? 9.688 28.328 11.461 1 98.69 281 LYS B C 1
ATOM 5840 O O . LYS B 1 281 ? 8.508 28.547 11.195 1 98.69 281 LYS B O 1
ATOM 5845 N N . VAL B 1 282 ? 10.703 28.906 10.891 1 98.88 282 VAL B N 1
ATOM 5846 C CA . VAL B 1 282 ? 10.469 29.859 9.82 1 98.88 282 VAL B CA 1
ATOM 5847 C C . VAL B 1 282 ? 9.836 29.156 8.617 1 98.88 282 VAL B C 1
ATOM 5849 O O . VAL B 1 282 ? 8.859 29.641 8.047 1 98.88 282 VAL B O 1
ATOM 5852 N N . LEU B 1 283 ? 10.344 28 8.25 1 98.88 283 LEU B N 1
ATOM 5853 C CA . LEU B 1 283 ? 9.82 27.25 7.113 1 98.88 283 LEU B CA 1
ATOM 5854 C C . LEU B 1 283 ? 8.406 26.75 7.398 1 98.88 283 LEU B C 1
ATOM 5856 O O . LEU B 1 283 ? 7.559 26.734 6.504 1 98.88 283 LEU B O 1
ATOM 5860 N N . GLU B 1 284 ? 8.164 26.344 8.586 1 98.81 284 GLU B N 1
ATOM 5861 C CA . GLU B 1 284 ? 6.816 25.953 8.992 1 98.81 284 GLU B CA 1
ATOM 5862 C C . GLU B 1 284 ? 5.832 27.109 8.789 1 98.81 284 GLU B C 1
ATOM 5864 O O . GLU B 1 284 ? 4.727 26.906 8.281 1 98.81 284 GLU B O 1
ATOM 5869 N N . TYR B 1 285 ? 6.273 28.297 9.219 1 98.88 285 TYR B N 1
ATOM 5870 C CA . TYR B 1 285 ? 5.418 29.469 9.102 1 98.88 285 TYR B CA 1
ATOM 5871 C C . TYR B 1 285 ? 5.078 29.75 7.648 1 98.88 285 TYR B C 1
ATOM 5873 O O . TYR B 1 285 ? 3.939 30.109 7.324 1 98.88 285 TYR B O 1
ATOM 5881 N N . ARG B 1 286 ? 6.023 29.594 6.75 1 98.88 286 ARG B N 1
ATOM 5882 C CA . ARG B 1 286 ? 5.777 29.797 5.328 1 98.88 286 ARG B CA 1
ATOM 5883 C C . ARG B 1 286 ? 4.68 28.859 4.824 1 98.88 286 ARG B C 1
ATOM 5885 O O . ARG B 1 286 ? 3.809 29.281 4.059 1 98.88 286 ARG B O 1
ATOM 5892 N N . GLU B 1 287 ? 4.727 27.641 5.27 1 98.69 287 GLU B N 1
ATOM 5893 C CA . GLU B 1 287 ? 3.703 26.656 4.898 1 98.69 287 GLU B CA 1
ATOM 5894 C C . GLU B 1 287 ? 2.344 27.047 5.473 1 98.69 287 GLU B C 1
ATOM 5896 O O . GLU B 1 287 ? 1.316 26.891 4.809 1 98.69 287 GLU B O 1
ATOM 5901 N N . ASP B 1 288 ? 2.365 27.516 6.668 1 98.81 288 ASP B N 1
ATOM 5902 C CA . ASP B 1 288 ? 1.118 27.906 7.309 1 98.81 288 ASP B CA 1
ATOM 5903 C C . ASP B 1 288 ? 0.488 29.109 6.59 1 98.81 288 ASP B C 1
ATOM 5905 O O . ASP B 1 288 ? -0.737 29.188 6.484 1 98.81 288 ASP B O 1
ATOM 5909 N N . LEU B 1 289 ? 1.348 30.031 6.098 1 98.81 289 LEU B N 1
ATOM 5910 C CA . LEU B 1 289 ? 0.84 31.156 5.332 1 98.81 289 LEU B CA 1
ATOM 5911 C C . LEU B 1 289 ? 0.125 30.688 4.07 1 98.81 289 LEU B C 1
ATOM 5913 O O . LEU B 1 289 ? -0.968 31.156 3.754 1 98.81 289 LEU B O 1
ATOM 5917 N N . GLU B 1 290 ? 0.733 29.766 3.406 1 98.69 290 GLU B N 1
ATOM 5918 C CA . GLU B 1 290 ? 0.102 29.203 2.211 1 98.69 290 GLU B CA 1
ATOM 5919 C C . GLU B 1 290 ? -1.236 28.562 2.545 1 98.69 290 GLU B C 1
ATOM 5921 O O . GLU B 1 290 ? -2.246 28.828 1.892 1 98.69 290 GLU B O 1
ATOM 5926 N N . SER B 1 291 ? -1.208 27.719 3.521 1 98.62 291 SER B N 1
ATOM 5927 C CA . SER B 1 291 ? -2.414 27.031 3.949 1 98.62 291 SER B CA 1
ATOM 5928 C C . SER B 1 291 ? -3.504 28 4.371 1 98.62 291 SER B C 1
ATOM 5930 O O . SER B 1 291 ? -4.668 27.844 3.994 1 98.62 291 SER B O 1
ATOM 5932 N N . PHE B 1 292 ? -3.158 29.047 5.164 1 98.62 292 PHE B N 1
ATOM 5933 C CA . PHE B 1 292 ? -4.094 30.016 5.73 1 98.62 292 PHE B CA 1
ATOM 5934 C C . PHE B 1 292 ? -4.852 30.734 4.629 1 98.62 292 PHE B C 1
ATOM 5936 O O . PHE B 1 292 ? -6.07 30.922 4.719 1 98.62 292 PHE B O 1
ATOM 5943 N N . TYR B 1 293 ? -4.199 31.078 3.625 1 98.69 293 TYR B N 1
ATOM 5944 C CA . TYR B 1 293 ? -4.805 31.938 2.604 1 98.69 293 TYR B CA 1
ATOM 5945 C C . TYR B 1 293 ? -5.461 31.094 1.517 1 98.69 293 TYR B C 1
ATOM 5947 O O . TYR B 1 293 ? -6.398 31.531 0.855 1 98.69 293 TYR B O 1
ATOM 5955 N N . ILE B 1 294 ? -5.039 29.891 1.34 1 98.75 294 ILE B N 1
ATOM 5956 C CA . ILE B 1 294 ? -5.648 29.031 0.324 1 98.75 294 ILE B CA 1
ATOM 5957 C C . ILE B 1 294 ? -6.785 28.219 0.943 1 98.75 294 ILE B C 1
ATOM 5959 O O . ILE B 1 294 ? -7.805 27.984 0.295 1 98.75 294 ILE B O 1
ATOM 5963 N N . ARG B 1 295 ? -6.703 27.828 2.211 1 98.69 295 ARG B N 1
ATOM 5964 C CA . ARG B 1 295 ? -7.652 26.875 2.777 1 98.69 295 ARG B CA 1
ATOM 5965 C C . ARG B 1 295 ? -8.203 27.375 4.109 1 98.69 295 ARG B C 1
ATOM 5967 O O . ARG B 1 295 ? -9.18 26.828 4.629 1 98.69 295 ARG B O 1
ATOM 5974 N N . GLY B 1 296 ? -7.559 28.328 4.703 1 98.5 296 GLY B N 1
ATOM 5975 C CA . GLY B 1 296 ? -7.941 28.828 6.016 1 98.5 296 GLY B CA 1
ATOM 5976 C C . GLY B 1 296 ? -8.75 30.109 5.957 1 98.5 296 GLY B C 1
ATOM 5977 O O . GLY B 1 296 ? -9.594 30.266 5.074 1 98.5 296 GLY B O 1
ATOM 5978 N N . PHE B 1 297 ? -8.562 31.016 6.914 1 98.25 297 PHE B N 1
ATOM 5979 C CA . PHE B 1 297 ? -9.406 32.188 7.133 1 98.25 297 PHE B CA 1
ATOM 5980 C C . PHE B 1 297 ? -8.961 33.344 6.266 1 98.25 297 PHE B C 1
ATOM 5982 O O . PHE B 1 297 ? -9.602 34.406 6.25 1 98.25 297 PHE B O 1
ATOM 5989 N N . GLY B 1 298 ? -7.891 33.156 5.52 1 97.56 298 GLY B N 1
ATOM 5990 C CA . GLY B 1 298 ? -7.379 34.219 4.66 1 97.56 298 GLY B CA 1
ATOM 5991 C C . GLY B 1 298 ? -8.25 34.469 3.443 1 97.56 298 GLY B C 1
ATOM 5992 O O . GLY B 1 298 ? -8.078 35.469 2.752 1 97.56 298 GLY B O 1
ATOM 5993 N N . ASN B 1 299 ? -9.133 33.625 3.135 1 96.56 299 ASN B N 1
ATOM 5994 C CA . ASN B 1 299 ? -10.125 33.75 2.07 1 96.56 299 ASN B CA 1
ATOM 5995 C C . ASN B 1 299 ? -11.523 33.344 2.545 1 96.56 299 ASN B C 1
ATOM 5997 O O . ASN B 1 299 ? -11.727 32.25 3.023 1 96.56 299 ASN B O 1
ATOM 6001 N N . SER B 1 300 ? -12.477 34.188 2.342 1 94.12 300 SER B N 1
ATOM 6002 C CA . SER B 1 300 ? -13.805 34 2.9 1 94.12 300 SER B CA 1
ATOM 6003 C C . SER B 1 300 ? -14.531 32.844 2.234 1 94.12 300 SER B C 1
ATOM 6005 O O . SER B 1 300 ? -15.398 32.219 2.846 1 94.12 300 SER B O 1
ATOM 6007 N N . MET B 1 301 ? -14.18 32.5 1.012 1 95.81 301 MET B N 1
ATOM 6008 C CA . MET B 1 301 ? -14.828 31.406 0.292 1 95.81 301 MET B CA 1
ATOM 6009 C C . MET B 1 301 ? -14.562 30.062 0.979 1 95.81 301 MET B C 1
ATOM 6011 O O . MET B 1 301 ? -15.32 29.109 0.797 1 95.81 301 MET B O 1
ATOM 6015 N N . ASN B 1 302 ? -13.43 29.984 1.671 1 97.88 302 ASN B N 1
ATOM 6016 C CA . ASN B 1 302 ? -13 28.719 2.27 1 97.88 302 ASN B CA 1
ATOM 6017 C C . ASN B 1 302 ? -14.016 28.203 3.277 1 97.88 302 ASN B C 1
ATOM 6019 O O . ASN B 1 302 ? -14.258 27 3.361 1 97.88 302 ASN B O 1
ATOM 6023 N N . LYS B 1 303 ? -14.625 29.109 4.035 1 95.94 303 LYS B N 1
ATOM 6024 C CA . LYS B 1 303 ? -15.648 28.719 5.004 1 95.94 303 LYS B CA 1
ATOM 6025 C C . LYS B 1 303 ? -16.844 28.078 4.309 1 95.94 303 LYS B C 1
ATOM 6027 O O . LYS B 1 303 ? -17.422 27.109 4.812 1 95.94 303 LYS B O 1
ATOM 6032 N N . ASP B 1 304 ? -17.203 28.609 3.178 1 94.81 304 ASP B N 1
ATOM 6033 C CA . ASP B 1 304 ? -18.375 28.156 2.447 1 94.81 304 ASP B CA 1
ATOM 6034 C C . ASP B 1 304 ? -18.109 26.797 1.78 1 94.81 304 ASP B C 1
ATOM 6036 O O . ASP B 1 304 ? -18.984 25.922 1.774 1 94.81 304 ASP B O 1
ATOM 6040 N N . VAL B 1 305 ? -16.953 26.656 1.231 1 97 305 VAL B N 1
ATOM 6041 C CA . VAL B 1 305 ? -16.609 25.422 0.527 1 97 305 VAL B CA 1
ATOM 6042 C C . VAL B 1 305 ? -16.438 24.281 1.529 1 97 305 VAL B C 1
ATOM 6044 O O . VAL B 1 305 ? -16.719 23.125 1.216 1 97 305 VAL B O 1
ATOM 6047 N N . GLY B 1 306 ? -16.016 24.594 2.734 1 97.81 306 GLY B N 1
ATOM 6048 C CA . GLY B 1 306 ? -15.695 23.594 3.738 1 97.81 306 GLY B CA 1
ATOM 6049 C C . GLY B 1 306 ? -16.906 23.172 4.566 1 97.81 306 GLY B C 1
ATOM 6050 O O . GLY B 1 306 ? -16.766 22.391 5.512 1 97.81 306 GLY B O 1
ATOM 6051 N N . CYS B 1 307 ? -18.125 23.578 4.23 1 97.94 307 CYS B N 1
ATOM 6052 C CA . CYS B 1 307 ? -19.281 23.5 5.121 1 97.94 307 CYS B CA 1
ATOM 6053 C C . CYS B 1 307 ? -19.891 22.109 5.098 1 97.94 307 CYS B C 1
ATOM 6055 O O . CYS B 1 307 ? -20.609 21.719 6.027 1 97.94 307 CYS B O 1
ATOM 6057 N N . PRO B 1 308 ? -19.641 21.203 4.031 1 98.31 308 PRO B N 1
ATOM 6058 C CA . PRO B 1 308 ? -20.438 19.969 3.914 1 98.31 308 PRO B CA 1
ATOM 6059 C C . PRO B 1 308 ? -20.234 19.031 5.094 1 98.31 308 PRO B C 1
ATOM 6061 O O . PRO B 1 308 ? -21.203 18.438 5.598 1 98.31 308 PRO B O 1
ATOM 6064 N N . LEU B 1 309 ? -19.047 18.828 5.539 1 98.5 309 LEU B N 1
ATOM 6065 C CA . LEU B 1 309 ? -18.781 17.922 6.645 1 98.5 309 LEU B CA 1
ATOM 6066 C C . LEU B 1 309 ? -19.438 18.422 7.93 1 98.5 309 LEU B C 1
ATOM 6068 O O . LEU B 1 309 ? -19.969 17.625 8.703 1 98.5 309 LEU B O 1
ATOM 6072 N N . ALA B 1 310 ? -19.359 19.734 8.18 1 98.5 310 ALA B N 1
ATOM 6073 C CA . ALA B 1 310 ? -20.016 20.312 9.344 1 98.5 310 ALA B CA 1
ATOM 6074 C C . ALA B 1 310 ? -21.531 20.094 9.273 1 98.5 310 ALA B C 1
ATOM 6076 O O . ALA B 1 310 ? -22.141 19.656 10.25 1 98.5 310 ALA B O 1
ATOM 6077 N N . LYS B 1 311 ? -22.047 20.391 8.094 1 98.38 311 LYS B N 1
ATOM 6078 C CA . LYS B 1 311 ? -23.484 20.125 7.902 1 98.38 311 LYS B CA 1
ATOM 6079 C C . LYS B 1 311 ? -23.812 18.672 8.188 1 98.38 311 LYS B C 1
ATOM 6081 O O . LYS B 1 311 ? -24.844 18.375 8.781 1 98.38 311 LYS B O 1
ATOM 6086 N N . ASN B 1 312 ? -23 17.781 7.734 1 98.5 312 ASN B N 1
ATOM 6087 C CA . ASN B 1 312 ? -23.25 16.344 7.832 1 98.5 312 ASN B CA 1
ATOM 6088 C C . ASN B 1 312 ? -23.422 15.898 9.281 1 98.5 312 ASN B C 1
ATOM 6090 O O . ASN B 1 312 ? -24.422 15.273 9.633 1 98.5 312 ASN B O 1
ATOM 6094 N N . PHE B 1 313 ? -22.438 16.219 10.219 1 98.12 313 PHE B N 1
ATOM 6095 C CA . PHE B 1 313 ? -22.594 15.727 11.586 1 98.12 313 PHE B CA 1
ATOM 6096 C C . PHE B 1 313 ? -23.672 16.516 12.328 1 98.12 313 PHE B C 1
ATOM 6098 O O . PHE B 1 313 ? -24.359 15.969 13.188 1 98.12 313 PHE B O 1
ATOM 6105 N N . LEU B 1 314 ? -23.891 17.844 12.016 1 98.62 314 LEU B N 1
ATOM 6106 C CA . LEU B 1 314 ? -24.969 18.609 12.633 1 98.62 314 LEU B CA 1
ATOM 6107 C C . LEU B 1 314 ? -26.328 18.016 12.305 1 98.62 314 LEU B C 1
ATOM 6109 O O . LEU B 1 314 ? -27.188 17.875 13.18 1 98.62 314 LEU B O 1
ATOM 6113 N N . ASP B 1 315 ? -26.5 17.688 11.023 1 98.5 315 ASP B N 1
ATOM 6114 C CA . ASP B 1 315 ? -27.766 17.109 10.594 1 98.5 315 ASP B CA 1
ATOM 6115 C C . ASP B 1 315 ? -28 15.758 11.273 1 98.5 315 ASP B C 1
ATOM 6117 O O . ASP B 1 315 ? -29.109 15.461 11.711 1 98.5 315 ASP B O 1
ATOM 6121 N N . ARG B 1 316 ? -27.016 14.945 11.32 1 98.56 316 ARG B N 1
ATOM 6122 C CA . ARG B 1 316 ? -27.141 13.625 11.938 1 98.56 316 ARG B CA 1
ATOM 6123 C C . ARG B 1 316 ? -27.484 13.742 13.422 1 98.56 316 ARG B C 1
ATOM 6125 O O . ARG B 1 316 ? -28.328 13.008 13.93 1 98.56 316 ARG B O 1
ATOM 6132 N N . PHE B 1 317 ? -26.828 14.641 14.156 1 98.62 317 PHE B N 1
ATOM 6133 C CA . PHE B 1 317 ? -27.094 14.844 15.57 1 98.62 317 PHE B CA 1
ATOM 6134 C C . PHE B 1 317 ? -28.484 15.398 15.797 1 98.62 317 PHE B C 1
ATOM 6136 O O . PHE B 1 317 ? -29.156 15.047 16.766 1 98.62 317 PHE B O 1
ATOM 6143 N N . SER B 1 318 ? -28.891 16.281 14.883 1 98.25 318 SER B N 1
ATOM 6144 C CA . SER B 1 318 ? -30.25 16.781 14.953 1 98.25 318 SER B CA 1
ATOM 6145 C C . SER B 1 318 ? -31.266 15.641 14.812 1 98.25 318 SER B C 1
ATOM 6147 O O . SER B 1 318 ? -32.281 15.617 15.5 1 98.25 318 SER B O 1
ATOM 6149 N N . GLU B 1 319 ? -31.016 14.75 13.898 1 98.19 319 GLU B N 1
ATOM 6150 C CA . GLU B 1 319 ? -31.875 13.586 13.727 1 98.19 319 GLU B CA 1
ATOM 6151 C C . GLU B 1 319 ? -31.906 12.719 14.977 1 98.19 319 GLU B C 1
ATOM 6153 O O . GLU B 1 319 ? -32.969 12.227 15.375 1 98.19 319 GLU B O 1
ATOM 6158 N N . LEU B 1 320 ? -30.797 12.539 15.609 1 98.25 320 LEU B N 1
ATOM 6159 C CA . LEU B 1 320 ? -30.719 11.773 16.844 1 98.25 320 LEU B CA 1
ATOM 6160 C C . LEU B 1 320 ? -31.516 12.453 17.953 1 98.25 320 LEU B C 1
ATOM 6162 O O . LEU B 1 320 ? -32.188 11.781 18.734 1 98.25 320 LEU B O 1
ATOM 6166 N N . GLU B 1 321 ? -31.359 13.734 18.031 1 98.06 321 GLU B N 1
ATOM 6167 C CA . GLU B 1 321 ? -32.125 14.5 19 1 98.06 321 GLU B CA 1
ATOM 6168 C C . GLU B 1 321 ? -33.625 14.242 18.844 1 98.06 321 GLU B C 1
ATOM 6170 O O . GLU B 1 321 ? -34.375 14.188 19.828 1 98.06 321 GLU B O 1
ATOM 6175 N N . GLU B 1 322 ? -34.062 14.07 17.641 1 97.69 322 GLU B N 1
ATOM 6176 C CA . GLU B 1 322 ? -35.469 13.867 17.328 1 97.69 322 GLU B CA 1
ATOM 6177 C C . GLU B 1 322 ? -35.875 12.406 17.531 1 97.69 322 GLU B C 1
ATOM 6179 O O . GLU B 1 322 ? -37.031 12.039 17.312 1 97.69 322 GLU B O 1
ATOM 6184 N N . GLY B 1 323 ? -34.969 11.617 17.812 1 96.62 323 GLY B N 1
ATOM 6185 C CA . GLY B 1 323 ? -35.281 10.219 18.078 1 96.62 323 GLY B CA 1
ATOM 6186 C C . GLY B 1 323 ? -35.188 9.344 16.844 1 96.62 323 GLY B C 1
ATOM 6187 O O . GLY B 1 323 ? -35.625 8.188 16.859 1 96.62 323 GLY B O 1
ATOM 6188 N N . LYS B 1 324 ? -34.625 9.875 15.812 1 97.19 324 LYS B N 1
ATOM 6189 C CA . LYS B 1 324 ? -34.469 9.094 14.586 1 97.19 324 LYS B CA 1
ATOM 6190 C C . LYS B 1 324 ? -33.25 8.188 14.664 1 97.19 324 LYS B C 1
ATOM 6192 O O . LYS B 1 324 ? -32.25 8.523 15.312 1 97.19 324 LYS B O 1
ATOM 6197 N N . GLU B 1 325 ? -33.375 7.117 13.953 1 95.25 325 GLU B N 1
ATOM 6198 C CA . GLU B 1 325 ? -32.281 6.148 13.969 1 95.25 325 GLU B CA 1
ATOM 6199 C C . GLU B 1 325 ? -31.078 6.645 13.148 1 95.25 325 GLU B C 1
ATOM 6201 O O . GLU B 1 325 ? -31.266 7.23 12.078 1 95.25 325 GLU B O 1
ATOM 6206 N N . GLN B 1 326 ? -29.938 6.559 13.734 1 95.88 326 GLN B N 1
ATOM 6207 C CA . GLN B 1 326 ? -28.672 6.855 13.086 1 95.88 326 GLN B CA 1
ATOM 6208 C C . GLN B 1 326 ? -27.656 5.746 13.336 1 95.88 326 GLN B C 1
ATOM 6210 O O . GLN B 1 326 ? -27.828 4.934 14.25 1 95.88 326 GLN B O 1
ATOM 6215 N N . ARG B 1 327 ? -26.625 5.695 12.523 1 96.5 327 ARG B N 1
ATOM 6216 C CA . ARG B 1 327 ? -25.516 4.766 12.711 1 96.5 327 ARG B CA 1
ATOM 6217 C C . ARG B 1 327 ? -24.766 5.062 14.008 1 96.5 327 ARG B C 1
ATOM 6219 O O . ARG B 1 327 ? -24.703 6.211 14.453 1 96.5 327 ARG B O 1
ATOM 6226 N N . ASP B 1 328 ? -24.188 4.027 14.609 1 97.94 328 ASP B N 1
ATOM 6227 C CA . ASP B 1 328 ? -23.344 4.195 15.789 1 97.94 328 ASP B CA 1
ATOM 6228 C C . ASP B 1 328 ? -22.016 4.887 15.43 1 97.94 328 ASP B C 1
ATOM 6230 O O . ASP B 1 328 ? -21.5 5.672 16.219 1 97.94 328 ASP B O 1
ATOM 6234 N N . GLY B 1 329 ? -21.516 4.508 14.266 1 98.38 329 GLY B N 1
ATOM 6235 C CA . GLY B 1 329 ? -20.25 5.051 13.797 1 98.38 329 GLY B CA 1
ATOM 6236 C C . GLY B 1 329 ? -20.297 5.527 12.359 1 98.38 329 GLY B C 1
ATOM 6237 O O . GLY B 1 329 ? -20.766 4.801 11.477 1 98.38 329 GLY B O 1
ATOM 6238 N N . VAL B 1 330 ? -19.922 6.766 12.141 1 98.62 330 VAL B N 1
ATOM 6239 C CA . VAL B 1 330 ? -19.75 7.355 10.812 1 98.62 330 VAL B CA 1
ATOM 6240 C C . VAL B 1 330 ? -18.266 7.629 10.562 1 98.62 330 VAL B C 1
ATOM 6242 O O . VAL B 1 330 ? -17.672 8.5 11.203 1 98.62 330 VAL B O 1
ATOM 6245 N N . LEU B 1 331 ? -17.688 6.906 9.625 1 98.62 331 LEU B N 1
ATOM 6246 C CA . LEU B 1 331 ? -16.25 6.879 9.43 1 98.62 331 LEU B CA 1
ATOM 6247 C C . LEU B 1 331 ? -15.867 7.398 8.047 1 98.62 331 LEU B C 1
ATOM 6249 O O . LEU B 1 331 ? -16.031 6.691 7.051 1 98.62 331 LEU B O 1
ATOM 6253 N N . TYR B 1 332 ? -15.328 8.617 7.965 1 98.75 332 TYR B N 1
ATOM 6254 C CA . TYR B 1 332 ? -15 9.273 6.707 1 98.75 332 TYR B CA 1
ATOM 6255 C C . TYR B 1 332 ? -13.5 9.477 6.57 1 98.75 332 TYR B C 1
ATOM 6257 O O . TYR B 1 332 ? -12.812 9.789 7.547 1 98.75 332 TYR B O 1
ATOM 6265 N N . PHE B 1 333 ? -12.953 9.32 5.359 1 98.81 333 PHE B N 1
ATOM 6266 C CA . PHE B 1 333 ? -11.531 9.445 5.09 1 98.81 333 PHE B CA 1
ATOM 6267 C C . PHE B 1 333 ? -11.289 10.359 3.891 1 98.81 333 PHE B C 1
ATOM 6269 O O . PHE B 1 333 ? -11.828 10.125 2.807 1 98.81 333 PHE B O 1
ATOM 6276 N N . SER B 1 334 ? -10.484 11.352 4.117 1 98.69 334 SER B N 1
ATOM 6277 C CA . SER B 1 334 ? -10.297 12.414 3.141 1 98.69 334 SER B CA 1
ATOM 6278 C C . SER B 1 334 ? -8.867 12.938 3.154 1 98.69 334 SER B C 1
ATOM 6280 O O . SER B 1 334 ? -7.926 12.18 3.406 1 98.69 334 SER B O 1
ATOM 6282 N N . HIS B 1 335 ? -8.672 14.188 2.762 1 98.62 335 HIS B N 1
ATOM 6283 C CA . HIS B 1 335 ? -7.359 14.797 2.557 1 98.62 335 HIS B CA 1
ATOM 6284 C C . HIS B 1 335 ? -7.172 16.016 3.451 1 98.62 335 HIS B C 1
ATOM 6286 O O . HIS B 1 335 ? -8.141 16.531 4.016 1 98.62 335 HIS B O 1
ATOM 6292 N N . ASP B 1 336 ? -5.918 16.438 3.574 1 98.5 336 ASP B N 1
ATOM 6293 C CA . ASP B 1 336 ? -5.594 17.562 4.43 1 98.5 336 ASP B CA 1
ATOM 6294 C C . ASP B 1 336 ? -6.293 18.844 3.949 1 98.5 336 ASP B C 1
ATOM 6296 O O . ASP B 1 336 ? -6.832 19.594 4.754 1 98.5 336 ASP B O 1
ATOM 6300 N N . THR B 1 337 ? -6.363 19.047 2.625 1 98.5 337 THR B N 1
ATOM 6301 C CA . THR B 1 337 ? -7.004 20.234 2.059 1 98.5 337 THR B CA 1
ATOM 6302 C C . THR B 1 337 ? -8.453 20.344 2.531 1 98.5 337 THR B C 1
ATOM 6304 O O . THR B 1 337 ? -8.883 21.406 2.98 1 98.5 337 THR B O 1
ATOM 6307 N N . ASP B 1 338 ? -9.164 19.297 2.469 1 98.69 338 ASP B N 1
ATOM 6308 C CA . ASP B 1 338 ? -10.594 19.281 2.771 1 98.69 338 ASP B CA 1
ATOM 6309 C C . ASP B 1 338 ? -10.828 19.359 4.277 1 98.69 338 ASP B C 1
ATOM 6311 O O . ASP B 1 338 ? -11.82 19.953 4.723 1 98.69 338 ASP B O 1
ATOM 6315 N N . LEU B 1 339 ? -9.922 18.844 5.035 1 98.88 339 LEU B N 1
ATOM 6316 C CA . LEU B 1 339 ? -10.008 19.016 6.484 1 98.88 339 LEU B CA 1
ATOM 6317 C C . LEU B 1 339 ? -9.789 20.469 6.879 1 98.88 339 LEU B C 1
ATOM 6319 O O . LEU B 1 339 ? -10.477 20.984 7.762 1 98.88 339 LEU B O 1
ATOM 6323 N N . GLN B 1 340 ? -8.812 21.094 6.25 1 98.88 340 GLN B N 1
ATOM 6324 C CA . GLN B 1 340 ? -8.555 22.5 6.555 1 98.88 340 GLN B CA 1
ATOM 6325 C C . GLN B 1 340 ? -9.758 23.375 6.211 1 98.88 340 GLN B C 1
ATOM 6327 O O . GLN B 1 340 ? -10.133 24.266 6.984 1 98.88 340 GLN B O 1
ATOM 6332 N N . LEU B 1 341 ? -10.375 23.125 5.047 1 98.81 341 LEU B N 1
ATOM 6333 C CA . LEU B 1 341 ? -11.586 23.844 4.668 1 98.81 341 LEU B CA 1
ATOM 6334 C C . LEU B 1 341 ? -12.703 23.594 5.68 1 98.81 341 LEU B C 1
ATOM 6336 O O . LEU B 1 341 ? -13.414 24.531 6.062 1 98.81 341 LEU B O 1
ATOM 6340 N N . PHE B 1 342 ? -12.844 22.391 6.117 1 98.81 342 PHE B N 1
ATOM 6341 C CA . PHE B 1 342 ? -13.805 22.016 7.141 1 98.81 342 PHE B CA 1
ATOM 6342 C C . PHE B 1 342 ? -13.547 22.75 8.438 1 98.81 342 PHE B C 1
ATOM 6344 O O . PHE B 1 342 ? -14.469 23.297 9.047 1 98.81 342 PHE B O 1
ATOM 6351 N N . PHE B 1 343 ? -12.258 22.797 8.875 1 98.81 343 PHE B N 1
ATOM 6352 C CA . PHE B 1 343 ? -11.883 23.531 10.086 1 98.81 343 PHE B CA 1
ATOM 6353 C C . PHE B 1 343 ? -12.25 25 9.969 1 98.81 343 PHE B C 1
ATOM 6355 O O . PHE B 1 343 ? -12.75 25.594 10.922 1 98.81 343 PHE B O 1
ATOM 6362 N N . THR B 1 344 ? -12 25.531 8.797 1 98.38 344 THR B N 1
ATOM 6363 C CA . THR B 1 344 ? -12.32 26.938 8.555 1 98.38 344 THR B CA 1
ATOM 6364 C C . THR B 1 344 ? -13.82 27.172 8.672 1 98.38 344 THR B C 1
ATOM 6366 O O . THR B 1 344 ? -14.25 28.188 9.219 1 98.38 344 THR B O 1
ATOM 6369 N N . SER B 1 345 ? -14.586 26.234 8.203 1 97.75 345 SER B N 1
ATOM 6370 C CA . SER B 1 345 ? -16.031 26.344 8.289 1 97.75 345 SER B CA 1
ATOM 6371 C C . SER B 1 345 ? -16.5 26.344 9.742 1 97.75 345 SER B C 1
ATOM 6373 O O . SER B 1 345 ? -17.516 26.953 10.078 1 97.75 345 SER B O 1
ATOM 6375 N N . LEU B 1 346 ? -15.766 25.703 10.664 1 97.56 346 LEU B N 1
ATOM 6376 C CA . LEU B 1 346 ? -16.141 25.562 12.062 1 97.56 346 LEU B CA 1
ATOM 6377 C C . LEU B 1 346 ? -15.453 26.625 12.914 1 97.56 346 LEU B C 1
ATOM 6379 O O . LEU B 1 346 ? -15.781 26.797 14.094 1 97.56 346 LEU B O 1
ATOM 6383 N N . GLY B 1 347 ? -14.5 27.25 12.297 1 96.88 347 GLY B N 1
ATOM 6384 C CA . GLY B 1 347 ? -13.75 28.266 13.039 1 96.88 347 GLY B CA 1
ATOM 6385 C C . GLY B 1 347 ? -12.609 27.688 13.852 1 96.88 347 GLY B C 1
ATOM 6386 O O . GLY B 1 347 ? -12.07 28.344 14.734 1 96.88 347 GLY B O 1
ATOM 6387 N N . VAL B 1 348 ? -12.25 26.438 13.57 1 97.88 348 VAL B N 1
ATOM 6388 C CA . VAL B 1 348 ? -11.148 25.797 14.281 1 97.88 348 VAL B CA 1
ATOM 6389 C C . VAL B 1 348 ? -9.82 26.375 13.812 1 97.88 348 VAL B C 1
ATOM 6391 O O . VAL B 1 348 ? -9.539 26.422 12.609 1 97.88 348 VAL B O 1
ATOM 6394 N N . GLY B 1 349 ? -9.008 26.828 14.742 1 97.12 349 GLY B N 1
ATOM 6395 C CA . GLY B 1 349 ? -7.688 27.344 14.43 1 97.12 349 GLY B CA 1
ATOM 6396 C C . GLY B 1 349 ? -7.691 28.844 14.141 1 97.12 349 GLY B C 1
ATOM 6397 O O . GLY B 1 349 ? -6.688 29.391 13.688 1 97.12 349 GLY B O 1
ATOM 6398 N N . LYS B 1 350 ? -8.773 29.469 14.391 1 96.38 350 LYS B N 1
ATOM 6399 C CA . LYS B 1 350 ? -8.875 30.906 14.125 1 96.38 350 LYS B CA 1
ATOM 6400 C C . LYS B 1 350 ? -8.141 31.719 15.188 1 96.38 350 LYS B C 1
ATOM 6402 O O . LYS B 1 350 ? -8.281 31.453 16.375 1 96.38 350 LYS B O 1
ATOM 6407 N N . ASP B 1 351 ? -7.395 32.625 14.719 1 94.88 351 ASP B N 1
ATOM 6408 C CA . ASP B 1 351 ? -6.688 33.562 15.586 1 94.88 351 ASP B CA 1
ATOM 6409 C C . ASP B 1 351 ? -7.383 34.906 15.617 1 94.88 351 ASP B C 1
ATOM 6411 O O . ASP B 1 351 ? -8.258 35.188 14.797 1 94.88 351 ASP B O 1
ATOM 6415 N N . GLU B 1 352 ? -6.996 35.719 16.656 1 94.5 352 GLU B N 1
ATOM 6416 C CA . GLU B 1 352 ? -7.496 37.062 16.719 1 94.5 352 GLU B CA 1
ATOM 6417 C C . GLU B 1 352 ? -6.918 37.906 15.586 1 94.5 352 GLU B C 1
ATOM 6419 O O . GLU B 1 352 ? -7.609 38.781 15.023 1 94.5 352 GLU B O 1
ATOM 6424 N N . VAL B 1 353 ? -5.676 37.656 15.359 1 96.38 353 VAL B N 1
ATOM 6425 C CA . VAL B 1 353 ? -4.969 38.344 14.289 1 96.38 353 VAL B CA 1
ATOM 6426 C C . VAL B 1 353 ? -4.562 37.344 13.211 1 96.38 353 VAL B C 1
ATOM 6428 O O . VAL B 1 353 ? -4.055 36.25 13.516 1 96.38 353 VAL B O 1
ATOM 6431 N N . ASN B 1 354 ? -4.812 37.75 11.961 1 97.06 354 ASN B N 1
ATOM 6432 C CA . ASN B 1 354 ? -4.418 36.875 10.859 1 97.06 354 ASN B CA 1
ATOM 6433 C C . ASN B 1 354 ? -2.9 36.812 10.703 1 97.06 354 ASN B C 1
ATOM 6435 O O . ASN B 1 354 ? -2.217 37.844 10.898 1 97.06 354 ASN B O 1
ATOM 6439 N N . ILE B 1 355 ? -2.443 35.688 10.352 1 98.44 355 ILE B N 1
ATOM 6440 C CA . ILE B 1 355 ? -1.019 35.594 10.055 1 98.44 355 ILE B CA 1
ATOM 6441 C C . ILE B 1 355 ? -0.727 36.281 8.719 1 98.44 355 ILE B C 1
ATOM 6443 O O . ILE B 1 355 ? -1.532 36.219 7.789 1 98.44 355 ILE B O 1
ATOM 6447 N N . THR B 1 356 ? 0.381 36.969 8.594 1 98.56 356 THR B N 1
ATOM 6448 C CA . THR B 1 356 ? 0.862 37.656 7.391 1 98.56 356 THR B CA 1
ATOM 6449 C C . THR B 1 356 ? 2.369 37.469 7.234 1 98.56 356 THR B C 1
ATOM 6451 O O . THR B 1 356 ? 3.027 36.906 8.125 1 98.56 356 THR B O 1
ATOM 6454 N N . HIS B 1 357 ? 2.834 37.906 6.047 1 98.62 357 HIS B N 1
ATOM 6455 C CA . HIS B 1 357 ? 4.266 37.781 5.789 1 98.62 357 HIS B CA 1
ATOM 6456 C C . HIS B 1 357 ? 5.078 38.656 6.738 1 98.62 357 HIS B C 1
ATOM 6458 O O . HIS B 1 357 ? 6.277 38.438 6.914 1 98.62 357 HIS B O 1
ATOM 6464 N N . SER B 1 358 ? 4.469 39.625 7.5 1 98.25 358 SER B N 1
ATOM 6465 C CA . SER B 1 358 ? 5.234 40.625 8.219 1 98.25 358 SER B CA 1
ATOM 6466 C C . SER B 1 358 ? 5.055 40.5 9.727 1 98.25 358 SER B C 1
ATOM 6468 O O . SER B 1 358 ? 5.551 41.344 10.492 1 98.25 358 SER B O 1
ATOM 6470 N N . ASN B 1 359 ? 4.316 39.531 10.219 1 98.19 359 ASN B N 1
ATOM 6471 C CA . ASN B 1 359 ? 4.098 39.469 11.664 1 98.19 359 ASN B CA 1
ATOM 6472 C C . ASN B 1 359 ? 4.57 38.156 12.266 1 98.19 359 ASN B C 1
ATOM 6474 O O . ASN B 1 359 ? 4.062 37.719 13.305 1 98.19 359 ASN B O 1
ATOM 6478 N N . TYR B 1 360 ? 5.543 37.5 11.633 1 98.31 360 TYR B N 1
ATOM 6479 C CA . TYR B 1 360 ? 6.113 36.25 12.102 1 98.31 360 TYR B CA 1
ATOM 6480 C C . TYR B 1 360 ? 6.535 36.344 13.562 1 98.31 360 TYR B C 1
ATOM 6482 O O . TYR B 1 360 ? 6.27 35.438 14.359 1 98.31 360 TYR B O 1
ATOM 6490 N N . ALA B 1 361 ? 7.129 37.375 13.938 1 97.75 361 ALA B N 1
ATOM 6491 C CA . ALA B 1 361 ? 7.727 37.562 15.258 1 97.75 361 ALA B CA 1
ATOM 6492 C C . ALA B 1 361 ? 6.664 37.5 16.344 1 97.75 361 ALA B C 1
ATOM 6494 O O . ALA B 1 361 ? 6.945 37.094 17.469 1 97.75 361 ALA B O 1
ATOM 6495 N N . SER B 1 362 ? 5.461 37.875 16.016 1 97.31 362 SER B N 1
ATOM 6496 C CA . SER B 1 362 ? 4.41 37.938 17.016 1 97.31 362 SER B CA 1
ATOM 6497 C C . SER B 1 362 ? 3.473 36.719 16.922 1 97.31 362 SER B C 1
ATOM 6499 O O . SER B 1 362 ? 2.473 36.656 17.641 1 97.31 362 SER B O 1
ATOM 6501 N N . MET B 1 363 ? 3.766 35.781 16.062 1 97.62 363 MET B N 1
ATOM 6502 C CA . MET B 1 363 ? 2.809 34.688 15.789 1 97.62 363 MET B CA 1
ATOM 6503 C C . MET B 1 363 ? 3.385 33.344 16.188 1 97.62 363 MET B C 1
ATOM 6505 O O . MET B 1 363 ? 3.047 32.312 15.578 1 97.62 363 MET B O 1
ATOM 6509 N N . ALA B 1 364 ? 4.25 33.312 17.141 1 95.38 364 ALA B N 1
ATOM 6510 C CA . ALA B 1 364 ? 4.855 32.062 17.594 1 95.38 364 ALA B CA 1
ATOM 6511 C C . ALA B 1 364 ? 3.799 31.094 18.156 1 95.38 364 ALA B C 1
ATOM 6513 O O . ALA B 1 364 ? 3.92 29.875 18.031 1 95.38 364 ALA B O 1
ATOM 6514 N N . ASP B 1 365 ? 2.709 31.656 18.703 1 95.75 365 ASP B N 1
ATOM 6515 C CA . ASP B 1 365 ? 1.681 30.844 19.359 1 95.75 365 ASP B CA 1
ATOM 6516 C C . ASP B 1 365 ? 0.395 30.828 18.531 1 95.75 365 ASP B C 1
ATOM 6518 O O . ASP B 1 365 ? -0.696 30.656 19.078 1 95.75 365 ASP B O 1
ATOM 6522 N N . ARG B 1 366 ? 0.579 31 17.281 1 97.69 366 ARG B N 1
ATOM 6523 C CA . ARG B 1 366 ? -0.58 31.031 16.391 1 97.69 366 ARG B CA 1
ATOM 6524 C C . ARG B 1 366 ? -1.387 29.734 16.516 1 97.69 366 ARG B C 1
ATOM 6526 O O . ARG B 1 366 ? -0.818 28.656 16.688 1 97.69 366 ARG B O 1
ATOM 6533 N N . HIS B 1 367 ? -2.705 29.844 16.297 1 97.25 367 HIS B N 1
ATOM 6534 C CA . HIS B 1 367 ? -3.59 28.688 16.344 1 97.25 367 HIS B CA 1
ATOM 6535 C C . HIS B 1 367 ? -3.639 27.984 15 1 97.25 367 HIS B C 1
ATOM 6537 O O . HIS B 1 367 ? -3.736 26.75 14.945 1 97.25 367 HIS B O 1
ATOM 6543 N N . TRP B 1 368 ? -3.623 28.828 13.922 1 98.38 368 TRP B N 1
ATOM 6544 C CA . TRP B 1 368 ? -3.555 28.188 12.609 1 98.38 368 TRP B CA 1
ATOM 6545 C C . TRP B 1 368 ? -2.158 27.641 12.336 1 98.38 368 TRP B C 1
ATOM 6547 O O . TRP B 1 368 ? -1.367 28.25 11.625 1 98.38 368 TRP B O 1
ATOM 6557 N N . ARG B 1 369 ? -1.88 26.547 12.867 1 98.44 369 ARG B N 1
ATOM 6558 C CA . ARG B 1 369 ? -0.621 25.812 12.75 1 98.44 369 ARG B CA 1
ATOM 6559 C C . ARG B 1 369 ? -0.85 24.406 12.195 1 98.44 369 ARG B C 1
ATOM 6561 O O . ARG B 1 369 ? -1.224 23.5 12.938 1 98.44 369 ARG B O 1
ATOM 6568 N N . THR B 1 370 ? -0.564 24.203 10.914 1 98.56 370 THR B N 1
ATOM 6569 C CA . THR B 1 370 ? -0.991 23.016 10.195 1 98.56 370 THR B CA 1
ATOM 6570 C C . THR B 1 370 ? -0.282 21.766 10.734 1 98.56 370 THR B C 1
ATOM 6572 O O . THR B 1 370 ? -0.783 20.656 10.602 1 98.56 370 THR B O 1
ATOM 6575 N N . SER B 1 371 ? 0.904 21.922 11.422 1 98.5 371 SER B N 1
ATOM 6576 C CA . SER B 1 371 ? 1.567 20.797 12.078 1 98.5 371 SER B CA 1
ATOM 6577 C C . SER B 1 371 ? 0.667 20.172 13.133 1 98.5 371 SER B C 1
ATOM 6579 O O . SER B 1 371 ? 0.775 18.969 13.414 1 98.5 371 SER B O 1
ATOM 6581 N N . LEU B 1 372 ? -0.177 20.984 13.703 1 97.94 372 LEU B N 1
ATOM 6582 C CA . LEU B 1 372 ? -1.033 20.531 14.797 1 97.94 372 LEU B CA 1
ATOM 6583 C C . LEU B 1 372 ? -2.471 20.344 14.312 1 97.94 372 LEU B C 1
ATOM 6585 O O . LEU B 1 372 ? -3.223 19.547 14.883 1 97.94 372 LEU B O 1
ATOM 6589 N N . LEU B 1 373 ? -2.838 21.031 13.258 1 98.44 373 LEU B N 1
ATOM 6590 C CA . LEU B 1 373 ? -4.207 20.969 12.758 1 98.44 373 LEU B CA 1
ATOM 6591 C C . LEU B 1 373 ? -4.379 19.812 11.781 1 98.44 373 LEU B C 1
ATOM 6593 O O . LEU B 1 373 ? -5.371 19.078 11.852 1 98.44 373 LEU B O 1
ATOM 6597 N N . THR B 1 374 ? -3.395 19.672 10.898 1 98.69 374 THR B N 1
ATOM 6598 C CA . THR B 1 374 ? -3.611 18.703 9.828 1 98.69 374 THR B CA 1
ATOM 6599 C C . THR B 1 374 ? -2.326 17.938 9.523 1 98.69 374 THR B C 1
ATOM 6601 O O . THR B 1 374 ? -1.921 17.844 8.367 1 98.69 374 THR B O 1
ATOM 6604 N N . PRO B 1 375 ? -1.627 17.406 10.57 1 98.75 375 PRO B N 1
ATOM 6605 C CA . PRO B 1 375 ? -0.556 16.438 10.281 1 98.75 375 PRO B CA 1
ATOM 6606 C C . PRO B 1 375 ? -1.04 15.242 9.477 1 98.75 375 PRO B C 1
ATOM 6608 O O . PRO B 1 375 ? -2.236 15.117 9.195 1 98.75 375 PRO B O 1
ATOM 6611 N N . PHE B 1 376 ? -0.133 14.375 9.031 1 98.75 376 PHE B N 1
ATOM 6612 C CA . PHE B 1 376 ? -0.581 13.086 8.523 1 98.75 376 PHE B CA 1
ATOM 6613 C C . PHE B 1 376 ? -1.529 12.414 9.508 1 98.75 376 PHE B C 1
ATOM 6615 O O . PHE B 1 376 ? -1.347 12.516 10.719 1 98.75 376 PHE B O 1
ATOM 6622 N N . ALA B 1 377 ? -2.584 11.766 8.945 1 98.69 377 ALA B N 1
ATOM 6623 C CA . ALA B 1 377 ? -3.555 11 9.719 1 98.69 377 ALA B CA 1
ATOM 6624 C C . ALA B 1 377 ? -4.34 11.906 10.664 1 98.69 377 ALA B C 1
ATOM 6626 O O . ALA B 1 377 ? -4.902 11.438 11.656 1 98.69 377 ALA B O 1
ATOM 6627 N N . SER B 1 378 ? -4.301 13.188 10.406 1 98.75 378 SER B N 1
ATOM 6628 C CA . SER B 1 378 ? -5.141 14.102 11.172 1 98.75 378 SER B CA 1
ATOM 6629 C C . SER B 1 378 ? -6.582 13.602 11.25 1 98.75 378 SER B C 1
ATOM 6631 O O . SER B 1 378 ? -7.059 12.945 10.32 1 98.75 378 SER B O 1
ATOM 6633 N N . ASN B 1 379 ? -7.238 13.914 12.336 1 98.75 379 ASN B N 1
ATOM 6634 C CA . ASN B 1 379 ? -8.625 13.469 12.492 1 98.75 379 ASN B CA 1
ATOM 6635 C C . ASN B 1 379 ? -9.406 14.406 13.414 1 98.75 379 ASN B C 1
ATOM 6637 O O . ASN B 1 379 ? -8.844 14.977 14.352 1 98.75 379 ASN B O 1
ATOM 6641 N N . PHE B 1 380 ? -10.578 14.555 13.117 1 98.81 380 PHE B N 1
ATOM 6642 C CA . PHE B 1 380 ? -11.562 15.289 13.898 1 98.81 380 PHE B CA 1
ATOM 6643 C C . PHE B 1 380 ? -12.758 14.406 14.234 1 98.81 380 PHE B C 1
ATOM 6645 O O . PHE B 1 380 ? -13.312 13.742 13.352 1 98.81 380 PHE B O 1
ATOM 6652 N N . VAL B 1 381 ? -13.141 14.359 15.508 1 98.69 381 VAL B N 1
ATOM 6653 C CA . VAL B 1 381 ? -14.234 13.508 15.945 1 98.69 381 VAL B CA 1
ATOM 6654 C C . VAL B 1 381 ? -15.289 14.344 16.656 1 98.69 381 VAL B C 1
ATOM 6656 O O . VAL B 1 381 ? -14.953 15.219 17.469 1 98.69 381 VAL B O 1
ATOM 6659 N N . ALA B 1 382 ? -16.484 14.141 16.328 1 98.81 382 ALA B N 1
ATOM 6660 C CA . ALA B 1 382 ? -17.641 14.609 17.078 1 98.81 382 ALA B CA 1
ATOM 6661 C C . ALA B 1 382 ? -18.438 13.438 17.656 1 98.81 382 ALA B C 1
ATOM 6663 O O . ALA B 1 382 ? -18.906 12.586 16.906 1 98.81 382 ALA B O 1
ATOM 6664 N N . THR B 1 383 ? -18.531 13.383 18.938 1 98.69 383 THR B N 1
ATOM 6665 C CA . THR B 1 383 ? -19.312 12.328 19.594 1 98.69 383 THR B CA 1
ATOM 6666 C C . THR B 1 383 ? -20.562 12.906 20.234 1 98.69 383 THR B C 1
ATOM 6668 O O . THR B 1 383 ? -20.484 13.859 21.016 1 98.69 383 THR B O 1
ATOM 6671 N N . PHE B 1 384 ? -21.656 12.344 19.906 1 98.75 384 PHE B N 1
ATOM 6672 C CA . PHE B 1 384 ? -22.938 12.789 20.438 1 98.75 384 PHE B CA 1
ATOM 6673 C C . PHE B 1 384 ? -23.344 11.953 21.641 1 98.75 384 PHE B C 1
ATOM 6675 O O . PHE B 1 384 ? -23.328 10.719 21.594 1 98.75 384 PHE B O 1
ATOM 6682 N N . PHE B 1 385 ? -23.734 12.617 22.766 1 98.44 385 PHE B N 1
ATOM 6683 C CA . PHE B 1 385 ? -24.078 11.93 24 1 98.44 385 PHE B CA 1
ATOM 6684 C C . PHE B 1 385 ? -25.516 12.211 24.406 1 98.44 385 PHE B C 1
ATOM 6686 O O . PHE B 1 385 ? -26.062 13.273 24.094 1 98.44 385 PHE B O 1
ATOM 6693 N N . LYS B 1 386 ? -26.078 11.227 25 1 98.38 386 LYS B N 1
ATOM 6694 C CA . LYS B 1 386 ? -27.312 11.391 25.766 1 98.38 386 LYS B CA 1
ATOM 6695 C C . LYS B 1 386 ? -27.031 11.328 27.266 1 98.38 386 LYS B C 1
ATOM 6697 O O . LYS B 1 386 ? -26.406 10.383 27.75 1 98.38 386 LYS B O 1
ATOM 6702 N N . CYS B 1 387 ? -27.516 12.344 28 1 97.44 387 CYS B N 1
ATOM 6703 C CA . CYS B 1 387 ? -27.219 12.453 29.422 1 97.44 387 CYS B CA 1
ATOM 6704 C C . CYS B 1 387 ? -28.5 12.484 30.25 1 97.44 387 CYS B C 1
ATOM 6706 O O . CYS B 1 387 ? -29.531 12.938 29.781 1 97.44 387 CYS B O 1
ATOM 6708 N N . ASP B 1 388 ? -28.312 12 31.422 1 95.94 388 ASP B N 1
ATOM 6709 C CA . ASP B 1 388 ? -29.453 11.969 32.344 1 95.94 388 ASP B CA 1
ATOM 6710 C C . ASP B 1 388 ? -29.422 13.156 33.281 1 95.94 388 ASP B C 1
ATOM 6712 O O . ASP B 1 388 ? -30.422 13.469 33.938 1 95.94 388 ASP B O 1
ATOM 6716 N N . GLU B 1 389 ? -28.297 13.789 33.406 1 93.19 389 GLU B N 1
ATOM 6717 C CA . GLU B 1 389 ? -28.156 15 34.188 1 93.19 389 GLU B CA 1
ATOM 6718 C C . GLU B 1 389 ? -27.703 16.188 33.344 1 93.19 389 GLU B C 1
ATOM 6720 O O . GLU B 1 389 ? -26.891 16.016 32.438 1 93.19 389 GLU B O 1
ATOM 6725 N N . GLY B 1 390 ? -28.266 17.312 33.625 1 91.25 390 GLY B N 1
ATOM 6726 C CA . GLY B 1 390 ? -27.984 18.469 32.812 1 91.25 390 GLY B CA 1
ATOM 6727 C C . GLY B 1 390 ? -28.734 18.453 31.484 1 91.25 390 GLY B C 1
ATOM 6728 O O . GLY B 1 390 ? -29.875 18 31.422 1 91.25 390 GLY B O 1
ATOM 6729 N N . GLU B 1 391 ? -28.062 19.062 30.516 1 95.44 391 GLU B N 1
ATOM 6730 C CA . GLU B 1 391 ? -28.688 19.016 29.203 1 95.44 391 GLU B CA 1
ATOM 6731 C C . GLU B 1 391 ? -28.703 17.594 28.641 1 95.44 391 GLU B C 1
ATOM 6733 O O . GLU B 1 391 ? -27.719 16.859 28.734 1 95.44 391 GLU B O 1
ATOM 6738 N N . LYS B 1 392 ? -29.766 17.234 28.109 1 97.94 392 LYS B N 1
ATOM 6739 C CA . LYS B 1 392 ? -30.016 15.852 27.688 1 97.94 392 LYS B CA 1
ATOM 6740 C C . LYS B 1 392 ? -29.016 15.414 26.609 1 97.94 392 LYS B C 1
ATOM 6742 O O . LYS B 1 392 ? -28.562 14.266 26.609 1 97.94 392 LYS B O 1
ATOM 6747 N N . PHE B 1 393 ? -28.828 16.312 25.719 1 98.5 393 PHE B N 1
ATOM 6748 C CA . PHE B 1 393 ? -27.922 16 24.625 1 98.5 393 PHE B CA 1
ATOM 6749 C C . PHE B 1 393 ? -26.688 16.906 24.656 1 98.5 393 PHE B C 1
ATOM 6751 O O . PHE B 1 393 ? -26.812 18.109 24.859 1 98.5 393 PHE B O 1
ATOM 6758 N N . ARG B 1 394 ? -25.547 16.281 24.562 1 98.25 394 ARG B N 1
ATOM 6759 C CA . ARG B 1 394 ? -24.266 16.984 24.609 1 98.25 394 ARG B CA 1
ATOM 6760 C C . ARG B 1 394 ? -23.281 16.422 23.578 1 98.25 394 ARG B C 1
ATOM 6762 O O . ARG B 1 394 ? -23.5 15.328 23.062 1 98.25 394 ARG B O 1
ATOM 6769 N N . VAL B 1 395 ? -22.281 17.234 23.25 1 98.5 395 VAL B N 1
ATOM 6770 C CA . VAL B 1 395 ? -21.328 16.828 22.234 1 98.5 395 VAL B CA 1
ATOM 6771 C C . VAL B 1 395 ? -19.906 17.016 22.766 1 98.5 395 VAL B C 1
ATOM 6773 O O . VAL B 1 395 ? -19.625 17.953 23.516 1 98.5 395 VAL B O 1
ATOM 6776 N N . GLN B 1 396 ? -19.062 16.094 22.469 1 98.19 396 GLN B N 1
ATOM 6777 C CA . GLN B 1 396 ? -17.625 16.219 22.688 1 98.19 396 GLN B CA 1
ATOM 6778 C C . GLN B 1 396 ? -16.859 16.234 21.359 1 98.19 396 GLN B C 1
ATOM 6780 O O . GLN B 1 396 ? -17.172 15.477 20.453 1 98.19 396 GLN B O 1
ATOM 6785 N N . PHE B 1 397 ? -15.938 17.141 21.25 1 98.06 397 PHE B N 1
ATOM 6786 C CA . PHE B 1 397 ? -15.109 17.25 20.062 1 98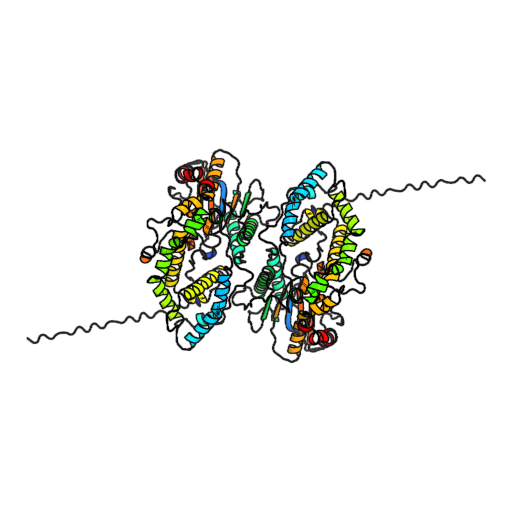.06 397 PHE B CA 1
ATOM 6787 C C . PHE B 1 397 ? -13.656 16.891 20.375 1 98.06 397 PHE B C 1
ATOM 6789 O O . PHE B 1 397 ? -13.141 17.266 21.422 1 98.06 397 PHE B O 1
ATOM 6796 N N . ARG B 1 398 ? -13.039 16.188 19.438 1 97.44 398 ARG B N 1
ATOM 6797 C CA . ARG B 1 398 ? -11.625 15.852 19.562 1 97.44 398 ARG B CA 1
ATOM 6798 C C . ARG B 1 398 ? -10.867 16.156 18.281 1 97.44 398 ARG B C 1
ATOM 6800 O O . ARG B 1 398 ? -11.398 15.977 17.188 1 97.44 398 ARG B O 1
ATOM 6807 N N . LEU B 1 399 ? -9.711 16.641 18.422 1 98.06 399 LEU B N 1
ATOM 6808 C CA . LEU B 1 399 ? -8.734 16.844 17.359 1 98.06 399 LEU B CA 1
ATOM 6809 C C . LEU B 1 399 ? -7.414 16.156 17.688 1 98.06 399 LEU B C 1
ATOM 6811 O O . LEU B 1 399 ? -6.805 16.438 18.734 1 98.06 399 LEU B O 1
ATOM 6815 N N . GLN B 1 400 ? -6.945 15.203 16.812 1 97.81 400 GLN B N 1
ATOM 6816 C CA . GLN B 1 400 ? -5.801 14.344 17.109 1 97.81 400 GLN B CA 1
ATOM 6817 C C . GLN B 1 400 ? -5.969 13.633 18.438 1 97.81 400 GLN B C 1
ATOM 6819 O O . GLN B 1 400 ? -5.035 13.578 19.25 1 97.81 400 GLN B O 1
ATOM 6824 N N . GLU B 1 401 ? -7.223 13.273 18.703 1 97.38 401 GLU B N 1
ATOM 6825 C CA . GLU B 1 401 ? -7.59 12.461 19.859 1 97.38 401 GLU B CA 1
ATOM 6826 C C . GLU B 1 401 ? -7.582 13.289 21.141 1 97.38 401 GLU B C 1
ATOM 6828 O O . GLU B 1 401 ? -7.801 12.758 22.219 1 97.38 401 GLU B O 1
ATOM 6833 N N . LYS B 1 402 ? -7.352 14.555 21.016 1 96.25 402 LYS B N 1
ATOM 6834 C CA . LYS B 1 402 ? -7.414 15.461 22.172 1 96.25 402 LYS B CA 1
ATOM 6835 C C . LYS B 1 402 ? -8.75 16.203 22.203 1 96.25 402 LYS B C 1
ATOM 6837 O O . LYS B 1 402 ? -9.25 16.641 21.172 1 96.25 402 LYS B O 1
ATOM 6842 N N . VAL B 1 403 ? -9.297 16.344 23.406 1 96 403 VAL B N 1
ATOM 6843 C CA . VAL B 1 403 ? -10.547 17.078 23.562 1 96 403 VAL B CA 1
ATOM 6844 C C . VAL B 1 403 ? -10.312 18.547 23.234 1 96 403 VAL B C 1
ATOM 6846 O O . VAL B 1 403 ? -9.32 19.141 23.672 1 96 403 VAL B O 1
ATOM 6849 N N . ILE B 1 404 ? -11.164 19.109 22.391 1 96.31 404 ILE B N 1
ATOM 6850 C CA . ILE B 1 404 ? -11.062 20.531 22.094 1 96.31 404 ILE B CA 1
ATOM 6851 C C . ILE B 1 404 ? -12.398 21.219 22.391 1 96.31 404 ILE B C 1
ATOM 6853 O O . ILE B 1 404 ? -13.438 20.547 22.453 1 96.31 404 ILE B O 1
ATOM 6857 N N . LYS B 1 405 ? -12.297 22.484 22.562 1 95.75 405 LYS B N 1
ATOM 6858 C CA . LYS B 1 405 ? -13.484 23.312 22.781 1 95.75 405 LYS B CA 1
ATOM 6859 C C . LYS B 1 405 ? -13.773 24.172 21.562 1 95.75 405 LYS B C 1
ATOM 6861 O O . LYS B 1 405 ? -12.922 24.953 21.141 1 95.75 405 LYS B O 1
ATOM 6866 N N . LEU B 1 406 ? -14.914 24.062 20.984 1 96.62 406 LEU B N 1
ATOM 6867 C CA . LEU B 1 406 ? -15.328 24.953 19.922 1 96.62 406 LEU B CA 1
ATOM 6868 C C . LEU B 1 406 ? -15.852 26.266 20.484 1 96.62 406 LEU B C 1
ATOM 6870 O O . LEU B 1 406 ? -16.219 26.344 21.656 1 96.62 406 LEU B O 1
ATOM 6874 N N . SER B 1 407 ? -15.844 27.219 19.578 1 93 407 SER B N 1
ATOM 6875 C CA . SER B 1 407 ? -16.281 28.547 20 1 93 407 SER B CA 1
ATOM 6876 C C . SER B 1 407 ? -17.688 28.5 20.594 1 93 407 SER B C 1
ATOM 6878 O O . SER B 1 407 ? -18.578 27.844 20.047 1 93 407 SER B O 1
ATOM 6880 N N . GLY B 1 408 ? -17.859 29.141 21.766 1 94.06 408 GLY B N 1
ATOM 6881 C CA . GLY B 1 408 ? -19.156 29.234 22.406 1 94.06 408 GLY B CA 1
ATOM 6882 C C . GLY B 1 408 ? -19.391 28.156 23.453 1 94.06 408 GLY B C 1
ATOM 6883 O O . GLY B 1 408 ? -20.266 28.281 24.297 1 94.06 408 GLY B O 1
ATOM 6884 N N . CYS B 1 409 ? -18.656 27.078 23.406 1 95.81 409 CYS B N 1
ATOM 6885 C CA . CYS B 1 409 ? -18.797 26 24.375 1 95.81 409 CYS B CA 1
ATOM 6886 C C . CYS B 1 409 ? -18.156 26.359 25.703 1 95.81 409 CYS B C 1
ATOM 6888 O O . CYS B 1 409 ? -17.125 27.031 25.734 1 95.81 409 CYS B O 1
ATOM 6890 N N . PRO B 1 410 ? -18.703 25.984 26.719 1 92.94 410 PRO B N 1
ATOM 6891 C CA . PRO B 1 410 ? -18.141 26.281 28.031 1 92.94 410 PRO B CA 1
ATOM 6892 C C . PRO B 1 410 ? -16.953 25.375 28.375 1 92.94 410 PRO B C 1
ATOM 6894 O O . PRO B 1 410 ? -16.719 24.375 27.703 1 92.94 410 PRO B O 1
ATOM 6897 N N . ASP B 1 411 ? -16.266 25.781 29.453 1 91.38 411 ASP B N 1
ATOM 6898 C CA . ASP B 1 411 ? -15.25 24.891 30.016 1 91.38 411 ASP B CA 1
ATOM 6899 C C . ASP B 1 411 ? -15.891 23.766 30.828 1 91.38 411 ASP B C 1
ATOM 6901 O O . ASP B 1 411 ? -16.5 24.016 31.875 1 91.38 411 ASP B O 1
ATOM 6905 N N . ASP B 1 412 ? -15.914 22.672 30.344 1 90.75 412 ASP B N 1
ATOM 6906 C CA . ASP B 1 412 ? -16.469 21.469 30.969 1 90.75 412 ASP B CA 1
ATOM 6907 C C . ASP B 1 412 ? -15.375 20.453 31.281 1 90.75 412 ASP B C 1
ATOM 6909 O O . ASP B 1 412 ? -14.461 20.25 30.484 1 90.75 412 ASP B O 1
ATOM 6913 N N . ALA B 1 413 ? -15.484 19.828 32.438 1 91.19 413 ALA B N 1
ATOM 6914 C CA . ALA B 1 413 ? -14.453 18.906 32.906 1 91.19 413 ALA B CA 1
ATOM 6915 C C . ALA B 1 413 ? -14.258 17.75 31.938 1 91.19 413 ALA B C 1
ATOM 6917 O O . ALA B 1 413 ? -13.172 17.172 31.844 1 91.19 413 ALA B O 1
ATOM 6918 N N . TRP B 1 414 ? -15.273 17.438 31.266 1 93.38 414 TRP B N 1
ATOM 6919 C CA . TRP B 1 414 ? -15.203 16.312 30.344 1 93.38 414 TRP B CA 1
ATOM 6920 C C . TRP B 1 414 ? -15.18 16.812 28.891 1 93.38 414 TRP B C 1
ATOM 6922 O O . TRP B 1 414 ? -15.297 16.016 27.953 1 93.38 414 TRP B O 1
ATOM 6932 N N . GLY B 1 415 ? -15.102 18.094 28.719 1 95.25 415 GLY B N 1
ATOM 6933 C CA . GLY B 1 415 ? -15.062 18.688 27.391 1 95.25 415 GLY B CA 1
ATOM 6934 C C . GLY B 1 415 ? -16.391 18.625 26.672 1 95.25 415 GLY B C 1
ATOM 6935 O O . GLY B 1 415 ? -16.438 18.641 25.438 1 95.25 415 GLY B O 1
ATOM 6936 N N . LEU B 1 416 ? -17.453 18.531 27.422 1 97.06 416 LEU B N 1
ATOM 6937 C CA . LEU B 1 416 ? -18.797 18.453 26.828 1 97.06 416 LEU B CA 1
ATOM 6938 C C . LEU B 1 416 ? -19.328 19.844 26.531 1 97.06 416 LEU B C 1
ATOM 6940 O O . LEU B 1 416 ? -19.094 20.797 27.281 1 97.06 416 LEU B O 1
ATOM 6944 N N . CYS B 1 417 ? -19.984 19.938 25.453 1 98 417 CYS B N 1
ATOM 6945 C CA . CYS B 1 417 ? -20.734 21.125 25.062 1 98 417 CYS B CA 1
ATOM 6946 C C . CYS B 1 417 ? -22.219 20.797 24.906 1 98 417 CYS B C 1
ATOM 6948 O O . CYS B 1 417 ? -22.578 19.828 24.25 1 98 417 CYS B O 1
ATOM 6950 N N . ASP B 1 418 ? -23.031 21.641 25.5 1 98 418 ASP B N 1
ATOM 6951 C CA . ASP B 1 418 ? -24.469 21.438 25.359 1 98 418 ASP B CA 1
ATOM 6952 C C . ASP B 1 418 ? -24.875 21.484 23.875 1 98 418 ASP B C 1
ATOM 6954 O O . ASP B 1 418 ? -24.422 22.359 23.141 1 98 418 ASP B O 1
ATOM 6958 N N . TRP B 1 419 ? -25.703 20.578 23.484 1 98.25 419 TRP B N 1
ATOM 6959 C CA . TRP B 1 419 ? -26.172 20.531 22.109 1 98.25 419 TRP B CA 1
ATOM 6960 C C . TRP B 1 419 ? -26.875 21.828 21.719 1 98.25 419 TRP B C 1
ATOM 6962 O O . TRP B 1 419 ? -26.734 22.312 20.594 1 98.25 419 TRP B O 1
ATOM 6972 N N . SER B 1 420 ? -27.625 22.406 22.656 1 97.75 420 SER B N 1
ATOM 6973 C CA . SER B 1 420 ? -28.312 23.672 22.391 1 97.75 420 SER B CA 1
ATOM 6974 C C . SER B 1 420 ? -27.328 24.766 22.016 1 97.75 420 SER B C 1
ATOM 6976 O O . SER B 1 420 ? -27.625 25.609 21.172 1 97.75 420 SER B O 1
ATOM 6978 N N . VAL B 1 421 ? -26.172 24.75 22.656 1 97.75 421 VAL B N 1
ATOM 6979 C CA . VAL B 1 421 ? -25.125 25.734 22.375 1 97.75 421 VAL B CA 1
ATOM 6980 C C . VAL B 1 421 ? -24.562 25.484 20.969 1 97.75 421 VAL B C 1
ATOM 6982 O O . VAL B 1 421 ? -24.359 26.422 20.203 1 97.75 421 VAL B O 1
ATOM 6985 N N . VAL B 1 422 ? -24.297 24.266 20.625 1 98.25 422 VAL B N 1
ATOM 6986 C CA . VAL B 1 422 ? -23.75 23.891 19.328 1 98.25 422 VAL B CA 1
ATOM 6987 C C . VAL B 1 422 ? -24.734 24.297 18.234 1 98.25 422 VAL B C 1
ATOM 6989 O O . VAL B 1 422 ? -24.344 24.875 17.219 1 98.25 422 VAL B O 1
ATOM 6992 N N . LYS B 1 423 ? -26 24.031 18.469 1 97.31 423 LYS B N 1
ATOM 6993 C CA . LYS B 1 423 ? -27.031 24.391 17.5 1 97.31 423 LYS B CA 1
ATOM 6994 C C . LYS B 1 423 ? -27.078 25.906 17.281 1 97.31 423 LYS B C 1
ATOM 6996 O O . LYS B 1 423 ? -27.188 26.375 16.156 1 97.31 423 LYS B O 1
ATOM 7001 N N . LYS B 1 424 ? -27.031 26.547 18.359 1 96.88 424 LYS B N 1
ATOM 7002 C CA . LYS B 1 424 ? -27.078 28.016 18.297 1 96.88 424 LYS B CA 1
ATOM 7003 C C . LYS B 1 424 ? -25.906 28.562 17.5 1 96.88 424 LYS B C 1
ATOM 7005 O O . LYS B 1 424 ? -26.078 29.453 16.656 1 96.88 424 LYS B O 1
ATOM 7010 N N . ASN B 1 425 ? -24.75 28.094 17.75 1 96.5 425 ASN B N 1
ATOM 7011 C CA . ASN B 1 425 ? -23.516 28.656 17.188 1 96.5 425 ASN B CA 1
ATOM 7012 C C . ASN B 1 425 ? -23.266 28.141 15.773 1 96.5 425 ASN B C 1
ATOM 7014 O O . ASN B 1 425 ? -22.688 28.844 14.945 1 96.5 425 ASN B O 1
ATOM 7018 N N . TYR B 1 426 ? -23.688 26.922 15.43 1 97.25 426 TYR B N 1
ATOM 7019 C CA . TYR B 1 426 ? -23.25 26.297 14.188 1 97.25 426 TYR B CA 1
ATOM 7020 C 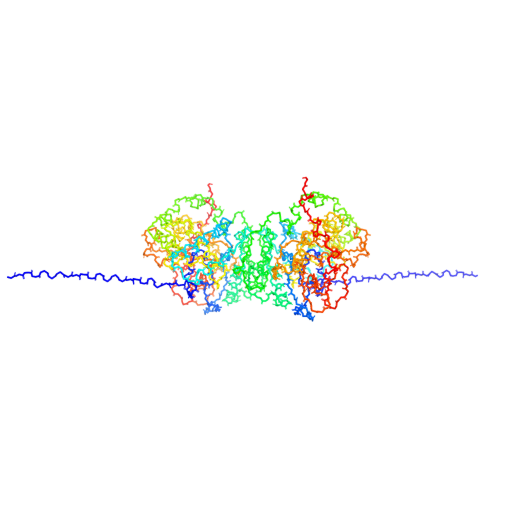C . TYR B 1 426 ? -24.453 25.812 13.383 1 97.25 426 TYR B C 1
ATOM 7022 O O . TYR B 1 426 ? -24.297 25.375 12.234 1 97.25 426 TYR B O 1
ATOM 7030 N N . GLY B 1 427 ? -25.641 25.844 13.922 1 96.19 427 GLY B N 1
ATOM 7031 C CA . GLY B 1 427 ? -26.844 25.328 13.273 1 96.19 427 GLY B CA 1
ATOM 7032 C C . GLY B 1 427 ? -27.109 25.969 11.922 1 96.19 427 GLY B C 1
ATOM 7033 O O . GLY B 1 427 ? -27.672 25.328 11.031 1 96.19 427 GLY B O 1
ATOM 7034 N N . SER B 1 428 ? -26.719 27.203 11.766 1 95.56 428 SER B N 1
ATOM 7035 C CA . SER B 1 428 ? -26.953 27.922 10.523 1 95.56 428 SER B CA 1
ATOM 7036 C C . SER B 1 428 ? -26.219 27.266 9.359 1 95.56 428 SER B C 1
ATOM 7038 O O . SER B 1 428 ? -26.625 27.422 8.203 1 95.56 428 SER B O 1
ATOM 7040 N N . ILE B 1 429 ? -25.125 26.562 9.609 1 96.5 429 ILE B N 1
ATOM 7041 C CA . ILE B 1 429 ? -24.391 25.859 8.57 1 96.5 429 ILE B CA 1
ATOM 7042 C C . ILE B 1 429 ? -25.297 24.844 7.883 1 96.5 429 ILE B C 1
ATOM 7044 O O . ILE B 1 429 ? -25.281 24.719 6.656 1 96.5 429 ILE B O 1
ATOM 7048 N N . SER B 1 430 ? -26.094 24.141 8.648 1 95.25 430 SER B N 1
ATOM 7049 C CA . SER B 1 430 ? -27.016 23.156 8.109 1 95.25 430 SER B CA 1
ATOM 7050 C C . SER B 1 430 ? -28 23.781 7.137 1 95.25 430 SER B C 1
ATOM 7052 O O . SER B 1 430 ? -28.406 23.141 6.156 1 95.25 430 SER B O 1
ATOM 7054 N N . GLU B 1 431 ? -28.344 24.969 7.391 1 93.81 431 GLU B N 1
ATOM 7055 C CA . GLU B 1 431 ? -29.359 25.641 6.59 1 93.81 431 GLU B CA 1
ATOM 7056 C C . GLU B 1 431 ? -28.734 26.297 5.352 1 93.81 431 GLU B C 1
ATOM 7058 O O . GLU B 1 431 ? -29.344 26.297 4.281 1 93.81 431 GLU B O 1
ATOM 7063 N N . SER B 1 432 ? -27.594 26.703 5.484 1 93.81 432 SER B N 1
ATOM 7064 C CA . SER B 1 432 ? -27.031 27.562 4.449 1 93.81 432 SER B CA 1
ATOM 7065 C C . SER B 1 432 ? -26.094 26.781 3.539 1 93.81 432 SER B C 1
ATOM 7067 O O . SER B 1 432 ? -25.828 27.203 2.412 1 93.81 432 SER B O 1
ATOM 7069 N N . CYS B 1 433 ? -25.516 25.734 3.996 1 96.06 433 CYS B N 1
ATOM 7070 C CA . CYS B 1 433 ? -24.5 25 3.229 1 96.06 433 CYS B CA 1
ATOM 7071 C C . CYS B 1 433 ? -25.125 24.375 1.985 1 96.06 433 CYS B C 1
ATOM 7073 O O . CYS B 1 433 ? -25.906 23.438 2.09 1 96.06 433 CYS B O 1
ATOM 7075 N N . ASN B 1 434 ? -24.797 24.875 0.874 1 92.62 434 ASN B N 1
ATOM 7076 C CA . ASN B 1 434 ? -25.234 24.375 -0.423 1 92.62 434 ASN B CA 1
ATOM 7077 C C . ASN B 1 434 ? -24.203 24.641 -1.514 1 92.62 434 ASN B C 1
ATOM 7079 O O . ASN B 1 434 ? -24.266 25.672 -2.182 1 92.62 434 ASN B O 1
ATOM 7083 N N . LEU B 1 435 ? -23.344 23.75 -1.803 1 93.88 435 LEU B N 1
ATOM 7084 C CA . LEU B 1 435 ? -22.266 23.922 -2.76 1 93.88 435 LEU B CA 1
ATOM 7085 C C . LEU B 1 435 ? -22.797 24.062 -4.18 1 93.88 435 LEU B C 1
ATOM 7087 O O . LEU B 1 435 ? -22.219 24.781 -5.004 1 93.88 435 LEU B O 1
ATOM 7091 N N . ASP B 1 436 ? -23.859 23.406 -4.492 1 91.12 436 ASP B N 1
ATOM 7092 C CA . ASP B 1 436 ? -24.422 23.406 -5.84 1 91.12 436 ASP B CA 1
ATOM 7093 C C . ASP B 1 436 ? -24.922 24.797 -6.227 1 91.12 436 ASP B C 1
ATOM 7095 O O . ASP B 1 436 ? -24.984 25.141 -7.41 1 91.12 436 ASP B O 1
ATOM 7099 N N . LYS B 1 437 ? -25.266 25.5 -5.262 1 87.75 437 LYS B N 1
ATOM 7100 C CA . LYS B 1 437 ? -25.875 26.797 -5.531 1 87.75 437 LYS B CA 1
ATOM 7101 C C . LYS B 1 437 ? -24.844 27.797 -6.055 1 87.75 437 LYS B C 1
ATOM 7103 O O . LYS B 1 437 ? -25.156 28.641 -6.902 1 87.75 437 LYS B O 1
ATOM 7108 N N . TRP B 1 438 ? -23.641 27.656 -5.621 1 86.44 438 TRP B N 1
ATOM 7109 C CA . TRP B 1 438 ? -22.75 28.75 -5.965 1 86.44 438 TRP B CA 1
ATOM 7110 C C . TRP B 1 438 ? -21.422 28.219 -6.492 1 86.44 438 TRP B C 1
ATOM 7112 O O . TRP B 1 438 ? -20.609 28.969 -7.031 1 86.44 438 TRP B O 1
ATOM 7122 N N . CYS B 1 439 ? -21.141 26.922 -6.305 1 91.62 439 CYS B N 1
ATOM 7123 C CA . CYS B 1 439 ? -19.844 26.344 -6.672 1 91.62 439 CYS B CA 1
ATOM 7124 C C . CYS B 1 439 ? -19.703 26.281 -8.188 1 91.62 439 CYS B C 1
ATOM 7126 O O . CYS B 1 439 ? -18.578 26.141 -8.703 1 91.62 439 CYS B O 1
ATOM 7128 N N . PHE B 1 440 ? -20.922 26.391 -8.836 1 86.12 440 PHE B N 1
ATOM 7129 C CA . PHE B 1 440 ? -20.906 26.266 -10.289 1 86.12 440 PHE B CA 1
ATOM 7130 C C . PHE B 1 440 ? -21.438 27.516 -10.953 1 86.12 440 PHE B C 1
ATOM 7132 O O . PHE B 1 440 ? -22.234 28.25 -10.359 1 86.12 440 PHE B O 1
ATOM 7139 N N . TRP B 1 441 ? -20.812 27.984 -11.984 1 68.44 441 TRP B N 1
ATOM 7140 C CA . TRP B 1 441 ? -21.219 29.188 -12.711 1 68.44 441 TRP B CA 1
ATOM 7141 C C . TRP B 1 441 ? -22.656 29.047 -13.219 1 68.44 441 TRP B C 1
ATOM 7143 O O . TRP B 1 441 ? -23.125 27.938 -13.461 1 68.44 441 TRP B O 1
#

Solvent-accessible surface area (backbone atoms only — not comparable to full-atom values): 46335 Å² total; per-residue (Å²): 138,83,80,76,78,76,78,77,75,75,77,74,76,73,69,73,71,68,72,72,77,70,43,57,77,71,50,87,76,66,86,62,66,42,22,53,46,8,42,42,90,78,65,45,52,88,73,49,65,58,71,76,55,85,64,44,44,82,60,29,44,36,37,45,25,29,27,25,36,51,41,52,46,63,70,53,46,53,50,46,57,56,40,55,61,51,48,53,52,34,52,51,25,39,74,72,72,29,40,59,68,37,71,65,41,47,54,45,43,71,55,58,48,60,89,69,54,91,52,39,50,48,31,53,34,75,47,7,34,49,49,26,20,51,50,25,37,36,50,24,46,23,37,38,92,66,39,66,51,78,87,43,77,81,36,40,46,58,51,36,41,74,38,48,24,19,43,49,19,47,47,26,24,39,24,35,46,58,70,45,58,77,70,43,72,66,67,79,51,51,86,67,26,63,60,57,30,25,72,73,45,27,56,44,50,36,57,70,30,71,67,24,69,73,35,37,46,48,23,50,49,27,60,74,29,69,71,40,48,49,37,38,45,52,34,19,44,40,47,24,45,93,55,70,58,59,66,68,59,55,48,50,39,52,52,48,16,34,49,46,30,35,62,36,76,88,52,80,38,52,49,46,59,57,48,53,68,68,40,45,52,53,54,30,48,41,51,29,39,35,44,30,28,48,26,21,81,66,30,76,62,23,31,63,60,14,24,45,53,57,23,49,57,53,52,53,50,51,38,46,74,72,67,44,90,70,44,29,31,39,44,36,22,28,42,56,68,38,49,40,11,30,29,30,42,68,51,56,43,66,55,96,64,81,87,52,53,84,46,59,88,78,44,82,80,52,52,61,36,35,34,77,68,32,17,25,46,19,35,43,35,45,34,37,28,45,28,79,58,82,61,47,42,29,33,34,35,26,50,38,77,31,77,44,79,58,84,88,47,63,95,37,99,80,36,46,24,49,40,71,53,49,43,70,73,50,42,63,44,56,74,64,55,54,60,79,74,63,25,48,134,137,85,80,76,78,78,79,79,77,77,75,74,76,75,70,71,71,65,74,71,78,71,44,57,78,71,50,87,75,67,86,62,66,42,20,54,48,8,42,41,89,78,66,45,52,86,74,50,64,58,71,76,54,85,62,43,42,80,59,27,44,36,37,46,26,28,27,25,37,51,42,53,45,62,71,52,45,52,50,47,59,56,40,56,62,52,49,54,50,33,52,52,26,38,74,73,72,29,42,61,69,35,71,66,41,48,53,46,43,72,56,58,48,59,89,68,56,90,53,40,51,48,31,53,35,75,47,7,35,48,48,26,20,51,50,25,38,37,50,26,46,23,37,40,92,65,39,64,50,78,88,43,75,80,37,40,45,58,50,36,41,72,38,47,24,18,42,49,20,47,48,25,24,39,26,34,45,59,70,46,57,78,67,43,73,66,66,79,48,51,78,57,26,62,60,56,29,25,71,70,44,25,56,44,51,36,55,69,30,70,67,25,69,73,34,38,46,49,22,51,50,27,60,73,29,69,71,40,48,49,37,39,45,52,32,18,43,40,46,22,44,93,54,71,58,60,67,69,58,54,48,50,39,52,51,47,17,35,50,47,30,34,62,35,74,89,52,80,39,53,50,46,58,57,48,53,67,68,41,45,52,53,54,29,47,42,51,29,39,34,44,30,28,48,28,22,81,66,30,76,63,22,30,61,59,13,23,44,53,58,23,51,57,52,51,52,50,50,37,45,75,72,69,44,92,70,44,31,30,39,44,36,24,27,43,56,67,38,49,40,11,30,30,32,42,69,52,58,44,65,56,97,64,82,87,52,51,83,44,61,89,80,45,82,80,53,51,60,36,36,34,77,68,32,16,25,45,19,35,42,34,47,33,38,29,44,29,80,59,80,62,47,42,30,34,35,37,26,51,38,77,32,78,42,80,58,86,87,47,62,95,38,98,82,36,46,24,50,39,70,54,50,42,69,72,51,41,62,44,56,74,64,56,56,59,80,76,63,25,50,135

Nearest PDB structures (foldseek):
  1ihp-assembly1_A  TM=7.658E-01  e=1.689E-20  Aspergillus ficuum
  3k4q-assembly2_B  TM=7.579E-01  e=8.223E-21  Aspergillus niger
  1skb-assembly1_A  TM=7.660E-01  e=1.253E-19  Aspergillus fumigatus
  1qfx-assembly1_B-2  TM=7.712E-01  e=3.921E-18  Aspergillus niger
  1qfx-assembly1_A-2  TM=7.630E-01  e=5.338E-18  Aspergillus niger

InterPro domains:
  IPR000560 Histidine phosphatase superfamily, clade-2 [PF00328] (63-398)
  IPR000560 Histidine phosphatase superfamily, clade-2 [cd07061] (121-400)
  IPR016274 Histidine acid phosphatase, eukaryotic [PIRSF000894] (12-434)
  IPR029033 Histidine phosphatase superfamily [G3DSA:3.40.50.1240] (32-436)
  IPR029033 Histidine phosphatase superfamily [SSF53254] (21-441)

pLDDT: mean 93.54, std 13.09, range [30.59, 98.94]

Radius of gyration: 32.67 Å; Cα contacts (8 Å, |Δi|>4): 1622; chains: 2; bounding box: 87×152×71 Å

Foldseek 3Di:
DPPPPPPPPPPPPPPPPPPPLDAPQPDPDDDQLLFQLRALVVQFDPDLAAQDDPQKAFQAKEKEWAFFFFDAALVLLVLQQVCVVVLVVLLVLVVVVAARHDPVLNVLSVPDDQPDDNVGGGAQAPLRLVLLLVVLLSVCNHRVVLQVDADDCLFEAEAEAQDNRLVSSSQSSCCNRHVHCPPPDYDHHDPPDLQFCLVRVQQQLCVVFVPDCVLLVQLVLLCVDDLVVVLQVQLCRNSNHPDRDDVVNVVSLSVSQSSVCNNPVPDGDSSCSSGDSSSSLSVQLSVLSSCCSRQAPVDPVLLQSLLNNVLVVLVQLVCVVVVHDDHRYYHYYHHLSSQSSVCRNQVQQDDPDDDGSPCSVVCSPGSSRSSNQNYGGWMKMKIWMAGPPDAGIKIWIDTSNHTDAGPQADDDPSNIGHSVRCCVRNVVSNVPRDSVVNSPD/DPPPPPPPPPPPPPPPPPPPLDAPQPDPDDDQLLFQLGALVVFFDPDLAAQDDPQKAFQAKEKEWAFFQFDAALVLLVLQQVCVVVLVVLLVLVVVVAARHDPVLNVLSVPDDQPDDNVGGGAQAPLRLVLLLVVLLSVCNHRVVLQVDADDPLFEAEAEAQDNRLVSSSQSSCCNRHVHCPPPDDDHHDHLDLQFCLVRNQQQLCVVFVPDCVLLVQLVLLCVDDLVVVLQVQLCRNSNHPDRDDVVNVVSLSVSQSSVCNNPVPDGDSSCSSGDPSSSLSVQLSVLSSCCSRQAPVDPVLLQSLLNNVLVVLVQLVCVVVVHDDHRYYHYYHHLSSQSSVCRNQVQQDDPDDDGSPCSVVCSPGSSRSSNQNYGGWMKIKIWMAGPPDAGIKIWIDTSNHTDAGPQADDDPSNIGHSVRCCVRNVVSNVPRDSVVNSPD

Secondary structure (DSSP, 8-state):
-----------------------GGG-SS-----GGG--GGGTS-S-------TTEEEEEEEEEEE---BPPPHHHHHHHHHHHHHHHHHHHHHHTT-----HHHHHHHHH------TT-TTPBPHHHHHHHHHHHHHHHHH-HHHHSS---TTTEEEEE-SSHHHHHHHHHHHHHHHS--TT----PPPSS-TTT-HHHH-HHHIIIIIT-GGGGHHHHHHHTSHHHHHHHHHHHHHTT-SSPPPHHHHHHHHHHHHHHHHHSTTS--GGGGG--HHHHHHHHHHHHHHHHHHTSTTSTHHHHHTHHHHHHHHHHHHHHHTT----SEEEEEE-HHHHHHHHHHHTTT--SS---TT-GGG-TT-S--HHHHS-TT-EEEEEEEEESSSSSEEEEEEETTEEE--TT----TT-EEEHHHHHHHHHHHHHH--HHHHS--/-----------------------GGG-SS-----GGG--GGGTS-S-------TTEEEEEEEEEEE---BPPPHHHHHHHHHHHHHHHHHHHHHHTT-----HHHHHHHHH------TT-TTPBPHHHHHHHHHHHHHHHHH-HHHHSS---TTTEEEEE-SSHHHHHHHHHHHHHHHS--TT----PPPSS-TTT-HHHH-HHHIIIIIT-GGGGHHHHHHHTSHHHHHHHHHHHHHTT-SSPPPHHHHHHHHHHHHHHHHHSTTS--GGGGG--HHHHHHHHHHHHHHHHHHTSTTSTHHHHHTHHHHHHHHHHHHHHHTT----SEEEEEE-HHHHHHHHHHHTTT--SS---TT-GGG-TT-S--HHHHS-TT-EEEEEEEEESSSSSEEEEEEETTEEE--TT----TT-EEEHHHHHHHHHHHHHH--HHHHS--

Organism: Coptotermes formosanus (NCBI:txid36987)

Sequence (882 aa):
MLLSIFWATIVGCMVAVTAEDSCYAHEHHPYVLFSTYTPYEFVHENSHDPVNIPHCQPLQFWIISRHGTRYNKQSGIEDMWSLKAVRDKIIDNIEQGRGILCADDVENLKKWTPQAASTLPNNLTPQGYKDAYYLAKRYKSRFPTLLAQQYDPKRFEVQFTDTQRTTLTAFAFIDGVFGSTVDVNFSQPVSADPLLKPSDYCTKWIQEVDDNPDSMKEANAFRDGPEVAEVITSVSKRLGFSSDIDYALVDIMYTTCRFEKAWHVYSISPWCAAFSKDDLKVLEYREDLESFYIRGFGNSMNKDVGCPLAKNFLDRFSELEEGKEQRDGVLYFSHDTDLQLFFTSLGVGKDEVNITHSNYASMADRHWRTSLLTPFASNFVATFFKCDEGEKFRVQFRLQEKVIKLSGCPDDAWGLCDWSVVKKNYGSISESCNLDKWCFWMLLSIFWATIVGCMVAVTAEDSCYAHEHHPYVLFSTYTPYEFVHENSHDPVNIPHCQPLQFWIISRHGTRYNKQSGIEDMWSLKAVRDKIIDNIEQGRGILCADDVENLKKWTPQAASTLPNNLTPQGYKDAYYLAKRYKSRFPTLLAQQYDPKRFEVQFTDTQRTTLTAFAFIDGVFGSTVDVNFSQPVSADPLLKPSDYCTKWIQEVDDNPDSMKEANAFRDGPEVAEVITSVSKRLGFSSDIDYALVDIMYTTCRFEKAWHVYSISPWCAAFSKDDLKVLEYREDLESFYIRGFGNSMNKDVGCPLAKNFLDRFSELEEGKEQRDGVLYFSHDTDLQLFFTSLGVGKDEVNITHSNYASMADRHWRTSLLTPFASNFVATFFKCDEGEKFRVQFRLQEKVIKLSGCPDDAWGLCDWSVVKKNYGSISESCNLDKWCFW